Protein 7VFK (pdb70)

Foldseek 3Di:
DEEEEEDAAADLDGDLLRLLQLQVLVLCVVLVHHYAYEHEDDDLCRLVRCVVGDAQQRYDYLLCVLLVNRSPAADDWDQVVCCLCVVVVWDWDDDPPFCKTFTHDVPHTFWIWHAPDVVSRFTAKIFGADRVRDGAKMFGHRSSGAGAKIFGADDPRATAKMFGHHRVGHTAKIFGWDDDPRHTATQKMWGCPPNDIDIDGHSLQSLLVSVVVPDDQPYEYEARQQLRVLSNLVPHDLLHAYEYEDQFQQFPDPVCLQDGHGDNRCNSCLVPVVSYQEYEYAFPVSLVSVCVNSVVPHHYYHFHSHAEDQDPPQFAPELAEEEEEDALDVQQVCVLVLVLCLVCCVVPVSHAYEYAHYDDNVVVSVVSCVVSVNPVHYYDPYHDPDCLVVLRHHLEYETQGQADGADPPLLHSLSRLHAYEYEPHDDHCVRQDDDLQQYHYDHHPPSVVVSVRVVVCVVCVVSSNRNSVSSNVSSVCRHSVNSSVVVVVVSVVSSVVSD/DEEEEEAAAADLDGDPLRVLQLQVCVLCVVVPHHYAYEHEDDDLCRLVRCVVRHAQQRYYYLLCVLLVNGNPAADDDVVCCLCVVVNWDWDDDQQKTFTHPVPRTFKIWHADDVVRPFTAKIFGADPVRDGAKMFGARRSGAGAKIFGADDPRDTAKMFGHHRVRHTAKIFGADPHATQKMWGCPPNDIDIDGHSLCSLLVSVVVPDDQPYEYEARQQLRVLSNLVPHDLLHAYEYEDQFQQFPDVVCLQDGHGPNSCNSCLVPVVSHQEYEAAFPVSQVSVCVNSVCPHYYYHFHSDAADAADAAAAPADQAEEEEEDALDVQQVCVLVVVLCLVCCVVVVSHAYEYAHYDDCVVVNVVSCVVSVCPNHYYDPYHDPDCNVVLRHHLAYEGQGQEDGADPVLLHSLLRLHAYEYEPHDDHCVRQDDDLQQYHYDHHPPSVVVSVRVVVCVVPVVSSNRSSVSSNVSSVCRHSVNSSVSVVVVSVVSSVVSD

InterPro domains:
  IPR001296 Glycosyl transferase, family 1 [PF00534] (316-471)

CATH classification: 3.40.50.2000

Sequence (991 aa):
SMNYFVGNSLGVNLTGIEKAIINRLNLFKEMGRPAQCVFLSWNRYLYRNAQNYITSSDYINMYDFFQEATYLERNEPFDWLSYWTDECHYTLKHVENSHDFRIYDQERFLMYAHFQDPKYRILDYVNHFDSQRRKVKRDFYDVRGFLSCSRILVDKQQTLCEFFYNPEGDTKLEKYFSYKDGKPEVQKIIVYYANKQYFFNNETELGAFFIKQLYQHGDLFFSDRNVYTAPIFNLTPESIPVVAVLHSTHIKNIDALDSSPFKNVYKAMFENLSRYRAIIVSTEQQKLDVEKRINHTIPVVNIPVGYSETIDTPVQTLSVKLISVARYSPEKQLHQQIELIKRLVSYVPKIELHMYGFGSESKKLNELIQKYGLENHVYLRGFLSNLDQEYSDAYLSLITSNMEGFSLALLESLAHGVPVISYDIKYGPNELITSDFNGYLITKNDEDALFDKVKYVIDHPEVQQRLSKGSLAKAQQYSKASLIKQWDQFVRLILEHHHSMNYFVGNSLGVNLTGIEKAIINRLNLFKEMGRPAQCVFLSWNRYLYRNAQNYITSSDYINMYDFFQEATYLERNEDWLSYWTDECHYTLKHVSHDFRIYDQERFLMYAHFQDPKYRILDYVNHFDSQRRKVKRDFYDVRGFLSCSRILVDKQQTLCEFFYNPEGDTKLEKYFSYPEVQKIIVYYANKQYFFNNETELGAFFIKQLYQHGDLFFSDRNVYTAPIFNLTPESIPVVAVLHSTHIKNIDALDSSPFKNVYKAMFENLSRYRAIIVSTEQQKLDVEKRINHTIPVVNIPVGYSETIDTPVQTLDSVKLISVARYSPEKQLHQQIELIKRLVSYVPKIELHMYGFGSESKKLNELIQKYGLENHVYLRGFLSNLDQEYSDAYLSLITSNMEGFSLALLESLAHGVPVISYDIKYGPNELITSDFNGYLITKNDEDALFDKVKYVIDHPEVQQRLSKGSLAKAQQYSKASLIKQWDQFVRLILEHHH

Organism: Staphylococcus aureus (strain USA300) (NCBI:txid367830)

Structure (mmCIF, N/CA/C/O backbone):
data_7VFK
#
_entry.id   7VFK
#
_cell.length_a   42.968
_cell.length_b   206.342
_cell.length_c   66.329
_cell.angle_alpha   90.000
_cell.angle_beta   105.065
_cell.angle_gamma   90.000
#
_symmetry.space_group_name_H-M   'P 1 21 1'
#
loop_
_entity.id
_entity.type
_entity.pdbx_description
1 polymer 'Glycosyl transferase, group 1 family protein'
2 non-polymer GLYCEROL
3 non-polymer 'TRIETHYLENE GLYCOL'
4 water water
#
loop_
_atom_site.group_PDB
_atom_site.id
_atom_site.type_symbol
_atom_site.label_atom_id
_atom_site.label_alt_id
_atom_site.label_comp_id
_atom_site.label_asym_id
_atom_site.label_entity_id
_atom_site.label_seq_id
_atom_site.pdbx_PDB_ins_code
_atom_site.Cartn_x
_atom_site.Cartn_y
_atom_site.Cartn_z
_atom_site.occupancy
_atom_site.B_iso_or_equiv
_atom_site.auth_seq_id
_atom_site.auth_comp_id
_atom_site.auth_asym_id
_atom_site.auth_atom_id
_atom_site.pdbx_PDB_model_num
ATOM 1 N N . SER A 1 1 ? 31.79971 30.31704 26.51602 1.000 47.94370 0 SER A N 1
ATOM 2 C CA . SER A 1 1 ? 30.65935 30.99510 25.89970 1.000 38.24607 0 SER A CA 1
ATOM 3 C C . SER A 1 1 ? 30.34521 30.42864 24.51355 1.000 42.38597 0 SER A C 1
ATOM 4 O O . SER A 1 1 ? 31.21922 30.36458 23.63835 1.000 40.81060 0 SER A O 1
ATOM 7 N N . MET A 1 2 ? 29.08335 30.03012 24.32803 1.000 37.03796 1 MET A N 1
ATOM 8 C CA . MET A 1 2 ? 28.64024 29.28169 23.16048 1.000 32.44381 1 MET A CA 1
ATOM 9 C C . MET A 1 2 ? 27.46090 30.03407 22.55966 1.000 30.94344 1 MET A C 1
ATOM 10 O O . MET A 1 2 ? 26.68051 30.63290 23.30537 1.000 29.33574 1 MET A O 1
ATOM 15 N N . ASN A 1 3 ? 27.39707 30.08909 21.22598 1.000 28.78557 2 ASN A N 1
ATOM 16 C CA . ASN A 1 3 ? 26.23988 30.60839 20.49670 1.000 31.17146 2 ASN A CA 1
ATOM 17 C C . ASN A 1 3 ? 25.47673 29.43079 19.90535 1.000 26.37017 2 ASN A C 1
ATOM 18 O O . ASN A 1 3 ? 26.06340 28.58617 19.22411 1.000 30.55481 2 ASN A O 1
ATOM 23 N N . TYR A 1 4 ? 24.17391 29.37842 20.17046 1.000 28.39143 3 TYR A N 1
ATOM 24 C CA . TYR A 1 4 ? 23.31653 28.25393 19.80840 1.000 28.13255 3 TYR A CA 1
ATOM 25 C C . TYR A 1 4 ? 22.26138 28.74381 18.82740 1.000 24.99871 3 TYR A C 1
ATOM 26 O O . TYR A 1 4 ? 21.49725 29.64646 19.16768 1.000 23.40134 3 TYR A O 1
ATOM 35 N N . PHE A 1 5 ? 22.20076 28.12928 17.64960 1.000 24.71863 4 PHE A N 1
ATOM 36 C CA . PHE A 1 5 ? 21.21416 28.45233 16.61665 1.000 24.84323 4 PHE A CA 1
ATOM 37 C C . PHE A 1 5 ? 20.15051 27.36266 16.60224 1.000 25.86666 4 PHE A C 1
ATOM 38 O O . PHE A 1 5 ? 20.38655 26.25719 16.11691 1.000 25.94411 4 PHE A O 1
ATOM 46 N N . VAL A 1 6 ? 18.97682 27.67298 17.12133 1.000 19.52695 5 VAL A N 1
ATOM 47 C CA . VAL A 1 6 ? 17.99485 26.63395 17.43811 1.000 20.58537 5 VAL A CA 1
ATOM 48 C C . VAL A 1 6 ? 16.99625 26.56573 16.29293 1.000 24.69891 5 VAL A C 1
ATOM 49 O O . VAL A 1 6 ? 16.22898 27.51289 16.07218 1.000 23.24465 5 VAL A O 1
ATOM 53 N N . GLY A 1 7 ? 17.02050 25.44830 15.57218 1.000 21.52585 6 GLY A N 1
ATOM 54 C CA . GLY A 1 7 ? 16.03402 25.14798 14.55573 1.000 23.26995 6 GLY A CA 1
ATOM 55 C C . GLY A 1 7 ? 15.37683 23.84562 14.93926 1.000 27.18723 6 GLY A C 1
ATOM 56 O O . GLY A 1 7 ? 15.36960 23.48668 16.11482 1.000 36.01348 6 GLY A O 1
ATOM 57 N N . ASN A 1 8 ? 14.84768 23.10571 13.98564 1.000 22.44178 7 ASN A N 1
ATOM 58 C CA . ASN A 1 8 ? 14.11836 21.89523 14.32110 1.000 25.53502 7 ASN A CA 1
ATOM 59 C C . ASN A 1 8 ? 14.86327 20.62877 13.92723 1.000 25.93626 7 ASN A C 1
ATOM 60 O O . ASN A 1 8 ? 15.12751 19.77659 14.77785 1.000 24.58918 7 ASN A O 1
ATOM 65 N N . SER A 1 9 ? 15.25959 20.49712 12.66942 1.000 24.18280 8 SER A N 1
ATOM 66 C CA . SER A 1 9 ? 15.98980 19.32152 12.22386 1.000 22.48013 8 SER A CA 1
ATOM 67 C C . SER A 1 9 ? 16.75330 19.69674 10.97008 1.000 23.24302 8 SER A C 1
ATOM 68 O O . SER A 1 9 ? 16.93304 20.88312 10.66167 1.000 24.43281 8 SER A O 1
ATOM 71 N N . LEU A 1 10 ? 17.20933 18.67715 10.25401 1.000 24.30272 9 LEU A N 1
ATOM 72 C CA . LEU A 1 10 ? 17.76478 18.81845 8.91222 1.000 28.12376 9 LEU A CA 1
ATOM 73 C C . LEU A 1 10 ? 17.13899 17.74429 8.04586 1.000 30.22059 9 LEU A C 1
ATOM 74 O O . LEU A 1 10 ? 17.12911 16.56989 8.42854 1.000 32.42498 9 LEU A O 1
ATOM 79 N N . GLY A 1 11 ? 16.60950 18.13418 6.88467 1.000 27.42112 10 GLY A N 1
ATOM 80 C CA . GLY A 1 11 ? 16.02425 17.17021 5.98089 1.000 31.62664 10 GLY A CA 1
ATOM 81 C C . GLY A 1 11 ? 17.05027 16.63956 5.00384 1.000 36.45473 10 GLY A C 1
ATOM 82 O O . GLY A 1 11 ? 18.20687 17.04419 4.99532 1.000 33.21155 10 GLY A O 1
ATOM 83 N N . VAL A 1 12 ? 16.61249 15.70611 4.15634 1.000 39.12519 11 VAL A N 1
ATOM 84 C CA . VAL A 1 12 ? 17.47049 15.29543 3.04506 1.000 40.11939 11 VAL A CA 1
ATOM 85 C C . VAL A 1 12 ? 17.69672 16.46085 2.08835 1.000 37.45957 11 VAL A C 1
ATOM 86 O O . VAL A 1 12 ? 18.82665 16.71221 1.65519 1.000 36.91171 11 VAL A O 1
ATOM 90 N N . ASN A 1 13 ? 16.64894 17.21088 1.77039 1.000 37.96345 12 ASN A N 1
ATOM 91 C CA . ASN A 1 13 ? 16.80186 18.46402 1.03542 1.000 36.64703 12 ASN A CA 1
ATOM 92 C C . ASN A 1 13 ? 16.65941 19.61560 2.02903 1.000 36.93295 12 ASN A C 1
ATOM 93 O O . ASN A 1 13 ? 15.58383 19.81195 2.60372 1.000 33.86870 12 ASN A O 1
ATOM 98 N N . LEU A 1 14 ? 17.75169 20.35856 2.24464 1.000 32.82810 13 LEU A N 1
ATOM 99 C CA . LEU A 1 14 ? 17.76400 21.40264 3.26450 1.000 30.69681 13 LEU A CA 1
ATOM 100 C C . LEU A 1 14 ? 16.78215 22.51291 2.91948 1.000 35.39507 13 LEU A C 1
ATOM 101 O O . LEU A 1 14 ? 16.73145 22.98728 1.78542 1.000 32.29886 13 LEU A O 1
ATOM 106 N N . THR A 1 15 ? 16.03416 22.96352 3.91721 1.000 30.80535 14 THR A N 1
ATOM 107 C CA . THR A 1 15 ? 15.17658 24.12474 3.75772 1.000 27.76215 14 THR A CA 1
ATOM 108 C C . THR A 1 15 ? 15.98335 25.42268 3.83332 1.000 26.45082 14 THR A C 1
ATOM 109 O O . THR A 1 15 ? 17.18995 25.43618 4.14508 1.000 27.81528 14 THR A O 1
ATOM 113 N N . GLY A 1 16 ? 15.27878 26.54857 3.62781 1.000 28.29605 15 GLY A N 1
ATOM 114 C CA . GLY A 1 16 ? 15.92598 27.84609 3.74846 1.000 27.13111 15 GLY A CA 1
ATOM 115 C C . GLY A 1 16 ? 16.44987 28.12168 5.14457 1.000 25.37779 15 GLY A C 1
ATOM 116 O O . GLY A 1 16 ? 17.56321 28.62435 5.30753 1.000 25.67447 15 GLY A O 1
ATOM 117 N N . ILE A 1 17 ? 15.65167 27.80250 6.17737 1.000 24.32431 16 ILE A N 1
ATOM 118 C CA . ILE A 1 17 ? 16.09766 28.01732 7.55096 1.000 24.71933 16 ILE A CA 1
ATOM 119 C C . ILE A 1 17 ? 17.29993 27.13520 7.86093 1.000 23.76607 16 ILE A C 1
ATOM 120 O O . ILE A 1 17 ? 18.28914 27.59183 8.45689 1.000 23.99763 16 ILE A O 1
ATOM 125 N N . GLU A 1 18 ? 17.22033 25.85056 7.48021 1.000 22.04429 17 GLU A N 1
ATOM 126 C CA . GLU A 1 18 ? 18.31657 24.91295 7.73698 1.000 26.89221 17 GLU A CA 1
ATOM 127 C C . GLU A 1 18 ? 19.60812 25.39588 7.08965 1.000 27.26871 17 GLU A C 1
ATOM 128 O O . GLU A 1 18 ? 20.67309 25.40232 7.72307 1.000 25.84478 17 GLU A O 1
ATOM 134 N N . LYS A 1 19 ? 19.52032 25.84090 5.83574 1.000 27.65944 18 LYS A N 1
ATOM 135 C CA . LYS A 1 19 ? 20.66762 26.44044 5.16220 1.000 29.40500 18 LYS A CA 1
ATOM 136 C C . LYS A 1 19 ? 21.16701 27.67316 5.89734 1.000 28.51484 18 LYS A C 1
ATOM 137 O O . LYS A 1 19 ? 22.38444 27.89121 6.01477 1.000 28.09447 18 LYS A O 1
ATOM 143 N N . ALA A 1 20 ? 20.24444 28.50924 6.37772 1.000 27.40581 19 ALA A N 1
ATOM 144 C CA . ALA A 1 20 ? 20.64595 29.74210 7.04382 1.000 26.23947 19 ALA A CA 1
ATOM 145 C C . ALA A 1 20 ? 21.42759 29.44021 8.31213 1.000 26.86348 19 ALA A C 1
ATOM 146 O O . ALA A 1 20 ? 22.40300 30.12943 8.63226 1.000 24.38753 19 ALA A O 1
ATOM 148 N N . ILE A 1 21 ? 21.00483 28.40718 9.04275 1.000 23.09956 20 ILE A N 1
ATOM 149 C CA . ILE A 1 21 ? 21.64080 28.03387 10.30227 1.000 22.65953 20 ILE A CA 1
ATOM 150 C C . ILE A 1 21 ? 23.03863 27.47236 10.05006 1.000 27.58095 20 ILE A C 1
ATOM 151 O O . ILE A 1 21 ? 23.99609 27.81018 10.75865 1.000 23.22210 20 ILE A O 1
ATOM 156 N N . ILE A 1 22 ? 23.17014 26.62336 9.02424 1.000 26.31405 21 ILE A N 1
ATOM 157 C CA . ILE A 1 22 ? 24.46755 26.04931 8.66279 1.000 27.61133 21 ILE A CA 1
ATOM 158 C C . ILE A 1 22 ? 25.42006 27.14233 8.17305 1.000 28.26408 21 ILE A C 1
ATOM 159 O O . ILE A 1 22 ? 26.59989 27.18584 8.55389 1.000 32.67510 21 ILE A O 1
ATOM 164 N N . ASN A 1 23 ? 24.93467 28.01080 7.28061 1.000 28.83624 22 ASN A N 1
ATOM 165 C CA . ASN A 1 23 ? 25.72625 29.16616 6.84839 1.000 28.41035 22 ASN A CA 1
ATOM 166 C C . ASN A 1 23 ? 26.18234 30.00182 8.03528 1.000 31.64502 22 ASN A C 1
ATOM 167 O O . ASN A 1 23 ? 27.36270 30.36841 8.13876 1.000 31.51020 22 ASN A O 1
ATOM 172 N N . ARG A 1 24 ? 25.26483 30.31316 8.95484 1.000 25.72953 23 ARG A N 1
ATOM 173 C CA . ARG A 1 24 ? 25.67107 31.08251 10.12689 1.000 26.89113 23 ARG A CA 1
ATOM 174 C C . ARG A 1 24 ? 26.72031 30.33890 10.95718 1.000 27.60970 23 ARG A C 1
ATOM 175 O O . ARG A 1 24 ? 27.65815 30.96170 11.46870 1.000 26.42065 23 ARG A O 1
ATOM 183 N N . LEU A 1 25 ? 26.56303 29.01653 11.12527 1.000 26.75637 24 LEU A N 1
ATOM 184 C CA . LEU A 1 25 ? 27.57538 28.23589 11.83739 1.000 31.71952 24 LEU A CA 1
ATOM 185 C C . LEU A 1 25 ? 28.94853 28.37662 11.17590 1.000 29.95934 24 LEU A C 1
ATOM 186 O O . LEU A 1 25 ? 29.95172 28.61018 11.85787 1.000 33.76212 24 LEU A O 1
ATOM 191 N N . ASN A 1 26 ? 29.00666 28.24622 9.84709 1.000 27.88830 25 ASN A N 1
ATOM 192 C CA . ASN A 1 26 ? 30.28495 28.34931 9.14704 1.000 32.43007 25 ASN A CA 1
ATOM 193 C C . ASN A 1 26 ? 30.91817 29.72892 9.31968 1.000 34.60315 25 ASN A C 1
ATOM 194 O O . ASN A 1 26 ? 32.14441 29.84588 9.44091 1.000 32.23495 25 ASN A O 1
ATOM 199 N N . LEU A 1 27 ? 30.10699 30.78910 9.33681 1.000 29.88583 26 LEU A N 1
ATOM 200 C CA . LEU A 1 27 ? 30.66452 32.11752 9.58076 1.000 31.69314 26 LEU A CA 1
ATOM 201 C C . LEU A 1 27 ? 31.21472 32.24020 10.99934 1.000 33.12565 26 LEU A C 1
ATOM 202 O O . LEU A 1 27 ? 32.28862 32.82285 11.20693 1.000 31.99430 26 LEU A O 1
ATOM 207 N N . PHE A 1 28 ? 30.49594 31.71602 12.00103 1.000 29.32920 27 PHE A N 1
ATOM 208 C CA . PHE A 1 28 ? 31.00110 31.83599 13.36333 1.000 29.39445 27 PHE A CA 1
ATOM 209 C C . PHE A 1 28 ? 32.28767 31.03680 13.53512 1.000 32.58463 27 PHE A C 1
ATOM 210 O O . PHE A 1 28 ? 33.20515 31.48236 14.23462 1.000 32.72180 27 PHE A O 1
ATOM 218 N N . LYS A 1 29 ? 32.37494 29.87489 12.87884 1.000 32.04735 28 LYS A N 1
ATOM 219 C CA . LYS A 1 29 ? 33.59458 29.07057 12.91982 1.000 35.20117 28 LYS A CA 1
ATOM 220 C C . LYS A 1 29 ? 34.76656 29.82905 12.30755 1.000 36.87037 28 LYS A C 1
ATOM 221 O O . LYS A 1 29 ? 35.83074 29.92611 12.92629 1.000 35.14202 28 LYS A O 1
ATOM 227 N N . GLU A 1 30 ? 34.58396 30.38260 11.09507 1.000 35.10179 29 GLU A N 1
ATOM 228 C CA . GLU A 1 30 ? 35.63236 31.20403 10.48419 1.000 31.96287 29 GLU A CA 1
ATOM 229 C C . GLU A 1 30 ? 35.99260 32.38250 11.38074 1.000 36.98016 29 GLU A C 1
ATOM 230 O O . GLU A 1 30 ? 37.17159 32.72794 11.53806 1.000 31.96203 29 GLU A O 1
ATOM 236 N N . MET A 1 31 ? 34.98433 32.99499 11.99574 1.000 32.31980 30 MET A N 1
ATOM 237 C CA . MET A 1 31 ? 35.19228 34.13658 12.87082 1.000 33.84450 30 MET A CA 1
ATOM 238 C C . MET A 1 31 ? 35.91274 33.76148 14.15842 1.000 33.73775 30 MET A C 1
ATOM 239 O O . MET A 1 31 ? 36.62389 34.60144 14.73130 1.000 32.51833 30 MET A O 1
ATOM 244 N N . GLY A 1 32 ? 35.70571 32.54553 14.65541 1.000 35.49343 31 GLY A N 1
ATOM 245 C CA . GLY A 1 32 ? 36.27545 32.15337 15.92602 1.000 39.92336 31 GLY A CA 1
ATOM 246 C C . GLY A 1 32 ? 35.36825 32.34496 17.11604 1.000 38.36861 31 GLY A C 1
ATOM 247 O O . GLY A 1 32 ? 35.84959 32.32387 18.25560 1.000 33.06678 31 GLY A O 1
ATOM 248 N N . ARG A 1 33 ? 34.04631 32.54977 16.89086 1.000 32.95283 32 ARG A N 1
ATOM 249 C CA . ARG A 1 33 ? 33.17496 32.44233 18.05511 1.000 31.18261 32 ARG A CA 1
ATOM 250 C C . ARG A 1 33 ? 32.61023 31.03176 18.11723 1.000 31.17190 32 ARG A C 1
ATOM 251 O O . ARG A 1 33 ? 32.16435 30.51224 17.07925 1.000 30.96420 32 ARG A O 1
ATOM 259 N N . PRO A 1 34 ? 32.65008 30.35752 19.27039 1.000 26.95133 33 PRO A N 1
ATOM 260 C CA . PRO A 1 34 ? 32.04141 29.02345 19.34907 1.000 33.52520 33 PRO A CA 1
ATOM 261 C C . PRO A 1 34 ? 30.57655 29.12417 18.93788 1.000 30.07405 33 PRO A C 1
ATOM 262 O O . PRO A 1 34 ? 29.87459 30.06522 19.32678 1.000 31.42287 33 PRO A O 1
ATOM 266 N N . ALA A 1 35 ? 30.13870 28.18249 18.10006 1.000 29.06827 34 ALA A N 1
ATOM 267 C CA . ALA A 1 35 ? 28.74280 28.08092 17.68992 1.000 30.90711 34 ALA A CA 1
ATOM 268 C C . ALA A 1 35 ? 28.37418 26.61629 17.51890 1.000 35.33650 34 ALA A C 1
ATOM 269 O O . ALA A 1 35 ? 29.21228 25.79442 17.15003 1.000 29.86363 34 ALA A O 1
ATOM 271 N N . GLN A 1 36 ? 27.10668 26.30420 17.80436 1.000 24.50278 35 GLN A N 1
ATOM 272 C CA . GLN A 1 36 ? 26.51661 24.99676 17.59015 1.000 28.16285 35 GLN A CA 1
ATOM 273 C C . GLN A 1 36 ? 25.07426 25.16215 17.12050 1.000 29.53525 35 GLN A C 1
ATOM 274 O O . GLN A 1 36 ? 24.34285 26.00033 17.64907 1.000 26.91322 35 GLN A O 1
ATOM 280 N N . CYS A 1 37 ? 24.67254 24.34163 16.15431 1.000 26.57586 36 CYS A N 1
ATOM 281 C CA . CYS A 1 37 ? 23.27123 24.19717 15.78212 1.000 29.06713 36 CYS A CA 1
ATOM 282 C C . CYS A 1 37 ? 22.55024 23.38574 16.84670 1.000 28.34004 36 CYS A C 1
ATOM 283 O O . CYS A 1 37 ? 23.08245 22.38362 17.33832 1.000 28.94917 36 CYS A O 1
ATOM 286 N N . VAL A 1 38 ? 21.33213 23.79291 17.18304 1.000 25.72859 37 VAL A N 1
ATOM 287 C CA . VAL A 1 38 ? 20.53002 23.05688 18.15704 1.000 23.77629 37 VAL A CA 1
ATOM 288 C C . VAL A 1 38 ? 19.27191 22.57230 17.44784 1.000 27.50692 37 VAL A C 1
ATOM 289 O O . VAL A 1 38 ? 18.53691 23.37591 16.85697 1.000 22.76795 37 VAL A O 1
ATOM 293 N N . PHE A 1 39 ? 19.04227 21.25751 17.46768 1.000 27.44455 38 PHE A N 1
ATOM 294 C CA . PHE A 1 39 ? 17.87526 20.65608 16.83144 1.000 24.95538 38 PHE A CA 1
ATOM 295 C C . PHE A 1 39 ? 16.95945 20.04661 17.88220 1.000 25.44483 38 PHE A C 1
ATOM 296 O O . PHE A 1 39 ? 17.40700 19.65717 18.95736 1.000 28.30413 38 PHE A O 1
ATOM 304 N N . LEU A 1 40 ? 15.65640 20.02628 17.59065 1.000 26.36486 39 LEU A N 1
ATOM 305 C CA . LEU A 1 40 ? 14.67975 19.68377 18.61511 1.000 25.79834 39 LEU A CA 1
ATOM 306 C C . LEU A 1 40 ? 13.99458 18.34877 18.36961 1.000 24.76359 39 LEU A C 1
ATOM 307 O O . LEU A 1 40 ? 13.87394 17.54548 19.29617 1.000 30.64554 39 LEU A O 1
ATOM 312 N N . SER A 1 41 ? 13.53726 18.08849 17.14531 1.000 25.45271 40 SER A N 1
ATOM 313 C CA . SER A 1 41 ? 12.69696 16.92071 16.88125 1.000 25.48051 40 SER A CA 1
ATOM 314 C C . SER A 1 41 ? 13.49524 15.61815 16.93010 1.000 24.30959 40 SER A C 1
ATOM 315 O O . SER A 1 41 ? 14.68814 15.58226 16.62409 1.000 25.16878 40 SER A O 1
ATOM 318 N N . TRP A 1 42 ? 12.82324 14.54156 17.33934 1.000 24.80790 41 TRP A N 1
ATOM 319 C CA . TRP A 1 42 ? 13.40519 13.20702 17.22202 1.000 23.76251 41 TRP A CA 1
ATOM 320 C C . TRP A 1 42 ? 13.58572 12.86184 15.74381 1.000 27.10238 41 TRP A C 1
ATOM 321 O O . TRP A 1 42 ? 12.61550 12.85279 14.98121 1.000 23.91194 41 TRP A O 1
ATOM 332 N N . ASN A 1 43 ? 14.82870 12.61256 15.31727 1.000 21.99746 42 ASN A N 1
ATOM 333 C CA . ASN A 1 43 ? 15.04570 12.26943 13.91074 1.000 23.92162 42 ASN A CA 1
ATOM 334 C C . ASN A 1 43 ? 16.22765 11.31374 13.87880 1.000 26.22357 42 ASN A C 1
ATOM 335 O O . ASN A 1 43 ? 17.38310 11.74325 13.98273 1.000 25.68449 42 ASN A O 1
ATOM 340 N N . ARG A 1 44 ? 15.92705 10.02418 13.78783 1.000 24.34798 43 ARG A N 1
ATOM 341 C CA . ARG A 1 44 ? 16.96178 8.99571 13.81828 1.000 26.98223 43 ARG A CA 1
ATOM 342 C C . ARG A 1 44 ? 17.78347 8.92262 12.52513 1.000 26.15460 43 ARG A C 1
ATOM 343 O O . ARG A 1 44 ? 18.66398 8.06803 12.41649 1.000 27.06433 43 ARG A O 1
ATOM 351 N N . TYR A 1 45 ? 17.51280 9.78557 11.55254 1.000 28.14897 44 TYR A N 1
ATOM 352 C CA . TYR A 1 45 ? 18.33979 9.95344 10.35943 1.000 31.11954 44 TYR A CA 1
ATOM 353 C C . TYR A 1 45 ? 19.17888 11.21158 10.40727 1.000 31.04541 44 TYR A C 1
ATOM 354 O O . TYR A 1 45 ? 19.94749 11.46718 9.46541 1.000 30.10640 44 TYR A O 1
ATOM 363 N N . LEU A 1 46 ? 19.03261 12.00724 11.47197 1.000 26.28905 45 LEU A N 1
ATOM 364 C CA . LEU A 1 46 ? 19.64260 13.33573 11.51852 1.000 28.82835 45 LEU A CA 1
ATOM 365 C C . LEU A 1 46 ? 21.15476 13.27310 11.28450 1.000 30.61417 45 LEU A C 1
ATOM 366 O O . LEU A 1 46 ? 21.71854 14.13378 10.59483 1.000 28.41785 45 LEU A O 1
ATOM 371 N N . TYR A 1 47 ? 21.82827 12.25188 11.83608 1.000 30.46134 46 TYR A N 1
ATOM 372 C CA . TYR A 1 47 ? 23.27571 12.15246 11.64791 1.000 33.12516 46 TYR A CA 1
ATOM 373 C C . TYR A 1 47 ? 23.62107 11.94752 10.17805 1.000 33.05338 46 TYR A C 1
ATOM 374 O O . TYR A 1 47 ? 24.61963 12.48545 9.68273 1.000 32.52141 46 TYR A O 1
ATOM 383 N N . ARG A 1 48 ? 22.79408 11.18626 9.46272 1.000 32.59202 47 ARG A N 1
ATOM 384 C CA . ARG A 1 48 ? 22.99084 11.01543 8.02862 1.000 33.71666 47 ARG A CA 1
ATOM 385 C C . ARG A 1 48 ? 22.75394 12.32490 7.28064 1.000 36.05755 47 ARG A C 1
ATOM 386 O O . ARG A 1 48 ? 23.57155 12.73303 6.45002 1.000 32.65105 47 ARG A O 1
ATOM 394 N N . ASN A 1 49 ? 21.63393 12.99582 7.55444 1.000 33.77762 48 ASN A N 1
ATOM 395 C CA . ASN A 1 49 ? 21.35674 14.26845 6.88585 1.000 33.66268 48 ASN A CA 1
ATOM 396 C C . ASN A 1 49 ? 22.41332 15.34052 7.19120 1.000 30.42443 48 ASN A C 1
ATOM 397 O O . ASN A 1 49 ? 22.68947 16.19820 6.34099 1.000 34.84102 48 ASN A O 1
ATOM 402 N N . ALA A 1 50 ? 22.98800 15.34155 8.39575 1.000 30.21766 49 ALA A N 1
ATOM 403 C CA . ALA A 1 50 ? 23.95702 16.36936 8.79298 1.000 31.03114 49 ALA A CA 1
ATOM 404 C C . ALA A 1 50 ? 25.34326 16.15132 8.20534 1.000 39.28179 49 ALA A C 1
ATOM 405 O O . ALA A 1 50 ? 26.12043 17.11321 8.11090 1.000 34.21228 49 ALA A O 1
ATOM 407 N N . GLN A 1 51 ? 25.65434 14.91003 7.81783 1.000 38.79249 50 GLN A N 1
ATOM 408 C CA . GLN A 1 51 ? 27.03025 14.51527 7.53592 1.000 42.89443 50 GLN A CA 1
ATOM 409 C C . GLN A 1 51 ? 27.62430 15.31846 6.38535 1.000 42.31498 50 GLN A C 1
ATOM 410 O O . GLN A 1 51 ? 28.80903 15.67269 6.42069 1.000 45.37801 50 GLN A O 1
ATOM 416 N N . ASN A 1 52 ? 26.81428 15.64806 5.37614 1.000 43.29443 51 ASN A N 1
ATOM 417 C CA . ASN A 1 52 ? 27.28601 16.47174 4.26197 1.000 43.67061 51 ASN A CA 1
ATOM 418 C C . ASN A 1 52 ? 27.58102 17.93094 4.63032 1.000 43.36052 51 ASN A C 1
ATOM 419 O O . ASN A 1 52 ? 28.16575 18.63658 3.80083 1.000 47.26372 51 ASN A O 1
ATOM 424 N N . TYR A 1 53 ? 27.23561 18.40713 5.83261 1.000 35.49989 52 TYR A N 1
ATOM 425 C CA . TYR A 1 53 ? 27.28285 19.85083 6.05895 1.000 34.27935 52 TYR A CA 1
ATOM 426 C C . TYR A 1 53 ? 27.97292 20.30175 7.34439 1.000 37.20603 52 TYR A C 1
ATOM 427 O O . TYR A 1 53 ? 28.53681 21.39850 7.37106 1.000 39.53918 52 TYR A O 1
ATOM 436 N N . ILE A 1 54 ? 27.90128 19.51503 8.42670 1.000 32.14750 53 ILE A N 1
ATOM 437 C CA . ILE A 1 54 ? 28.45300 19.90304 9.72408 1.000 33.74546 53 ILE A CA 1
ATOM 438 C C . ILE A 1 54 ? 29.06422 18.67366 10.38685 1.000 33.63514 53 ILE A C 1
ATOM 439 O O . ILE A 1 54 ? 28.81250 17.53728 9.98541 1.000 38.27558 53 ILE A O 1
ATOM 444 N N . THR A 1 55 ? 29.90029 18.90288 11.38508 1.000 34.68768 54 THR A N 1
ATOM 445 C CA . THR A 1 55 ? 30.47284 17.76586 12.08898 1.000 36.83712 54 THR A CA 1
ATOM 446 C C . THR A 1 55 ? 29.62021 17.44210 13.30775 1.000 34.01657 54 THR A C 1
ATOM 447 O O . THR A 1 55 ? 28.85075 18.27789 13.80141 1.000 32.07906 54 THR A O 1
ATOM 451 N N . SER A 1 56 ? 29.83089 16.23803 13.84342 1.000 34.58051 55 SER A N 1
ATOM 452 C CA . SER A 1 56 ? 29.05130 15.78920 14.99323 1.000 35.19544 55 SER A CA 1
ATOM 453 C C . SER A 1 56 ? 29.17260 16.74757 16.17761 1.000 36.18003 55 SER A C 1
ATOM 454 O O . SER A 1 56 ? 28.20726 16.93247 16.93305 1.000 30.99890 55 SER A O 1
ATOM 457 N N . SER A 1 57 ? 30.34116 17.37113 16.36856 1.000 32.90562 56 SER A N 1
ATOM 458 C CA . SER A 1 57 ? 30.45930 18.28747 17.49472 1.000 36.35162 56 SER A CA 1
ATOM 459 C C . SER A 1 57 ? 29.88994 19.66873 17.18849 1.000 33.91045 56 SER A C 1
ATOM 460 O O . SER A 1 57 ? 29.85659 20.51778 18.09014 1.000 35.18441 56 SER A O 1
ATOM 463 N N . ASP A 1 58 ? 29.41996 19.89845 15.96014 1.000 33.55096 57 ASP A N 1
ATOM 464 C CA . ASP A 1 58 ? 28.78889 21.16097 15.57804 1.000 34.14121 57 ASP A CA 1
ATOM 465 C C . ASP A 1 58 ? 27.30844 21.25308 15.93798 1.000 33.75722 57 ASP A C 1
ATOM 466 O O . ASP A 1 58 ? 26.72473 22.32462 15.75252 1.000 31.73744 57 ASP A O 1
ATOM 471 N N . TYR A 1 59 ? 26.68141 20.18829 16.43572 1.000 29.76711 58 TYR A N 1
ATOM 472 C CA . TYR A 1 59 ? 25.25893 20.26921 16.75566 1.000 28.61202 58 TYR A CA 1
ATOM 473 C C . TYR A 1 59 ? 24.90277 19.45759 17.99770 1.000 30.09199 58 TYR A C 1
ATOM 474 O O . TYR A 1 59 ? 25.59136 18.50351 18.37404 1.000 28.42937 58 TYR A O 1
ATOM 483 N N . ILE A 1 60 ? 23.79857 19.85835 18.63315 1.000 27.68328 59 ILE A N 1
ATOM 484 C CA . ILE A 1 60 ? 23.21048 19.12721 19.74670 1.000 27.51320 59 ILE A CA 1
ATOM 485 C C . ILE A 1 60 ? 21.73053 18.92455 19.43723 1.000 31.90526 59 ILE A C 1
ATOM 486 O O . ILE A 1 60 ? 20.95173 19.89263 19.41103 1.000 29.67864 59 ILE A O 1
ATOM 491 N N . ASN A 1 61 ? 21.33095 17.67935 19.21243 1.000 27.77988 60 ASN A N 1
ATOM 492 C CA . ASN A 1 61 ? 19.91383 17.38666 19.05937 1.000 29.30822 60 ASN A CA 1
ATOM 493 C C . ASN A 1 61 ? 19.30528 17.02964 20.41639 1.000 26.71237 60 ASN A C 1
ATOM 494 O O . ASN A 1 61 ? 19.93740 16.35121 21.23566 1.000 25.61889 60 ASN A O 1
ATOM 499 N N . MET A 1 62 ? 18.08858 17.53184 20.66372 1.000 23.01762 61 MET A N 1
ATOM 500 C CA . MET A 1 62 ? 17.47086 17.40213 21.98417 1.000 25.46885 61 MET A CA 1
ATOM 501 C C . MET A 1 62 ? 17.35440 15.93888 22.39735 1.000 25.44824 61 MET A C 1
ATOM 502 O O . MET A 1 62 ? 17.72121 15.55863 23.52600 1.000 27.25600 61 MET A O 1
ATOM 507 N N . TYR A 1 63 ? 16.83280 15.10834 21.49995 1.000 23.38251 62 TYR A N 1
ATOM 508 C CA . TYR A 1 63 ? 16.63265 13.70742 21.83877 1.000 24.07265 62 TYR A CA 1
ATOM 509 C C . TYR A 1 63 ? 17.98056 13.00379 21.98111 1.000 23.59171 62 TYR A C 1
ATOM 510 O O . TYR A 1 63 ? 18.19529 12.27318 22.95047 1.000 25.70213 62 TYR A O 1
ATOM 519 N N . ASP A 1 64 ? 18.92147 13.25631 21.06169 1.000 24.75104 63 ASP A N 1
ATOM 520 C CA . ASP A 1 64 ? 20.29827 12.77022 21.26799 1.000 29.49089 63 ASP A CA 1
ATOM 521 C C . ASP A 1 64 ? 20.81360 13.10955 22.65833 1.000 29.06350 63 ASP A C 1
ATOM 522 O O . ASP A 1 64 ? 21.50833 12.30521 23.29216 1.000 27.74038 63 ASP A O 1
ATOM 527 N N . PHE A 1 65 ? 20.54488 14.33884 23.10515 1.000 27.05380 64 PHE A N 1
ATOM 528 C CA . PHE A 1 65 ? 21.04193 14.81718 24.38654 1.000 29.04111 64 PHE A CA 1
ATOM 529 C C . PHE A 1 65 ? 20.56709 13.93330 25.53481 1.000 30.15805 64 PHE A C 1
ATOM 530 O O . PHE A 1 65 ? 21.37441 13.48297 26.35624 1.000 28.23857 64 PHE A O 1
ATOM 538 N N . PHE A 1 66 ? 19.25345 13.71352 25.63883 1.000 27.95860 65 PHE A N 1
ATOM 539 C CA . PHE A 1 66 ? 18.72776 12.89838 26.72786 1.000 30.23482 65 PHE A CA 1
ATOM 540 C C . PHE A 1 66 ? 18.93748 11.41527 26.48535 1.000 28.54991 65 PHE A C 1
ATOM 541 O O . PHE A 1 66 ? 18.91035 10.63348 27.44320 1.000 29.38124 65 PHE A O 1
ATOM 549 N N . GLN A 1 67 ? 19.22178 11.02369 25.25274 1.000 25.93499 66 GLN A N 1
ATOM 550 C CA . GLN A 1 67 ? 19.58450 9.64630 24.94894 1.000 31.37905 66 GLN A CA 1
ATOM 551 C C . GLN A 1 67 ? 21.08498 9.39448 25.05651 1.000 31.82693 66 GLN A C 1
ATOM 552 O O . GLN A 1 67 ? 21.55143 8.32629 24.62666 1.000 29.22392 66 GLN A O 1
ATOM 558 N N . GLU A 1 68 ? 21.85353 10.36767 25.55789 1.000 25.77431 67 GLU A N 1
ATOM 559 C CA . GLU A 1 68 ? 23.30158 10.18662 25.73097 1.000 33.53502 67 GLU A CA 1
ATOM 560 C C . GLU A 1 68 ? 23.95286 9.74270 24.42092 1.000 30.77961 67 GLU A C 1
ATOM 561 O O . GLU A 1 68 ? 24.85324 8.90000 24.39013 1.000 33.40359 67 GLU A O 1
ATOM 567 N N . ALA A 1 69 ? 23.48663 10.33062 23.31516 1.000 29.87419 68 ALA A N 1
ATOM 568 C CA . ALA A 1 69 ? 24.01390 10.07563 21.97884 1.000 28.35261 68 ALA A CA 1
ATOM 569 C C . ALA A 1 69 ? 24.50118 11.35167 21.29232 1.000 28.68374 68 ALA A C 1
ATOM 570 O O . ALA A 1 69 ? 24.79305 11.33086 20.09558 1.000 25.84977 68 ALA A O 1
ATOM 572 N N . THR A 1 70 ? 24.59151 12.45621 22.01698 1.000 31.42838 69 THR A N 1
ATOM 573 C CA . THR A 1 70 ? 25.16878 13.67207 21.45499 1.000 35.59325 69 THR A CA 1
ATOM 574 C C . THR A 1 70 ? 26.64355 13.43891 21.13268 1.000 38.05265 69 THR A C 1
ATOM 575 O O . THR A 1 70 ? 27.37312 12.80804 21.90894 1.000 35.01177 69 THR A O 1
ATOM 579 N N . TYR A 1 71 ? 27.05092 13.86268 19.93582 1.000 33.49374 70 TYR A N 1
ATOM 580 C CA . TYR A 1 71 ? 28.40403 13.76393 19.39884 1.000 37.16873 70 TYR A CA 1
ATOM 581 C C . TYR A 1 71 ? 28.76783 12.33252 19.01456 1.000 40.89965 70 TYR A C 1
ATOM 582 O O . TYR A 1 71 ? 29.87962 12.10780 18.52539 1.000 40.91050 70 TYR A O 1
ATOM 591 N N . LEU A 1 72 ? 27.86186 11.36139 19.18322 1.000 36.65780 71 LEU A N 1
ATOM 592 C CA . LEU A 1 72 ? 28.13801 10.00091 18.73363 1.000 37.93779 71 LEU A CA 1
ATOM 593 C C . LEU A 1 72 ? 28.05615 9.91733 17.21512 1.000 39.46177 71 LEU A C 1
ATOM 594 O O . LEU A 1 72 ? 27.16878 10.51492 16.59123 1.000 38.46820 71 LEU A O 1
ATOM 599 N N . GLU A 1 73 ? 28.98925 9.16919 16.61703 1.000 38.89878 72 GLU A N 1
ATOM 600 C CA . GLU A 1 73 ? 29.00120 8.92321 15.17761 1.000 42.41886 72 GLU A CA 1
ATOM 601 C C . GLU A 1 73 ? 28.55627 7.48954 14.85546 1.000 43.95099 72 GLU A C 1
ATOM 602 O O . GLU A 1 73 ? 27.95966 6.79992 15.69375 1.000 41.48443 72 GLU A O 1
ATOM 608 N N . ARG A 1 74 ? 28.86930 7.04390 13.64461 1.000 45.06515 73 ARG A N 1
ATOM 609 C CA . ARG A 1 74 ? 28.34529 5.80010 13.09896 1.000 48.72751 73 ARG A CA 1
ATOM 610 C C . ARG A 1 74 ? 29.08577 4.61622 13.70815 1.000 51.97341 73 ARG A C 1
ATOM 611 O O . ARG A 1 74 ? 30.30612 4.65836 13.87985 1.000 51.45453 73 ARG A O 1
ATOM 619 N N . ASN A 1 75 ? 28.34445 3.56410 14.05087 1.000 47.88629 74 ASN A N 1
ATOM 620 C CA . ASN A 1 75 ? 28.95695 2.35115 14.57505 1.000 52.06040 74 ASN A CA 1
ATOM 621 C C . ASN A 1 75 ? 29.54818 1.50876 13.44503 1.000 51.25680 74 ASN A C 1
ATOM 622 O O . ASN A 1 75 ? 29.23954 1.69866 12.26545 1.000 47.48022 74 ASN A O 1
ATOM 627 N N . GLU A 1 76 ? 30.41136 0.55696 13.82561 1.000 57.36708 75 GLU A N 1
ATOM 628 C CA . GLU A 1 76 ? 30.92278 -0.43134 12.88038 1.000 57.18043 75 GLU A CA 1
ATOM 629 C C . GLU A 1 76 ? 29.73661 -1.14445 12.24586 1.000 54.66336 75 GLU A C 1
ATOM 630 O O . GLU A 1 76 ? 28.70417 -1.31570 12.90134 1.000 52.58856 75 GLU A O 1
ATOM 636 N N . PRO A 1 77 ? 29.84056 -1.59137 10.99832 1.000 57.46138 76 PRO A N 1
ATOM 637 C CA . PRO A 1 77 ? 28.69622 -2.25162 10.36596 1.000 56.65320 76 PRO A CA 1
ATOM 638 C C . PRO A 1 77 ? 28.34852 -3.55789 11.07051 1.000 61.15445 76 PRO A C 1
ATOM 639 O O . PRO A 1 77 ? 29.21899 -4.26692 11.57684 1.000 57.87725 76 PRO A O 1
ATOM 643 N N . PHE A 1 78 ? 27.05138 -3.86099 11.12334 1.000 59.75751 77 PHE A N 1
ATOM 644 C CA . PHE A 1 78 ? 26.55691 -5.08178 11.75685 1.000 60.95103 77 PHE A CA 1
ATOM 645 C C . PHE A 1 78 ? 25.66057 -5.83966 10.78709 1.000 57.24784 77 PHE A C 1
ATOM 646 O O . PHE A 1 78 ? 24.76387 -5.25468 10.16617 1.000 56.43553 77 PHE A O 1
ATOM 654 N N . ASP A 1 79 ? 25.92157 -7.14255 10.65501 1.000 59.97749 78 ASP A N 1
ATOM 655 C CA . ASP A 1 79 ? 25.17447 -8.02088 9.75644 1.000 55.11205 78 ASP A CA 1
ATOM 656 C C . ASP A 1 79 ? 24.10179 -8.70468 10.59940 1.000 52.85393 78 ASP A C 1
ATOM 657 O O . ASP A 1 79 ? 24.26833 -9.82349 11.08824 1.000 49.73452 78 ASP A O 1
ATOM 662 N N . TRP A 1 80 ? 22.98136 -7.99465 10.77571 1.000 52.04290 79 TRP A N 1
ATOM 663 C CA . TRP A 1 80 ? 21.85923 -8.54273 11.52819 1.000 44.83728 79 TRP A CA 1
ATOM 664 C C . TRP A 1 80 ? 21.46927 -9.91981 11.01359 1.000 45.54868 79 TRP A C 1
ATOM 665 O O . TRP A 1 80 ? 21.14532 -10.81304 11.80640 1.000 40.29817 79 TRP A O 1
ATOM 676 N N . LEU A 1 81 ? 21.53363 -10.11220 9.68928 1.000 46.87087 80 LEU A N 1
ATOM 677 C CA . LEU A 1 81 ? 21.12493 -11.37558 9.07155 1.000 46.93688 80 LEU A CA 1
ATOM 678 C C . LEU A 1 81 ? 21.89125 -12.56456 9.64998 1.000 46.63378 80 LEU A C 1
ATOM 679 O O . LEU A 1 81 ? 21.29596 -13.59557 9.98877 1.000 43.56883 80 LEU A O 1
ATOM 684 N N . SER A 1 82 ? 23.21708 -12.44566 9.77073 1.000 47.42022 81 SER A N 1
ATOM 685 C CA . SER A 1 82 ? 23.98414 -13.54714 10.34143 1.000 51.42182 81 SER A CA 1
ATOM 686 C C . SER A 1 82 ? 23.72286 -13.69555 11.83158 1.000 48.35517 81 SER A C 1
ATOM 687 O O . SER A 1 82 ? 23.74782 -14.81477 12.35211 1.000 46.82491 81 SER A O 1
ATOM 690 N N . TYR A 1 83 ? 23.46128 -12.59118 12.53384 1.000 47.61137 82 TYR A N 1
ATOM 691 C CA . TYR A 1 83 ? 23.03710 -12.70023 13.92365 1.000 46.30730 82 TYR A CA 1
ATOM 692 C C . TYR A 1 83 ? 21.73743 -13.49058 14.04034 1.000 42.86411 82 TYR A C 1
ATOM 693 O O . TYR A 1 83 ? 21.61599 -14.38618 14.88529 1.000 44.25585 82 TYR A O 1
ATOM 702 N N . TRP A 1 84 ? 20.74769 -13.16734 13.20908 1.000 39.15267 83 TRP A N 1
ATOM 703 C CA . TRP A 1 84 ? 19.45478 -13.82820 13.34651 1.000 40.05613 83 TRP A CA 1
ATOM 704 C C . TRP A 1 84 ? 19.52798 -15.30536 12.95739 1.000 42.25574 83 TRP A C 1
ATOM 705 O O . TRP A 1 84 ? 18.86935 -16.14628 13.58222 1.000 40.77755 83 TRP A O 1
ATOM 716 N N . THR A 1 85 ? 20.32440 -15.64785 11.93862 1.000 45.41353 84 THR A N 1
ATOM 717 C CA . THR A 1 85 ? 20.38489 -17.04565 11.50728 1.000 45.52689 84 THR A CA 1
ATOM 718 C C . THR A 1 85 ? 21.38974 -17.85114 12.32100 1.000 45.96622 84 THR A C 1
ATOM 719 O O . THR A 1 85 ? 21.06199 -18.92775 12.83542 1.000 48.53271 84 THR A O 1
ATOM 723 N N . ASP A 1 86 ? 22.62438 -17.36229 12.43515 1.000 47.34185 85 ASP A N 1
ATOM 724 C CA . ASP A 1 86 ? 23.66214 -18.17968 13.05185 1.000 47.59922 85 ASP A CA 1
ATOM 725 C C . ASP A 1 86 ? 23.54746 -18.19538 14.57167 1.000 50.68892 85 ASP A C 1
ATOM 726 O O . ASP A 1 86 ? 23.70235 -19.25611 15.18689 1.000 50.07074 85 ASP A O 1
ATOM 731 N N . GLU A 1 87 ? 23.25837 -17.04848 15.20110 1.000 45.45273 86 GLU A N 1
ATOM 732 C CA . GLU A 1 87 ? 23.23703 -17.00542 16.66163 1.000 46.94270 86 GLU A CA 1
ATOM 733 C C . GLU A 1 87 ? 21.85221 -17.29899 17.23024 1.000 47.76120 86 GLU A C 1
ATOM 734 O O . GLU A 1 87 ? 21.73382 -17.98545 18.25062 1.000 49.00805 86 GLU A O 1
ATOM 740 N N . CYS A 1 88 ? 20.79939 -16.79147 16.58444 1.000 47.52338 87 CYS A N 1
ATOM 741 C CA . CYS A 1 88 ? 19.44052 -16.93696 17.07892 1.000 43.85110 87 CYS A CA 1
ATOM 742 C C . CYS A 1 88 ? 18.70763 -18.13781 16.50504 1.000 44.34546 87 CYS A C 1
ATOM 743 O O . CYS A 1 88 ? 17.67956 -18.52419 17.06592 1.000 48.22088 87 CYS A O 1
ATOM 746 N N . HIS A 1 89 ? 19.17979 -18.69864 15.38560 1.000 42.90884 88 HIS A N 1
ATOM 747 C CA . HIS A 1 89 ? 18.57448 -19.86464 14.74042 1.000 41.38843 88 HIS A CA 1
ATOM 748 C C . HIS A 1 89 ? 17.18284 -19.56164 14.18385 1.000 42.87868 88 HIS A C 1
ATOM 749 O O . HIS A 1 89 ? 16.35674 -20.46374 14.03104 1.000 40.71300 88 HIS A O 1
ATOM 756 N N . TYR A 1 90 ? 16.92840 -18.29985 13.84800 1.000 38.33298 89 TYR A N 1
ATOM 757 C CA . TYR A 1 90 ? 15.69430 -17.88385 13.20217 1.000 40.33250 89 TYR A CA 1
ATOM 758 C C . TYR A 1 90 ? 15.71822 -18.22894 11.71468 1.000 40.70406 89 TYR A C 1
ATOM 759 O O . TYR A 1 90 ? 16.78175 -18.39683 11.11411 1.000 40.23392 89 TYR A O 1
ATOM 768 N N . THR A 1 91 ? 14.52082 -18.30890 11.11648 1.000 39.79837 90 THR A N 1
ATOM 769 C CA . THR A 1 91 ? 14.34620 -18.48606 9.67347 1.000 38.76212 90 THR A CA 1
ATOM 770 C C . THR A 1 91 ? 13.99719 -17.14544 9.02912 1.000 44.61562 90 THR A C 1
ATOM 771 O O . THR A 1 91 ? 13.00757 -16.50506 9.40780 1.000 40.10478 90 THR A O 1
ATOM 775 N N . LEU A 1 92 ? 14.78753 -16.73814 8.03813 1.000 44.91669 91 LEU A N 1
ATOM 776 C CA . LEU A 1 92 ? 14.63003 -15.45141 7.36888 1.000 44.90134 91 LEU A CA 1
ATOM 777 C C . LEU A 1 92 ? 14.01626 -15.67471 5.99210 1.000 48.86853 91 LEU A C 1
ATOM 778 O O . LEU A 1 92 ? 14.59440 -16.38961 5.16816 1.000 53.90300 91 LEU A O 1
ATOM 783 N N . LYS A 1 93 ? 12.84694 -15.07364 5.74468 1.000 48.16837 92 LYS A N 1
ATOM 784 C CA . LYS A 1 93 ? 12.18359 -15.12663 4.44178 1.000 48.18763 92 LYS A CA 1
ATOM 785 C C . LYS A 1 93 ? 12.16450 -13.72631 3.83941 1.000 49.68826 92 LYS A C 1
ATOM 786 O O . LYS A 1 93 ? 11.53556 -12.81527 4.38726 1.000 49.77826 92 LYS A O 1
ATOM 792 N N . HIS A 1 94 ? 12.84334 -13.57021 2.70308 1.000 51.39635 93 HIS A N 1
ATOM 793 C CA . HIS A 1 94 ? 12.88313 -12.29353 2.00068 1.000 52.39818 93 HIS A CA 1
ATOM 794 C C . HIS A 1 94 ? 11.51186 -11.93674 1.44362 1.000 56.02285 93 HIS A C 1
ATOM 795 O O . HIS A 1 94 ? 10.78461 -12.79383 0.93261 1.000 57.65827 93 HIS A O 1
ATOM 802 N N . VAL A 1 95 ? 11.15533 -10.66272 1.56338 1.000 56.40346 94 VAL A N 1
ATOM 803 C CA . VAL A 1 95 ? 9.99374 -10.10912 0.88223 1.000 57.43259 94 VAL A CA 1
ATOM 804 C C . VAL A 1 95 ? 10.48534 -9.53139 -0.44265 1.000 63.24968 94 VAL A C 1
ATOM 805 O O . VAL A 1 95 ? 11.40070 -8.69988 -0.46502 1.000 61.50234 94 VAL A O 1
ATOM 809 N N . GLU A 1 96 ? 9.91495 -10.00434 -1.55144 1.000 68.70749 95 GLU A N 1
ATOM 810 C CA . GLU A 1 96 ? 10.38841 -9.60217 -2.86964 1.000 69.20353 95 GLU A CA 1
ATOM 811 C C . GLU A 1 96 ? 9.93189 -8.17837 -3.18156 1.000 70.86280 95 GLU A C 1
ATOM 812 O O . GLU A 1 96 ? 8.85194 -7.74812 -2.75949 1.000 70.64618 95 GLU A O 1
ATOM 818 N N . ASN A 1 97 ? 10.78327 -7.44396 -3.90926 1.000 70.50812 96 ASN A N 1
ATOM 819 C CA . ASN A 1 97 ? 10.60113 -6.01426 -4.19032 1.000 71.00785 96 ASN A CA 1
ATOM 820 C C . ASN A 1 97 ? 10.68799 -5.19867 -2.89689 1.000 69.32559 96 ASN A C 1
ATOM 821 O O . ASN A 1 97 ? 9.82202 -4.37409 -2.59827 1.000 67.72725 96 ASN A O 1
ATOM 826 N N . SER A 1 98 ? 11.75393 -5.43901 -2.13216 1.000 68.62772 97 SER A N 1
ATOM 827 C CA . SER A 1 98 ? 11.98112 -4.78009 -0.85022 1.000 63.59551 97 SER A CA 1
ATOM 828 C C . SER A 1 98 ? 13.34775 -5.19425 -0.32082 1.000 61.14967 97 SER A C 1
ATOM 829 O O . SER A 1 98 ? 13.95718 -6.15125 -0.80872 1.000 59.20800 97 SER A O 1
ATOM 832 N N . HIS A 1 99 ? 13.82418 -4.45314 0.68116 1.000 58.09396 98 HIS A N 1
ATOM 833 C CA . HIS A 1 99 ? 14.96462 -4.86572 1.50061 1.000 59.18127 98 HIS A CA 1
ATOM 834 C C . HIS A 1 99 ? 14.50155 -5.39308 2.85426 1.000 56.92943 98 HIS A C 1
ATOM 835 O O . HIS A 1 99 ? 15.09243 -5.08168 3.89999 1.000 51.68987 98 HIS A O 1
ATOM 842 N N . ASP A 1 100 ? 13.43464 -6.19017 2.84709 1.000 54.32656 99 ASP A N 1
ATOM 843 C CA . ASP A 1 100 ? 12.74136 -6.62134 4.04919 1.000 47.57442 99 ASP A CA 1
ATOM 844 C C . ASP A 1 100 ? 12.85218 -8.13013 4.22889 1.000 50.87993 99 ASP A C 1
ATOM 845 O O . ASP A 1 100 ? 13.14597 -8.88077 3.29146 1.000 49.80392 99 ASP A O 1
ATOM 850 N N . PHE A 1 101 ? 12.62090 -8.56190 5.46681 1.000 45.53532 100 PHE A N 1
ATOM 851 C CA . PHE A 1 101 ? 12.64380 -9.96819 5.83133 1.000 43.12037 100 PHE A CA 1
ATOM 852 C C . PHE A 1 101 ? 11.52495 -10.23072 6.82457 1.000 45.28013 100 PHE A C 1
ATOM 853 O O . PHE A 1 101 ? 11.28453 -9.42241 7.72717 1.000 40.50365 100 PHE A O 1
ATOM 861 N N . ARG A 1 102 ? 10.84504 -11.35816 6.66211 1.000 42.37809 101 ARG A N 1
ATOM 862 C CA . ARG A 1 102 ? 10.02640 -11.89396 7.73444 1.000 43.38886 101 ARG A CA 1
ATOM 863 C C . ARG A 1 102 ? 10.86511 -12.89807 8.51550 1.000 42.04773 101 ARG A C 1
ATOM 864 O O . ARG A 1 102 ? 11.54243 -13.74438 7.92252 1.000 43.33737 101 ARG A O 1
ATOM 872 N N . ILE A 1 103 ? 10.83505 -12.78737 9.84126 1.000 38.24233 102 ILE A N 1
ATOM 873 C CA . ILE A 1 103 ? 11.69912 -13.55763 10.72924 1.000 34.45231 102 ILE A CA 1
ATOM 874 C C . ILE A 1 103 ? 10.83269 -14.52569 11.52168 1.000 37.01682 102 ILE A C 1
ATOM 875 O O . ILE A 1 103 ? 9.85424 -14.10770 12.15316 1.000 36.63685 102 ILE A O 1
ATOM 880 N N . TYR A 1 104 ? 11.19508 -15.81328 11.48408 1.000 35.87673 103 TYR A N 1
ATOM 881 C CA . TYR A 1 104 ? 10.43833 -16.89779 12.09974 1.000 36.60415 103 TYR A CA 1
ATOM 882 C C . TYR A 1 104 ? 11.31651 -17.67067 13.06562 1.000 31.22285 103 TYR A C 1
ATOM 883 O O . TYR A 1 104 ? 12.51282 -17.85039 12.83106 1.000 39.83917 103 TYR A O 1
ATOM 892 N N . ASP A 1 105 ? 10.70779 -18.15529 14.14249 1.000 35.42570 104 ASP A N 1
ATOM 893 C CA . ASP A 1 105 ? 11.28539 -19.23149 14.94430 1.000 36.25977 104 ASP A CA 1
ATOM 894 C C . ASP A 1 105 ? 10.47615 -20.47642 14.60519 1.000 38.09817 104 ASP A C 1
ATOM 895 O O . ASP A 1 105 ? 9.39179 -20.69004 15.15933 1.000 38.23271 104 ASP A O 1
ATOM 900 N N . GLN A 1 106 ? 10.99001 -21.27728 13.67086 1.000 36.91285 105 GLN A N 1
ATOM 901 C CA . GLN A 1 106 ? 10.27670 -22.46092 13.14401 1.000 35.74487 105 GLN A CA 1
ATOM 902 C C . GLN A 1 106 ? 9.00757 -21.94161 12.47410 1.000 36.06419 105 GLN A C 1
ATOM 903 O O . GLN A 1 106 ? 9.09490 -21.01707 11.65211 1.000 32.05239 105 GLN A O 1
ATOM 909 N N . GLU A 1 107 ? 7.82827 -22.47892 12.80013 1.000 35.37575 106 GLU A N 1
ATOM 910 C CA . GLU A 1 107 ? 6.57884 -22.06857 12.17384 1.000 36.04063 106 GLU A CA 1
ATOM 911 C C . GLU A 1 107 ? 6.00951 -20.77325 12.74094 1.000 32.37167 106 GLU A C 1
ATOM 912 O O . GLU A 1 107 ? 4.98997 -20.29501 12.23095 1.000 35.43477 106 GLU A O 1
ATOM 918 N N . ARG A 1 108 ? 6.60168 -20.22193 13.79725 1.000 32.03538 107 ARG A N 1
ATOM 919 C CA . ARG A 1 108 ? 6.05913 -19.04858 14.47306 1.000 35.31134 107 ARG A CA 1
ATOM 920 C C . ARG A 1 108 ? 6.63093 -17.76790 13.87758 1.000 34.58962 107 ARG A C 1
ATOM 921 O O . ARG A 1 108 ? 7.84254 -17.53989 13.93212 1.000 31.83590 107 ARG A O 1
ATOM 929 N N . PHE A 1 109 ? 5.74799 -16.92376 13.34526 1.000 31.85516 108 PHE A N 1
ATOM 930 C CA . PHE A 1 109 ? 6.14356 -15.62043 12.81614 1.000 33.61324 108 PHE A CA 1
ATOM 931 C C . PHE A 1 109 ? 6.43067 -14.65820 13.96504 1.000 31.37040 108 PHE A C 1
ATOM 932 O O . PHE A 1 109 ? 5.58267 -14.45190 14.82425 1.000 29.84849 108 PHE A O 1
ATOM 940 N N . LEU A 1 110 ? 7.61728 -14.06725 13.99230 1.000 29.99958 109 LEU A N 1
ATOM 941 C CA . LEU A 1 110 ? 7.99255 -13.21058 15.11088 1.000 30.07956 109 LEU A CA 1
ATOM 942 C C . LEU A 1 110 ? 8.13301 -11.74664 14.73153 1.000 29.08503 109 LEU A C 1
ATOM 943 O O . LEU A 1 110 ? 7.72554 -10.86995 15.49959 1.000 27.19899 109 LEU A O 1
ATOM 948 N N . MET A 1 111 ? 8.74222 -11.46383 13.58282 1.000 29.89990 110 MET A N 1
ATOM 949 C CA . MET A 1 111 ? 9.27876 -10.13767 13.34305 1.000 28.42327 110 MET A CA 1
ATOM 950 C C . MET A 1 111 ? 9.29510 -9.82280 11.85311 1.000 33.97573 110 MET A C 1
ATOM 951 O O . MET A 1 111 ? 9.50683 -10.70210 11.01731 1.000 33.69591 110 MET A O 1
ATOM 956 N N . TYR A 1 112 ? 9.10360 -8.54064 11.54194 1.000 33.19443 111 TYR A N 1
ATOM 957 C CA . TYR A 1 112 ? 9.24911 -7.99809 10.19420 1.000 37.83049 111 TYR A CA 1
ATOM 958 C C . TYR A 1 112 ? 10.34569 -6.93995 10.20640 1.000 34.37735 111 TYR A C 1
ATOM 959 O O . TYR A 1 112 ? 10.19138 -5.89311 10.83963 1.000 35.34489 111 TYR A O 1
ATOM 968 N N . ALA A 1 113 ? 11.42851 -7.19440 9.48663 1.000 33.12239 112 ALA A N 1
ATOM 969 C CA . ALA A 1 113 ? 12.58777 -6.31690 9.50849 1.000 33.45220 112 ALA A CA 1
ATOM 970 C C . ALA A 1 113 ? 12.67028 -5.52297 8.20601 1.000 37.17581 112 ALA A C 1
ATOM 971 O O . ALA A 1 113 ? 12.49569 -6.07618 7.11822 1.000 36.71291 112 ALA A O 1
ATOM 973 N N . HIS A 1 114 ? 12.91330 -4.22010 8.32345 1.000 35.07854 113 HIS A N 1
ATOM 974 C CA . HIS A 1 114 ? 13.11532 -3.34228 7.17643 1.000 37.79284 113 HIS A CA 1
ATOM 975 C C . HIS A 1 114 ? 14.53033 -2.78227 7.18544 1.000 37.88455 113 HIS A C 1
ATOM 976 O O . HIS A 1 114 ? 14.94895 -2.16738 8.16949 1.000 37.76309 113 HIS A O 1
ATOM 983 N N . PHE A 1 115 ? 15.25997 -2.97817 6.08943 1.000 42.11401 114 PHE A N 1
ATOM 984 C CA . PHE A 1 115 ? 16.60168 -2.42725 5.94643 1.000 40.01733 114 PHE A CA 1
ATOM 985 C C . PHE A 1 115 ? 16.56291 -1.22388 5.00791 1.000 44.84106 114 PHE A C 1
ATOM 986 O O . PHE A 1 115 ? 15.76557 -1.18166 4.07034 1.000 44.27384 114 PHE A O 1
ATOM 994 N N . GLN A 1 116 ? 17.40703 -0.22291 5.29567 1.000 47.30525 115 GLN A N 1
ATOM 995 C CA . GLN A 1 116 ? 17.46468 0.97767 4.45665 1.000 53.07473 115 GLN A CA 1
ATOM 996 C C . GLN A 1 116 ? 18.01193 0.66195 3.06913 1.000 54.03404 115 GLN A C 1
ATOM 997 O O . GLN A 1 116 ? 17.46476 1.12136 2.06143 1.000 59.04278 115 GLN A O 1
ATOM 1003 N N . ASP A 1 117 ? 19.07501 -0.13041 3.00170 1.000 58.65152 116 ASP A N 1
ATOM 1004 C CA . ASP A 1 117 ? 19.88102 -0.38374 1.81701 1.000 60.24036 116 ASP A CA 1
ATOM 1005 C C . ASP A 1 117 ? 19.67885 -1.80294 1.30474 1.000 63.62334 116 ASP A C 1
ATOM 1006 O O . ASP A 1 117 ? 19.35462 -2.70815 2.08049 1.000 62.53728 116 ASP A O 1
ATOM 1011 N N . PRO A 1 118 ? 19.89043 -2.04828 0.00444 1.000 67.08546 117 PRO A N 1
ATOM 1012 C CA . PRO A 1 118 ? 19.78016 -3.42371 -0.50387 1.000 65.45086 117 PRO A CA 1
ATOM 1013 C C . PRO A 1 118 ? 20.93290 -4.31594 -0.08095 1.000 61.53096 117 PRO A C 1
ATOM 1014 O O . PRO A 1 118 ? 20.82563 -5.53943 -0.23155 1.000 62.50961 117 PRO A O 1
ATOM 1018 N N . LYS A 1 119 ? 22.01724 -3.75123 0.45131 1.000 59.25838 118 LYS A N 1
ATOM 1019 C CA . LYS A 1 119 ? 23.09201 -4.51993 1.07173 1.000 61.49831 118 LYS A CA 1
ATOM 1020 C C . LYS A 1 119 ? 22.76481 -4.96925 2.50098 1.000 60.62485 118 LYS A C 1
ATOM 1021 O O . LYS A 1 119 ? 23.58977 -5.65275 3.12239 1.000 58.42417 118 LYS A O 1
ATOM 1027 N N . TYR A 1 120 ? 21.60257 -4.58321 3.04118 1.000 58.31538 119 TYR A N 1
ATOM 1028 C CA . TYR A 1 120 ? 21.15481 -5.00285 4.37750 1.000 54.99738 119 TYR A CA 1
ATOM 1029 C C . TYR A 1 120 ? 22.16744 -4.62276 5.45969 1.000 50.98514 119 TYR A C 1
ATOM 1030 O O . TYR A 1 120 ? 22.37724 -5.35245 6.43258 1.000 50.85583 119 TYR A O 1
ATOM 1039 N N . ARG A 1 121 ? 22.78556 -3.44918 5.30186 1.000 52.75475 120 ARG A N 1
ATOM 1040 C CA . ARG A 1 121 ? 23.75673 -2.94833 6.26775 1.000 51.63205 120 ARG A CA 1
ATOM 1041 C C . ARG A 1 121 ? 23.17211 -1.92060 7.23410 1.000 46.92334 120 ARG A C 1
ATOM 1042 O O . ARG A 1 121 ? 23.76599 -1.68257 8.29002 1.000 46.33066 120 ARG A O 1
ATOM 1050 N N . ILE A 1 122 ? 22.04065 -1.30465 6.90598 1.000 44.14718 121 ILE A N 1
ATOM 1051 C CA . ILE A 1 122 ? 21.44288 -0.25810 7.73812 1.000 42.37788 121 ILE A CA 1
ATOM 1052 C C . ILE A 1 122 ? 20.06069 -0.76267 8.13346 1.000 35.86074 121 ILE A C 1
ATOM 1053 O O . ILE A 1 122 ? 19.09932 -0.62730 7.36577 1.000 36.60004 121 ILE A O 1
ATOM 1058 N N . LEU A 1 123 ? 19.95434 -1.36663 9.31421 1.000 36.24744 122 LEU A N 1
ATOM 1059 C CA . LEU A 1 123 ? 18.64086 -1.73885 9.82518 1.000 34.46986 122 LEU A CA 1
ATOM 1060 C C . LEU A 1 123 ? 17.85803 -0.46705 10.12116 1.000 30.79150 122 LEU A C 1
ATOM 1061 O O . LEU A 1 123 ? 18.38539 0.47352 10.72544 1.000 30.15763 122 LEU A O 1
ATOM 1066 N N . ASP A 1 124 ? 16.59925 -0.43770 9.68365 1.000 28.59596 123 ASP A N 1
ATOM 1067 C CA . ASP A 1 124 ? 15.73891 0.71988 9.85299 1.000 33.59036 123 ASP A CA 1
ATOM 1068 C C . ASP A 1 124 ? 14.66918 0.49064 10.91369 1.000 31.74252 123 ASP A C 1
ATOM 1069 O O . ASP A 1 124 ? 14.57139 1.25740 11.88100 1.000 30.68967 123 ASP A O 1
ATOM 1074 N N . TYR A 1 125 ? 13.85691 -0.55428 10.76765 1.000 29.90697 124 TYR A N 1
ATOM 1075 C CA . TYR A 1 125 ? 12.92656 -0.89740 11.82896 1.000 29.00732 124 TYR A CA 1
ATOM 1076 C C . TYR A 1 125 ? 12.69925 -2.40191 11.87562 1.000 28.66919 124 TYR A C 1
ATOM 1077 O O . TYR A 1 125 ? 12.95513 -3.13199 10.91240 1.000 34.43710 124 TYR A O 1
ATOM 1086 N N . VAL A 1 126 ? 12.21198 -2.85315 13.02631 1.000 27.53681 125 VAL A N 1
ATOM 1087 C CA . VAL A 1 126 ? 11.79207 -4.23348 13.23304 1.000 26.43304 125 VAL A CA 1
ATOM 1088 C C . VAL A 1 126 ? 10.44269 -4.17963 13.95430 1.000 27.50558 125 VAL A C 1
ATOM 1089 O O . VAL A 1 126 ? 10.33606 -3.58344 15.03689 1.000 27.41973 125 VAL A O 1
ATOM 1093 N N . ASN A 1 127 ? 9.40065 -4.71535 13.31540 1.000 28.51140 126 ASN A N 1
ATOM 1094 C CA . ASN A 1 127 ? 8.07768 -4.86029 13.92768 1.000 28.60485 126 ASN A CA 1
ATOM 1095 C C . ASN A 1 127 ? 7.96000 -6.22477 14.60967 1.000 29.59624 126 ASN A C 1
ATOM 1096 O O . ASN A 1 127 ? 8.43496 -7.22686 14.07724 1.000 26.32641 126 ASN A O 1
ATOM 1101 N N . HIS A 1 128 ? 7.28764 -6.25691 15.76830 1.000 26.28817 127 HIS A N 1
ATOM 1102 C CA . HIS A 1 128 ? 7.07024 -7.46361 16.56887 1.000 25.81643 127 HIS A CA 1
ATOM 1103 C C . HIS A 1 128 ? 5.59704 -7.84747 16.56326 1.000 25.28685 127 HIS A C 1
ATOM 1104 O O . HIS A 1 128 ? 4.72915 -6.97742 16.69644 1.000 26.82142 1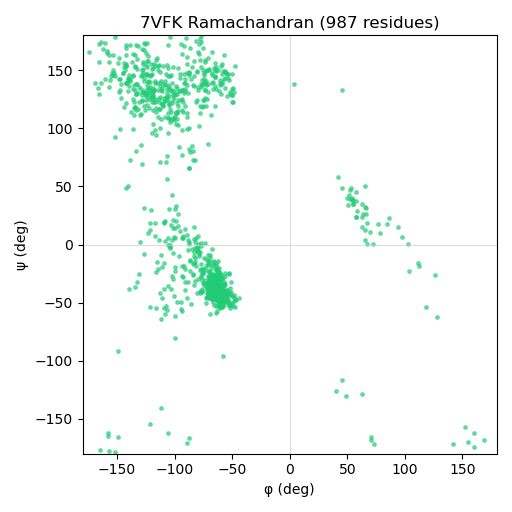27 HIS A O 1
ATOM 1111 N N . PHE A 1 129 ? 5.31178 -9.15572 16.48781 1.000 27.15659 128 PHE A N 1
ATOM 1112 C CA . PHE A 1 129 ? 3.93242 -9.63571 16.41245 1.000 26.79263 128 PHE A CA 1
ATOM 1113 C C . PHE A 1 129 ? 3.64688 -10.64110 17.51262 1.000 29.66745 128 PHE A C 1
ATOM 1114 O O . PHE A 1 129 ? 4.51217 -11.44058 17.87627 1.000 26.81831 128 PHE A O 1
ATOM 1122 N N . ASP A 1 130 ? 2.40278 -10.63448 18.00348 1.000 30.51793 129 ASP A N 1
ATOM 1123 C CA . ASP A 1 130 ? 2.01908 -11.56019 19.05646 1.000 30.04110 129 ASP A CA 1
ATOM 1124 C C . ASP A 1 130 ? 1.51472 -12.86130 18.43034 1.000 30.53081 129 ASP A C 1
ATOM 1125 O O . ASP A 1 130 ? 1.67952 -13.09926 17.22755 1.000 35.37008 129 ASP A O 1
ATOM 1130 N N . SER A 1 131 ? 0.95392 -13.74689 19.25416 1.000 30.23407 130 SER A N 1
ATOM 1131 C CA . SER A 1 131 ? 0.52114 -15.06704 18.77974 1.000 37.68586 130 SER A CA 1
ATOM 1132 C C . SER A 1 131 ? -0.68285 -15.00057 17.84619 1.000 39.68780 130 SER A C 1
ATOM 1133 O O . SER A 1 131 ? -1.01519 -16.00620 17.20987 1.000 38.22211 130 SER A O 1
ATOM 1136 N N . GLN A 1 132 ? -1.34251 -13.85121 17.75004 1.000 37.74713 131 GLN A N 1
ATOM 1137 C CA . GLN A 1 132 ? -2.45455 -13.65932 16.83043 1.000 41.62914 131 GLN A CA 1
ATOM 1138 C C . GLN A 1 132 ? -2.07660 -12.75894 15.66408 1.000 44.24242 131 GLN A C 1
ATOM 1139 O O . GLN A 1 132 ? -2.95927 -12.18794 15.01456 1.000 41.45348 131 GLN A O 1
ATOM 1145 N N . ARG A 1 133 ? -0.77439 -12.61898 15.40272 1.000 42.22798 132 ARG A N 1
ATOM 1146 C CA . ARG A 1 133 ? -0.21954 -11.75094 14.36632 1.000 45.63552 132 ARG A CA 1
ATOM 1147 C C . ARG A 1 133 ? -0.63325 -10.28895 14.54633 1.000 40.72199 132 ARG A C 1
ATOM 1148 O O . ARG A 1 133 ? -0.64373 -9.52127 13.58200 1.000 46.84540 132 ARG A O 1
ATOM 1156 N N . ARG A 1 134 ? -0.97566 -9.88900 15.76961 1.000 36.24225 133 ARG A N 1
ATOM 1157 C CA . ARG A 1 134 ? -1.13347 -8.47937 16.10426 1.000 37.31178 133 ARG A CA 1
ATOM 1158 C C . ARG A 1 134 ? 0.23368 -7.79331 16.14093 1.000 36.79080 133 ARG A C 1
ATOM 1159 O O . ARG A 1 134 ? 1.15447 -8.28618 16.79759 1.000 32.52668 133 ARG A O 1
ATOM 1167 N N . LYS A 1 135 ? 0.36248 -6.64154 15.47255 1.000 32.09955 134 LYS A N 1
ATOM 1168 C CA . LYS A 1 135 ? 1.58752 -5.82762 15.54285 1.000 34.80647 134 LYS A CA 1
ATOM 1169 C C . LYS A 1 135 ? 1.59810 -5.02701 16.84605 1.000 32.97619 134 LYS A C 1
ATOM 1170 O O . LYS A 1 135 ? 0.92748 -3.99905 16.95633 1.000 36.43933 134 LYS A O 1
ATOM 1176 N N . VAL A 1 136 ? 2.37523 -5.48091 17.84179 1.000 28.98368 135 VAL A N 1
ATOM 1177 C CA . VAL A 1 136 ? 2.34340 -4.88700 19.17887 1.000 31.66243 135 VAL A CA 1
ATOM 1178 C C . VAL A 1 136 ? 3.48416 -3.89773 19.45275 1.000 26.43794 135 VAL A C 1
ATOM 1179 O O . VAL A 1 136 ? 3.36344 -3.07528 20.37250 1.000 30.26370 135 VAL A O 1
ATOM 1183 N N . LYS A 1 137 ? 4.59698 -3.98549 18.73305 1.000 28.17159 136 LYS A N 1
ATOM 1184 C CA . LYS A 1 137 ? 5.71147 -3.08185 19.00847 1.000 29.13019 136 LYS A CA 1
ATOM 1185 C C . LYS A 1 137 ? 6.52367 -2.85697 17.74350 1.000 29.77263 136 LYS A C 1
ATOM 1186 O O . LYS A 1 137 ? 6.71332 -3.77672 16.94285 1.000 28.73960 136 LYS A O 1
ATOM 1192 N N . ARG A 1 138 ? 7.05026 -1.63474 17.59798 1.000 28.32505 137 ARG A N 1
ATOM 1193 C CA . ARG A 1 138 ? 7.94253 -1.29287 16.49972 1.000 26.14700 137 ARG A CA 1
ATOM 1194 C C . ARG A 1 138 ? 9.25087 -0.78596 17.09836 1.000 23.40589 137 ARG A C 1
ATOM 1195 O O . ARG A 1 138 ? 9.23991 0.12075 17.93805 1.000 25.31744 137 ARG A O 1
ATOM 1203 N N . ASP A 1 139 ? 10.35925 -1.39907 16.71365 1.000 23.57361 138 ASP A N 1
ATOM 1204 C CA . ASP A 1 139 ? 11.69719 -0.93306 17.08936 1.000 21.66425 138 ASP A CA 1
ATOM 1205 C C . ASP A 1 139 ? 12.29935 -0.07787 15.98075 1.000 24.95935 138 ASP A C 1
ATOM 1206 O O . ASP A 1 139 ? 12.55100 -0.59207 14.88961 1.000 25.51408 138 ASP A O 1
ATOM 1211 N N . PHE A 1 140 ? 12.60674 1.19222 16.28375 1.000 22.28680 139 PHE A N 1
ATOM 1212 C CA . PHE A 1 140 ? 13.15711 2.13688 15.31143 1.000 26.93981 139 PHE A CA 1
ATOM 1213 C C . PHE A 1 140 ? 14.65228 2.33034 15.56882 1.000 24.53777 139 PHE A C 1
ATOM 1214 O O . PHE A 1 140 ? 15.04667 2.75482 16.65808 1.000 24.99496 139 PHE A O 1
ATOM 1222 N N . TYR A 1 141 ? 15.47863 2.06094 14.55690 1.000 25.53822 140 TYR A N 1
ATOM 1223 C CA . TYR A 1 141 ? 16.93238 2.12524 14.69611 1.000 25.56472 140 TYR A CA 1
ATOM 1224 C C . TYR A 1 141 ? 17.50905 3.44904 14.18943 1.000 28.97382 140 TYR A C 1
ATOM 1225 O O . TYR A 1 141 ? 17.15989 3.91651 13.10368 1.000 27.59089 140 TYR A O 1
ATOM 1234 N N . ASP A 1 142 ? 18.41115 4.03749 14.97443 1.000 26.62371 141 ASP A N 1
ATOM 1235 C CA . ASP A 1 142 ? 19.16364 5.19635 14.49673 1.000 25.82776 141 ASP A CA 1
ATOM 1236 C C . ASP A 1 142 ? 20.09025 4.75020 13.37386 1.000 27.87560 141 ASP A C 1
ATOM 1237 O O . ASP A 1 142 ? 20.56618 3.61043 13.37263 1.000 23.35500 141 ASP A O 1
ATOM 1242 N N . VAL A 1 143 ? 20.33578 5.64790 12.40014 1.000 28.41960 142 VAL A N 1
ATOM 1243 C CA . VAL A 1 143 ? 21.26576 5.31481 11.30963 1.000 30.45697 142 VAL A CA 1
ATOM 1244 C C . VAL A 1 143 ? 22.65476 4.99057 11.84559 1.000 31.84406 142 VAL A C 1
ATOM 1245 O O . VAL A 1 143 ? 23.42662 4.27841 11.19317 1.000 27.57950 142 VAL A O 1
ATOM 1249 N N . ARG A 1 144 ? 23.00566 5.51071 13.02020 1.000 28.30152 143 ARG A N 1
ATOM 1250 C CA . ARG A 1 144 ? 24.29646 5.19849 13.61300 1.000 28.80795 143 ARG A CA 1
ATOM 1251 C C . ARG A 1 144 ? 24.37852 3.75883 14.12329 1.000 36.71316 143 ARG A C 1
ATOM 1252 O O . ARG A 1 144 ? 25.48549 3.28571 14.41056 1.000 34.74929 143 ARG A O 1
ATOM 1260 N N . GLY A 1 145 ? 23.24772 3.05415 14.24669 1.000 30.45239 144 GLY A N 1
ATOM 1261 C CA . GLY A 1 145 ? 23.23252 1.61926 14.50658 1.000 27.04866 144 GLY A CA 1
ATOM 1262 C C . GLY A 1 145 ? 22.41038 1.20203 15.71711 1.000 27.94171 144 GLY A C 1
ATOM 1263 O O . GLY A 1 145 ? 21.93697 0.05949 15.76789 1.000 34.86420 144 GLY A O 1
ATOM 1264 N N . PHE A 1 146 ? 22.24437 2.09223 16.70137 1.000 26.64067 145 PHE A N 1
ATOM 1265 C CA . PHE A 1 146 ? 21.62557 1.68223 17.95851 1.000 26.40544 145 PHE A CA 1
ATOM 1266 C C . PHE A 1 146 ? 20.09728 1.74017 17.86093 1.000 29.16645 145 PHE A C 1
ATOM 1267 O O . PHE A 1 146 ? 19.53414 2.46123 17.04348 1.000 26.08056 145 PHE A O 1
ATOM 1275 N N . LEU A 1 147 ? 19.43170 0.91188 18.66365 1.000 25.89591 146 LEU A N 1
ATOM 1276 C CA . LEU A 1 147 ? 17.97681 0.95511 18.79292 1.000 30.22437 146 LEU A CA 1
ATOM 1277 C C . LEU A 1 147 ? 17.54719 2.23923 19.49704 1.000 25.12306 146 LEU A C 1
ATOM 1278 O O . LEU A 1 147 ? 17.78853 2.40953 20.69265 1.000 27.32401 146 LEU A O 1
ATOM 1283 N N . SER A 1 148 ? 16.88338 3.13938 18.77093 1.000 23.94309 147 SER A N 1
ATOM 1284 C CA . SER A 1 148 ? 16.60563 4.47228 19.29149 1.000 22.85715 147 SER A CA 1
ATOM 1285 C C . SER A 1 148 ? 15.28842 4.53467 20.05790 1.000 20.52098 147 SER A C 1
ATOM 1286 O O . SER A 1 148 ? 15.22694 5.11771 21.14515 1.000 20.89691 147 SER A O 1
ATOM 1289 N N . CYS A 1 149 ? 14.23101 3.95774 19.50364 1.000 25.91837 148 CYS A N 1
ATOM 1290 C CA . CYS A 1 149 ? 12.90539 4.13869 20.07340 1.000 26.95271 148 CYS A CA 1
ATOM 1291 C C . CYS A 1 149 ? 12.07096 2.88769 19.84205 1.000 25.72869 148 CYS A C 1
ATOM 1292 O O . CYS A 1 149 ? 12.02383 2.36764 18.72194 1.000 25.88309 148 CYS A O 1
ATOM 1295 N N . SER A 1 150 ? 11.41934 2.39735 20.88923 1.000 22.50839 149 SER A N 1
ATOM 1296 C CA . SER A 1 150 ? 10.40644 1.36962 20.70119 1.000 24.80500 149 SER A CA 1
ATOM 1297 C C . SER A 1 150 ? 9.03518 2.00185 20.85560 1.000 23.03608 149 SER A C 1
ATOM 1298 O O . SER A 1 150 ? 8.78679 2.73329 21.81780 1.000 26.86388 149 SER A O 1
ATOM 1301 N N . ARG A 1 151 ? 8.13851 1.68377 19.92875 1.000 27.31285 150 ARG A N 1
ATOM 1302 C CA . ARG A 1 151 ? 6.81072 2.27615 19.90661 1.000 26.51156 150 ARG A CA 1
ATOM 1303 C C . ARG A 1 151 ? 5.79429 1.18367 20.20197 1.000 27.56501 150 ARG A C 1
ATOM 1304 O O . ARG A 1 151 ? 5.78222 0.15419 19.52151 1.000 29.54051 150 ARG A O 1
ATOM 1312 N N . ILE A 1 152 ? 4.98580 1.38440 21.24068 1.000 29.45823 151 ILE A N 1
ATOM 1313 C CA . ILE A 1 152 ? 3.95517 0.41518 21.62355 1.000 32.88328 151 ILE A CA 1
ATOM 1314 C C . ILE A 1 152 ? 2.65330 0.76523 20.92321 1.000 32.21588 151 ILE A C 1
ATOM 1315 O O . ILE A 1 152 ? 2.19958 1.91586 20.98068 1.000 31.26851 151 ILE A O 1
ATOM 1320 N N . LEU A 1 153 ? 2.03840 -0.22674 20.29577 1.000 29.57194 152 LEU A N 1
ATOM 1321 C CA . LEU A 1 153 ? 0.80961 -0.04363 19.53658 1.000 37.02121 152 LEU A CA 1
ATOM 1322 C C . LEU A 1 153 ? -0.39006 -0.61470 20.27361 1.000 39.06952 152 LEU A C 1
ATOM 1323 O O . LEU A 1 153 ? -0.26421 -1.51670 21.10989 1.000 36.04559 152 LEU A O 1
ATOM 1328 N N . VAL A 1 154 ? -1.55946 -0.04281 19.94977 1.000 38.76360 153 VAL A N 1
ATOM 1329 C CA . VAL A 1 154 ? -2.87245 -0.52533 20.37525 1.000 39.83030 153 VAL A CA 1
ATOM 1330 C C . VAL A 1 154 ? -3.77835 -0.57926 19.15321 1.000 44.04131 153 VAL A C 1
ATOM 1331 O O . VAL A 1 154 ? -3.44674 -0.05895 18.09066 1.000 43.90327 153 VAL A O 1
ATOM 1335 N N . ASP A 1 155 ? -4.95630 -1.18412 19.33967 1.000 50.94571 154 ASP A N 1
ATOM 1336 C CA . ASP A 1 155 ? -6.02930 -1.19945 18.34678 1.000 53.40623 154 ASP A CA 1
ATOM 1337 C C . ASP A 1 155 ? -5.49747 -1.38322 16.93181 1.000 55.90222 154 ASP A C 1
ATOM 1338 O O . ASP A 1 155 ? -4.72538 -2.31497 16.68219 1.000 56.58737 154 ASP A O 1
ATOM 1343 N N . LYS A 1 156 ? -5.86543 -0.48370 16.01437 1.000 55.23885 155 LYS A N 1
ATOM 1344 C CA . LYS A 1 156 ? -5.41565 -0.56374 14.61917 1.000 55.19497 155 LYS A CA 1
ATOM 1345 C C . LYS A 1 156 ? -4.07532 0.16106 14.43289 1.000 52.10810 155 LYS A C 1
ATOM 1346 O O . LYS A 1 156 ? -3.96177 1.18421 13.74514 1.000 54.79857 155 LYS A O 1
ATOM 1352 N N . GLN A 1 157 ? -3.04382 -0.39987 15.06764 1.000 50.70526 156 GLN A N 1
ATOM 1353 C CA . GLN A 1 157 ? -1.68553 0.13296 14.98323 1.000 47.02584 156 GLN A CA 1
ATOM 1354 C C . GLN A 1 157 ? -1.63795 1.62112 15.30043 1.000 41.25469 156 GLN A C 1
ATOM 1355 O O . GLN A 1 157 ? -0.95647 2.40318 14.62852 1.000 40.38466 156 GLN A O 1
ATOM 1361 N N . GLN A 1 158 ? -2.37351 2.01358 16.32995 1.000 39.27681 157 GLN A N 1
ATOM 1362 C CA . GLN A 1 158 ? -2.33062 3.37926 16.81401 1.000 37.68350 157 GLN A CA 1
ATOM 1363 C C . GLN A 1 158 ? -1.20374 3.47905 17.83377 1.000 38.40122 157 GLN A C 1
ATOM 1364 O O . GLN A 1 158 ? -0.91131 2.51471 18.54185 1.000 34.32132 157 GLN A O 1
ATOM 1370 N N . THR A 1 159 ? -0.55043 4.63392 17.87855 1.000 37.50537 158 THR A N 1
ATOM 1371 C CA . THR A 1 159 ? 0.56082 4.85150 18.79945 1.000 34.19019 158 THR A CA 1
ATOM 1372 C C . THR A 1 159 ? 0.04224 5.12392 20.20585 1.000 35.00490 158 THR A C 1
ATOM 1373 O O . THR A 1 159 ? -0.65216 6.11868 20.43396 1.000 31.60964 158 THR A O 1
ATOM 1377 N N . LEU A 1 160 ? 0.40981 4.26381 21.15676 1.000 31.26366 159 LEU A N 1
ATOM 1378 C CA . LEU A 1 160 ? 0.05891 4.48521 22.55832 1.000 28.49694 159 LEU A CA 1
ATOM 1379 C C . LEU A 1 160 ? 1.20481 5.11634 23.34934 1.000 28.86274 159 LEU A C 1
ATOM 1380 O O . LEU A 1 160 ? 1.01791 6.09875 24.07357 1.000 31.34103 159 LEU A O 1
ATOM 1385 N N . CYS A 1 161 ? 2.40587 4.56704 23.24875 1.000 31.08139 160 CYS A N 1
ATOM 1386 C CA . CYS A 1 161 ? 3.48573 5.15911 24.01433 1.000 26.75573 160 CYS A CA 1
ATOM 1387 C C . CYS A 1 161 ? 4.80276 4.79926 23.35798 1.000 28.83262 160 CYS A C 1
ATOM 1388 O O . CYS A 1 161 ? 4.86892 3.89436 22.52490 1.000 28.65165 160 CYS A O 1
ATOM 1391 N N . GLU A 1 162 ? 5.84896 5.54345 23.71891 1.000 25.63777 161 GLU A N 1
ATOM 1392 C CA . GLU A 1 162 ? 7.15551 5.35801 23.08692 1.000 29.19953 161 GLU A CA 1
ATOM 1393 C C . GLU A 1 162 ? 8.24783 5.44238 24.14218 1.000 25.50080 161 GLU A C 1
ATOM 1394 O O . GLU A 1 162 ? 8.16655 6.26586 25.05144 1.000 26.92058 161 GLU A O 1
ATOM 1400 N N . PHE A 1 163 ? 9.26141 4.58402 24.01819 1.000 24.02367 162 PHE A N 1
ATOM 1401 C CA . PHE A 1 163 ? 10.40305 4.54667 24.92897 1.000 24.87613 162 PHE A CA 1
ATOM 1402 C C . PHE A 1 163 ? 11.67564 4.82507 24.13085 1.000 25.59086 162 PHE A C 1
ATOM 1403 O O . PHE A 1 163 ? 11.88196 4.23786 23.06955 1.000 25.20808 162 PHE A O 1
ATOM 1411 N N . PHE A 1 164 ? 12.50803 5.72872 24.61996 1.000 25.01707 163 PHE A N 1
ATOM 1412 C CA . PHE A 1 164 ? 13.69868 6.16188 23.89852 1.000 25.35394 163 PHE A CA 1
ATOM 1413 C C . PHE A 1 164 ? 14.91643 5.70907 24.68862 1.000 23.29752 163 PHE A C 1
ATOM 1414 O O . PHE A 1 164 ? 14.96114 5.90441 25.90130 1.000 26.98928 163 PHE A O 1
ATOM 1422 N N . TYR A 1 165 ? 15.88889 5.11216 24.01247 1.000 25.23982 164 TYR A N 1
ATOM 1423 C CA . TYR A 1 165 ? 17.00114 4.43910 24.67892 1.000 25.83736 164 TYR A CA 1
ATOM 1424 C C . TYR A 1 165 ? 18.32690 5.13920 24.41474 1.000 25.12925 164 TYR A C 1
ATOM 1425 O O . TYR A 1 165 ? 18.50575 5.77595 23.37769 1.000 25.02754 164 TYR A O 1
ATOM 1434 N N . ASN A 1 166 ? 19.28452 4.99928 25.34245 1.000 25.84152 165 ASN A N 1
ATOM 1435 C CA . ASN A 1 166 ? 20.65198 5.34066 24.99907 1.000 25.30175 165 ASN A CA 1
ATOM 1436 C C . ASN A 1 166 ? 21.24657 4.19181 24.18976 1.000 31.34893 165 ASN A C 1
ATOM 1437 O O . ASN A 1 166 ? 20.59359 3.15689 23.98561 1.000 28.58610 165 ASN A O 1
ATOM 1442 N N . PRO A 1 167 ? 22.45460 4.36522 23.63744 1.000 32.51746 166 PRO A N 1
ATOM 1443 C CA . PRO A 1 167 ? 23.01387 3.30520 22.77769 1.000 31.21507 166 PRO A CA 1
ATOM 1444 C C . PRO A 1 167 ? 23.23425 1.98104 23.48420 1.000 32.25048 166 PRO A C 1
ATOM 1445 O O . PRO A 1 167 ? 23.28155 0.93929 22.81594 1.000 33.70046 166 PRO A O 1
ATOM 1449 N N . GLU A 1 168 ? 23.32072 1.97348 24.80467 1.000 34.96319 167 GLU A N 1
ATOM 1450 C CA . GLU A 1 168 ? 23.47740 0.72816 25.54008 1.000 37.05507 167 GLU A CA 1
ATOM 1451 C C . GLU A 1 168 ? 22.14891 0.08375 25.89214 1.000 33.19706 167 GLU A C 1
ATOM 1452 O O . GLU A 1 168 ? 22.14353 -1.02541 26.42945 1.000 34.89630 167 GLU A O 1
ATOM 1458 N N . GLY A 1 169 ? 21.01555 0.72820 25.59624 1.000 29.37426 168 GLY A N 1
ATOM 1459 C CA . GLY A 1 169 ? 19.73006 0.10306 25.82756 1.000 27.99002 168 GLY A CA 1
ATOM 1460 C C . GLY A 1 169 ? 18.96088 0.57296 27.04834 1.000 27.43129 168 GLY A C 1
ATOM 1461 O O . GLY A 1 169 ? 17.85755 0.06097 27.28940 1.000 32.73010 168 GLY A O 1
ATOM 1462 N N . ASP A 1 170 ? 19.48577 1.52072 27.82222 1.000 27.39334 169 ASP A N 1
ATOM 1463 C CA . ASP A 1 170 ? 18.76315 2.02669 28.98872 1.000 28.95439 169 ASP A CA 1
ATOM 1464 C C . ASP A 1 170 ? 17.66262 2.97556 28.53805 1.000 29.06184 169 ASP A C 1
ATOM 1465 O O . ASP A 1 170 ? 17.87098 3.78771 27.63557 1.000 29.08754 169 ASP A O 1
ATOM 1470 N N . THR A 1 171 ? 16.51181 2.91130 29.19550 1.000 27.35430 170 THR A N 1
ATOM 1471 C CA . THR A 1 171 ? 15.43923 3.84071 28.84799 1.000 28.03497 170 THR A CA 1
ATOM 1472 C C . THR A 1 171 ? 15.75082 5.24617 29.36512 1.000 28.42629 170 THR A C 1
ATOM 1473 O O . THR A 1 171 ? 16.00767 5.44542 30.55680 1.000 30.33416 170 THR A O 1
ATOM 1477 N N . LYS A 1 172 ? 15.72161 6.24127 28.46925 1.000 23.92888 171 LYS A N 1
ATOM 1478 C CA . LYS A 1 172 ? 15.96282 7.61423 28.89469 1.000 23.70234 171 LYS A CA 1
ATOM 1479 C C . LYS A 1 172 ? 14.76931 8.53641 28.73959 1.000 23.29202 171 LYS A C 1
ATOM 1480 O O . LYS A 1 172 ? 14.73860 9.58224 29.40443 1.000 28.23576 171 LYS A O 1
ATOM 1486 N N . LEU A 1 173 ? 13.80124 8.20966 27.88691 1.000 25.41730 172 LEU A N 1
ATOM 1487 C CA . LEU A 1 173 ? 12.58259 9.01784 27.84138 1.000 22.47589 172 LEU A CA 1
ATOM 1488 C C . LEU A 1 173 ? 11.39149 8.11904 27.57780 1.000 22.78125 172 LEU A C 1
ATOM 1489 O O . LEU A 1 173 ? 11.51057 7.06512 26.95179 1.000 26.62030 172 LEU A O 1
ATOM 1494 N N . GLU A 1 174 ? 10.23418 8.56148 28.04070 1.000 27.36677 173 GLU A N 1
ATOM 1495 C CA . GLU A 1 174 ? 8.97473 7.88498 27.79071 1.000 21.07826 173 GLU A CA 1
ATOM 1496 C C . GLU A 1 174 ? 7.97803 8.92959 27.34099 1.000 21.54127 173 GLU A C 1
ATOM 1497 O O . GLU A 1 174 ? 7.89082 9.98512 27.95399 1.000 23.81107 173 GLU A O 1
ATOM 1503 N N . LYS A 1 175 ? 7.16750 8.60029 26.33488 1.000 27.84530 174 LYS A N 1
ATOM 1504 C CA . LYS A 1 175 ? 6.13151 9.50649 25.86297 1.000 27.14713 174 LYS A CA 1
ATOM 1505 C C . LYS A 1 175 ? 4.82459 8.73372 25.77832 1.000 26.74037 174 LYS A C 1
ATOM 1506 O O . LYS A 1 175 ? 4.79507 7.59610 25.30923 1.000 26.42006 174 LYS A O 1
ATOM 1512 N N . TYR A 1 176 ? 3.75162 9.34739 26.25778 1.000 29.02469 175 TYR A N 1
ATOM 1513 C CA . TYR A 1 176 ? 2.42124 8.75596 26.21809 1.000 27.82360 175 TYR A CA 1
ATOM 1514 C C . TYR A 1 176 ? 1.53192 9.63748 25.35162 1.000 27.77689 175 TYR A C 1
ATOM 1515 O O . TYR A 1 176 ? 1.64673 10.86924 25.38786 1.000 28.40120 175 TYR A O 1
ATOM 1524 N N . PHE A 1 177 ? 0.69262 8.99447 24.53335 1.000 30.61388 176 PHE A N 1
ATOM 1525 C CA . PHE A 1 177 ? -0.12285 9.64456 23.51888 1.000 32.49323 176 PHE A CA 1
ATOM 1526 C C . PHE A 1 177 ? -1.60981 9.33670 23.68934 1.000 34.06858 176 PHE A C 1
ATOM 1527 O O . PHE A 1 177 ? -2.00330 8.23908 24.10636 1.000 31.90887 176 PHE A O 1
ATOM 1535 N N . SER A 1 178 ? -2.43445 10.32208 23.34397 1.000 35.92744 177 SER A N 1
ATOM 1536 C CA . SER A 1 178 ? -3.86060 10.13024 23.11648 1.000 37.74222 177 SER A CA 1
ATOM 1537 C C . SER A 1 178 ? -4.18237 10.70718 21.74779 1.000 37.56796 177 SER A C 1
ATOM 1538 O O . SER A 1 178 ? -3.49832 11.61963 21.27522 1.000 39.80353 177 SER A O 1
ATOM 1541 N N . TYR A 1 179 ? -5.19839 10.16194 21.08721 1.000 37.79766 178 TYR A N 1
ATOM 1542 C CA . TYR A 1 179 ? -5.47050 10.62458 19.74063 1.000 35.61318 178 TYR A CA 1
ATOM 1543 C C . TYR A 1 179 ? -6.39381 11.83737 19.72156 1.000 42.10860 178 TYR A C 1
ATOM 1544 O O . TYR A 1 179 ? -7.26592 12.00709 20.58163 1.000 38.25251 178 TYR A O 1
ATOM 1553 N N . LYS A 1 180 ? -6.17235 12.68679 18.72072 1.000 37.77229 179 LYS A N 1
ATOM 1554 C CA . LYS A 1 180 ? -6.97760 13.88019 18.46664 1.000 40.10960 179 LYS A CA 1
ATOM 1555 C C . LYS A 1 180 ? -7.01150 14.09121 16.96667 1.000 37.48616 179 LYS A C 1
ATOM 1556 O O . LYS A 1 180 ? -5.95417 14.13927 16.33102 1.000 34.60092 179 LYS A O 1
ATOM 1562 N N . ASP A 1 181 ? -8.22136 14.20575 16.39918 1.000 44.01640 180 ASP A N 1
ATOM 1563 C CA . ASP A 1 181 ? -8.38613 14.39555 14.95410 1.000 36.96977 180 ASP A CA 1
ATOM 1564 C C . ASP A 1 181 ? -7.66856 13.29806 14.17168 1.000 39.84478 180 ASP A C 1
ATOM 1565 O O . ASP A 1 181 ? -7.12256 13.52806 13.08716 1.000 37.30527 180 ASP A O 1
ATOM 1570 N N . GLY A 1 182 ? -7.67117 12.08809 14.73889 1.000 36.81904 181 GLY A N 1
ATOM 1571 C CA . GLY A 1 182 ? -7.08810 10.93026 14.09937 1.000 39.35307 181 GLY A CA 1
ATOM 1572 C C . GLY A 1 182 ? -5.57877 10.83349 14.17541 1.000 40.53151 181 GLY A C 1
ATOM 1573 O O . GLY A 1 182 ? -5.00806 9.96260 13.51604 1.000 42.38630 181 GLY A O 1
ATOM 1574 N N . LYS A 1 183 ? -4.91622 11.67332 14.96896 1.000 36.82467 182 LYS A N 1
ATOM 1575 C CA . LYS A 1 183 ? -3.46105 11.65980 15.07259 1.000 38.60727 182 LYS A CA 1
ATOM 1576 C C . LYS A 1 183 ? -3.01923 11.55199 16.52791 1.000 37.78107 182 LYS A C 1
ATOM 1577 O O . LYS A 1 183 ? -3.70112 12.04410 17.43247 1.000 35.19072 182 LYS A O 1
ATOM 1583 N N . PRO A 1 184 ? -1.88268 10.89776 16.78748 1.000 37.28949 183 PRO A N 1
ATOM 1584 C CA . PRO A 1 184 ? -1.38612 10.81337 18.17045 1.000 34.17052 183 PRO A CA 1
ATOM 1585 C C . PRO A 1 184 ? -0.86838 12.15808 18.65452 1.000 33.07134 183 PRO A C 1
ATOM 1586 O O . PRO A 1 184 ? -0.18855 12.88694 17.92847 1.000 32.45156 183 PRO A O 1
ATOM 1590 N N . GLU A 1 185 ? -1.18469 12.49091 19.89582 1.000 31.97223 184 GLU A N 1
ATOM 1591 C CA . GLU A 1 185 ? -0.76696 13.76375 20.46467 1.000 34.29875 184 GLU A CA 1
ATOM 1592 C C . GLU A 1 185 ? -0.16328 13.49792 21.83481 1.000 34.58807 184 GLU A C 1
ATOM 1593 O O . GLU A 1 185 ? -0.76751 12.78357 22.64534 1.000 31.40359 184 GLU A O 1
ATOM 1599 N N . VAL A 1 186 ? 1.03053 14.06012 22.08886 1.000 29.22692 185 VAL A N 1
ATOM 1600 C CA . VAL A 1 186 ? 1.70983 13.84627 23.37167 1.000 31.16044 185 VAL A CA 1
ATOM 1601 C C . VAL A 1 186 ? 0.85942 14.33455 24.53646 1.000 32.16416 185 VAL A C 1
ATOM 1602 O O . VAL A 1 186 ? 0.40878 15.48708 24.56235 1.000 34.20019 185 VAL A O 1
ATOM 1606 N N . GLN A 1 187 ? 0.68426 13.47477 25.54242 1.000 30.03522 186 GLN A N 1
ATOM 1607 C CA . GLN A 1 187 ? 0.01776 13.86350 26.77969 1.000 29.47465 186 GLN A CA 1
ATOM 1608 C C . GLN A 1 187 ? 0.93589 13.80609 27.99436 1.000 31.15888 186 GLN A C 1
ATOM 1609 O O . GLN A 1 187 ? 0.58286 14.33826 29.05150 1.000 29.33305 186 GLN A O 1
ATOM 1615 N N . LYS A 1 188 ? 2.08819 13.15320 27.88990 1.000 29.91900 187 LYS A N 1
ATOM 1616 C CA . LYS A 1 188 ? 2.98448 13.03628 29.02936 1.000 27.42992 187 LYS A CA 1
ATOM 1617 C C . LYS A 1 188 ? 4.36869 12.69073 28.51501 1.000 21.51925 187 LYS A C 1
ATOM 1618 O O . LYS A 1 188 ? 4.49822 11.90783 27.57440 1.000 26.89649 187 LYS A O 1
ATOM 1624 N N . ILE A 1 189 ? 5.38700 13.25585 29.14719 1.000 25.91070 188 ILE A N 1
ATOM 1625 C CA . ILE A 1 189 ? 6.77071 12.90115 28.85392 1.000 27.59428 188 ILE A CA 1
ATOM 1626 C C . ILE A 1 189 ? 7.48437 12.68474 30.17938 1.000 24.41994 188 ILE A C 1
ATOM 1627 O O . ILE A 1 189 ? 7.39534 13.53014 31.07751 1.000 28.35471 188 ILE A O 1
ATOM 1632 N N . ILE A 1 190 ? 8.17364 11.54868 30.30854 1.000 26.54492 189 ILE A N 1
ATOM 1633 C CA . ILE A 1 190 ? 9.05373 11.27210 31.44758 1.000 24.28107 189 ILE A CA 1
ATOM 1634 C C . ILE A 1 190 ? 10.48377 11.22770 30.94239 1.000 25.08908 189 ILE A C 1
ATOM 1635 O O . ILE A 1 190 ? 10.76008 10.58843 29.91661 1.000 27.56908 189 ILE A O 1
ATOM 1640 N N . VAL A 1 191 ? 11.40949 11.85698 31.67665 1.000 23.52823 190 VAL A N 1
ATOM 1641 C CA . VAL A 1 191 ? 12.80850 11.89289 31.26814 1.000 27.40405 190 VAL A CA 1
ATOM 1642 C C . VAL A 1 191 ? 13.68191 11.41904 32.42358 1.000 24.80371 190 VAL A C 1
ATOM 1643 O O . VAL A 1 191 ? 13.52836 11.89725 33.55507 1.000 26.77457 190 VAL A O 1
ATOM 1647 N N . TYR A 1 192 ? 14.59887 10.49452 32.13702 1.000 28.80394 191 TYR A N 1
ATOM 1648 C CA . TYR A 1 192 ? 15.59468 10.05105 33.11156 1.000 28.62320 191 TYR A CA 1
ATOM 1649 C C . TYR A 1 192 ? 16.89780 10.80054 32.85897 1.000 29.71565 191 TYR A C 1
ATOM 1650 O O . TYR A 1 192 ? 17.60838 10.53710 31.88101 1.000 28.67264 191 TYR A O 1
ATOM 1659 N N . TYR A 1 193 ? 17.20401 11.72085 33.76879 1.000 33.28283 192 TYR A N 1
ATOM 1660 C CA . TYR A 1 193 ? 18.30913 12.65624 33.64272 1.000 30.99185 192 TYR A CA 1
ATOM 1661 C C . TYR A 1 193 ? 18.85493 12.97783 35.02648 1.000 33.75027 192 TYR A C 1
ATOM 1662 O O . TYR A 1 193 ? 18.08046 13.11385 35.98040 1.000 38.14493 192 TYR A O 1
ATOM 1671 N N . ALA A 1 194 ? 20.18012 13.12607 35.11524 1.000 36.32686 193 ALA A N 1
ATOM 1672 C CA . ALA A 1 194 ? 20.86610 13.53384 36.35370 1.000 34.87989 193 ALA A CA 1
ATOM 1673 C C . ALA A 1 194 ? 20.46748 12.64584 37.53366 1.000 40.92600 193 ALA A C 1
ATOM 1674 O O . ALA A 1 194 ? 20.27570 13.12068 38.65982 1.000 41.93368 193 ALA A O 1
ATOM 1676 N N . ASN A 1 195 ? 20.33181 11.34227 37.25273 1.000 40.63169 194 ASN A N 1
ATOM 1677 C CA . ASN A 1 195 ? 19.90052 10.31307 38.21207 1.000 47.75220 194 ASN A CA 1
ATOM 1678 C C . ASN A 1 195 ? 18.54102 10.61878 38.82020 1.000 45.76094 194 ASN A C 1
ATOM 1679 O O . ASN A 1 195 ? 18.22108 10.13454 39.90928 1.000 44.75535 194 ASN A O 1
ATOM 1684 N N . LYS A 1 196 ? 17.72780 11.40737 38.12176 1.000 41.32831 195 LYS A N 1
ATOM 1685 C CA . LYS A 1 196 ? 16.39577 11.75418 38.58614 1.000 41.84867 195 LYS A CA 1
ATOM 1686 C C . LYS A 1 196 ? 15.37121 11.43456 37.50008 1.000 36.17000 195 LYS A C 1
ATOM 1687 O O . LYS A 1 196 ? 15.71450 11.05817 36.37440 1.000 36.92415 195 LYS A O 1
ATOM 1693 N N . GLN A 1 197 ? 14.09766 11.57481 37.85345 1.000 37.75960 196 GLN A N 1
ATOM 1694 C CA . GLN A 1 197 ? 12.99912 11.54212 36.89530 1.000 39.49299 196 GLN A CA 1
ATOM 1695 C C . GLN A 1 197 ? 12.39439 12.94060 36.79137 1.000 37.71320 196 GLN A C 1
ATOM 1696 O O . GLN A 1 197 ? 12.15814 13.58793 37.81498 1.000 36.20281 196 GLN A O 1
ATOM 1702 N N . TYR A 1 198 ? 12.13988 13.40113 35.56423 1.000 31.80662 197 TYR A N 1
ATOM 1703 C CA . TYR A 1 198 ? 11.49471 14.68557 35.30706 1.000 29.46333 197 TYR A CA 1
ATOM 1704 C C . TYR A 1 198 ? 10.21687 14.46858 34.50449 1.000 30.84115 197 TYR A C 1
ATOM 1705 O O . TYR A 1 198 ? 10.16511 13.57970 33.65538 1.000 28.88671 197 TYR A O 1
ATOM 1714 N N . PHE A 1 199 ? 9.18259 15.27195 34.76594 1.000 28.44016 198 PHE A N 1
ATOM 1715 C CA . PHE A 1 199 ? 7.87771 15.07485 34.13742 1.000 33.48582 198 PHE A CA 1
ATOM 1716 C C . PHE A 1 199 ? 7.42885 16.33017 33.38589 1.000 30.59626 198 PHE A C 1
ATOM 1717 O O . PHE A 1 199 ? 7.60680 17.44379 33.88185 1.000 32.72167 198 PHE A O 1
ATOM 1725 N N . PHE A 1 200 ? 6.82741 16.13513 32.20070 1.000 29.18173 199 PHE A N 1
ATOM 1726 C CA . PHE A 1 200 ? 6.37458 17.20247 31.30936 1.000 29.64094 199 PHE A CA 1
ATOM 1727 C C . PHE A 1 200 ? 5.05564 16.80628 30.64467 1.000 29.76741 199 PHE A C 1
ATOM 1728 O O . PHE A 1 200 ? 4.75723 15.62236 30.46953 1.000 29.83574 199 PHE A O 1
ATOM 1736 N N . ASN A 1 201 ? 4.25812 17.80949 30.26924 1.000 28.31948 200 ASN A N 1
ATOM 1737 C CA . ASN A 1 201 ? 3.00989 17.55794 29.55081 1.000 27.52443 200 ASN A CA 1
ATOM 1738 C C . ASN A 1 201 ? 3.16026 17.56971 28.03913 1.000 29.16252 200 ASN A C 1
ATOM 1739 O O . ASN A 1 201 ? 2.29764 17.02078 27.33263 1.000 30.87393 200 ASN A O 1
ATOM 1744 N N . ASN A 1 202 ? 4.20637 18.19435 27.51264 1.000 30.26380 201 ASN A N 1
ATOM 1745 C CA . ASN A 1 202 ? 4.30025 18.32575 26.06768 1.000 32.03720 201 ASN A CA 1
ATOM 1746 C C . ASN A 1 202 ? 5.74029 18.60973 25.69378 1.000 26.63215 201 ASN A C 1
ATOM 1747 O O . ASN A 1 202 ? 6.60034 18.79994 26.55001 1.000 28.39907 201 ASN A O 1
ATOM 1752 N N . GLU A 1 203 ? 5.97739 18.62226 24.38291 1.000 29.00056 202 GLU A N 1
ATOM 1753 C CA . GLU A 1 203 ? 7.29996 18.81971 23.80679 1.000 30.64230 202 GLU A CA 1
ATOM 1754 C C . GLU A 1 203 ? 7.83410 20.23414 24.01667 1.000 30.04416 202 GLU A C 1
ATOM 1755 O O . GLU A 1 203 ? 9.05330 20.42655 24.05179 1.000 26.94018 202 GLU A O 1
ATOM 1761 N N . THR A 1 204 ? 6.95635 21.22644 24.17300 1.000 26.09667 203 THR A N 1
ATOM 1762 C CA . THR A 1 204 ? 7.43478 22.57988 24.46284 1.000 26.64136 203 THR A CA 1
ATOM 1763 C C . THR A 1 204 ? 8.10383 22.63254 25.83150 1.000 27.00045 203 THR A C 1
ATOM 1764 O O . THR A 1 204 ? 9.19209 23.20578 25.97837 1.000 25.66076 203 THR A O 1
ATOM 1768 N N . GLU A 1 205 ? 7.48232 22.01487 26.84483 1.000 26.50905 204 GLU A N 1
ATOM 1769 C CA . GLU A 1 205 ? 8.07724 22.01787 28.17628 1.000 26.58843 204 GLU A CA 1
ATOM 1770 C C . GLU A 1 205 ? 9.38735 21.23640 28.19385 1.000 26.63236 204 GLU A C 1
ATOM 1771 O O . GLU A 1 205 ? 10.33356 21.61910 28.88761 1.000 25.60629 204 GLU A O 1
ATOM 1777 N N . LEU A 1 206 ? 9.45307 20.12907 27.44975 1.000 27.29142 205 LEU A N 1
ATOM 1778 C CA . LEU A 1 206 ? 10.69404 19.36548 27.37777 1.000 24.93562 205 LEU A CA 1
ATOM 1779 C C . LEU A 1 206 ? 11.76749 20.21646 26.72871 1.000 25.47855 205 LEU A C 1
ATOM 1780 O O . LEU A 1 206 ? 12.89827 20.30107 27.21412 1.000 27.87528 205 LEU A O 1
ATOM 1785 N N . GLY A 1 207 ? 11.40736 20.87868 25.62418 1.000 27.51985 206 GLY A N 1
ATOM 1786 C CA . GLY A 1 207 ? 12.32535 21.81259 24.99974 1.000 24.41267 206 GLY A CA 1
ATOM 1787 C C . GLY A 1 207 ? 12.80734 22.87175 25.96452 1.000 25.93094 206 GLY A C 1
ATOM 1788 O O . GLY A 1 207 ? 13.98432 23.22435 25.97426 1.000 23.73212 206 GLY A O 1
ATOM 1789 N N . ALA A 1 208 ? 11.90792 23.38574 26.80837 1.000 21.87105 207 ALA A N 1
ATOM 1790 C CA . ALA A 1 208 ? 12.32550 24.44234 27.71431 1.000 23.35190 207 ALA A CA 1
ATOM 1791 C C . ALA A 1 208 ? 13.29397 23.89466 28.74856 1.000 30.61547 207 ALA A C 1
ATOM 1792 O O . ALA A 1 208 ? 14.28491 24.55272 29.07656 1.000 28.01030 207 ALA A O 1
ATOM 1794 N N . PHE A 1 209 ? 13.03970 22.67068 29.23792 1.000 30.00203 208 PHE A N 1
ATOM 1795 C CA . PHE A 1 209 ? 13.97821 22.03139 30.15025 1.000 32.31269 208 PHE A CA 1
ATOM 1796 C C . PHE A 1 209 ? 15.33311 21.87221 29.47957 1.000 28.87799 208 PHE A C 1
ATOM 1797 O O . PHE A 1 209 ? 16.37289 22.16711 30.07733 1.000 32.41178 208 PHE A O 1
ATOM 1805 N N . PHE A 1 210 ? 15.32733 21.46296 28.20486 1.000 29.13837 209 PHE A N 1
ATOM 1806 C CA . PHE A 1 210 ? 16.56401 21.24951 27.45327 1.000 29.17031 209 PHE A CA 1
ATOM 1807 C C . PHE A 1 210 ? 17.37858 22.54064 27.30870 1.000 32.25836 209 PHE A C 1
ATOM 1808 O O . PHE A 1 210 ? 18.60457 22.53865 27.51437 1.000 29.91344 209 PHE A O 1
ATOM 1816 N N . ILE A 1 211 ? 16.72449 23.65608 26.94739 1.000 28.80919 210 ILE A N 1
ATOM 1817 C CA . ILE A 1 211 ? 17.43349 24.94354 26.87204 1.000 27.96060 210 ILE A CA 1
ATOM 1818 C C . ILE A 1 211 ? 18.09531 25.26878 28.20658 1.000 33.04210 210 ILE A C 1
ATOM 1819 O O . ILE A 1 211 ? 19.27431 25.65007 28.26080 1.000 31.68617 210 ILE A O 1
ATOM 1824 N N . LYS A 1 212 ? 17.35212 25.10845 29.30793 1.000 30.52722 211 LYS A N 1
ATOM 1825 C CA . LYS A 1 212 ? 17.92908 25.43344 30.61162 1.000 34.88816 211 LYS A CA 1
ATOM 1826 C C . LYS A 1 212 ? 19.16183 24.56826 30.91216 1.000 34.23437 211 LYS A C 1
ATOM 1827 O O . LYS A 1 212 ? 20.13006 25.06156 31.49676 1.000 34.53886 211 LYS A O 1
ATOM 1833 N N . GLN A 1 213 ? 19.17376 23.29361 30.47842 1.000 31.39611 212 GLN A N 1
ATOM 1834 C CA . GLN A 1 213 ? 20.35782 22.46657 30.72815 1.000 37.30721 212 GLN A CA 1
ATOM 1835 C C . GLN A 1 213 ? 21.56031 22.92657 29.90822 1.000 35.49840 212 GLN A C 1
ATOM 1836 O O . GLN A 1 213 ? 22.69849 22.74576 30.33520 1.000 36.09580 212 GLN A O 1
ATOM 1842 N N . LEU A 1 214 ? 21.33748 23.49224 28.71957 1.000 33.07307 213 LEU A N 1
ATOM 1843 C CA . LEU A 1 214 ? 22.45303 23.93713 27.88226 1.000 36.22223 213 LEU A CA 1
ATOM 1844 C C . LEU A 1 214 ? 23.10398 25.21658 28.40194 1.000 38.89380 213 LEU A C 1
ATOM 1845 O O . LEU A 1 214 ? 24.32126 25.40234 28.26043 1.000 40.02408 213 LEU A O 1
ATOM 1850 N N . TYR A 1 215 ? 22.31421 26.11448 28.98319 1.000 34.95997 214 TYR A N 1
ATOM 1851 C CA . TYR A 1 215 ? 22.76253 27.48194 29.18773 1.000 37.45747 214 TYR A CA 1
ATOM 1852 C C . TYR A 1 215 ? 23.80801 27.60118 30.29462 1.000 41.51757 214 TYR A C 1
ATOM 1853 O O . TYR A 1 215 ? 23.66100 27.03332 31.38367 1.000 38.77139 214 TYR A O 1
ATOM 1862 N N . GLN A 1 216 ? 24.83529 28.40439 30.02452 1.000 39.62443 215 GLN A N 1
ATOM 1863 C CA . GLN A 1 216 ? 25.71449 28.93688 31.05727 1.000 41.89363 215 GLN A CA 1
ATOM 1864 C C . GLN A 1 216 ? 25.88353 30.42588 30.80029 1.000 40.94209 215 GLN A C 1
ATOM 1865 O O . GLN A 1 216 ? 25.76914 30.87676 29.65734 1.000 35.39407 215 GLN A O 1
ATOM 1871 N N . HIS A 1 217 ? 26.11107 31.18993 31.87388 1.000 39.28911 216 HIS A N 1
ATOM 1872 C CA . HIS A 1 217 ? 26.30729 32.63210 31.75025 1.000 42.44017 216 HIS A CA 1
ATOM 1873 C C . HIS A 1 217 ? 27.32032 32.92157 30.64899 1.000 42.15576 216 HIS A C 1
ATOM 1874 O O . HIS A 1 217 ? 28.37732 32.28379 30.57492 1.000 43.24393 216 HIS A O 1
ATOM 1881 N N . GLY A 1 218 ? 26.96237 33.84123 29.75429 1.000 39.09120 217 GLY A N 1
ATOM 1882 C CA . GLY A 1 218 ? 27.76385 34.15205 28.59594 1.000 34.23353 217 GLY A CA 1
ATOM 1883 C C . GLY A 1 218 ? 27.25547 33.56968 27.28819 1.000 35.72645 217 GLY A C 1
ATOM 1884 O O . GLY A 1 218 ? 27.61033 34.08489 26.22630 1.000 34.46710 217 GLY A O 1
ATOM 1885 N N . ASP A 1 219 ? 26.45495 32.50437 27.34027 1.000 33.84243 218 ASP A N 1
ATOM 1886 C CA . ASP A 1 219 ? 25.90782 31.88621 26.13718 1.000 36.21766 218 ASP A CA 1
ATOM 1887 C C . ASP A 1 219 ? 24.83724 32.79114 25.51158 1.000 28.11456 218 ASP A C 1
ATOM 1888 O O . ASP A 1 219 ? 24.27796 33.68233 26.16605 1.000 26.61707 218 ASP A O 1
ATOM 1893 N N . LEU A 1 220 ? 24.55136 32.55397 24.22622 1.000 31.37059 219 LEU A N 1
ATOM 1894 C CA . LEU A 1 220 ? 23.53690 33.33706 23.50935 1.000 24.87130 219 LEU A CA 1
ATOM 1895 C C . LEU A 1 220 ? 22.74060 32.41814 22.59428 1.000 22.68371 219 LEU A C 1
ATOM 1896 O O . LEU A 1 220 ? 23.32880 31.61129 21.87491 1.000 25.57881 219 LEU A O 1
ATOM 1901 N N . PHE A 1 221 ? 21.40375 32.51975 22.63763 1.000 26.62239 220 PHE A N 1
ATOM 1902 C CA . PHE A 1 221 ? 20.53241 31.68241 21.82248 1.000 23.07785 220 PHE A CA 1
ATOM 1903 C C . PHE A 1 221 ? 19.93283 32.49435 20.67094 1.000 25.56759 220 PHE A C 1
ATOM 1904 O O . PHE A 1 221 ? 19.68350 33.69381 20.81126 1.000 24.04584 220 PHE A O 1
ATOM 1912 N N . PHE A 1 222 ? 19.75358 31.83513 19.52955 1.000 21.51324 221 PHE A N 1
ATOM 1913 C CA . PHE A 1 222 ? 19.03603 32.36374 18.36912 1.000 22.13793 221 PHE A CA 1
ATOM 1914 C C . PHE A 1 222 ? 17.84560 31.46874 18.10149 1.000 21.20462 221 PHE A C 1
ATOM 1915 O O . PHE A 1 222 ? 18.00329 30.25038 17.96699 1.000 23.04786 221 PHE A O 1
ATOM 1923 N N . SER A 1 223 ? 16.65745 32.07821 18.05882 1.000 21.48484 222 SER A N 1
ATOM 1924 C CA . SER A 1 223 ? 15.37739 31.38874 17.83355 1.000 19.22659 222 SER A CA 1
ATOM 1925 C C . SER A 1 223 ? 15.07173 31.42495 16.34167 1.000 19.30409 222 SER A C 1
ATOM 1926 O O . SER A 1 223 ? 14.63029 32.45015 15.82416 1.000 21.10712 222 SER A O 1
ATOM 1929 N N . ASP A 1 224 ? 15.36562 30.33457 15.63759 1.000 19.04218 223 ASP A N 1
ATOM 1930 C CA . ASP A 1 224 ? 15.28995 30.35655 14.17576 1.000 20.68102 223 ASP A CA 1
ATOM 1931 C C . ASP A 1 224 ? 14.05254 29.69308 13.59016 1.000 23.70141 223 ASP A C 1
ATOM 1932 O O . ASP A 1 224 ? 13.69519 30.02344 12.45386 1.000 19.84973 223 ASP A O 1
ATOM 1937 N N . ARG A 1 225 ? 13.45896 28.72624 14.28665 1.000 18.86111 224 ARG A N 1
ATOM 1938 C CA . ARG A 1 225 ? 12.20518 28.06872 13.87925 1.000 22.81391 224 ARG A CA 1
ATOM 1939 C C . ARG A 1 225 ? 11.12219 28.44267 14.88671 1.000 22.23636 224 ARG A C 1
ATOM 1940 O O . ARG A 1 225 ? 10.71036 27.64240 15.72658 1.000 23.60132 224 ARG A O 1
ATOM 1948 N N . ASN A 1 226 ? 10.71504 29.71074 14.81860 1.000 21.40279 225 ASN A N 1
ATOM 1949 C CA . ASN A 1 226 ? 9.95532 30.35861 15.88628 1.000 21.67519 225 ASN A CA 1
ATOM 1950 C C . ASN A 1 226 ? 8.60119 29.70739 16.15614 1.000 21.10746 225 ASN A C 1
ATOM 1951 O O . ASN A 1 226 ? 8.07251 29.86185 17.26665 1.000 22.80161 225 ASN A O 1
ATOM 1956 N N . VAL A 1 227 ? 8.02408 29.00038 15.17784 1.000 21.90679 226 VAL A N 1
ATOM 1957 C CA . VAL A 1 227 ? 6.75414 28.31477 15.43006 1.000 25.57915 226 VAL A CA 1
ATOM 1958 C C . VAL A 1 227 ? 6.91574 27.30561 16.57256 1.000 26.91321 226 VAL A C 1
ATOM 1959 O O . VAL A 1 227 ? 5.98434 27.09825 17.36934 1.000 23.61230 226 VAL A O 1
ATOM 1963 N N . TYR A 1 228 ? 8.10751 26.69928 16.70204 1.000 23.09357 227 TYR A N 1
ATOM 1964 C CA . TYR A 1 228 ? 8.46333 25.78426 17.78517 1.000 25.05485 227 TYR A CA 1
ATOM 1965 C C . TYR A 1 228 ? 9.35180 26.44687 18.82721 1.000 25.36985 227 TYR A C 1
ATOM 1966 O O . TYR A 1 228 ? 9.18545 26.22022 20.02892 1.000 23.75982 227 TYR A O 1
ATOM 1975 N N . THR A 1 229 ? 10.28868 27.29236 18.39807 1.000 21.61600 228 THR A N 1
ATOM 1976 C CA . THR A 1 229 ? 11.28676 27.73818 19.36150 1.000 22.30593 228 THR A CA 1
ATOM 1977 C C . THR A 1 229 ? 10.78637 28.90997 20.17847 1.000 23.97936 228 THR A C 1
ATOM 1978 O O . THR A 1 229 ? 11.20997 29.09074 21.32159 1.000 25.15655 228 THR A O 1
ATOM 1982 N N . ALA A 1 230 ? 9.85886 29.69829 19.65073 1.000 25.03253 229 ALA A N 1
ATOM 1983 C CA . ALA A 1 230 ? 9.42588 30.80278 20.49834 1.000 24.39576 229 ALA A CA 1
ATOM 1984 C C . ALA A 1 230 ? 8.60470 30.27629 21.67041 1.000 27.02297 229 ALA A C 1
ATOM 1985 O O . ALA A 1 230 ? 8.81743 30.73295 22.79162 1.000 25.22099 229 ALA A O 1
ATOM 1987 N N . PRO A 1 231 ? 7.66146 29.34862 21.46792 1.000 23.73141 230 PRO A N 1
ATOM 1988 C CA . PRO A 1 231 ? 6.96145 28.77906 22.63180 1.000 27.33626 230 PRO A CA 1
ATOM 1989 C C . PRO A 1 231 ? 7.92528 28.16462 23.63942 1.000 25.95185 230 PRO A C 1
ATOM 1990 O O . PRO A 1 231 ? 7.68943 28.26806 24.85172 1.000 23.06244 230 PRO A O 1
ATOM 1994 N N . ILE A 1 232 ? 9.03045 27.57622 23.16942 1.000 23.01963 231 ILE A N 1
ATOM 1995 C CA . ILE A 1 232 ? 10.03846 27.04711 24.09516 1.000 25.63161 231 ILE A CA 1
ATOM 1996 C C . ILE A 1 232 ? 10.66839 28.16873 24.90387 1.000 22.31514 231 ILE A C 1
ATOM 1997 O O . ILE A 1 232 ? 10.64249 28.14093 26.14049 1.000 26.53419 231 ILE A O 1
ATOM 2002 N N . PHE A 1 233 ? 11.28877 29.14985 24.22883 1.000 24.42548 232 PHE A N 1
ATOM 2003 C CA . PHE A 1 233 ? 11.96147 30.22502 24.95703 1.000 23.21583 232 PHE A CA 1
ATOM 2004 C C . PHE A 1 233 ? 11.01406 30.98596 25.87584 1.000 28.25898 232 PHE A C 1
ATOM 2005 O O . PHE A 1 233 ? 11.45150 31.51113 26.90310 1.000 24.34729 232 PHE A O 1
ATOM 2013 N N . ASN A 1 234 ? 9.71895 31.04796 25.52899 1.000 24.76994 233 ASN A N 1
ATOM 2014 C CA . ASN A 1 234 ? 8.75053 31.71628 26.39037 1.000 29.19187 233 ASN A CA 1
ATOM 2015 C C . ASN A 1 234 ? 8.56651 30.98626 27.71475 1.000 27.25158 233 ASN A C 1
ATOM 2016 O O . ASN A 1 234 ? 8.07260 31.58630 28.67389 1.000 32.53851 233 ASN A O 1
ATOM 2021 N N . LEU A 1 235 ? 8.98029 29.72364 27.80743 1.000 28.07132 234 LEU A N 1
ATOM 2022 C CA . LEU A 1 235 ? 8.94862 28.97488 29.06051 1.000 31.54747 234 LEU A CA 1
ATOM 2023 C C . LEU A 1 235 ? 10.32256 28.93006 29.74998 1.000 33.59178 234 LEU A C 1
ATOM 2024 O O . LEU A 1 235 ? 10.53577 28.10954 30.64890 1.000 34.26859 234 LEU A O 1
ATOM 2029 N N . THR A 1 236 ? 11.25893 29.77467 29.33538 1.000 31.93164 235 THR A N 1
ATOM 2030 C CA . THR A 1 236 ? 12.58690 29.83779 29.93705 1.000 27.91307 235 THR A CA 1
ATOM 2031 C C . THR A 1 236 ? 12.78229 31.20875 30.57257 1.000 32.96399 235 THR A C 1
ATOM 2032 O O . THR A 1 236 ? 12.08036 32.16999 30.22697 1.000 33.08318 235 THR A O 1
ATOM 2036 N N . PRO A 1 237 ? 13.71352 31.33857 31.51835 1.000 32.10264 236 PRO A N 1
ATOM 2037 C CA . PRO A 1 237 ? 13.84697 32.61288 32.23216 1.000 37.56885 236 PRO A CA 1
ATOM 2038 C C . PRO A 1 237 ? 14.51479 33.68683 31.37709 1.000 35.02800 236 PRO A C 1
ATOM 2039 O O . PRO A 1 237 ? 15.37966 33.40381 30.54388 1.000 32.76836 236 PRO A O 1
ATOM 2043 N N . GLU A 1 238 ? 14.09482 34.94072 31.60433 1.000 37.64520 237 GLU A N 1
ATOM 2044 C CA . GLU A 1 238 ? 14.63560 36.09552 30.88335 1.000 37.83350 237 GLU A CA 1
ATOM 2045 C C . GLU A 1 238 ? 16.12352 36.30646 31.13465 1.000 36.98736 237 GLU A C 1
ATOM 2046 O O . GLU A 1 238 ? 16.76278 37.05483 30.38683 1.000 35.48553 237 GLU A O 1
ATOM 2052 N N . SER A 1 239 ? 16.68878 35.65748 32.15556 1.000 34.94730 238 SER A N 1
ATOM 2053 C CA . SER A 1 239 ? 18.13242 35.61864 32.33051 1.000 35.84586 238 SER A CA 1
ATOM 2054 C C . SER A 1 239 ? 18.84991 34.89929 31.19005 1.000 35.45181 238 SER A C 1
ATOM 2055 O O . SER A 1 239 ? 20.05619 35.10712 31.01595 1.000 36.11343 238 SER A O 1
ATOM 2058 N N . ILE A 1 240 ? 18.16021 34.03867 30.44206 1.000 30.23397 239 ILE A N 1
ATOM 2059 C CA . ILE A 1 240 ? 18.73551 33.39055 29.26199 1.000 32.77514 239 ILE A CA 1
ATOM 2060 C C . ILE A 1 240 ? 18.47171 34.27622 28.04318 1.000 31.42808 239 ILE A C 1
ATOM 2061 O O . ILE A 1 240 ? 17.30056 34.42101 27.62733 1.000 32.29248 239 ILE A O 1
ATOM 2066 N N . PRO A 1 241 ? 19.50928 34.85656 27.42153 1.000 30.84291 240 PRO A N 1
ATOM 2067 C CA . PRO A 1 241 ? 19.29171 35.79166 26.29475 1.000 30.55043 240 PRO A CA 1
ATOM 2068 C C . PRO A 1 241 ? 19.02888 35.03638 25.00113 1.000 27.09484 240 PRO A C 1
ATOM 2069 O O . PRO A 1 241 ? 19.72837 34.07533 24.67157 1.000 26.90756 240 PRO A O 1
ATOM 2073 N N . VAL A 1 242 ? 18.02839 35.48601 24.25831 1.000 28.17857 241 VAL A N 1
ATOM 2074 C CA . VAL A 1 242 ? 17.67441 34.84221 22.99638 1.000 25.49018 241 VAL A CA 1
ATOM 2075 C C . VAL A 1 242 ? 17.34063 35.94011 21.99657 1.000 23.56976 241 VAL A C 1
ATOM 2076 O O . VAL A 1 242 ? 16.73034 36.95467 22.35243 1.000 23.46028 241 VAL A O 1
ATOM 2080 N N . VAL A 1 243 ? 17.75773 35.73854 20.74934 1.000 21.50381 242 VAL A N 1
ATOM 2081 C CA . VAL A 1 243 ? 17.44920 36.64099 19.63963 1.000 23.78228 242 VAL A CA 1
ATOM 2082 C C . VAL A 1 243 ? 16.49424 35.91953 18.69170 1.000 23.81925 242 VAL A C 1
ATOM 2083 O O . VAL A 1 243 ? 16.72775 34.76038 18.33337 1.000 22.32781 242 VAL A O 1
ATOM 2087 N N . ALA A 1 244 ? 15.41767 36.58468 18.28872 1.000 20.52773 243 ALA A N 1
ATOM 2088 C CA . ALA A 1 244 ? 14.48088 35.97445 17.35039 1.000 21.46359 243 ALA A CA 1
ATOM 2089 C C . ALA A 1 244 ? 14.92984 36.27759 15.92380 1.000 20.96034 243 ALA A C 1
ATOM 2090 O O . ALA A 1 244 ? 15.22683 37.42272 15.59766 1.000 20.33373 243 ALA A O 1
ATOM 2092 N N . VAL A 1 245 ? 15.00439 35.25595 15.08751 1.000 19.53618 244 VAL A N 1
ATOM 2093 C CA . VAL A 1 245 ? 15.40847 35.43665 13.69644 1.000 19.92483 244 VAL A CA 1
ATOM 2094 C C . VAL A 1 245 ? 14.19451 35.18086 12.82245 1.000 19.58880 244 VAL A C 1
ATOM 2095 O O . VAL A 1 245 ? 13.63958 34.07318 12.81142 1.000 21.33708 244 VAL A O 1
ATOM 2099 N N . LEU A 1 246 ? 13.82219 36.18518 12.04884 1.000 21.19143 245 LEU A N 1
ATOM 2100 C CA . LEU A 1 246 ? 12.74462 36.04902 11.07964 1.000 21.57509 245 LEU A CA 1
ATOM 2101 C C . LEU A 1 246 ? 13.31891 35.67291 9.71254 1.000 22.97367 245 LEU A C 1
ATOM 2102 O O . LEU A 1 246 ? 14.27796 36.28805 9.24590 1.000 23.25197 245 LEU A O 1
ATOM 2107 N N . HIS A 1 247 ? 12.72454 34.67677 9.06966 1.000 19.43981 246 HIS A N 1
ATOM 2108 C CA . HIS A 1 247 ? 13.20206 34.24015 7.76116 1.000 24.27552 246 HIS A CA 1
ATOM 2109 C C . HIS A 1 247 ? 12.20137 34.51991 6.65049 1.000 27.00164 246 HIS A C 1
ATOM 2110 O O . HIS A 1 247 ? 12.43076 34.09922 5.50663 1.000 28.38578 246 HIS A O 1
ATOM 2117 N N . SER A 1 248 ? 11.08021 35.17626 6.95957 1.000 24.04634 247 SER A N 1
ATOM 2118 C CA . SER A 1 248 ? 10.07559 35.49374 5.94833 1.000 23.24625 247 SER A CA 1
ATOM 2119 C C . SER A 1 248 ? 9.32918 36.76236 6.35249 1.000 22.44362 247 SER A C 1
ATOM 2120 O O . SER A 1 248 ? 9.57518 37.35375 7.40627 1.000 19.78678 247 SER A O 1
ATOM 2123 N N . THR A 1 249 ? 8.39599 37.18954 5.51162 1.000 23.09161 248 THR A N 1
ATOM 2124 C CA . THR A 1 249 ? 7.62086 38.36944 5.87190 1.000 23.42668 248 THR A CA 1
ATOM 2125 C C . THR A 1 249 ? 6.95013 38.11679 7.20885 1.000 19.39308 248 THR A C 1
ATOM 2126 O O . THR A 1 249 ? 6.54977 36.99300 7.49915 1.000 21.79348 248 THR A O 1
ATOM 2130 N N . HIS A 1 250 ? 6.87101 39.15645 8.03945 1.000 19.15710 249 HIS A N 1
ATOM 2131 C CA . HIS A 1 250 ? 6.38290 38.99331 9.40645 1.000 21.09522 249 HIS A CA 1
ATOM 2132 C C . HIS A 1 250 ? 4.85109 39.02370 9.54627 1.000 23.98808 249 HIS A C 1
ATOM 2133 O O . HIS A 1 250 ? 4.33760 38.57474 10.58309 1.000 22.93739 249 HIS A O 1
ATOM 2140 N N . ILE A 1 251 ? 4.11422 39.51356 8.54222 1.000 21.98528 250 ILE A N 1
ATOM 2141 C CA . ILE A 1 251 ? 2.66277 39.68933 8.63686 1.000 26.09482 250 ILE A CA 1
ATOM 2142 C C . ILE A 1 251 ? 1.96766 38.96415 7.48616 1.000 26.97423 250 ILE A C 1
ATOM 2143 O O . ILE A 1 251 ? 2.53443 38.73733 6.40971 1.000 24.53436 250 ILE A O 1
ATOM 2148 N N . LYS A 1 252 ? 0.70381 38.60155 7.72418 1.000 25.63976 251 LYS A N 1
ATOM 2149 C CA . LYS A 1 252 ? -0.06829 37.89308 6.70146 1.000 25.98036 251 LYS A CA 1
ATOM 2150 C C . LYS A 1 252 ? -0.28132 38.75950 5.46667 1.000 25.15445 251 LYS A C 1
ATOM 2151 O O . LYS A 1 252 ? -0.17558 38.28075 4.32955 1.000 28.92159 251 LYS A O 1
ATOM 2157 N N . ASN A 1 253 ? -0.60155 40.02723 5.67769 1.000 27.75977 252 ASN A N 1
ATOM 2158 C CA . ASN A 1 253 ? -0.97647 40.98465 4.63312 1.000 27.84875 252 ASN A CA 1
ATOM 2159 C C . ASN A 1 253 ? 0.03733 42.12551 4.55836 1.000 25.58987 252 ASN A C 1
ATOM 2160 O O . ASN A 1 253 ? -0.06077 43.09934 5.31097 1.000 25.21971 252 ASN A O 1
ATOM 2165 N N . ILE A 1 254 ? 0.97136 42.02166 3.60726 1.000 23.61293 253 ILE A N 1
ATOM 2166 C CA . ILE A 1 254 ? 2.07809 42.98036 3.50715 1.000 24.39266 253 ILE A CA 1
ATOM 2167 C C . ILE A 1 254 ? 1.58161 44.38933 3.19782 1.000 30.67971 253 ILE A C 1
ATOM 2168 O O . ILE A 1 254 ? 2.27520 45.37739 3.47981 1.000 27.96552 253 ILE A O 1
ATOM 2173 N N . ASP A 1 255 ? 0.37847 44.51053 2.64130 1.000 32.18506 254 ASP A N 1
ATOM 2174 C CA . ASP A 1 255 ? -0.17010 45.80472 2.26916 1.000 30.16697 254 ASP A CA 1
ATOM 2175 C C . ASP A 1 255 ? -0.93366 46.47118 3.40080 1.000 33.42865 254 ASP A C 1
ATOM 2176 O O . ASP A 1 255 ? -1.54404 47.51874 3.17551 1.000 35.56039 254 ASP A O 1
ATOM 2181 N N . ALA A 1 256 ? -0.95000 45.87244 4.59780 1.000 26.76400 255 ALA A N 1
ATOM 2182 C CA . ALA A 1 256 ? -1.55698 46.47167 5.78507 1.000 29.76750 255 ALA A CA 1
ATOM 2183 C C . ALA A 1 256 ? -0.51066 46.42715 6.90029 1.000 27.95281 255 ALA A C 1
ATOM 2184 O O . ALA A 1 256 ? -0.64232 45.68452 7.87443 1.000 28.17513 255 ALA A O 1
ATOM 2186 N N . LEU A 1 257 ? 0.54566 47.23415 6.73100 1.000 27.73044 256 LEU A N 1
ATOM 2187 C CA . LEU A 1 257 ? 1.70963 47.15870 7.61487 1.000 27.61806 256 LEU A CA 1
ATOM 2188 C C . LEU A 1 257 ? 1.33103 47.32770 9.06885 1.000 30.09583 256 LEU A C 1
ATOM 2189 O O . LEU A 1 257 ? 1.86173 46.62765 9.94160 1.000 27.07413 256 LEU A O 1
ATOM 2194 N N . ASP A 1 258 ? 0.43650 48.27791 9.35033 1.000 28.66133 257 ASP A N 1
ATOM 2195 C CA . ASP A 1 258 ? 0.12482 48.66955 10.72077 1.000 31.10123 257 ASP A CA 1
ATOM 2196 C C . ASP A 1 258 ? -0.84240 47.70463 11.39890 1.000 30.84925 257 ASP A C 1
ATOM 2197 O O . ASP A 1 258 ? -0.81823 47.56645 12.62887 1.000 34.71287 257 ASP A O 1
ATOM 2202 N N . SER A 1 259 ? -1.71330 47.06944 10.63171 1.000 32.06376 258 SER A N 1
ATOM 2203 C CA . SER A 1 259 ? -2.83816 46.35263 11.20826 1.000 34.68165 258 SER A CA 1
ATOM 2204 C C . SER A 1 259 ? -2.96596 44.89959 10.77133 1.000 32.65986 258 SER A C 1
ATOM 2205 O O . SER A 1 259 ? -3.80681 44.19039 11.32729 1.000 31.35887 258 SER A O 1
ATOM 2208 N N . SER A 1 260 ? -2.19139 44.43281 9.80805 1.000 31.49861 259 SER A N 1
ATOM 2209 C CA . SER A 1 260 ? -2.24394 43.01862 9.48712 1.000 30.28214 259 SER A CA 1
ATOM 2210 C C . SER A 1 260 ? -1.84961 42.19347 10.70868 1.000 33.13093 259 SER A C 1
ATOM 2211 O O . SER A 1 260 ? -0.90477 42.55000 11.42687 1.000 28.40745 259 SER A O 1
ATOM 2214 N N . PRO A 1 261 ? -2.55934 41.11032 10.99361 1.000 32.09697 260 PRO A N 1
ATOM 2215 C CA . PRO A 1 261 ? -2.04898 40.16044 11.98027 1.000 28.20518 260 PRO A CA 1
ATOM 2216 C C . PRO A 1 261 ? -0.67189 39.64519 11.56901 1.000 29.22108 260 PRO A C 1
ATOM 2217 O O . PRO A 1 261 ? -0.32525 39.57670 10.37524 1.000 24.53238 260 PRO A O 1
ATOM 2221 N N . PHE A 1 262 ? 0.13252 39.32675 12.58459 1.000 24.99723 261 PHE A N 1
ATOM 2222 C CA . PHE A 1 262 ? 1.38822 38.62731 12.33919 1.000 26.31914 261 PHE A CA 1
ATOM 2223 C C . PHE A 1 262 ? 1.13492 37.23579 11.77006 1.000 25.23757 261 PHE A C 1
ATOM 2224 O O . PHE A 1 262 ? 0.09084 36.61653 12.01074 1.000 29.60941 261 PHE A O 1
ATOM 2232 N N . LYS A 1 263 ? 2.10668 36.73081 11.00134 1.000 27.73654 262 LYS A N 1
ATOM 2233 C CA . LYS A 1 263 ? 2.02423 35.35422 10.52334 1.000 26.98678 262 LYS A CA 1
ATOM 2234 C C . LYS A 1 263 ? 1.88531 34.41466 11.71594 1.000 28.43256 262 LYS A C 1
ATOM 2235 O O . LYS A 1 263 ? 2.50215 34.63732 12.76617 1.000 25.71164 262 LYS A O 1
ATOM 2241 N N . ASN A 1 264 ? 1.08729 33.34470 11.54572 1.000 26.55749 263 ASN A N 1
ATOM 2242 C CA . ASN A 1 264 ? 0.90224 32.36572 12.63388 1.000 29.16387 263 ASN A CA 1
ATOM 2243 C C . ASN A 1 264 ? 2.22375 31.82670 13.17962 1.000 27.28408 263 ASN A C 1
ATOM 2244 O O . ASN A 1 264 ? 2.37671 31.66455 14.39969 1.000 28.88368 263 ASN A O 1
ATOM 2249 N N . VAL A 1 265 ? 3.19083 31.54596 12.30640 1.000 25.94700 264 VAL A N 1
ATOM 2250 C CA . VAL A 1 265 ? 4.47223 31.02736 12.79035 1.000 29.35899 264 VAL A CA 1
ATOM 2251 C C . VAL A 1 265 ? 5.23922 31.99839 13.69741 1.000 27.70596 264 VAL A C 1
ATOM 2252 O O . VAL A 1 265 ? 6.11002 31.55138 14.45358 1.000 28.48024 264 VAL A O 1
ATOM 2256 N N . TYR A 1 266 ? 4.98035 33.31092 13.63420 1.000 24.77792 265 TYR A N 1
ATOM 2257 C CA . TYR A 1 266 ? 5.71359 34.27625 14.45815 1.000 25.52757 265 TYR A CA 1
ATOM 2258 C C . TYR A 1 266 ? 4.89236 34.76591 15.63557 1.000 27.75734 265 TYR A C 1
ATOM 2259 O O . TYR A 1 266 ? 5.37457 35.57769 16.42337 1.000 24.37614 265 TYR A O 1
ATOM 2268 N N . LYS A 1 267 ? 3.65921 34.29048 15.75584 1.000 26.85791 266 LYS A N 1
ATOM 2269 C CA . LYS A 1 267 ? 2.69428 34.90905 16.65529 1.000 30.53653 266 LYS A CA 1
ATOM 2270 C C . LYS A 1 267 ? 3.15993 34.81111 18.09802 1.000 25.10684 266 LYS A C 1
ATOM 2271 O O . LYS A 1 267 ? 3.07264 35.78617 18.85246 1.000 25.42090 266 LYS A O 1
ATOM 2277 N N . ALA A 1 268 ? 3.70416 33.65064 18.48781 1.000 25.56981 267 ALA A N 1
ATOM 2278 C CA . ALA A 1 268 ? 4.12032 33.46168 19.87240 1.000 26.04038 267 ALA A CA 1
ATOM 2279 C C . ALA A 1 268 ? 5.31410 34.34130 20.20910 1.000 25.74728 267 ALA A C 1
ATOM 2280 O O . ALA A 1 268 ? 5.43603 34.80094 21.34524 1.000 22.10506 267 ALA A O 1
ATOM 2282 N N . MET A 1 269 ? 6.17198 34.62655 19.22760 1.000 24.00974 268 MET A N 1
ATOM 2283 C CA . MET A 1 269 ? 7.29644 35.52435 19.47495 1.000 22.92751 268 MET A CA 1
ATOM 2284 C C . MET A 1 269 ? 6.80481 36.96626 19.61322 1.000 24.13888 268 MET A C 1
ATOM 2285 O O . MET A 1 269 ? 7.10650 37.64827 20.59889 1.000 23.16659 268 MET A O 1
ATOM 2290 N N . PHE A 1 270 ? 5.98798 37.43174 18.65971 1.000 22.13806 269 PHE A N 1
ATOM 2291 C CA . PHE A 1 270 ? 5.56760 38.83141 18.70282 1.000 26.31664 269 PHE A CA 1
ATOM 2292 C C . PHE A 1 270 ? 4.67020 39.11036 19.90290 1.000 25.75976 269 PHE A C 1
ATOM 2293 O O . PHE A 1 270 ? 4.62687 40.24989 20.38354 1.000 27.24249 269 PHE A O 1
ATOM 2301 N N . GLU A 1 271 ? 3.95310 38.09472 20.39826 1.000 24.66322 270 GLU A N 1
ATOM 2302 C CA . GLU A 1 271 ? 3.11054 38.30236 21.57766 1.000 27.17158 270 GLU A CA 1
ATOM 2303 C C . GLU A 1 271 ? 3.91404 38.26524 22.87029 1.000 30.18019 270 GLU A C 1
ATOM 2304 O O . GLU A 1 271 ? 3.35246 38.48796 23.94891 1.000 29.05703 270 GLU A O 1
ATOM 2310 N N . ASN A 1 272 ? 5.23038 38.07033 22.79230 1.000 25.30632 271 ASN A N 1
ATOM 2311 C CA . ASN A 1 272 ? 6.07078 38.08529 23.98631 1.000 26.08510 271 ASN A CA 1
ATOM 2312 C C . ASN A 1 272 ? 7.40227 38.75627 23.65777 1.000 26.36653 271 ASN A C 1
ATOM 2313 O O . ASN A 1 272 ? 8.47635 38.26473 24.00668 1.000 27.45024 271 ASN A O 1
ATOM 2318 N N . LEU A 1 273 ? 7.33606 39.92786 23.00983 1.000 28.35246 272 LEU A N 1
ATOM 2319 C CA . LEU A 1 273 ? 8.54226 40.56675 22.49063 1.000 29.52961 272 LEU A CA 1
ATOM 2320 C C . LEU A 1 273 ? 9.56564 40.87048 23.57873 1.000 29.33565 272 LEU A C 1
ATOM 2321 O O . LEU A 1 273 ? 10.77372 40.81220 23.31494 1.000 28.72379 272 LEU A O 1
ATOM 2326 N N . SER A 1 274 ? 9.11339 41.22010 24.79457 1.000 30.19420 273 SER A N 1
ATOM 2327 C CA . SER A 1 274 ? 10.06688 41.57266 25.83946 1.000 32.19831 273 SER A CA 1
ATOM 2328 C C . SER A 1 274 ? 10.96355 40.39359 26.23135 1.000 30.53840 273 SER A C 1
ATOM 2329 O O . SER A 1 274 ? 11.99405 40.60179 26.87078 1.000 33.22884 273 SER A O 1
ATOM 2332 N N . ARG A 1 275 ? 10.60072 39.16322 25.86051 1.000 29.31871 274 ARG A N 1
ATOM 2333 C CA . ARG A 1 275 ? 11.47141 38.01007 26.09607 1.000 28.65591 274 ARG A CA 1
ATOM 2334 C C . ARG A 1 275 ? 12.76779 38.07278 25.28249 1.000 28.05620 274 ARG A C 1
ATOM 2335 O O . ARG A 1 275 ? 13.77502 37.48226 25.67659 1.000 27.01584 274 ARG A O 1
ATOM 2343 N N . TYR A 1 276 ? 12.75903 38.75395 24.14357 1.000 28.97214 275 TYR A N 1
ATOM 2344 C CA . TYR A 1 276 ? 13.80427 38.64815 23.12882 1.000 26.60585 275 TYR A CA 1
ATOM 2345 C C . TYR A 1 276 ? 14.67867 39.89606 23.16820 1.000 26.66896 275 TYR A C 1
ATOM 2346 O O . TYR A 1 276 ? 14.16612 41.01313 23.33073 1.000 24.16760 275 TYR A O 1
ATOM 2355 N N . ARG A 1 277 ? 16.00928 39.69215 23.07427 1.000 25.66420 276 ARG A N 1
ATOM 2356 C CA . ARG A 1 277 ? 16.96696 40.79847 23.08736 1.000 25.93162 276 ARG A CA 1
ATOM 2357 C C . ARG A 1 277 ? 16.90674 41.63339 21.81849 1.000 25.68392 276 ARG A C 1
ATOM 2358 O O . ARG A 1 277 ? 17.17429 42.83758 21.86295 1.000 26.90509 276 ARG A O 1
ATOM 2366 N N . ALA A 1 278 ? 16.63182 41.00120 20.68028 1.000 24.88193 277 ALA A N 1
ATOM 2367 C CA . ALA A 1 278 ? 16.58206 41.67060 19.38618 1.000 22.86591 277 ALA A CA 1
ATOM 2368 C C . ALA A 1 278 ? 15.82825 40.77013 18.42430 1.000 23.92470 277 ALA A C 1
ATOM 2369 O O . ALA A 1 278 ? 15.59246 39.58422 18.69793 1.000 19.94255 277 ALA A O 1
ATOM 2371 N N . ILE A 1 279 ? 15.47945 41.34392 17.26792 1.000 21.52076 278 ILE A N 1
ATOM 2372 C CA . ILE A 1 279 ? 15.01729 40.59004 16.11208 1.000 23.24946 278 ILE A CA 1
ATOM 2373 C C . ILE A 1 279 ? 16.01962 40.83695 14.99305 1.000 17.22217 278 ILE A C 1
ATOM 2374 O O . ILE A 1 279 ? 16.37271 41.99244 14.72659 1.000 23.27033 278 ILE A O 1
ATOM 2379 N N . ILE A 1 280 ? 16.44230 39.76060 14.32211 1.000 21.40753 279 ILE A N 1
ATOM 2380 C CA . ILE A 1 280 ? 17.22963 39.82482 13.08894 1.000 18.22011 279 ILE A CA 1
ATOM 2381 C C . ILE A 1 280 ? 16.33654 39.54159 11.88096 1.000 21.68275 279 ILE A C 1
ATOM 2382 O O . ILE A 1 280 ? 15.57682 38.56826 11.87435 1.000 22.26940 279 ILE A O 1
ATOM 2387 N N . VAL A 1 281 ? 16.44594 40.38358 10.84871 1.000 21.78824 280 VAL A N 1
ATOM 2388 C CA . VAL A 1 281 ? 15.79323 40.15832 9.56396 1.000 23.25339 280 VAL A CA 1
ATOM 2389 C C . VAL A 1 281 ? 16.85526 40.25195 8.48461 1.000 23.32662 280 VAL A C 1
ATOM 2390 O O . VAL A 1 281 ? 17.96549 40.73181 8.72007 1.000 22.25415 280 VAL A O 1
ATOM 2394 N N . SER A 1 282 ? 16.49104 39.81840 7.27435 1.000 23.86466 281 SER A N 1
ATOM 2395 C CA . SER A 1 282 ? 17.47056 39.69186 6.20256 1.000 23.79144 281 SER A CA 1
ATOM 2396 C C . SER A 1 282 ? 17.71870 41.00045 5.44572 1.000 28.61835 281 SER A C 1
ATOM 2397 O O . SER A 1 282 ? 18.78282 41.14568 4.83910 1.000 31.09644 281 SER A O 1
ATOM 2400 N N . THR A 1 283 ? 16.76200 41.93873 5.41691 1.000 21.33744 282 THR A N 1
ATOM 2401 C CA . THR A 1 283 ? 16.84210 43.13140 4.56025 1.000 22.50805 282 THR A CA 1
ATOM 2402 C C . THR A 1 283 ? 16.61833 44.41080 5.35363 1.000 23.52768 282 THR A C 1
ATOM 2403 O O . THR A 1 283 ? 15.91141 44.42141 6.35237 1.000 21.45872 282 THR A O 1
ATOM 2407 N N . GLU A 1 284 ? 17.23985 45.49988 4.89601 1.000 23.58412 283 GLU A N 1
ATOM 2408 C CA . GLU A 1 284 ? 17.02851 46.78747 5.55599 1.000 23.48606 283 GLU A CA 1
ATOM 2409 C C . GLU A 1 284 ? 15.55936 47.18220 5.48862 1.000 23.20492 283 GLU A C 1
ATOM 2410 O O . GLU A 1 284 ? 15.00029 47.72896 6.44677 1.000 20.84896 283 GLU A O 1
ATOM 2416 N N . GLN A 1 285 ? 14.92095 46.89381 4.36190 1.000 25.06548 284 GLN A N 1
ATOM 2417 C CA . GLN A 1 285 ? 13.52443 47.24810 4.17464 1.000 23.23578 284 GLN A CA 1
ATOM 2418 C C . GLN A 1 285 ? 12.63389 46.58685 5.22729 1.000 21.33491 284 GLN A C 1
ATOM 2419 O O . GLN A 1 285 ? 11.77751 47.24169 5.82908 1.000 23.14001 284 GLN A O 1
ATOM 2425 N N . GLN A 1 286 ? 12.81862 45.27881 5.46743 1.000 19.47238 285 GLN A N 1
ATOM 2426 C CA . GLN A 1 286 ? 12.00169 44.62059 6.47587 1.000 19.89717 285 GLN A CA 1
ATOM 2427 C C . GLN A 1 286 ? 12.32631 45.14470 7.86208 1.000 22.33582 285 GLN A C 1
ATOM 2428 O O . GLN A 1 286 ? 11.43447 45.23118 8.71084 1.000 23.47701 285 GLN A O 1
ATOM 2434 N N . LYS A 1 287 ? 13.60667 45.44437 8.12178 1.000 22.34115 286 LYS A N 1
ATOM 2435 C CA . LYS A 1 287 ? 13.98128 46.01131 9.40953 1.000 22.61123 286 LYS A CA 1
ATOM 2436 C C . LYS A 1 287 ? 13.17565 47.27181 9.70031 1.000 23.62609 286 LYS A C 1
ATOM 2437 O O . LYS A 1 287 ? 12.63120 47.43330 10.79556 1.000 23.40208 286 LYS A O 1
ATOM 2443 N N . LEU A 1 288 ? 13.09648 48.17720 8.72295 1.000 23.24179 287 LEU A N 1
ATOM 2444 C CA . LEU A 1 288 ? 12.35858 49.42602 8.91916 1.000 26.72512 287 LEU A CA 1
ATOM 2445 C C . LEU A 1 288 ? 10.88132 49.14927 9.19085 1.000 21.99947 287 LEU A C 1
ATOM 2446 O O . LEU A 1 288 ? 10.27450 49.76761 10.07398 1.000 25.27810 287 LEU A O 1
ATOM 2451 N N . ASP A 1 289 ? 10.29864 48.17641 8.48953 1.000 22.39236 288 ASP A N 1
ATOM 2452 C CA . ASP A 1 289 ? 8.88791 47.85863 8.71276 1.000 22.28296 288 ASP A CA 1
ATOM 2453 C C . ASP A 1 289 ? 8.67214 47.25386 10.09858 1.000 23.65654 288 ASP A C 1
ATOM 2454 O O . ASP A 1 289 ? 7.74933 47.64228 10.83124 1.000 23.45780 288 ASP A O 1
ATOM 2459 N N . VAL A 1 290 ? 9.50725 46.28813 10.48177 1.000 21.02520 289 VAL A N 1
ATOM 2460 C CA . VAL A 1 290 ? 9.27894 45.61840 11.75834 1.000 22.53944 289 VAL A CA 1
ATOM 2461 C C . VAL A 1 290 ? 9.50941 46.59324 12.91482 1.000 24.63840 289 VAL A C 1
ATOM 2462 O O . VAL A 1 290 ? 8.70364 46.65670 13.86055 1.000 23.97880 289 VAL A O 1
ATOM 2466 N N . GLU A 1 291 ? 10.58976 47.38782 12.84445 1.000 22.88462 290 GLU A N 1
ATOM 2467 C CA . GLU A 1 291 ? 10.85416 48.40091 13.87899 1.000 27.64567 290 GLU A CA 1
ATOM 2468 C C . GLU A 1 291 ? 9.63412 49.27863 14.10715 1.000 23.72494 290 GLU A C 1
ATOM 2469 O O . GLU A 1 291 ? 9.22957 49.53369 15.24854 1.000 24.82706 290 GLU A O 1
ATOM 2475 N N . LYS A 1 292 ? 9.10326 49.82798 13.01882 1.000 24.09172 291 LYS A N 1
ATOM 2476 C CA . LYS A 1 292 ? 7.90516 50.66759 13.11181 1.000 28.95224 291 LYS A CA 1
ATOM 2477 C C . LYS A 1 292 ? 6.74871 49.91760 13.76060 1.000 27.59230 291 LYS A C 1
ATOM 2478 O O . LYS A 1 292 ? 6.08444 50.43348 14.67673 1.000 27.79295 291 LYS A O 1
ATOM 2484 N N . ARG A 1 293 ? 6.50695 48.68788 13.30753 1.000 25.71669 292 ARG A N 1
ATOM 2485 C CA . ARG A 1 293 ? 5.34949 47.91816 13.76644 1.000 27.32693 292 ARG A CA 1
ATOM 2486 C C . ARG A 1 293 ? 5.39281 47.64578 15.26924 1.000 29.90703 292 ARG A C 1
ATOM 2487 O O . ARG A 1 293 ? 4.35192 47.71722 15.93959 1.000 25.23210 292 ARG A O 1
ATOM 2495 N N . ILE A 1 294 ? 6.58110 47.33558 15.82266 1.000 22.78696 293 ILE A N 1
ATOM 2496 C CA . ILE A 1 294 ? 6.67697 46.97292 17.23155 1.000 24.16655 293 ILE A CA 1
ATOM 2497 C C . ILE A 1 294 ? 7.04774 48.19926 18.05034 1.000 26.87477 293 ILE A C 1
ATOM 2498 O O . ILE A 1 294 ? 7.35890 48.09008 19.23994 1.000 22.97192 293 ILE A O 1
ATOM 2503 N N . ASN A 1 295 ? 6.96955 49.37670 17.42292 1.000 27.88409 294 ASN A N 1
ATOM 2504 C CA . ASN A 1 295 ? 7.21342 50.65395 18.08723 1.000 30.45977 294 ASN A CA 1
ATOM 2505 C C . ASN A 1 295 ? 8.57976 50.64893 18.77688 1.000 32.55448 294 ASN A C 1
ATOM 2506 O O . ASN A 1 295 ? 8.75219 51.15586 19.88871 1.000 29.11571 294 ASN A O 1
ATOM 2511 N N . HIS A 1 296 ? 9.55519 50.02720 18.11678 1.000 27.43122 295 HIS A N 1
ATOM 2512 C CA . HIS A 1 296 ? 10.94775 50.03191 18.56150 1.000 27.90237 295 HIS A CA 1
ATOM 2513 C C . HIS A 1 296 ? 11.10522 49.45905 19.94808 1.000 30.19052 295 HIS A C 1
ATOM 2514 O O . HIS A 1 296 ? 12.02729 49.83822 20.67088 1.000 34.28012 295 HIS A O 1
ATOM 2521 N N . THR A 1 297 ? 10.22239 48.53921 20.34411 1.000 26.64860 296 THR A N 1
ATOM 2522 C CA . THR A 1 297 ? 10.30184 48.09993 21.72901 1.000 29.07847 296 THR A CA 1
ATOM 2523 C C . THR A 1 297 ? 11.54947 47.26185 22.00386 1.000 30.72091 296 THR A C 1
ATOM 2524 O O . THR A 1 297 ? 12.06350 47.28831 23.12993 1.000 28.58174 296 THR A O 1
ATOM 2528 N N . ILE A 1 298 ? 12.05188 46.53281 21.00621 1.000 31.57815 297 ILE A N 1
ATOM 2529 C CA . ILE A 1 298 ? 13.36697 45.89125 21.07206 1.000 24.92648 297 ILE A CA 1
ATOM 2530 C C . ILE A 1 298 ? 14.10901 46.18724 19.77356 1.000 23.84741 297 ILE A C 1
ATOM 2531 O O . ILE A 1 298 ? 13.49618 46.55825 18.76191 1.000 26.61758 297 ILE A O 1
ATOM 2536 N N . PRO A 1 299 ? 15.44519 46.05683 19.77637 1.000 25.40623 298 PRO A N 1
ATOM 2537 C CA . PRO A 1 299 ? 16.22602 46.35627 18.56700 1.000 22.54562 298 PRO A CA 1
ATOM 2538 C C . PRO A 1 299 ? 15.90614 45.39276 17.44317 1.000 26.09131 298 PRO A C 1
ATOM 2539 O O . PRO A 1 299 ? 15.61211 44.21175 17.66698 1.000 26.21932 298 PRO A O 1
ATOM 2543 N N . VAL A 1 300 ? 15.91340 45.92839 16.22516 1.000 25.66368 299 VAL A N 1
ATOM 2544 C CA . VAL A 1 300 ? 15.75675 45.13812 15.01575 1.000 24.22479 299 VAL A CA 1
ATOM 2545 C C . VAL A 1 300 ? 16.98469 45.40450 14.16528 1.000 24.54974 299 VAL A C 1
ATOM 2546 O O . VAL A 1 300 ? 17.36933 46.56840 13.97083 1.000 25.58406 299 VAL A O 1
ATOM 2550 N N . VAL A 1 301 ? 17.58309 44.34343 13.62952 1.000 23.66635 300 VAL A N 1
ATOM 2551 C CA . VAL A 1 301 ? 18.83742 44.46711 12.89473 1.000 21.47244 300 VAL A CA 1
ATOM 2552 C C . VAL A 1 301 ? 18.73563 43.64313 11.63023 1.000 25.87239 300 VAL A C 1
ATOM 2553 O O . VAL A 1 301 ? 18.24519 42.50726 11.66454 1.000 20.82251 300 VAL A O 1
ATOM 2557 N N . ASN A 1 302 ? 19.21664 44.19122 10.51478 1.000 23.48559 301 ASN A N 1
ATOM 2558 C CA . ASN A 1 302 ? 19.27163 43.40128 9.29179 1.000 24.53573 301 ASN A CA 1
ATOM 2559 C C . ASN A 1 302 ? 20.66616 42.81657 9.11561 1.000 23.83893 301 ASN A C 1
ATOM 2560 O O . ASN A 1 302 ? 21.65999 43.54869 9.11742 1.000 23.99565 301 ASN A O 1
ATOM 2565 N N . ILE A 1 303 ? 20.72606 41.49412 8.97309 1.000 21.64912 302 ILE A N 1
ATOM 2566 C CA . ILE A 1 303 ? 21.95057 40.77943 8.62641 1.000 26.43218 302 ILE A CA 1
ATOM 2567 C C . ILE A 1 303 ? 21.57792 39.79098 7.54363 1.000 26.30039 302 ILE A C 1
ATOM 2568 O O . ILE A 1 303 ? 20.74069 38.90310 7.77984 1.000 25.00826 302 ILE A O 1
ATOM 2573 N N . PRO A 1 304 ? 22.16109 39.90257 6.35547 1.000 25.66063 303 PRO A N 1
ATOM 2574 C CA . PRO A 1 304 ? 21.78275 38.99414 5.27616 1.000 28.86067 303 PRO A CA 1
ATOM 2575 C C . PRO A 1 304 ? 21.95982 37.54537 5.69400 1.000 31.64067 303 PRO A C 1
ATOM 2576 O O . PRO A 1 304 ? 22.81981 37.19559 6.50864 1.000 23.98063 303 PRO A O 1
ATOM 2580 N N . VAL A 1 305 ? 21.11085 36.69949 5.11975 1.000 26.47156 304 VAL A N 1
ATOM 2581 C CA . VAL A 1 305 ? 21.08923 35.28085 5.44245 1.000 27.57173 304 VAL A CA 1
ATOM 2582 C C . VAL A 1 305 ? 22.19908 34.49534 4.74990 1.000 31.23817 304 VAL A C 1
ATOM 2583 O O . VAL A 1 305 ? 22.42080 33.32055 5.07779 1.000 31.31542 304 VAL A O 1
ATOM 2587 N N . GLY A 1 306 ? 22.91427 35.11078 3.80686 1.000 33.22119 305 GLY A N 1
ATOM 2588 C CA . GLY A 1 306 ? 24.07649 34.48177 3.20802 1.000 37.08616 305 GLY A CA 1
ATOM 2589 C C . GLY A 1 306 ? 25.03132 35.50418 2.62662 1.000 33.76804 305 GLY A C 1
ATOM 2590 O O . GLY A 1 306 ? 24.80758 36.71381 2.70643 1.000 29.79386 305 GLY A O 1
ATOM 2591 N N . TYR A 1 307 ? 26.09995 34.99314 2.01332 1.000 35.93042 306 TYR A N 1
ATOM 2592 C CA . TYR A 1 307 ? 27.18599 35.81026 1.48857 1.000 35.02489 306 TYR A CA 1
ATOM 2593 C C . TYR A 1 307 ? 27.56927 35.35725 0.08181 1.000 30.09527 306 TYR A C 1
ATOM 2594 O O . TYR A 1 307 ? 27.22614 34.25928 -0.35491 1.000 33.64725 306 TYR A O 1
ATOM 2603 N N . SER A 1 308 ? 28.28237 36.22277 -0.63201 1.000 32.53718 307 SER A N 1
ATOM 2604 C CA . SER A 1 308 ? 28.70789 35.97144 -2.00223 1.000 34.02873 307 SER A CA 1
ATOM 2605 C C . SER A 1 308 ? 30.19620 35.63382 -2.06077 1.000 44.54138 307 SER A C 1
ATOM 2606 O O . SER A 1 308 ? 31.01688 36.30813 -1.42788 1.000 38.53427 307 SER A O 1
ATOM 2609 N N . GLU A 1 309 ? 30.54011 34.60894 -2.84665 1.000 54.22343 308 GLU A N 1
ATOM 2610 C CA . GLU A 1 309 ? 31.92939 34.29734 -3.19032 1.000 59.97169 308 GLU A CA 1
ATOM 2611 C C . GLU A 1 309 ? 32.29571 35.01868 -4.48172 1.000 60.57741 308 GLU A C 1
ATOM 2612 O O . GLU A 1 309 ? 31.52622 34.98145 -5.44599 1.000 58.44194 308 GLU A O 1
ATOM 2618 N N . THR A 1 310 ? 33.46483 35.66849 -4.50728 1.000 65.72646 309 THR A N 1
ATOM 2619 C CA . THR A 1 310 ? 33.94494 36.25849 -5.75566 1.000 69.71452 309 THR A CA 1
ATOM 2620 C C . THR A 1 310 ? 34.21211 35.14436 -6.76412 1.000 71.20102 309 THR A C 1
ATOM 2621 O O . THR A 1 310 ? 34.62533 34.03941 -6.39863 1.000 71.44292 309 THR A O 1
ATOM 2625 N N . ILE A 1 311 ? 33.93593 35.42027 -8.03592 1.000 70.73553 310 ILE A N 1
ATOM 2626 C CA . ILE A 1 311 ? 33.91088 34.39228 -9.07021 1.000 70.88530 310 ILE A CA 1
ATOM 2627 C C . ILE A 1 311 ? 35.21005 34.43050 -9.86089 1.000 73.03085 310 ILE A C 1
ATOM 2628 O O . ILE A 1 311 ? 35.63941 35.49882 -10.31674 1.000 74.68986 310 ILE A O 1
ATOM 2633 N N . ASP A 1 312 ? 35.84068 33.25903 -10.00601 1.000 76.06213 311 ASP A N 1
ATOM 2634 C CA . ASP A 1 312 ? 36.97064 33.05949 -10.90963 1.000 79.99078 311 ASP A CA 1
ATOM 2635 C C . ASP A 1 312 ? 36.53942 32.55669 -12.28768 1.000 77.91419 311 ASP A C 1
ATOM 2636 O O . ASP A 1 312 ? 37.23436 32.81732 -13.27800 1.000 80.87798 311 ASP A O 1
ATOM 2641 N N . THR A 1 313 ? 35.40459 31.84182 -12.36933 1.000 73.86310 312 THR A N 1
ATOM 2642 C CA . THR A 1 313 ? 34.79430 31.31744 -13.59373 1.000 72.77580 312 THR A CA 1
ATOM 2643 C C . THR A 1 313 ? 34.72049 32.39410 -14.67418 1.000 72.15860 312 THR A C 1
ATOM 2644 O O . THR A 1 313 ? 34.70631 33.59271 -14.35710 1.000 68.96473 312 THR A O 1
ATOM 2648 N N . PRO A 1 314 ? 34.71678 32.01484 -15.95163 1.000 73.80735 313 PRO A N 1
ATOM 2649 C CA . PRO A 1 314 ? 34.33264 32.96397 -17.00244 1.000 66.18186 313 PRO A CA 1
ATOM 2650 C C . PRO A 1 314 ? 33.01228 33.64095 -16.67311 1.000 59.90589 313 PRO A C 1
ATOM 2651 O O . PRO A 1 314 ? 32.04614 32.99126 -16.26940 1.000 60.28075 313 PRO A O 1
ATOM 2655 N N . VAL A 1 315 ? 32.98280 34.96169 -16.85013 1.000 53.51861 314 VAL A N 1
ATOM 2656 C CA . VAL A 1 315 ? 31.82698 35.79843 -16.55139 1.000 48.97430 314 VAL A CA 1
ATOM 2657 C C . VAL A 1 315 ? 31.44150 36.57110 -17.80766 1.000 44.09321 314 VAL A C 1
ATOM 2658 O O . VAL A 1 315 ? 32.31267 37.06699 -18.53213 1.000 40.67754 314 VAL A O 1
ATOM 2662 N N . GLN A 1 316 ? 30.13291 36.65254 -18.07514 1.000 40.83206 315 GLN A N 1
ATOM 2663 C CA . GLN A 1 316 ? 29.57986 37.48585 -19.14846 1.000 40.49696 315 GLN A CA 1
ATOM 2664 C C . GLN A 1 316 ? 30.23154 37.21971 -20.50490 1.000 40.19780 315 GLN A C 1
ATOM 2665 O O . GLN A 1 316 ? 30.61641 38.13428 -21.23510 1.000 40.43280 315 GLN A O 1
ATOM 2671 N N . THR A 1 317 ? 30.32629 35.94475 -20.85673 1.000 44.76425 316 THR A N 1
ATOM 2672 C CA . THR A 1 317 ? 30.72801 35.55673 -22.20770 1.000 45.03103 316 THR A CA 1
ATOM 2673 C C . THR A 1 317 ? 29.47710 35.51109 -23.09053 1.000 41.77159 316 THR A C 1
ATOM 2674 O O . THR A 1 317 ? 28.88366 34.46365 -23.34100 1.000 44.19762 316 THR A O 1
ATOM 2678 N N . LEU A 1 318 ? 29.07365 36.68096 -23.56950 1.000 44.20072 317 LEU A N 1
ATOM 2679 C CA . LEU A 1 318 ? 27.78383 36.81404 -24.25071 1.000 48.04364 317 LEU A CA 1
ATOM 2680 C C . LEU A 1 318 ? 27.81638 36.33303 -25.70924 1.000 52.36619 317 LEU A C 1
ATOM 2681 O O . LEU A 1 318 ? 28.67359 36.74577 -26.48577 1.000 55.46731 317 LEU A O 1
ATOM 2686 N N . SER A 1 322 ? 22.56638 35.07697 -29.67490 1.000 50.30433 321 SER A N 1
ATOM 2687 C CA . SER A 1 322 ? 21.49272 34.72520 -28.74548 1.000 50.60962 321 SER A CA 1
ATOM 2688 C C . SER A 1 322 ? 21.44848 35.70973 -27.55952 1.000 48.97807 321 SER A C 1
ATOM 2689 O O . SER A 1 322 ? 22.48938 36.01916 -26.98034 1.000 45.80249 321 SER A O 1
ATOM 2692 N N . VAL A 1 323 ? 20.25353 36.20486 -27.22132 1.000 48.67871 322 VAL A N 1
ATOM 2693 C CA . VAL A 1 323 ? 20.03255 37.05375 -26.04670 1.000 43.65835 322 VAL A CA 1
ATOM 2694 C C . VAL A 1 323 ? 19.33532 36.18968 -25.00081 1.000 35.83029 322 VAL A C 1
ATOM 2695 O O . VAL A 1 323 ? 18.15938 35.84024 -25.15225 1.000 41.76624 322 VAL A O 1
ATOM 2699 N N . LYS A 1 324 ? 20.05421 35.84211 -23.93719 1.000 39.19808 323 LYS A N 1
ATOM 2700 C CA . LYS A 1 324 ? 19.58753 34.87304 -22.94502 1.000 32.74377 323 LYS A CA 1
ATOM 2701 C C . LYS A 1 324 ? 19.05791 35.60610 -21.71354 1.000 33.30344 323 LYS A C 1
ATOM 2702 O O . LYS A 1 324 ? 19.84364 36.16729 -20.94245 1.000 33.76589 323 LYS A O 1
ATOM 2708 N N . LEU A 1 325 ? 17.72715 35.61696 -21.54640 1.000 30.14034 324 LEU A N 1
ATOM 2709 C CA . LEU A 1 325 ? 17.08615 36.03749 -20.30238 1.000 32.03656 324 LEU A CA 1
ATOM 2710 C C . LEU A 1 325 ? 16.93081 34.82749 -19.39478 1.000 30.57976 324 LEU A C 1
ATOM 2711 O O . LEU A 1 325 ? 16.74931 33.70323 -19.86593 1.000 31.51309 324 LEU A O 1
ATOM 2716 N N . ILE A 1 326 ? 17.01386 35.05410 -18.08011 1.000 30.98144 325 ILE A N 1
ATOM 2717 C CA . ILE A 1 326 ? 16.89515 33.96128 -17.12541 1.000 28.28681 325 ILE A CA 1
ATOM 2718 C C . ILE A 1 326 ? 15.96420 34.36717 -15.99742 1.000 28.22614 325 ILE A C 1
ATOM 2719 O O . ILE A 1 326 ? 15.79915 35.55342 -15.69366 1.000 24.66993 325 ILE A O 1
ATOM 2724 N N . SER A 1 327 ? 15.34379 33.35096 -15.40411 1.000 25.08869 326 SER A N 1
ATOM 2725 C CA . SER A 1 327 ? 14.55192 33.42932 -14.18701 1.000 28.30227 326 SER A CA 1
ATOM 2726 C C . SER A 1 327 ? 14.94555 32.24007 -13.32741 1.000 32.41851 326 SER A C 1
ATOM 2727 O O . SER A 1 327 ? 14.89345 31.10044 -13.79422 1.000 34.00684 326 SER A O 1
ATOM 2730 N N . VAL A 1 328 ? 15.35389 32.49714 -12.08876 1.000 32.59007 327 VAL A N 1
ATOM 2731 C CA . VAL A 1 328 ? 15.66420 31.44000 -11.13890 1.000 29.12374 327 VAL A CA 1
ATOM 2732 C C . VAL A 1 328 ? 14.59623 31.53954 -10.05665 1.000 32.21710 327 VAL A C 1
ATOM 2733 O O . VAL A 1 328 ? 14.65618 32.40575 -9.17586 1.000 33.73594 327 VAL A O 1
ATOM 2737 N N . ALA A 1 329 ? 13.59078 30.67474 -10.13836 1.000 34.42778 328 ALA A N 1
ATOM 2738 C CA . ALA A 1 329 ? 12.36064 30.87744 -9.38359 1.000 36.42606 328 ALA A CA 1
ATOM 2739 C C . ALA A 1 329 ? 11.51772 29.60794 -9.34928 1.000 38.98556 328 ALA A C 1
ATOM 2740 O O . ALA A 1 329 ? 11.29371 28.99746 -10.39671 1.000 38.09808 328 ALA A O 1
ATOM 2742 N N . ARG A 1 330 ? 11.07126 29.18712 -8.15952 1.000 38.34986 329 ARG A N 1
ATOM 2743 C CA . ARG A 1 330 ? 10.13284 28.07314 -8.06558 1.000 43.56133 329 ARG A CA 1
ATOM 2744 C C . ARG A 1 330 ? 8.92357 28.34665 -8.95758 1.000 41.64906 329 ARG A C 1
ATOM 2745 O O . ARG A 1 330 ? 8.54204 29.50292 -9.18263 1.000 37.72023 329 ARG A O 1
ATOM 2753 N N . TYR A 1 331 ? 8.35610 27.27776 -9.52776 1.000 39.93086 330 TYR A N 1
ATOM 2754 C CA . TYR A 1 331 ? 7.19556 27.41370 -10.41272 1.000 41.44770 330 TYR A CA 1
ATOM 2755 C C . TYR A 1 331 ? 5.92020 27.47909 -9.56716 1.000 44.20573 330 TYR A C 1
ATOM 2756 O O . TYR A 1 331 ? 5.11030 26.55146 -9.51766 1.000 48.13510 330 TYR A O 1
ATOM 2765 N N . SER A 1 332 ? 5.74137 28.61066 -8.90137 1.000 40.73809 331 SER A N 1
ATOM 2766 C CA . SER A 1 332 ? 4.63857 28.80955 -7.97594 1.000 43.11621 331 SER A CA 1
ATOM 2767 C C . SER A 1 332 ? 3.90253 30.08200 -8.35230 1.000 43.86261 331 SER A C 1
ATOM 2768 O O . SER A 1 332 ? 4.47539 30.96223 -8.99972 1.000 40.05222 331 SER A O 1
ATOM 2771 N N . PRO A 1 333 ? 2.62668 30.21422 -7.96599 1.000 39.89307 332 PRO A N 1
ATOM 2772 C CA . PRO A 1 333 ? 1.83967 31.34777 -8.47878 1.000 41.08119 332 PRO A CA 1
ATOM 2773 C C . PRO A 1 333 ? 2.41931 32.70070 -8.10385 1.000 40.23287 332 PRO A C 1
ATOM 2774 O O . PRO A 1 333 ? 2.46838 33.60150 -8.94848 1.000 38.40586 332 PRO A O 1
ATOM 2778 N N . GLU A 1 334 ? 2.88918 32.85001 -6.86024 1.000 39.14875 333 GLU A N 1
ATOM 2779 C CA . GLU A 1 334 ? 3.47131 34.10014 -6.38428 1.000 40.02277 333 GLU A CA 1
ATOM 2780 C C . GLU A 1 334 ? 4.58023 34.62480 -7.29175 1.000 38.15691 333 GLU A C 1
ATOM 2781 O O . GLU A 1 334 ? 4.82883 35.83614 -7.30874 1.000 34.91834 333 GLU A O 1
ATOM 2787 N N . LYS A 1 335 ? 5.24467 33.75663 -8.05565 1.000 36.49647 334 LYS A N 1
ATOM 2788 C CA . LYS A 1 335 ? 6.31783 34.24576 -8.91081 1.000 34.78185 334 LYS A CA 1
ATOM 2789 C C . LYS A 1 335 ? 5.79715 34.80854 -10.22991 1.000 34.24875 334 LYS A C 1
ATOM 2790 O O . LYS A 1 335 ? 6.54165 35.51325 -10.92195 1.000 31.56888 334 LYS A O 1
ATOM 2796 N N . GLN A 1 336 ? 4.54499 34.51078 -10.58112 1.000 32.62537 335 GLN A N 1
ATOM 2797 C CA . GLN A 1 336 ? 3.90002 35.05933 -11.77632 1.000 33.73743 335 GLN A CA 1
ATOM 2798 C C . GLN A 1 336 ? 4.75213 34.85122 -13.02905 1.000 36.13150 335 GLN A C 1
ATOM 2799 O O . GLN A 1 336 ? 4.95770 35.76308 -13.84125 1.000 33.96692 335 GLN A O 1
ATOM 2805 N N . LEU A 1 337 ? 5.24837 33.62491 -13.19261 1.000 35.51449 336 LEU A N 1
ATOM 2806 C CA . LEU A 1 337 ? 6.15991 33.37157 -14.30317 1.000 31.86575 336 LEU A CA 1
ATOM 2807 C C . LEU A 1 337 ? 5.45248 33.46258 -15.65410 1.000 37.69964 336 LEU A C 1
ATOM 2808 O O . LEU A 1 337 ? 6.11905 33.68986 -16.67116 1.000 33.33338 336 LEU A O 1
ATOM 2813 N N . HIS A 1 338 ? 4.11698 33.32453 -15.67388 1.000 34.42369 337 HIS A N 1
ATOM 2814 C CA . HIS A 1 338 ? 3.35420 33.49548 -16.90878 1.000 36.34572 337 HIS A CA 1
ATOM 2815 C C . HIS A 1 338 ? 3.58892 34.86796 -17.52817 1.000 35.19850 337 HIS A C 1
ATOM 2816 O O . HIS A 1 338 ? 3.60571 35.00602 -18.76171 1.000 34.56593 337 HIS A O 1
ATOM 2823 N N . GLN A 1 339 ? 3.81596 35.88344 -16.69575 1.000 32.43828 338 GLN A N 1
ATOM 2824 C CA . GLN A 1 339 ? 4.10388 37.21835 -17.20719 1.000 33.90198 338 GLN A CA 1
ATOM 2825 C C . GLN A 1 339 ? 5.39906 37.24644 -18.01020 1.000 35.20540 338 GLN A C 1
ATOM 2826 O O . GLN A 1 339 ? 5.54251 38.05553 -18.94376 1.000 30.03920 338 GLN A O 1
ATOM 2832 N N . GLN A 1 340 ? 6.37063 36.40804 -17.63696 1.000 34.22811 339 GLN A N 1
ATOM 2833 C CA . GLN A 1 340 ? 7.62402 36.39875 -18.37699 1.000 32.36336 339 GLN A CA 1
ATOM 2834 C C . GLN A 1 340 ? 7.42356 35.77506 -19.75155 1.000 34.59791 339 GLN A C 1
ATOM 2835 O O . GLN A 1 340 ? 8.06615 36.19847 -20.72442 1.000 32.79016 339 GLN A O 1
ATOM 2841 N N . ILE A 1 341 ? 6.51955 34.79335 -19.84113 1.000 34.49261 340 ILE A N 1
ATOM 2842 C CA . ILE A 1 341 ? 6.11587 34.23556 -21.13213 1.000 39.62965 340 ILE A CA 1
ATOM 2843 C C . ILE A 1 341 ? 5.53468 35.34045 -22.00429 1.000 38.80842 340 ILE A C 1
ATOM 2844 O O . ILE A 1 341 ? 5.83204 35.45025 -23.20201 1.000 36.70331 340 ILE A O 1
ATOM 2849 N N . GLU A 1 342 ? 4.65767 36.15442 -21.40528 1.000 39.28307 341 GLU A N 1
ATOM 2850 C CA . GLU A 1 342 ? 3.97784 37.21867 -22.13662 1.000 39.44457 341 GLU A CA 1
ATOM 2851 C C . GLU A 1 342 ? 4.97968 38.25453 -22.62804 1.000 39.21619 341 GLU A C 1
ATOM 2852 O O . GLU A 1 342 ? 4.82227 38.81582 -23.72553 1.000 38.38047 341 GLU A O 1
ATOM 2858 N N . LEU A 1 343 ? 6.02538 38.50420 -21.83147 1.000 36.78633 342 LEU A N 1
ATOM 2859 C CA . LEU A 1 343 ? 7.08261 39.42854 -22.23493 1.000 35.35727 342 LEU A CA 1
ATOM 2860 C C . LEU A 1 343 ? 7.83157 38.91181 -23.45906 1.000 35.03691 342 LEU A C 1
ATOM 2861 O O . LEU A 1 343 ? 8.10830 39.67584 -24.39782 1.000 39.29201 342 LEU A O 1
ATOM 2866 N N . ILE A 1 344 ? 8.20063 37.62242 -23.44883 1.000 30.61074 343 ILE A N 1
ATOM 2867 C CA . ILE A 1 344 ? 8.89605 37.02508 -24.58976 1.000 32.77993 343 ILE A CA 1
ATOM 2868 C C . ILE A 1 344 ? 7.98854 37.01945 -25.81798 1.000 37.53377 343 ILE A C 1
ATOM 2869 O O . ILE A 1 344 ? 8.42726 37.33180 -26.93515 1.000 37.77079 343 ILE A O 1
ATOM 2874 N N . LYS A 1 345 ? 6.71348 36.66211 -25.62773 1.000 36.25066 344 LYS A N 1
ATOM 2875 C CA . LYS A 1 345 ? 5.73171 36.75781 -26.70869 1.000 36.49685 344 LYS A CA 1
ATOM 2876 C C . LYS A 1 345 ? 5.80491 38.12125 -27.41040 1.000 41.80595 344 LYS A C 1
ATOM 2877 O O . LYS A 1 345 ? 5.87808 38.19829 -28.64521 1.000 41.92117 344 LYS A O 1
ATOM 2883 N N . ARG A 1 346 ? 5.84971 39.20819 -26.63060 1.000 42.08748 345 ARG A N 1
ATOM 2884 C CA . ARG A 1 346 ? 5.96150 40.54534 -27.20593 1.000 43.65514 345 ARG A CA 1
ATOM 2885 C C . ARG A 1 346 ? 7.34323 40.79544 -27.79643 1.000 45.21195 345 ARG A C 1
ATOM 2886 O O . ARG A 1 346 ? 7.45982 41.35433 -28.89109 1.000 47.82350 345 ARG A O 1
ATOM 2894 N N . LEU A 1 347 ? 8.40265 40.38254 -27.08908 1.000 40.96991 346 LEU A N 1
ATOM 2895 C CA . LEU A 1 347 ? 9.76655 40.76910 -27.44625 1.000 42.99167 346 LEU A CA 1
ATOM 2896 C C . LEU A 1 347 ? 10.27120 40.09127 -28.71999 1.000 43.59427 346 LEU A C 1
ATOM 2897 O O . LEU A 1 347 ? 11.05330 40.69309 -29.47142 1.000 44.99311 346 LEU A O 1
ATOM 2902 N N . VAL A 1 348 ? 9.85578 38.84517 -28.97112 1.000 42.95312 347 VAL A N 1
ATOM 2903 C CA . VAL A 1 348 ? 10.49508 38.04477 -30.01340 1.000 44.96538 347 VAL A CA 1
ATOM 2904 C C . VAL A 1 348 ? 10.33899 38.70496 -31.37585 1.000 46.95480 347 VAL A C 1
ATOM 2905 O O . VAL A 1 348 ? 11.21572 38.57462 -32.24064 1.000 46.11080 347 VAL A O 1
ATOM 2909 N N . SER A 1 349 ? 9.25066 39.45758 -31.57443 1.000 47.49673 348 SER A N 1
ATOM 2910 C CA . SER A 1 349 ? 9.09046 40.23364 -32.79997 1.000 49.02912 348 SER A CA 1
ATOM 2911 C C . SER A 1 349 ? 10.28974 41.14546 -33.03313 1.000 51.66518 348 SER A C 1
ATOM 2912 O O . SER A 1 349 ? 10.79593 41.24522 -34.15593 1.000 51.88161 348 SER A O 1
ATOM 2915 N N . TYR A 1 350 ? 10.78816 41.78172 -31.97448 1.000 47.38873 349 TYR A N 1
ATOM 2916 C CA . TYR A 1 350 ? 11.84207 42.78006 -32.11545 1.000 48.43963 349 TYR A CA 1
ATOM 2917 C C . TYR A 1 350 ? 13.25148 42.19357 -32.07503 1.000 46.83861 349 TYR A C 1
ATOM 2918 O O . TYR A 1 350 ? 14.14961 42.74924 -32.71484 1.000 47.95378 349 TYR A O 1
ATOM 2927 N N . VAL A 1 351 ? 13.49327 41.11601 -31.33175 1.000 45.55399 350 VAL A N 1
ATOM 2928 C CA . VAL A 1 351 ? 14.65435 40.28102 -31.64830 1.000 54.88387 350 VAL A CA 1
ATOM 2929 C C . VAL A 1 351 ? 14.25312 38.81696 -31.53595 1.000 54.29691 350 VAL A C 1
ATOM 2930 O O . VAL A 1 351 ? 13.94471 38.33293 -30.43488 1.000 49.49941 350 VAL A O 1
ATOM 2934 N N . PRO A 1 352 ? 14.25126 38.07909 -32.64893 1.000 56.79337 351 PRO A N 1
ATOM 2935 C CA . PRO A 1 352 ? 13.87339 36.66385 -32.61485 1.000 54.06581 351 PRO A CA 1
ATOM 2936 C C . PRO A 1 352 ? 14.98068 35.73868 -32.14421 1.000 50.96623 351 PRO A C 1
ATOM 2937 O O . PRO A 1 352 ? 14.74936 34.52975 -32.05024 1.000 54.42493 351 PRO A O 1
ATOM 2941 N N . LYS A 1 353 ? 16.17061 36.25710 -31.84741 1.000 51.63913 352 LYS A N 1
ATOM 2942 C CA . LYS A 1 353 ? 17.21771 35.43679 -31.24755 1.000 54.18863 352 LYS A CA 1
ATOM 2943 C C . LYS A 1 353 ? 17.07729 35.31807 -29.72797 1.000 52.61420 352 LYS A C 1
ATOM 2944 O O . LYS A 1 353 ? 17.95241 34.72508 -29.08476 1.000 50.29523 352 LYS A O 1
ATOM 2950 N N . ILE A 1 354 ? 16.00279 35.86581 -29.14674 1.000 46.80544 353 ILE A N 1
ATOM 2951 C CA . ILE A 1 354 ? 15.85660 35.87645 -27.69053 1.000 41.64169 353 ILE A CA 1
ATOM 2952 C C . ILE A 1 354 ? 15.55835 34.47033 -27.17303 1.000 39.13559 353 ILE A C 1
ATOM 2953 O O . ILE A 1 354 ? 14.99223 33.61951 -27.87465 1.000 42.67895 353 ILE A O 1
ATOM 2958 N N . GLU A 1 355 ? 15.99086 34.20962 -25.94095 1.000 38.49031 354 GLU A N 1
ATOM 2959 C CA . GLU A 1 355 ? 15.69213 32.97917 -25.22502 1.000 36.81924 354 GLU A CA 1
ATOM 2960 C C . GLU A 1 355 ? 15.38795 33.33747 -23.77653 1.000 35.39835 354 GLU A C 1
ATOM 2961 O O . GLU A 1 355 ? 16.01832 34.24180 -23.22260 1.000 34.88016 354 GLU A O 1
ATOM 2967 N N . LEU A 1 356 ? 14.42462 32.64170 -23.17432 1.000 32.72060 355 LEU A N 1
ATOM 2968 C CA . LEU A 1 356 ? 14.15586 32.73852 -21.73510 1.000 29.37735 355 LEU A CA 1
ATOM 2969 C C . LEU A 1 356 ? 14.24987 31.34300 -21.13117 1.000 32.38844 355 LEU A C 1
ATOM 2970 O O . LEU A 1 356 ? 13.51251 30.43868 -21.54129 1.000 34.21835 355 LEU A O 1
ATOM 2975 N N . HIS A 1 357 ? 15.16417 31.16976 -20.17422 1.000 29.53037 356 HIS A N 1
ATOM 2976 C CA . HIS A 1 357 ? 15.35982 29.91938 -19.44908 1.000 30.61710 356 HIS A CA 1
ATOM 2977 C C . HIS A 1 357 ? 14.87434 30.11059 -18.02565 1.000 33.00008 356 HIS A C 1
ATOM 2978 O O . HIS A 1 357 ? 15.35590 31.01179 -17.32543 1.000 31.44673 356 HIS A O 1
ATOM 2985 N N . MET A 1 358 ? 13.97275 29.23619 -17.58644 1.000 29.22170 357 MET A N 1
ATOM 2986 C CA . MET A 1 358 ? 13.32630 29.34047 -16.28195 1.000 31.76946 357 MET A CA 1
ATOM 2987 C C . MET A 1 358 ? 13.76515 28.15000 -15.44246 1.000 33.31903 357 MET A C 1
ATOM 2988 O O . MET A 1 358 ? 13.36697 27.01355 -15.71762 1.000 28.89822 357 MET A O 1
ATOM 2993 N N . TYR A 1 359 ? 14.58230 28.42053 -14.42054 1.000 33.35886 358 TYR A N 1
ATOM 2994 C CA . TYR A 1 359 ? 15.14589 27.39608 -13.54860 1.000 36.39519 358 TYR A CA 1
ATOM 2995 C C . TYR A 1 359 ? 14.31534 27.30038 -12.27627 1.000 34.80011 358 TYR A C 1
ATOM 2996 O O . TYR A 1 359 ? 14.18102 28.28512 -11.54375 1.000 32.75659 358 TYR A O 1
ATOM 3005 N N . GLY A 1 360 ? 13.77517 26.11978 -12.01162 1.000 44.32804 359 GLY A N 1
ATOM 3006 C CA . GLY A 1 360 ? 12.95721 25.89709 -10.83738 1.000 43.91247 359 GLY A CA 1
ATOM 3007 C C . GLY A 1 360 ? 12.00150 24.74259 -11.08836 1.000 46.87137 359 GLY A C 1
ATOM 3008 O O . GLY A 1 360 ? 12.11089 24.03042 -12.08458 1.000 47.26169 359 GLY A O 1
ATOM 3009 N N . PHE A 1 361 ? 11.05948 24.57985 -10.16037 1.000 44.28658 360 PHE A N 1
ATOM 3010 C CA . PHE A 1 361 ? 10.06701 23.51721 -10.26013 1.000 46.96691 360 PHE A CA 1
ATOM 3011 C C . PHE A 1 361 ? 8.84861 23.90131 -9.43176 1.000 46.38791 360 PHE A C 1
ATOM 3012 O O . PHE A 1 361 ? 8.93847 24.71356 -8.50534 1.000 48.07833 360 PHE A O 1
ATOM 3020 N N . GLY A 1 362 ? 7.70895 23.31515 -9.77726 1.000 46.36478 361 GLY A N 1
ATOM 3021 C CA . GLY A 1 362 ? 6.51958 23.47190 -8.96396 1.000 47.39646 361 GLY A CA 1
ATOM 3022 C C . GLY A 1 362 ? 5.24871 23.16362 -9.73795 1.000 48.49035 361 GLY A C 1
ATOM 3023 O O . GLY A 1 362 ? 5.28281 22.73665 -10.89135 1.000 47.57804 361 GLY A O 1
ATOM 3024 N N . SER A 1 363 ? 4.12033 23.41250 -9.06088 1.000 47.29360 362 SER A N 1
ATOM 3025 C CA . SER A 1 363 ? 2.80634 23.05920 -9.59525 1.000 55.19119 362 SER A CA 1
ATOM 3026 C C . SER A 1 363 ? 2.50333 23.75195 -10.91956 1.000 55.70746 362 SER A C 1
ATOM 3027 O O . SER A 1 363 ? 1.74253 23.21902 -11.73797 1.000 54.80338 362 SER A O 1
ATOM 3030 N N . GLU A 1 364 ? 3.06557 24.93790 -11.14787 1.000 53.47604 363 GLU A N 1
ATOM 3031 C CA . GLU A 1 364 ? 2.65475 25.74615 -12.29028 1.000 52.75230 363 GLU A CA 1
ATOM 3032 C C . GLU A 1 364 ? 3.23591 25.26055 -13.61368 1.000 49.96386 363 GLU A C 1
ATOM 3033 O O . GLU A 1 364 ? 2.96472 25.87889 -14.64852 1.000 50.89365 363 GLU A O 1
ATOM 3039 N N . SER A 1 365 ? 4.00914 24.16937 -13.61081 1.000 53.29360 364 SER A N 1
ATOM 3040 C CA . SER A 1 365 ? 4.75710 23.78095 -14.80503 1.000 52.94564 364 SER A CA 1
ATOM 3041 C C . SER A 1 365 ? 3.83348 23.41818 -15.96256 1.000 48.89303 364 SER A C 1
ATOM 3042 O O . SER A 1 365 ? 4.10897 23.77419 -17.11712 1.000 50.24532 364 SER A O 1
ATOM 3045 N N . LYS A 1 366 ? 2.73633 22.70780 -15.68289 1.000 52.68205 365 LYS A N 1
ATOM 3046 C CA . LYS A 1 366 ? 1.80748 22.35387 -16.75416 1.000 52.13571 365 LYS A CA 1
ATOM 3047 C C . LYS A 1 366 ? 1.28870 23.60381 -17.44929 1.000 49.90174 365 LYS A C 1
ATOM 3048 O O . LYS A 1 366 ? 1.40105 23.73871 -18.67254 1.000 53.80180 365 LYS A O 1
ATOM 3054 N N . LYS A 1 367 ? 0.76830 24.55300 -16.66689 1.000 52.40703 366 LYS A N 1
ATOM 3055 C CA . LYS A 1 367 ? 0.16791 25.75950 -17.22542 1.000 51.81138 366 LYS A CA 1
ATOM 3056 C C . LYS A 1 367 ? 1.18592 26.54867 -18.03802 1.000 51.71779 366 LYS A C 1
ATOM 3057 O O . LYS A 1 367 ? 0.85368 27.09925 -19.09582 1.000 46.37396 366 LYS A O 1
ATOM 3063 N N . LEU A 1 368 ? 2.44243 26.58124 -17.58130 1.000 48.61708 367 LEU A N 1
ATOM 3064 C CA . LEU A 1 368 ? 3.47049 27.32291 -18.30927 1.000 47.52908 367 LEU A CA 1
ATOM 3065 C C . LEU A 1 368 ? 3.81667 26.63992 -19.63284 1.000 46.50121 367 LEU A C 1
ATOM 3066 O O . LEU A 1 368 ? 4.01067 27.31820 -20.65227 1.000 48.46515 367 LEU A O 1
ATOM 3071 N N . ASN A 1 369 ? 3.87839 25.29892 -19.63949 1.000 46.01185 368 ASN A N 1
ATOM 3072 C CA . ASN A 1 369 ? 4.06792 24.55351 -20.88502 1.000 50.73156 368 ASN A CA 1
ATOM 3073 C C . ASN A 1 369 ? 2.95757 24.83964 -21.88427 1.000 48.72025 368 ASN A C 1
ATOM 3074 O O . ASN A 1 369 ? 3.22243 24.98911 -23.08135 1.000 47.79518 368 ASN A O 1
ATOM 3079 N N . GLU A 1 370 ? 1.70742 24.89370 -21.41248 1.000 50.44733 369 GLU A N 1
ATOM 3080 C CA . GLU A 1 370 ? 0.58522 25.22157 -22.28575 1.000 50.97976 369 GLU A CA 1
ATOM 3081 C C . GLU A 1 370 ? 0.79524 26.57750 -22.94396 1.000 49.54619 369 GLU A C 1
ATOM 3082 O O . GLU A 1 370 ? 0.64479 26.72430 -24.16320 1.000 47.41630 369 GLU A O 1
ATOM 3088 N N . LEU A 1 371 ? 1.15089 27.58424 -22.14191 1.000 46.84082 370 LEU A N 1
ATOM 3089 C CA . LEU A 1 371 ? 1.34138 28.92680 -22.67532 1.000 49.01655 370 LEU A CA 1
ATOM 3090 C C . LEU A 1 371 ? 2.46073 28.95496 -23.70577 1.000 48.94377 370 LEU A C 1
ATOM 3091 O O . LEU A 1 371 ? 2.33530 29.62104 -24.73967 1.000 45.72012 370 LEU A O 1
ATOM 3096 N N . ILE A 1 372 ? 3.56345 28.23920 -23.44376 1.000 48.50186 371 ILE A N 1
ATOM 3097 C CA . ILE A 1 372 ? 4.68029 28.23244 -24.38799 1.000 50.81545 371 ILE A CA 1
ATOM 3098 C C . ILE A 1 372 ? 4.22410 27.67468 -25.73169 1.000 50.60905 371 ILE A C 1
ATOM 3099 O O . ILE A 1 372 ? 4.49091 28.25445 -26.79743 1.000 45.67961 371 ILE A O 1
ATOM 3104 N N . GLN A 1 373 ? 3.51419 26.54151 -25.68800 1.000 54.47770 372 GLN A N 1
ATOM 3105 C CA . GLN A 1 373 ? 2.95541 25.92994 -26.89239 1.000 55.08392 372 GLN A CA 1
ATOM 3106 C C . GLN A 1 373 ? 1.93761 26.85201 -27.55788 1.000 51.00778 372 GLN A C 1
ATOM 3107 O O . GLN A 1 373 ? 1.98728 27.07480 -28.77502 1.000 49.36960 372 GLN A O 1
ATOM 3113 N N . LYS A 1 374 ? 1.01910 27.40975 -26.75877 1.000 51.76429 373 LYS A N 1
ATOM 3114 C CA . LYS A 1 374 ? 0.03800 28.38107 -27.24008 1.000 47.78566 373 LYS A CA 1
ATOM 3115 C C . LYS A 1 374 ? 0.68995 29.48406 -28.06558 1.000 47.34248 373 LYS A C 1
ATOM 3116 O O . LYS A 1 374 ? 0.22572 29.82122 -29.15971 1.000 45.95937 373 LYS A O 1
ATOM 3122 N N . TYR A 1 375 ? 1.75987 30.07486 -27.54710 1.000 43.56232 374 TYR A N 1
ATOM 3123 C CA . TYR A 1 375 ? 2.36609 31.22830 -28.19703 1.000 42.11348 374 TYR A CA 1
ATOM 3124 C C . TYR A 1 375 ? 3.40108 30.84248 -29.24768 1.000 42.72459 374 TYR A C 1
ATOM 3125 O O . TYR A 1 375 ? 4.00285 31.73284 -29.86357 1.000 41.44505 374 TYR A O 1
ATOM 3134 N N . GLY A 1 376 ? 3.60320 29.54900 -29.48149 1.000 39.94574 375 GLY A N 1
ATOM 3135 C CA . GLY A 1 376 ? 4.61397 29.10875 -30.42265 1.000 41.39089 375 GLY A CA 1
ATOM 3136 C C . GLY A 1 376 ? 6.03734 29.40592 -29.99560 1.000 42.74576 375 GLY A C 1
ATOM 3137 O O . GLY A 1 376 ? 6.89562 29.62282 -30.85465 1.000 37.83685 375 GLY A O 1
ATOM 3138 N N . LEU A 1 377 ? 6.31533 29.40148 -28.68932 1.000 43.40410 376 LEU A N 1
ATOM 3139 C CA . LEU A 1 377 ? 7.57401 29.89203 -28.14107 1.000 40.11804 376 LEU A CA 1
ATOM 3140 C C . LEU A 1 377 ? 8.52736 28.76262 -27.77879 1.000 44.02166 376 LEU A C 1
ATOM 3141 O O . LEU A 1 377 ? 9.44417 28.96522 -26.96667 1.000 39.80375 376 LEU A O 1
ATOM 3146 N N . GLU A 1 378 ? 8.33222 27.57807 -28.37064 1.000 45.25763 377 GLU A N 1
ATOM 3147 C CA . GLU A 1 378 ? 9.03617 26.38479 -27.91152 1.000 43.08351 377 GLU A CA 1
ATOM 3148 C C . GLU A 1 378 ? 10.53536 26.48770 -28.14493 1.000 45.01643 377 GLU A C 1
ATOM 3149 O O . GLU A 1 378 ? 11.31164 25.83770 -27.44033 1.000 47.67675 377 GLU A O 1
ATOM 3155 N N . ASN A 1 379 ? 10.96193 27.27724 -29.12820 1.000 45.49338 378 ASN A N 1
ATOM 3156 C CA . ASN A 1 379 ? 12.37989 27.49319 -29.38691 1.000 45.20636 378 ASN A CA 1
ATOM 3157 C C . ASN A 1 379 ? 12.87501 28.79991 -28.77855 1.000 44.42616 378 ASN A C 1
ATOM 3158 O O . ASN A 1 379 ? 13.91390 29.32156 -29.19861 1.000 44.96259 378 ASN A O 1
ATOM 3163 N N . HIS A 1 380 ? 12.14643 29.33586 -27.80382 1.000 42.36706 379 HIS A N 1
ATOM 3164 C CA . HIS A 1 380 ? 12.45161 30.60842 -27.15349 1.000 40.35426 379 HIS A CA 1
ATOM 3165 C C . HIS A 1 380 ? 12.34500 30.53903 -25.63992 1.000 44.85677 379 HIS A C 1
ATOM 3166 O O . HIS A 1 380 ? 13.11350 31.21444 -24.95323 1.000 44.40650 379 HIS A O 1
ATOM 3173 N N . VAL A 1 381 ? 11.39077 29.77750 -25.10775 1.000 39.48687 380 VAL A N 1
ATOM 3174 C CA . VAL A 1 381 ? 11.16066 29.67829 -23.66906 1.000 39.58449 380 VAL A CA 1
ATOM 3175 C C . VAL A 1 381 ? 11.34884 28.23477 -23.23107 1.000 39.79318 380 VAL A C 1
ATOM 3176 O O . VAL A 1 381 ? 10.69980 27.32992 -23.77019 1.000 37.89796 380 VAL A O 1
ATOM 3180 N N . TYR A 1 382 ? 12.18650 28.03133 -22.21693 1.000 34.37890 381 TYR A N 1
ATOM 3181 C CA . TYR A 1 382 ? 12.53913 26.70431 -21.72959 1.000 34.86645 381 TYR A CA 1
ATOM 3182 C C . TYR A 1 382 ? 12.25037 26.58726 -20.23788 1.000 36.58048 381 TYR A C 1
ATOM 3183 O O . TYR A 1 382 ? 12.71829 27.41398 -19.44801 1.000 32.75457 381 TYR A O 1
ATOM 3192 N N . LEU A 1 383 ? 11.51173 25.55003 -19.84204 1.000 32.07401 382 LEU A N 1
ATOM 3193 C CA . LEU A 1 383 ? 11.38462 25.21470 -18.41914 1.000 32.05545 382 LEU A CA 1
ATOM 3194 C C . LEU A 1 383 ? 12.52416 24.26434 -18.08031 1.000 39.45738 382 LEU A C 1
ATOM 3195 O O . LEU A 1 383 ? 12.46248 23.06802 -18.36239 1.000 41.37985 382 LEU A O 1
ATOM 3200 N N . ARG A 1 384 ? 13.58010 24.80489 -17.48881 1.000 35.34665 383 ARG A N 1
ATOM 3201 C CA . ARG A 1 384 ? 14.81338 24.05002 -17.29874 1.000 42.23899 383 ARG A CA 1
ATOM 3202 C C . ARG A 1 384 ? 14.77066 23.10080 -16.09871 1.000 44.05417 383 ARG A C 1
ATOM 3203 O O . ARG A 1 384 ? 15.71566 22.33082 -15.90944 1.000 45.38799 383 ARG A O 1
ATOM 3211 N N . GLY A 1 385 ? 13.69634 23.10434 -15.30871 1.000 43.12704 384 GLY A N 1
ATOM 3212 C CA . GLY A 1 385 ? 13.62645 22.24878 -14.13673 1.000 51.03219 384 GLY A CA 1
ATOM 3213 C C . GLY A 1 385 ? 14.58365 22.71476 -13.04840 1.000 54.62371 384 GLY A C 1
ATOM 3214 O O . GLY A 1 385 ? 15.15209 23.81067 -13.09971 1.000 48.07973 384 GLY A O 1
ATOM 3215 N N . PHE A 1 386 ? 14.76123 21.86076 -12.04148 1.000 56.72976 385 PHE A N 1
ATOM 3216 C CA . PHE A 1 386 ? 15.70644 22.20019 -10.98514 1.000 62.94141 385 PHE A CA 1
ATOM 3217 C C . PHE A 1 386 ? 17.12777 21.90574 -11.42883 1.000 63.22575 385 PHE A C 1
ATOM 3218 O O . PHE A 1 386 ? 17.41426 20.83447 -11.97273 1.000 63.32532 385 PHE A O 1
ATOM 3226 N N . LEU A 1 387 ? 18.01179 22.87121 -11.19698 1.000 63.29154 386 LEU A N 1
ATOM 3227 C CA . LEU A 1 387 ? 19.44644 22.69422 -11.36180 1.000 67.13378 386 LEU A CA 1
ATOM 3228 C C . LEU A 1 387 ? 20.11805 23.10338 -10.05824 1.000 71.34146 386 LEU A C 1
ATOM 3229 O O . LEU A 1 387 ? 19.96818 24.24545 -9.61122 1.000 71.39035 386 LEU A O 1
ATOM 3234 N N . SER A 1 388 ? 20.82785 22.16061 -9.43373 1.000 75.06853 387 SER A N 1
ATOM 3235 C CA . SER A 1 388 ? 21.48972 22.44663 -8.16375 1.000 78.28267 387 SER A CA 1
ATOM 3236 C C . SER A 1 388 ? 22.66274 23.39814 -8.36581 1.000 75.82296 387 SER A C 1
ATOM 3237 O O . SER A 1 388 ? 22.82832 24.36871 -7.61606 1.000 77.36257 387 SER A O 1
ATOM 3240 N N . ASN A 1 389 ? 23.49007 23.13016 -9.37189 1.000 72.03265 388 ASN A N 1
ATOM 3241 C CA . ASN A 1 389 ? 24.55342 24.03478 -9.78529 1.000 71.91468 388 ASN A CA 1
ATOM 3242 C C . ASN A 1 389 ? 24.07071 24.84557 -10.97946 1.000 66.61894 388 ASN A C 1
ATOM 3243 O O . ASN A 1 389 ? 23.56333 24.27934 -11.95296 1.000 69.24606 388 ASN A O 1
ATOM 3248 N N . LEU A 1 390 ? 24.21917 26.16876 -10.89417 1.000 64.36678 389 LEU A N 1
ATOM 3249 C CA . LEU A 1 390 ? 23.79945 27.08096 -11.95087 1.000 56.15725 389 LEU A CA 1
ATOM 3250 C C . LEU A 1 390 ? 24.96910 27.83984 -12.55832 1.000 56.43119 389 LEU A C 1
ATOM 3251 O O . LEU A 1 390 ? 24.75112 28.73075 -13.38511 1.000 52.32647 389 LEU A O 1
ATOM 3256 N N . ASP A 1 391 ? 26.20431 27.49801 -12.18586 1.000 61.75218 390 ASP A N 1
ATOM 3257 C CA . ASP A 1 391 ? 27.33426 28.38471 -12.45202 1.000 59.42552 390 ASP A CA 1
ATOM 3258 C C . ASP A 1 391 ? 27.63084 28.49589 -13.94377 1.000 56.10273 390 ASP A C 1
ATOM 3259 O O . ASP A 1 391 ? 27.95259 29.58500 -14.43672 1.000 56.09035 390 ASP A O 1
ATOM 3264 N N . GLN A 1 392 ? 27.52272 27.38907 -14.68081 1.000 54.32176 391 GLN A N 1
ATOM 3265 C CA . GLN A 1 392 ? 27.70359 27.45256 -16.12833 1.000 55.30383 391 GLN A CA 1
ATOM 3266 C C . GLN A 1 392 ? 26.56029 28.19588 -16.80408 1.000 51.49381 391 GLN A C 1
ATOM 3267 O O . GLN A 1 392 ? 26.75022 28.80218 -17.86510 1.000 50.03146 391 GLN A O 1
ATOM 3273 N N . GLU A 1 393 ? 25.36839 28.15229 -16.21226 1.000 46.60887 392 GLU A N 1
ATOM 3274 C CA . GLU A 1 393 ? 24.21864 28.79079 -16.83190 1.000 47.35148 392 GLU A CA 1
ATOM 3275 C C . GLU A 1 393 ? 24.33150 30.31179 -16.77705 1.000 42.90965 392 GLU A C 1
ATOM 3276 O O . GLU A 1 393 ? 23.80818 30.99549 -17.66202 1.000 42.78536 392 GLU A O 1
ATOM 3282 N N . TYR A 1 394 ? 25.05280 30.84775 -15.78810 1.000 40.78174 393 TYR A N 1
ATOM 3283 C CA . TYR A 1 394 ? 25.14995 32.29443 -15.60265 1.000 40.27824 393 TYR A CA 1
ATOM 3284 C C . TYR A 1 394 ? 26.10066 32.96579 -16.58746 1.000 40.34092 393 TYR A C 1
ATOM 3285 O O . TYR A 1 394 ? 26.00364 34.17868 -16.79192 1.000 39.22050 393 TYR A O 1
ATOM 3294 N N . SER A 1 395 ? 27.02958 32.21573 -17.18832 1.000 40.34711 394 SER A N 1
ATOM 3295 C CA . SER A 1 395 ? 28.12635 32.85193 -17.90918 1.000 41.78407 394 SER A CA 1
ATOM 3296 C C . SER A 1 395 ? 27.65039 33.57626 -19.15555 1.000 37.10318 394 SER A C 1
ATOM 3297 O O . SER A 1 395 ? 28.21772 34.60973 -19.51234 1.000 42.48054 394 SER A O 1
ATOM 3300 N N . ASP A 1 396 ? 26.61347 33.07899 -19.82876 1.000 40.36755 395 ASP A N 1
ATOM 3301 C CA . ASP A 1 396 ? 26.11289 33.75542 -21.02289 1.000 40.12615 395 ASP A CA 1
ATOM 3302 C C . ASP A 1 396 ? 24.75368 34.41955 -20.79453 1.000 39.64631 395 ASP A C 1
ATOM 3303 O O . ASP A 1 396 ? 24.03063 34.70828 -21.75613 1.000 35.95943 395 ASP A O 1
ATOM 3308 N N . ALA A 1 397 ? 24.38838 34.66534 -19.53967 1.000 37.74753 396 ALA A N 1
ATOM 3309 C CA . ALA A 1 397 ? 23.10146 35.27179 -19.22161 1.000 34.35996 396 ALA A CA 1
ATOM 3310 C C . ALA A 1 397 ? 23.15116 36.79259 -19.40743 1.000 33.91147 396 ALA A C 1
ATOM 3311 O O . ALA A 1 397 ? 23.99305 37.47145 -18.81011 1.000 31.05554 396 ALA A O 1
ATOM 3313 N N . TYR A 1 398 ? 22.23702 37.33044 -20.22726 1.000 29.20575 397 TYR A N 1
ATOM 3314 C CA . TYR A 1 398 ? 22.17664 38.77624 -20.45656 1.000 30.51468 397 TYR A CA 1
ATOM 3315 C C . TYR A 1 398 ? 21.54850 39.50638 -19.27091 1.000 32.14091 397 TYR A C 1
ATOM 3316 O O . TYR A 1 398 ? 21.98320 40.61042 -18.91065 1.000 28.39542 397 TYR A O 1
ATOM 3325 N N . LEU A 1 399 ? 20.52233 38.91163 -18.66287 1.000 31.73372 398 LEU A N 1
ATOM 3326 C CA . LEU A 1 399 ? 19.64635 39.64322 -17.75378 1.000 31.81050 398 LEU A CA 1
ATOM 3327 C C . LEU A 1 399 ? 18.74707 38.65171 -17.02048 1.000 31.84448 398 LEU A C 1
ATOM 3328 O O . LEU A 1 399 ? 18.28316 37.68626 -17.62788 1.000 28.55974 398 LEU A O 1
ATOM 3333 N N . SER A 1 400 ? 18.53718 38.87717 -15.71340 1.000 26.82865 399 SER A N 1
ATOM 3334 C CA . SER A 1 400 ? 17.60060 38.11612 -14.89269 1.000 28.70958 399 SER A CA 1
ATOM 3335 C C . SER A 1 400 ? 16.28059 38.86637 -14.79974 1.000 25.45127 399 SER A C 1
ATOM 3336 O O . SER A 1 400 ? 16.26164 40.10270 -14.85039 1.000 24.31542 399 SER A O 1
ATOM 3339 N N . LEU A 1 401 ? 15.18564 38.11033 -14.62276 1.000 25.76580 400 LEU A N 1
ATOM 3340 C CA . LEU A 1 401 ? 13.84228 38.67225 -14.46865 1.000 28.42185 400 LEU A CA 1
ATOM 3341 C C . LEU A 1 401 ? 13.19902 38.26141 -13.14040 1.000 27.10912 400 LEU A C 1
ATOM 3342 O O . LEU A 1 401 ? 13.30380 37.11052 -12.70312 1.000 28.37988 400 LEU A O 1
ATOM 3347 N N . ILE A 1 402 ? 12.50937 39.20616 -12.51038 1.000 26.13366 401 ILE A N 1
ATOM 3348 C CA . ILE A 1 402 ? 11.65116 38.91207 -11.37069 1.000 26.48136 401 ILE A CA 1
ATOM 3349 C C . ILE A 1 402 ? 10.30857 39.60446 -11.55161 1.000 27.83287 401 ILE A C 1
ATOM 3350 O O . ILE A 1 402 ? 10.23795 40.83926 -11.52462 1.000 27.60127 401 ILE A O 1
ATOM 3355 N N . THR A 1 403 ? 9.24891 38.80553 -11.68141 1.000 28.65365 402 THR A N 1
ATOM 3356 C CA . THR A 1 403 ? 7.88265 39.27838 -11.88085 1.000 24.63811 402 THR A CA 1
ATOM 3357 C C . THR A 1 403 ? 6.98834 38.87632 -10.70985 1.000 28.52026 402 THR A C 1
ATOM 3358 O O . THR A 1 403 ? 5.75229 38.90958 -10.80967 1.000 31.70855 402 THR A O 1
ATOM 3362 N N . SER A 1 404 ? 7.59644 38.53120 -9.57525 1.000 30.19146 403 SER A N 1
ATOM 3363 C CA . SER A 1 404 ? 6.85265 38.06579 -8.41040 1.000 31.29632 403 SER A CA 1
ATOM 3364 C C . SER A 1 404 ? 5.94805 39.15561 -7.84253 1.000 32.25109 403 SER A C 1
ATOM 3365 O O . SER A 1 404 ? 6.19038 40.35507 -8.00514 1.000 31.84000 403 SER A O 1
ATOM 3368 N N . ASN A 1 405 ? 4.90216 38.72616 -7.13323 1.000 27.39749 404 ASN A N 1
ATOM 3369 C CA . ASN A 1 405 ? 4.12443 39.68504 -6.34656 1.000 35.15082 404 ASN A CA 1
ATOM 3370 C C . ASN A 1 405 ? 4.53078 39.74914 -4.87155 1.000 32.56680 404 ASN A C 1
ATOM 3371 O O . ASN A 1 405 ? 4.04909 40.63879 -4.15600 1.000 34.19489 404 ASN A O 1
ATOM 3376 N N . MET A 1 406 ? 5.37364 38.82486 -4.40179 1.000 33.07231 405 MET A N 1
ATOM 3377 C CA . MET A 1 406 ? 6.00186 38.88786 -3.08488 1.000 31.55934 405 MET A CA 1
ATOM 3378 C C . MET A 1 406 ? 7.31954 38.12089 -3.13819 1.000 30.29424 405 MET A C 1
ATOM 3379 O O . MET A 1 406 ? 7.45790 37.16583 -3.90444 1.000 30.11866 405 MET A O 1
ATOM 3384 N N . GLU A 1 407 ? 8.29134 38.54364 -2.32695 1.000 29.23689 406 GLU A N 1
ATOM 3385 C CA . GLU A 1 407 ? 9.62048 37.93887 -2.36609 1.000 27.17054 406 GLU A CA 1
ATOM 3386 C C . GLU A 1 407 ? 10.20288 37.82448 -0.96263 1.000 28.96222 406 GLU A C 1
ATOM 3387 O O . GLU A 1 407 ? 9.65812 38.35669 0.00930 1.000 26.41772 406 GLU A O 1
ATOM 3393 N N . GLY A 1 408 ? 11.34582 37.12166 -0.87443 1.000 26.76186 407 GLY A N 1
ATOM 3394 C CA . GLY A 1 408 ? 12.23402 37.22531 0.26540 1.000 28.53495 407 GLY A CA 1
ATOM 3395 C C . GLY A 1 408 ? 13.66906 37.38883 -0.21989 1.000 27.83604 407 GLY A C 1
ATOM 3396 O O . GLY A 1 408 ? 13.95038 37.27289 -1.41089 1.000 26.89288 407 GLY A O 1
ATOM 3397 N N . PHE A 1 409 ? 14.57384 37.66550 0.71381 1.000 30.17087 408 PHE A N 1
ATOM 3398 C CA . PHE A 1 409 ? 15.97954 37.78308 0.34304 1.000 26.35834 408 PHE A CA 1
ATOM 3399 C C . PHE A 1 409 ? 16.41164 36.54289 -0.43424 1.000 27.09428 408 PHE A C 1
ATOM 3400 O O . PHE A 1 409 ? 16.18842 35.41286 0.00168 1.000 27.12557 408 PHE A O 1
ATOM 3408 N N . SER A 1 410 ? 17.03194 36.75099 -1.58343 1.000 24.65341 409 SER A N 1
ATOM 3409 C CA . SER A 1 410 ? 17.31105 35.66179 -2.51550 1.000 26.31119 409 SER A CA 1
ATOM 3410 C C . SER A 1 410 ? 18.81718 35.39710 -2.60893 1.000 26.90650 409 SER A C 1
ATOM 3411 O O . SER A 1 410 ? 19.56698 36.18718 -3.19085 1.000 24.80153 409 SER A O 1
ATOM 3414 N N . LEU A 1 411 ? 19.25564 34.27096 -2.04222 1.000 28.86403 410 LEU A N 1
ATOM 3415 C CA . LEU A 1 411 ? 20.63983 33.84487 -2.23858 1.000 28.86568 410 LEU A CA 1
ATOM 3416 C C . LEU A 1 411 ? 20.89176 33.52797 -3.70441 1.000 26.35662 410 LEU A C 1
ATOM 3417 O O . LEU A 1 411 ? 22.00579 33.71575 -4.20838 1.000 26.64671 410 LEU A O 1
ATOM 3422 N N . ALA A 1 412 ? 19.85700 33.06637 -4.40329 1.000 25.04648 411 ALA A N 1
ATOM 3423 C CA . ALA A 1 412 ? 19.97183 32.81070 -5.83280 1.000 28.54171 411 ALA A CA 1
ATOM 3424 C C . ALA A 1 412 ? 20.28169 34.08896 -6.59355 1.000 26.85570 411 ALA A C 1
ATOM 3425 O O . ALA A 1 412 ? 21.18005 34.12051 -7.44444 1.000 31.81982 411 ALA A O 1
ATOM 3427 N N . LEU A 1 413 ? 19.55221 35.16052 -6.29816 1.000 24.49803 412 LEU A N 1
ATOM 3428 C CA . LEU A 1 413 ? 19.84941 36.43896 -6.94227 1.000 28.35825 412 LEU A CA 1
ATOM 3429 C C . LEU A 1 413 ? 21.23363 36.94858 -6.55575 1.000 26.17542 412 LEU A C 1
ATOM 3430 O O . LEU A 1 413 ? 21.98088 37.43977 -7.40654 1.000 27.24393 412 LEU A O 1
ATOM 3435 N N . LEU A 1 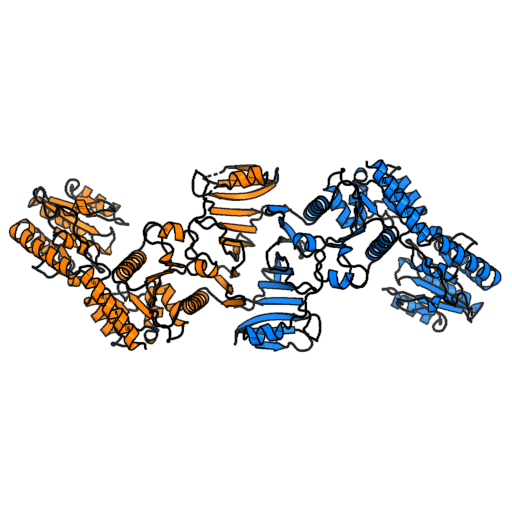414 ? 21.60610 36.83070 -5.28433 1.000 29.07952 413 LEU A N 1
ATOM 3436 C CA . LEU A 1 414 ? 22.96568 37.19778 -4.89205 1.000 26.27021 413 LEU A CA 1
ATOM 3437 C C . LEU A 1 414 ? 24.01238 36.45418 -5.73180 1.000 28.51542 413 LEU A C 1
ATOM 3438 O O . LEU A 1 414 ? 24.94297 37.06798 -6.26740 1.000 29.22894 413 LEU A O 1
ATOM 3443 N N . GLU A 1 415 ? 23.86557 35.13317 -5.87769 1.000 27.61827 414 GLU A N 1
ATOM 3444 C CA . GLU A 1 415 ? 24.80866 34.37429 -6.70060 1.000 30.67760 414 GLU A CA 1
ATOM 3445 C C . GLU A 1 415 ? 24.82920 34.85369 -8.15838 1.000 32.14461 414 GLU A C 1
ATOM 3446 O O . GLU A 1 415 ? 25.90108 34.97470 -8.76644 1.000 28.15797 414 GLU A O 1
ATOM 3452 N N . SER A 1 416 ? 23.67152 35.12616 -8.75739 1.000 28.10901 415 SER A N 1
ATOM 3453 C CA . SER A 1 416 ? 23.73029 35.55120 -10.15408 1.000 27.54460 415 SER A CA 1
ATOM 3454 C C . SER A 1 416 ? 24.34174 36.94201 -10.29078 1.000 26.98768 415 SER A C 1
ATOM 3455 O O . SER A 1 416 ? 24.96323 37.23540 -11.31485 1.000 25.90792 415 SER A O 1
ATOM 3458 N N . LEU A 1 417 ? 24.18545 37.80939 -9.27989 1.000 26.29905 416 LEU A N 1
ATOM 3459 C CA . LEU A 1 417 ? 24.87659 39.09701 -9.31690 1.000 29.04884 416 LEU A CA 1
ATOM 3460 C C . LEU A 1 417 ? 26.39387 38.91989 -9.20011 1.000 27.74338 416 LEU A C 1
ATOM 3461 O O . LEU A 1 417 ? 27.15190 39.64076 -9.85505 1.000 28.31448 416 LEU A O 1
ATOM 3466 N N . ALA A 1 418 ? 26.84888 37.97178 -8.37705 1.000 28.87873 417 ALA A N 1
ATOM 3467 C CA . ALA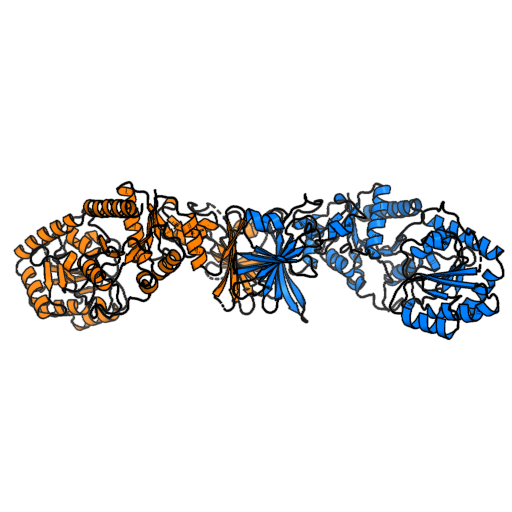 A 1 418 ? 28.28343 37.65963 -8.29819 1.000 33.45769 417 ALA A CA 1
ATOM 3468 C C . ALA A 1 418 ? 28.82485 37.17271 -9.63804 1.000 34.08711 417 ALA A C 1
ATOM 3469 O O . ALA A 1 418 ? 30.02464 37.30258 -9.91030 1.000 32.58284 417 ALA A O 1
ATOM 3471 N N . HIS A 1 419 ? 27.95906 36.64931 -10.49414 1.000 32.62446 418 HIS A N 1
ATOM 3472 C CA . HIS A 1 419 ? 28.37897 36.21878 -11.81248 1.000 33.77023 418 HIS A CA 1
ATOM 3473 C C . HIS A 1 419 ? 28.18975 37.32068 -12.83252 1.000 33.36137 418 HIS A C 1
ATOM 3474 O O . HIS A 1 419 ? 28.39781 37.09118 -14.02509 1.000 32.95207 418 HIS A O 1
ATOM 3481 N N . GLY A 1 420 ? 27.80309 38.51468 -12.38222 1.000 30.36736 419 GLY A N 1
ATOM 3482 C CA . GLY A 1 420 ? 27.73984 39.66466 -13.24906 1.000 28.37549 419 GLY A CA 1
ATOM 3483 C C . GLY A 1 420 ? 26.47078 39.80773 -14.05135 1.000 31.69701 419 GLY A C 1
ATOM 3484 O O . GLY A 1 420 ? 26.46493 40.56219 -15.02781 1.000 30.70759 419 GLY A O 1
ATOM 3485 N N . VAL A 1 421 ? 25.39698 39.12161 -13.66983 1.000 29.08661 420 VAL A N 1
ATOM 3486 C CA . VAL A 1 421 ? 24.13632 39.15760 -14.40872 1.000 28.55345 420 VAL A CA 1
ATOM 3487 C C . VAL A 1 421 ? 23.25676 40.24770 -13.79503 1.000 27.43804 420 VAL A C 1
ATOM 3488 O O . VAL A 1 421 ? 22.85948 40.11359 -12.62075 1.000 26.22002 420 VAL A O 1
ATOM 3492 N N . PRO A 1 422 ? 22.92171 41.31048 -14.53180 1.000 24.26303 421 PRO A N 1
ATOM 3493 C CA . PRO A 1 422 ? 22.05265 42.36858 -14.00206 1.000 26.47527 421 PRO A CA 1
ATOM 3494 C C . PRO A 1 422 ? 20.60260 41.87464 -14.02113 1.000 25.52839 421 PRO A C 1
ATOM 3495 O O . PRO A 1 422 ? 20.30342 40.79448 -14.54659 1.000 25.94246 421 PRO A O 1
ATOM 3499 N N . VAL A 1 423 ? 19.68752 42.67115 -13.45988 1.000 25.26650 422 VAL A N 1
ATOM 3500 C CA . VAL A 1 423 ? 18.35725 42.14345 -13.16239 1.000 25.63289 422 VAL A CA 1
ATOM 3501 C C . VAL A 1 423 ? 17.29505 43.24049 -13.30143 1.000 22.76832 422 VAL A C 1
ATOM 3502 O O . VAL A 1 423 ? 17.50964 44.39170 -12.91740 1.000 24.61332 422 VAL A O 1
ATOM 3506 N N . ILE A 1 424 ? 16.13145 42.87543 -13.80976 1.000 27.18199 423 ILE A N 1
ATOM 3507 C CA . ILE A 1 424 ? 14.97265 43.76123 -13.79032 1.000 25.62881 423 ILE A CA 1
ATOM 3508 C C . ILE A 1 424 ? 13.89286 43.06902 -12.97645 1.000 24.78308 423 ILE A C 1
ATOM 3509 O O . ILE A 1 424 ? 13.58703 41.89841 -13.21463 1.000 25.05238 423 ILE A O 1
ATOM 3514 N N . SER A 1 425 ? 13.33845 43.78048 -11.99363 1.000 26.72986 424 SER A N 1
ATOM 3515 C CA . SER A 1 425 ? 12.45445 43.19042 -10.99669 1.000 25.54930 424 SER A CA 1
ATOM 3516 C C . SER A 1 425 ? 11.29436 44.12014 -10.67426 1.000 24.30559 424 SER A C 1
ATOM 3517 O O . SER A 1 425 ? 11.48992 45.33395 -10.56546 1.000 26.61410 424 SER A O 1
ATOM 3520 N N . TYR A 1 426 ? 10.10417 43.55178 -10.47547 1.000 24.80028 425 TYR A N 1
ATOM 3521 C CA . TYR A 1 426 ? 9.08749 44.31208 -9.75836 1.000 23.87239 425 TYR A CA 1
ATOM 3522 C C . TYR A 1 426 ? 9.61597 44.77202 -8.40519 1.000 30.31992 425 TYR A C 1
ATOM 3523 O O . TYR A 1 426 ? 10.43198 44.10293 -7.74595 1.000 25.15967 425 TYR A O 1
ATOM 3532 N N . ASP A 1 427 ? 9.13131 45.94403 -8.00447 1.000 26.72048 426 ASP A N 1
ATOM 3533 C CA . ASP A 1 427 ? 9.44006 46.55924 -6.71932 1.000 25.50501 426 ASP A CA 1
ATOM 3534 C C . ASP A 1 427 ? 8.46296 46.04187 -5.66677 1.000 26.42036 426 ASP A C 1
ATOM 3535 O O . ASP A 1 427 ? 7.47407 46.68633 -5.33009 1.000 36.01798 426 ASP A O 1
ATOM 3540 N N . ILE A 1 428 ? 8.73047 44.82980 -5.16989 1.000 27.72856 427 ILE A N 1
ATOM 3541 C CA . ILE A 1 428 ? 7.91564 44.17371 -4.14971 1.000 23.79430 427 ILE A CA 1
ATOM 3542 C C . ILE A 1 428 ? 8.78509 43.80431 -2.95030 1.000 30.05059 427 ILE A C 1
ATOM 3543 O O . ILE A 1 428 ? 10.00027 43.61508 -3.06747 1.000 23.34627 427 ILE A O 1
ATOM 3548 N N . LYS A 1 429 ? 8.16521 43.73808 -1.77790 1.000 26.75939 428 LYS A N 1
ATOM 3549 C CA . LYS A 1 429 ? 8.89405 43.35238 -0.57132 1.000 25.51149 428 LYS A CA 1
ATOM 3550 C C . LYS A 1 429 ? 8.96560 41.82971 -0.49694 1.000 25.07005 428 LYS A C 1
ATOM 3551 O O . LYS A 1 429 ? 8.03898 41.15217 -0.94422 1.000 28.63701 428 LYS A O 1
ATOM 3557 N N . TYR A 1 430 ? 10.07519 41.26225 0.01585 1.000 25.12116 429 TYR A N 1
ATOM 3558 C CA . TYR A 1 430 ? 11.33984 41.88115 0.41775 1.000 23.34941 429 TYR A CA 1
ATOM 3559 C C . TYR A 1 430 ? 12.47968 41.21763 -0.35116 1.000 21.74080 429 TYR A C 1
ATOM 3560 O O . TYR A 1 430 ? 12.35207 40.04950 -0.76332 1.000 23.26309 429 TYR A O 1
ATOM 3569 N N . GLY A 1 431 ? 13.61896 41.90014 -0.47840 1.000 25.21124 430 GLY A N 1
ATOM 3570 C CA . GLY A 1 431 ? 14.74098 41.32048 -1.19367 1.000 24.32161 430 GLY A CA 1
ATOM 3571 C C . GLY A 1 431 ? 15.17199 42.09491 -2.42725 1.000 26.53741 430 GLY A C 1
ATOM 3572 O O . GLY A 1 431 ? 16.34454 42.45999 -2.56672 1.000 25.08286 430 GLY A O 1
ATOM 3573 N N . PRO A 1 432 ? 14.23852 42.37761 -3.34400 1.000 23.43151 431 PRO A N 1
ATOM 3574 C CA . PRO A 1 432 ? 14.63599 43.11834 -4.55412 1.000 25.79743 431 PRO A CA 1
ATOM 3575 C C . PRO A 1 432 ? 15.22931 44.47755 -4.26523 1.000 22.79978 431 PRO A C 1
ATOM 3576 O O . PRO A 1 432 ? 16.24054 44.85406 -4.86988 1.000 28.85646 431 PRO A O 1
ATOM 3580 N N . ASN A 1 433 ? 14.62931 45.25198 -3.37233 1.000 22.62414 432 ASN A N 1
ATOM 3581 C CA . ASN A 1 433 ? 15.25138 46.53563 -3.04765 1.000 23.10009 432 ASN A CA 1
ATOM 3582 C C . ASN A 1 433 ? 16.58904 46.36184 -2.34583 1.000 26.35568 432 ASN A C 1
ATOM 3583 O O . ASN A 1 433 ? 17.46566 47.21344 -2.47390 1.000 25.28802 432 ASN A O 1
ATOM 3588 N N . GLU A 1 434 ? 16.75522 45.28000 -1.59880 1.000 25.98972 433 GLU A N 1
ATOM 3589 C CA . GLU A 1 434 ? 18.03292 45.03536 -0.93985 1.000 27.66744 433 GLU A CA 1
ATOM 3590 C C . GLU A 1 434 ? 19.14757 44.82003 -1.96475 1.000 25.52773 433 GLU A C 1
ATOM 3591 O O . GLU A 1 434 ? 20.26246 45.33359 -1.80525 1.000 30.82401 433 GLU A O 1
ATOM 3597 N N . LEU A 1 435 ? 18.86295 44.07334 -3.02711 1.000 24.02905 434 LEU A N 1
ATOM 3598 C CA . LEU A 1 435 ? 19.90569 43.60333 -3.93211 1.000 24.75146 434 LEU A CA 1
ATOM 3599 C C . LEU A 1 435 ? 19.95241 44.37086 -5.25441 1.000 26.39113 434 LEU A C 1
ATOM 3600 O O . LEU A 1 435 ? 20.80346 44.06400 -6.08762 1.000 24.99657 434 LEU A O 1
ATOM 3605 N N . ILE A 1 436 ? 19.03955 45.32357 -5.48633 1.000 23.14435 435 ILE A N 1
ATOM 3606 C CA . ILE A 1 436 ? 18.93590 46.04497 -6.76208 1.000 21.57406 435 ILE A CA 1
ATOM 3607 C C . ILE A 1 436 ? 18.93926 47.53104 -6.47422 1.000 25.76754 435 ILE A C 1
ATOM 3608 O O . ILE A 1 436 ? 18.12506 48.01758 -5.68888 1.000 27.57073 435 ILE A O 1
ATOM 3613 N N . THR A 1 437 ? 19.87469 48.24255 -7.07749 1.000 30.57548 436 THR A N 1
ATOM 3614 C CA . THR A 1 437 ? 19.90413 49.69757 -7.05236 1.000 29.87097 436 THR A CA 1
ATOM 3615 C C . THR A 1 437 ? 19.59342 50.18447 -8.44650 1.000 27.74395 436 THR A C 1
ATOM 3616 O O . THR A 1 437 ? 20.29588 49.82046 -9.39086 1.000 25.29976 436 THR A O 1
ATOM 3620 N N . SER A 1 438 ? 18.52804 50.97446 -8.57471 1.000 29.23279 437 SER A N 1
ATOM 3621 C CA . SER A 1 438 ? 18.08105 51.42398 -9.88189 1.000 28.70507 437 SER A CA 1
ATOM 3622 C C . SER A 1 438 ? 19.23176 52.02539 -10.68946 1.000 30.52881 437 SER A C 1
ATOM 3623 O O . SER A 1 438 ? 19.96158 52.89443 -10.20698 1.000 29.71612 437 SER A O 1
ATOM 3626 N N . ASP A 1 439 ? 19.39124 51.54318 -11.92228 1.000 29.39189 438 ASP A N 1
ATOM 3627 C CA . ASP A 1 439 ? 20.35911 52.03210 -12.90479 1.000 32.78747 438 ASP A CA 1
ATOM 3628 C C . ASP A 1 439 ? 21.80792 51.78740 -12.47291 1.000 29.88726 438 ASP A C 1
ATOM 3629 O O . ASP A 1 439 ? 22.73319 52.34341 -13.07517 1.000 30.45295 438 ASP A O 1
ATOM 3634 N N . PHE A 1 440 ? 22.03303 50.97066 -11.43825 1.000 29.71430 439 PHE A N 1
ATOM 3635 C CA . PHE A 1 440 ? 23.37148 50.58500 -11.00182 1.000 27.49540 439 PHE A CA 1
ATOM 3636 C C . PHE A 1 440 ? 23.64578 49.12686 -11.35301 1.000 31.22004 439 PHE A C 1
ATOM 3637 O O . PHE A 1 440 ? 24.55268 48.84833 -12.14343 1.000 30.45484 439 PHE A O 1
ATOM 3645 N N . ASN A 1 441 ? 22.83782 48.18784 -10.84361 1.000 25.59056 440 ASN A N 1
ATOM 3646 C CA . ASN A 1 441 ? 22.91235 46.79278 -11.26562 1.000 26.38970 440 ASN A CA 1
ATOM 3647 C C . ASN A 1 441 ? 21.59700 46.27175 -11.84092 1.000 23.48582 440 ASN A C 1
ATOM 3648 O O . ASN A 1 441 ? 21.44987 45.05934 -12.01449 1.000 28.81689 440 ASN A O 1
ATOM 3653 N N . GLY A 1 442 ? 20.64039 47.14167 -12.13990 1.000 25.10116 441 GLY A N 1
ATOM 3654 C CA . GLY A 1 442 ? 19.38341 46.69355 -12.71598 1.000 27.03480 441 GLY A CA 1
ATOM 3655 C C . GLY A 1 442 ? 18.31099 47.74451 -12.50342 1.000 27.21123 441 GLY A C 1
ATOM 3656 O O . GLY A 1 442 ? 18.62046 48.89279 -12.21564 1.000 30.26336 441 GLY A O 1
ATOM 3657 N N . TYR A 1 443 ? 17.04488 47.32927 -12.64708 1.000 29.83424 442 TYR A N 1
ATOM 3658 C CA . TYR A 1 443 ? 15.93258 48.26961 -12.49189 1.000 28.28786 442 TYR A CA 1
ATOM 3659 C C . TYR A 1 443 ? 14.79810 47.68444 -11.65956 1.000 29.12598 442 TYR A C 1
ATOM 3660 O O . TYR A 1 443 ? 14.49768 46.49536 -11.74642 1.000 27.38627 442 TYR A O 1
ATOM 3669 N N . LEU A 1 444 ? 14.13652 48.54220 -10.87737 1.000 29.21681 443 LEU A N 1
ATOM 3670 C CA . LEU A 1 444 ? 12.92358 48.15802 -10.16565 1.000 29.85833 443 LEU A CA 1
ATOM 3671 C C . LEU A 1 444 ? 11.70252 48.72739 -10.88945 1.000 28.71580 443 LEU A C 1
ATOM 3672 O O . LEU A 1 444 ? 11.66197 49.91742 -11.22639 1.000 33.89727 443 LEU A O 1
ATOM 3677 N N . ILE A 1 445 ? 10.70170 47.88134 -11.10323 1.000 28.71695 444 ILE A N 1
ATOM 3678 C CA . ILE A 1 445 ? 9.52697 48.22094 -11.90217 1.000 34.25866 444 ILE A CA 1
ATOM 3679 C C . ILE A 1 445 ? 8.30496 48.21515 -10.99130 1.000 29.94060 444 ILE A C 1
ATOM 3680 O O . ILE A 1 445 ? 8.16792 47.33059 -10.13998 1.000 27.82322 444 ILE A O 1
ATOM 3685 N N . THR A 1 446 ? 7.40932 49.18670 -11.17553 1.000 36.53279 445 THR A N 1
ATOM 3686 C CA . THR A 1 446 ? 6.15569 49.16754 -10.42812 1.000 30.44372 445 THR A CA 1
ATOM 3687 C C . THR A 1 446 ? 5.51188 47.79569 -10.52332 1.000 30.61140 445 THR A C 1
ATOM 3688 O O . THR A 1 446 ? 5.49917 47.17012 -11.58733 1.000 31.21673 445 THR A O 1
ATOM 3692 N N . LYS A 1 447 ? 5.05003 47.29984 -9.37757 1.000 28.41618 446 LYS A N 1
ATOM 3693 C CA . LYS A 1 447 ? 4.49121 45.95687 -9.30236 1.000 29.31870 446 LYS A CA 1
ATOM 3694 C C . LYS A 1 447 ? 3.37421 45.77012 -10.32341 1.000 37.23170 446 LYS A C 1
ATOM 3695 O O . LYS A 1 447 ? 2.44335 46.58040 -10.38780 1.000 34.09266 446 LYS A O 1
ATOM 3701 N N . ASN A 1 448 ? 3.48861 44.70223 -11.12456 1.000 34.21346 447 ASN A N 1
ATOM 3702 C CA . ASN A 1 448 ? 2.52436 44.25845 -12.13117 1.000 39.09173 447 ASN A CA 1
ATOM 3703 C C . ASN A 1 448 ? 2.42338 45.17999 -13.34649 1.000 36.89649 447 ASN A C 1
ATOM 3704 O O . ASN A 1 448 ? 1.51658 45.00058 -14.16955 1.000 45.42175 447 ASN A O 1
ATOM 3709 N N . ASP A 1 449 ? 3.34050 46.14443 -13.50247 1.000 41.42189 448 ASP A N 1
ATOM 3710 C CA . ASP A 1 449 ? 3.39051 47.00100 -14.69547 1.000 39.32365 448 ASP A CA 1
ATOM 3711 C C . ASP A 1 449 ? 4.17444 46.29255 -15.80515 1.000 33.53141 448 ASP A C 1
ATOM 3712 O O . ASP A 1 449 ? 5.34064 46.58189 -16.08357 1.000 37.11892 448 ASP A O 1
ATOM 3717 N N . GLU A 1 450 ? 3.47408 45.38315 -16.48604 1.000 38.41856 449 GLU A N 1
ATOM 3718 C CA . GLU A 1 450 ? 4.05769 44.59627 -17.57368 1.000 40.04903 449 GLU A CA 1
ATOM 3719 C C . GLU A 1 450 ? 4.51215 45.46532 -18.73903 1.000 37.75705 449 GLU A C 1
ATOM 3720 O O . GLU A 1 450 ? 5.46390 45.11030 -19.44857 1.000 36.65632 449 GLU A O 1
ATOM 3726 N N . ASP A 1 451 ? 3.85368 46.60665 -18.96056 1.000 43.71632 450 ASP A N 1
ATOM 3727 C CA . ASP A 1 451 ? 4.27009 47.47752 -20.05602 1.000 39.18629 450 ASP A CA 1
ATOM 3728 C C . ASP A 1 451 ? 5.59056 48.16217 -19.71821 1.000 37.79689 450 ASP A C 1
ATOM 3729 O O . ASP A 1 451 ? 6.51314 48.20647 -20.54028 1.000 35.50149 450 ASP A O 1
ATOM 3734 N N . ALA A 1 452 ? 5.71182 48.68081 -18.49298 1.000 39.03740 451 ALA A N 1
ATOM 3735 C CA . ALA A 1 452 ? 6.99879 49.20889 -18.04789 1.000 39.20007 451 ALA A CA 1
ATOM 3736 C C . ALA A 1 452 ? 8.05713 48.11462 -18.01609 1.000 34.41962 451 ALA A C 1
ATOM 3737 O O . ALA A 1 452 ? 9.23582 48.36995 -18.30595 1.000 35.19401 451 ALA A O 1
ATOM 3739 N N . LEU A 1 453 ? 7.65694 46.88822 -17.65501 1.000 36.84231 452 LEU A N 1
ATOM 3740 C CA . LEU A 1 453 ? 8.59030 45.76467 -17.68207 1.000 34.29877 452 LEU A CA 1
ATOM 3741 C C . LEU A 1 453 ? 9.12416 45.54166 -19.09367 1.000 37.56203 452 LEU A C 1
ATOM 3742 O O . LEU A 1 453 ? 10.33952 45.45077 -19.30637 1.000 30.06412 452 LEU A O 1
ATOM 3747 N N . PHE A 1 454 ? 8.21875 45.44289 -20.06769 1.000 32.92663 453 PHE A N 1
ATOM 3748 C CA . PHE A 1 454 ? 8.61618 45.35663 -21.47522 1.000 38.22754 453 PHE A CA 1
ATOM 3749 C C . PHE A 1 454 ? 9.58973 46.46843 -21.86586 1.000 34.07296 453 PHE A C 1
ATOM 3750 O O . PHE A 1 454 ? 10.65201 46.20100 -22.45511 1.000 38.07773 453 PHE A O 1
ATOM 3758 N N . ASP A 1 455 ? 9.23145 47.72911 -21.55779 1.000 35.52133 454 ASP A N 1
ATOM 3759 C CA . ASP A 1 455 ? 10.02283 48.87435 -22.00719 1.000 35.29120 454 ASP A CA 1
ATOM 3760 C C . ASP A 1 455 ? 11.44180 48.82358 -21.44931 1.000 37.06830 454 ASP A C 1
ATOM 3761 O O . ASP A 1 455 ? 12.41658 49.10841 -22.16512 1.000 36.22681 454 ASP A O 1
ATOM 3766 N N . LYS A 1 456 ? 11.57387 48.47433 -20.16571 1.000 31.71520 455 LYS A N 1
ATOM 3767 C CA . LYS A 1 456 ? 12.89007 48.46746 -19.53804 1.000 39.03482 455 LYS A CA 1
ATOM 3768 C C . LYS A 1 456 ? 13.73667 47.31296 -20.05914 1.000 31.64295 455 LYS A C 1
ATOM 3769 O O . LYS A 1 456 ? 14.95018 47.46071 -20.24785 1.000 32.74206 455 LYS A O 1
ATOM 3775 N N . VAL A 1 457 ? 13.11872 46.15063 -20.26778 1.000 35.14000 456 VAL A N 1
ATOM 3776 C CA . VAL A 1 457 ? 13.86438 45.00161 -20.76269 1.000 33.01339 456 VAL A CA 1
ATOM 3777 C C . VAL A 1 457 ? 14.34790 45.28503 -22.17695 1.000 39.48628 456 VAL A C 1
ATOM 3778 O O . VAL A 1 457 ? 15.55092 45.20104 -22.47313 1.000 31.68508 456 VAL A O 1
ATOM 3782 N N . LYS A 1 458 ? 13.41986 45.70084 -23.04914 1.000 33.63672 457 LYS A N 1
ATOM 3783 C CA . LYS A 1 458 ? 13.79375 46.16752 -24.38867 1.000 35.97649 457 LYS A CA 1
ATOM 3784 C C . LYS A 1 458 ? 14.90112 47.21447 -24.34438 1.000 38.88346 457 LYS A C 1
ATOM 3785 O O . LYS A 1 458 ? 15.84021 47.15704 -25.14370 1.000 39.74957 457 LYS A O 1
ATOM 3791 N N . TYR A 1 459 ? 14.81361 48.18563 -23.42814 1.000 37.76740 458 TYR A N 1
ATOM 3792 C CA . TYR A 1 459 ? 15.85412 49.20910 -23.37114 1.000 35.09813 458 TYR A CA 1
ATOM 3793 C C . TYR A 1 459 ? 17.23161 48.57628 -23.16205 1.000 39.90527 458 TYR A C 1
ATOM 3794 O O . TYR A 1 459 ? 18.18338 48.89168 -23.88283 1.000 39.16336 458 TYR A O 1
ATOM 3803 N N . VAL A 1 460 ? 17.34788 47.64590 -22.20490 1.000 38.16001 459 VAL A N 1
ATOM 3804 C CA . VAL A 1 460 ? 18.64299 47.01830 -21.94212 1.000 37.23540 459 VAL A CA 1
ATOM 3805 C C . VAL A 1 460 ? 19.07580 46.14109 -23.11255 1.000 39.96439 459 VAL A C 1
ATOM 3806 O O . VAL A 1 460 ? 20.27045 46.05204 -23.41775 1.000 38.45058 459 VAL A O 1
ATOM 3810 N N . ILE A 1 461 ? 18.13025 45.46520 -23.77603 1.000 35.18433 460 ILE A N 1
ATOM 3811 C CA . ILE A 1 461 ? 18.51265 44.64906 -24.92845 1.000 38.39635 460 ILE A CA 1
ATOM 3812 C C . ILE A 1 461 ? 19.04996 45.53932 -26.04543 1.000 42.50947 460 ILE A C 1
ATOM 3813 O O . ILE A 1 461 ? 20.02030 45.18527 -26.73240 1.000 39.38862 460 ILE A O 1
ATOM 3818 N N . ASP A 1 462 ? 18.45651 46.72791 -26.20581 1.000 41.31730 461 ASP A N 1
ATOM 3819 C CA . ASP A 1 462 ? 18.81937 47.67941 -27.24891 1.000 42.29405 461 ASP A CA 1
ATOM 3820 C C . ASP A 1 462 ? 20.09191 48.45497 -26.94141 1.000 45.58184 461 ASP A C 1
ATOM 3821 O O . ASP A 1 462 ? 20.56311 49.19471 -27.81045 1.000 45.78346 461 ASP A O 1
ATOM 3826 N N . HIS A 1 463 ? 20.66607 48.31865 -25.74798 1.000 43.37987 462 HIS A N 1
ATOM 3827 C CA . HIS A 1 463 ? 21.79534 49.15421 -25.33321 1.000 43.89553 462 HIS A CA 1
ATOM 3828 C C . HIS A 1 463 ? 22.81772 48.30915 -24.59405 1.000 44.77263 462 HIS A C 1
ATOM 3829 O O . HIS A 1 463 ? 22.98280 48.42854 -23.37160 1.000 43.67185 462 HIS A O 1
ATOM 3836 N N . PRO A 1 464 ? 23.55210 47.45892 -25.32147 1.000 43.13067 463 PRO A N 1
ATOM 3837 C CA . PRO A 1 464 ? 24.48993 46.52821 -24.66266 1.000 43.43182 463 PRO A CA 1
ATOM 3838 C C . PRO A 1 464 ? 25.52156 47.21114 -23.77458 1.000 44.17450 463 PRO A C 1
ATOM 3839 O O . PRO A 1 464 ? 26.03405 46.57911 -22.84020 1.000 42.74664 463 PRO A O 1
ATOM 3843 N N . GLU A 1 465 ? 25.83058 48.48284 -24.03104 1.000 42.01343 464 GLU A N 1
ATOM 3844 C CA . GLU A 1 465 ? 26.72606 49.23548 -23.15846 1.000 45.02180 464 GLU A CA 1
ATOM 3845 C C . GLU A 1 465 ? 26.07764 49.51842 -21.80786 1.000 42.75849 464 GLU A C 1
ATOM 3846 O O . GLU A 1 465 ? 26.78542 49.65486 -20.80344 1.000 39.98435 464 GLU A O 1
ATOM 3852 N N . VAL A 1 466 ? 24.74579 49.64468 -21.77331 1.000 37.39613 465 VAL A N 1
ATOM 3853 C CA . VAL A 1 466 ? 24.03663 49.79617 -20.50287 1.000 42.19291 465 VAL A CA 1
ATOM 3854 C C . VAL A 1 466 ? 24.04455 48.47253 -19.74932 1.000 35.70935 465 VAL A C 1
ATOM 3855 O O . VAL A 1 466 ? 24.32202 48.42831 -18.54563 1.000 34.24138 465 VAL A O 1
ATOM 3859 N N . GLN A 1 467 ? 23.76114 47.37789 -20.46713 1.000 34.16801 466 GLN A N 1
ATOM 3860 C CA . GLN A 1 467 ? 23.91173 46.02974 -19.92775 1.000 37.50751 466 GLN A CA 1
ATOM 3861 C C . GLN A 1 467 ? 25.29732 45.83647 -19.32992 1.000 37.03572 466 GLN A C 1
ATOM 3862 O O . GLN A 1 467 ? 25.42980 45.29028 -18.22957 1.000 36.29836 466 GLN A O 1
ATOM 3868 N N . GLN A 1 468 ? 26.34422 46.30265 -20.02495 1.000 35.18026 467 GLN A N 1
ATOM 3869 C CA . GLN A 1 468 ? 27.70484 46.13855 -19.50579 1.000 37.15186 467 GLN A CA 1
ATOM 3870 C C . GLN A 1 468 ? 27.90719 46.92502 -18.21615 1.000 34.56856 467 GLN A C 1
ATOM 3871 O O . GLN A 1 468 ? 28.50954 46.42520 -17.25960 1.000 35.86601 467 GLN A O 1
ATOM 3877 N N . ARG A 1 469 ? 27.42003 48.16766 -18.19170 1.000 33.92029 468 ARG A N 1
ATOM 3878 C CA . ARG A 1 469 ? 27.46270 49.00213 -16.99519 1.000 38.50612 468 ARG A CA 1
ATOM 3879 C C . ARG A 1 469 ? 26.70301 48.34822 -15.83456 1.000 36.08752 468 ARG A C 1
ATOM 3880 O O . ARG A 1 469 ? 27.20518 48.25808 -14.70584 1.000 32.55000 468 ARG A O 1
ATOM 3888 N N . LEU A 1 470 ? 25.49382 47.86948 -16.10015 1.000 28.20430 469 LEU A N 1
ATOM 3889 C CA . LEU A 1 470 ? 24.72258 47.18991 -15.06450 1.000 32.66258 469 LEU A CA 1
ATOM 3890 C C . LEU A 1 470 ? 25.38460 45.89495 -14.61133 1.000 30.45235 469 LEU A C 1
ATOM 3891 O O . LEU A 1 470 ? 25.23168 45.48501 -13.45346 1.000 28.57359 469 LEU A O 1
ATOM 3896 N N . SER A 1 471 ? 26.06697 45.20074 -15.52690 1.000 28.31291 470 SER A N 1
ATOM 3897 C CA . SER A 1 471 ? 26.77494 43.97945 -15.15583 1.000 29.29123 470 SER A CA 1
ATOM 3898 C C . SER A 1 471 ? 27.89985 44.28914 -14.18529 1.000 31.01965 470 SER A C 1
ATOM 3899 O O . SER A 1 471 ? 28.10785 43.56049 -13.21078 1.000 30.95369 470 SER A O 1
ATOM 3902 N N . LYS A 1 472 ? 28.63703 45.37627 -14.43692 1.000 32.63701 471 LYS A N 1
ATOM 3903 C CA . LYS A 1 472 ? 29.70874 45.78155 -13.53034 1.000 29.68190 471 LYS A CA 1
ATOM 3904 C C . LYS A 1 472 ? 29.14559 46.19521 -12.18277 1.000 27.68319 471 LYS A C 1
ATOM 3905 O O . LYS A 1 472 ? 29.76117 45.94397 -11.13883 1.000 30.41811 471 LYS A O 1
ATOM 3911 N N . GLY A 1 473 ? 27.97378 46.85089 -12.19190 1.000 30.89495 472 GLY A N 1
ATOM 3912 C CA . GLY A 1 473 ? 27.30446 47.14770 -10.93622 1.000 28.02361 472 GLY A CA 1
ATOM 3913 C C . GLY A 1 473 ? 26.90052 45.89471 -10.18671 1.000 25.26836 472 GLY A C 1
ATOM 3914 O O . GLY A 1 473 ? 26.89472 45.88158 -8.95393 1.000 26.65802 472 GLY A O 1
ATOM 3915 N N . SER A 1 474 ? 26.58700 44.81832 -10.91644 1.000 27.98664 473 SER A N 1
ATOM 3916 C CA . SER A 1 474 ? 26.17063 43.57474 -10.27241 1.000 26.50899 473 SER A CA 1
ATOM 3917 C C . SER A 1 474 ? 27.32964 42.94264 -9.51318 1.000 30.43736 473 SER A C 1
ATOM 3918 O O . SER A 1 474 ? 27.18581 42.53164 -8.35165 1.000 28.43564 473 SER A O 1
ATOM 3921 N N . LEU A 1 475 ? 28.49883 42.87914 -10.15474 1.000 28.71983 474 LEU A N 1
ATOM 3922 C CA . LEU A 1 475 ? 29.71945 42.46587 -9.46822 1.000 31.76719 474 LEU A CA 1
ATOM 3923 C C . LEU A 1 475 ? 29.94100 43.29259 -8.21284 1.000 27.99092 474 LEU A C 1
ATOM 3924 O O . LEU A 1 475 ? 30.18983 42.74937 -7.13278 1.000 33.20737 474 LEU A O 1
ATOM 3929 N N . ALA A 1 476 ? 29.84499 44.62012 -8.34393 1.000 30.58431 475 ALA A N 1
ATOM 3930 C CA . ALA A 1 476 ? 30.13953 45.51155 -7.23008 1.000 30.22184 475 ALA A CA 1
ATOM 3931 C C . ALA A 1 476 ? 29.10464 45.35538 -6.12413 1.000 31.52972 475 ALA A C 1
ATOM 3932 O O . ALA A 1 476 ? 29.45369 45.36062 -4.94169 1.000 30.21262 475 ALA A O 1
ATOM 3934 N N . LYS A 1 477 ? 27.83212 45.20075 -6.50370 1.000 28.70161 476 LYS A N 1
ATOM 3935 C CA . LYS A 1 477 ? 26.75704 44.96546 -5.54107 1.000 28.12560 476 LYS A CA 1
ATOM 3936 C C . LYS A 1 477 ? 26.98084 43.66824 -4.76231 1.000 27.49908 476 LYS A C 1
ATOM 3937 O O . LYS A 1 477 ? 26.88551 43.64307 -3.52841 1.000 24.64921 476 LYS A O 1
ATOM 3943 N N . ALA A 1 478 ? 27.26298 42.57129 -5.47566 1.000 28.36051 477 ALA A N 1
ATOM 3944 C CA . ALA A 1 478 ? 27.52090 41.29394 -4.81729 1.000 28.80239 477 ALA A CA 1
ATOM 3945 C C . ALA A 1 478 ? 28.67770 41.40842 -3.82469 1.000 32.34465 477 ALA A C 1
ATOM 3946 O O . ALA A 1 478 ? 28.60442 40.88343 -2.70871 1.000 32.00018 477 ALA A O 1
ATOM 3948 N N . GLN A 1 479 ? 29.72906 42.14403 -4.18635 1.000 31.96400 478 GLN A N 1
ATOM 3949 C CA . GLN A 1 479 ? 30.89300 42.23472 -3.30167 1.000 32.53122 478 GLN A CA 1
ATOM 3950 C C . GLN A 1 479 ? 30.59523 42.94875 -1.98356 1.000 36.55434 478 GLN A C 1
ATOM 3951 O O . GLN A 1 479 ? 31.38115 42.82610 -1.03342 1.000 34.86796 478 GLN A O 1
ATOM 3957 N N . GLN A 1 480 ? 29.46600 43.65952 -1.87479 1.000 32.01841 479 GLN A N 1
ATOM 3958 C CA . GLN A 1 480 ? 29.09623 44.20583 -0.57579 1.000 30.44557 479 GLN A CA 1
ATOM 3959 C C . GLN A 1 480 ? 28.65429 43.12530 0.39959 1.000 31.25524 479 GLN A C 1
ATOM 3960 O O . GLN A 1 480 ? 28.56895 43.39484 1.60761 1.000 29.34949 479 GLN A O 1
ATOM 3966 N N . TYR A 1 481 ? 28.31205 41.93612 -0.10388 1.000 27.23305 480 TYR A N 1
ATOM 3967 C CA . TYR A 1 481 ? 27.81795 40.82609 0.70568 1.000 27.72425 480 TYR A CA 1
ATOM 3968 C C . TYR A 1 481 ? 28.87820 39.75388 0.90214 1.000 30.21554 480 TYR A C 1
ATOM 3969 O O . TYR A 1 481 ? 28.54705 38.58342 1.08793 1.000 31.94864 480 TYR A O 1
ATOM 3978 N N . SER A 1 482 ? 30.14795 40.16131 0.91415 1.000 29.44919 481 SER A N 1
ATOM 3979 C CA . SER A 1 482 ? 31.27007 39.24259 1.08784 1.000 34.16852 481 SER A CA 1
ATOM 3980 C C . SER A 1 482 ? 31.19564 38.48513 2.41354 1.000 31.81675 481 SER A C 1
ATOM 3981 O O . SER A 1 482 ? 30.61806 38.95642 3.40464 1.000 30.65596 481 SER A O 1
ATOM 3984 N N . LYS A 1 483 ? 31.80881 37.29480 2.42098 1.000 29.24919 482 LYS A N 1
ATOM 3985 C CA . LYS A 1 483 ? 32.04218 36.57179 3.67135 1.000 33.56728 482 LYS A CA 1
ATOM 3986 C C . LYS A 1 483 ? 32.56828 37.50018 4.76763 1.000 30.45503 482 LYS A C 1
ATOM 3987 O O . LYS A 1 483 ? 32.07194 37.49404 5.90423 1.000 28.84713 482 LYS A O 1
ATOM 3993 N N . ALA A 1 484 ? 33.55228 38.34459 4.43328 1.000 27.48960 483 ALA A N 1
ATOM 3994 C CA . ALA A 1 484 ? 34.15058 39.18202 5.46988 1.000 27.18522 483 ALA A CA 1
ATOM 3995 C C . ALA A 1 484 ? 33.18982 40.25200 5.97282 1.000 28.57313 483 ALA A C 1
ATOM 3996 O O . ALA A 1 484 ? 33.21057 40.57301 7.16645 1.000 29.48304 483 ALA A O 1
ATOM 3998 N N . SER A 1 485 ? 32.33381 40.81377 5.10359 1.000 29.54814 484 SER A N 1
ATOM 3999 C CA . SER A 1 485 ? 31.38952 41.79989 5.62741 1.000 30.65213 484 SER A CA 1
ATOM 4000 C C . SER A 1 485 ? 30.39211 41.13431 6.56859 1.000 24.59506 484 SER A C 1
ATOM 4001 O O . SER A 1 485 ? 30.05174 41.70298 7.61112 1.000 26.38165 484 SER A O 1
ATOM 4004 N N . LEU A 1 486 ? 29.92031 39.92650 6.21217 1.000 27.27835 485 LEU A N 1
ATOM 4005 C CA . LEU A 1 486 ? 28.94479 39.22606 7.04509 1.000 27.21732 485 LEU A CA 1
ATOM 4006 C C . LEU A 1 486 ? 29.54677 38.88562 8.40003 1.000 25.82034 485 LEU A C 1
ATOM 4007 O O . LEU A 1 486 ? 28.90651 39.05108 9.44575 1.000 23.08191 485 LEU A O 1
ATOM 4012 N N . ILE A 1 487 ? 30.78836 38.39864 8.40016 1.000 30.26619 486 ILE A N 1
ATOM 4013 C CA . ILE A 1 487 ? 31.45188 38.09608 9.66278 1.000 22.18947 486 ILE A CA 1
ATOM 4014 C C . ILE A 1 487 ? 31.49753 39.32419 10.54728 1.000 23.63922 486 ILE A C 1
ATOM 4015 O O . ILE A 1 487 ? 31.12621 39.27085 11.73062 1.000 27.05516 486 ILE A O 1
ATOM 4020 N N . LYS A 1 488 ? 31.92048 40.46567 9.97685 1.000 26.55755 487 LYS A N 1
ATOM 4021 C CA . LYS A 1 488 ? 31.99774 41.69828 10.74741 1.000 26.63428 487 LYS A CA 1
ATOM 4022 C C . LYS A 1 488 ? 30.64070 42.08604 11.32203 1.000 27.55466 487 LYS A C 1
ATOM 4023 O O . LYS A 1 488 ? 30.54430 42.45074 12.49668 1.000 28.78092 487 LYS A O 1
ATOM 4029 N N . GLN A 1 489 ? 29.57253 41.97667 10.51781 1.000 25.38045 488 GLN A N 1
ATOM 4030 C CA . GLN A 1 489 ? 28.21994 42.23365 11.02994 1.000 27.74948 488 GLN A CA 1
ATOM 4031 C C . GLN A 1 489 ? 27.85915 41.30567 12.19004 1.000 25.08335 488 GLN A C 1
ATOM 4032 O O . GLN A 1 489 ? 27.40479 41.76805 13.24631 1.000 28.28904 488 GLN A O 1
ATOM 4038 N N . TRP A 1 490 ? 28.04499 39.98891 12.00945 1.000 22.51765 489 TRP A N 1
ATOM 4039 C CA . TRP A 1 490 ? 27.74607 39.04810 13.08495 1.000 26.62345 489 TRP A CA 1
ATOM 4040 C C . TRP A 1 490 ? 28.58592 39.31283 14.32860 1.000 26.23056 489 TRP A C 1
ATOM 4041 O O . TRP A 1 490 ? 28.06152 39.27044 15.45239 1.000 27.18950 489 TRP A O 1
ATOM 4052 N N . ASP A 1 491 ? 29.89511 39.55959 14.15853 1.000 30.35642 490 ASP A N 1
ATOM 4053 C CA . ASP A 1 491 ? 30.76656 39.77727 15.32284 1.000 29.09688 490 ASP A CA 1
ATOM 4054 C C . ASP A 1 491 ? 30.29553 40.97760 16.12985 1.000 31.64737 490 ASP A C 1
ATOM 4055 O O . ASP A 1 491 ? 30.10578 40.89241 17.35582 1.000 34.75531 490 ASP A O 1
ATOM 4060 N N . GLN A 1 492 ? 30.08220 42.10377 15.44388 1.000 28.30236 491 GLN A N 1
ATOM 4061 C CA . GLN A 1 492 ? 29.59861 43.31381 16.10498 1.000 36.55930 491 GLN A CA 1
ATOM 4062 C C . GLN A 1 492 ? 28.25250 43.09076 16.78818 1.000 32.34081 491 GLN A C 1
ATOM 4063 O O . GLN A 1 492 ? 28.02804 43.57450 17.90979 1.000 33.14731 491 GLN A O 1
ATOM 4069 N N . PHE A 1 493 ? 27.33833 42.35443 16.14109 1.000 26.67207 492 PHE A N 1
ATOM 4070 C CA . PHE A 1 493 ? 26.02216 42.14941 16.74937 1.000 28.65638 492 PHE A CA 1
ATOM 4071 C C . PHE A 1 493 ? 26.13279 41.35758 18.05974 1.000 26.37437 492 PHE A C 1
ATOM 4072 O O . PHE A 1 493 ? 25.60190 41.76676 19.10364 1.000 27.69461 492 PHE A O 1
ATOM 4080 N N . VAL A 1 494 ? 26.78605 40.19526 18.01099 1.000 29.19779 493 VAL A N 1
ATOM 4081 C CA . VAL A 1 494 ? 26.91916 39.35497 19.20609 1.000 27.86785 493 VAL A CA 1
ATOM 4082 C C . VAL A 1 494 ? 27.60979 40.12443 20.34021 1.000 29.48674 493 VAL A C 1
ATOM 4083 O O . VAL A 1 494 ? 27.15337 40.10501 21.49362 1.000 28.93152 493 VAL A O 1
ATOM 4087 N N . ARG A 1 495 ? 28.69288 40.84922 20.01911 1.000 31.73149 494 ARG A N 1
ATOM 4088 C CA . ARG A 1 495 ? 29.37136 41.70066 21.00742 1.000 35.77946 494 ARG A CA 1
ATOM 4089 C C . ARG A 1 495 ? 28.39717 42.64023 21.70746 1.000 37.79433 494 ARG A C 1
ATOM 4090 O O . ARG A 1 495 ? 28.32106 42.67111 22.94095 1.000 37.72530 494 ARG A O 1
ATOM 4098 N N . LEU A 1 496 ? 27.64325 43.41995 20.92131 1.000 33.29947 495 LEU A N 1
ATOM 4099 C CA . LEU A 1 496 ? 26.75175 44.43002 21.48211 1.000 37.42830 495 LEU A CA 1
ATOM 4100 C C . LEU A 1 496 ? 25.60527 43.79730 22.26259 1.000 37.71788 495 LEU A C 1
ATOM 4101 O O . LEU A 1 496 ? 25.21690 44.30680 23.32175 1.000 36.81552 495 LEU A O 1
ATOM 4106 N N . ILE A 1 497 ? 25.04890 42.68911 21.76185 1.000 34.44335 496 ILE A N 1
ATOM 4107 C CA . ILE A 1 497 ? 23.94039 42.04018 22.46667 1.000 34.67509 496 ILE A CA 1
ATOM 4108 C C . ILE A 1 497 ? 24.38039 41.56534 23.84918 1.000 39.04813 496 ILE A C 1
ATOM 4109 O O . ILE A 1 497 ? 23.66503 41.74814 24.84324 1.000 39.37286 496 ILE A O 1
ATOM 4114 N N . LEU A 1 498 ? 25.55457 40.93516 23.93093 1.000 37.43532 497 LEU A N 1
ATOM 4115 C CA . LEU A 1 498 ? 26.00629 40.40676 25.21334 1.000 43.01987 497 LEU A CA 1
ATOM 4116 C C . LEU A 1 498 ? 26.32036 41.53130 26.18642 1.000 44.57400 497 LEU A C 1
ATOM 4117 O O . LEU A 1 498 ? 26.01320 41.43203 27.38131 1.000 49.73328 497 LEU A O 1
ATOM 4122 N N . GLU A 1 499 ? 26.91047 42.61801 25.69084 1.000 44.52337 498 GLU A N 1
ATOM 4123 C CA . GLU A 1 499 ? 27.22308 43.75185 26.55531 1.000 44.61696 498 GLU A CA 1
ATOM 4124 C C . GLU A 1 499 ? 25.96258 44.33582 27.18644 1.000 50.19815 498 GLU A C 1
ATOM 4125 O O . GLU A 1 499 ? 25.91466 44.57358 28.39971 1.000 51.21421 498 GLU A O 1
ATOM 4131 N N . HIS A 1 500 ? 24.92279 44.56699 26.37740 1.000 45.96487 499 HIS A N 1
ATOM 4132 C CA . HIS A 1 500 ? 23.66820 45.07966 26.92171 1.000 48.58129 499 HIS A CA 1
ATOM 4133 C C . HIS A 1 500 ? 23.04816 44.09610 27.90856 1.000 50.20828 499 HIS A C 1
ATOM 4134 O O . HIS A 1 500 ? 22.60232 44.49333 28.99213 1.000 57.15595 499 HIS A O 1
ATOM 4141 N N . HIS A 1 501 ? 23.02359 42.80354 27.56138 1.000 49.24031 500 HIS A N 1
ATOM 4142 C CA . HIS A 1 501 ? 22.39331 41.82110 28.44000 1.000 50.06564 500 HIS A CA 1
ATOM 4143 C C . HIS A 1 501 ? 23.09105 41.76073 29.79226 1.000 54.63482 500 HIS A C 1
ATOM 4144 O O . HIS A 1 501 ? 22.43733 41.52823 30.81639 1.000 51.89885 500 HIS A O 1
ATOM 4151 N N . HIS A 1 502 ? 24.40396 41.98991 29.81505 1.000 53.44773 501 HIS A N 1
ATOM 4152 C CA . HIS A 1 502 ? 25.20148 41.87279 31.03096 1.000 59.02912 501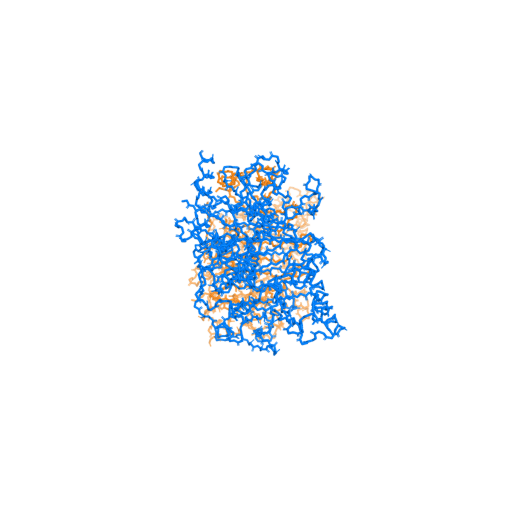 HIS A CA 1
ATOM 4153 C C . HIS A 1 502 ? 25.67026 43.25063 31.54289 1.000 60.01255 501 HIS A C 1
ATOM 4154 O O . HIS A 1 502 ? 25.02032 44.28887 31.33159 1.000 54.53040 501 HIS A O 1
ATOM 4161 N N . SER B 1 1 ? 24.10175 -32.46373 42.56984 1.000 46.44443 0 SER B N 1
ATOM 4162 C CA . SER B 1 1 ? 22.77875 -32.72260 42.00551 1.000 49.23048 0 SER B CA 1
ATOM 4163 C C . SER B 1 1 ? 21.65759 -32.19762 42.89972 1.000 46.82602 0 SER B C 1
ATOM 4164 O O . SER B 1 1 ? 21.64124 -32.44513 44.10809 1.000 51.04948 0 SER B O 1
ATOM 4167 N N . MET B 1 2 ? 20.70938 -31.49487 42.29061 1.000 37.61273 1 MET B N 1
ATOM 4168 C CA . MET B 1 2 ? 19.67765 -30.76305 43.00856 1.000 40.90882 1 MET B CA 1
ATOM 4169 C C . MET B 1 2 ? 18.32755 -31.46151 42.86662 1.000 38.83886 1 MET B C 1
ATOM 4170 O O . MET B 1 2 ? 18.01344 -32.04054 41.82065 1.000 38.04773 1 MET B O 1
ATOM 4175 N N . ASN B 1 3 ? 17.51491 -31.36778 43.91435 1.000 37.39396 2 ASN B N 1
ATOM 4176 C CA . ASN B 1 3 ? 16.12695 -31.81486 43.90020 1.000 37.73862 2 ASN B CA 1
ATOM 4177 C C . ASN B 1 3 ? 15.20666 -30.60584 43.95070 1.000 35.42654 2 ASN B C 1
ATOM 4178 O O . ASN B 1 3 ? 15.23993 -29.83819 44.91815 1.000 38.09493 2 ASN B O 1
ATOM 4183 N N . TYR B 1 4 ? 14.37047 -30.45149 42.92877 1.000 30.60514 3 TYR B N 1
ATOM 4184 C CA . TYR B 1 4 ? 13.52590 -29.26695 42.79494 1.000 35.52750 3 TYR B CA 1
ATOM 4185 C C . TYR B 1 4 ? 12.06017 -29.62216 43.04827 1.000 35.72148 3 TYR B C 1
ATOM 4186 O O . TYR B 1 4 ? 11.48426 -30.45816 42.33329 1.000 33.07703 3 TYR B O 1
ATOM 4195 N N . PHE B 1 5 ? 11.44515 -28.92901 44.01743 1.000 33.64315 4 PHE B N 1
ATOM 4196 C CA . PHE B 1 5 ? 10.03258 -29.08546 44.36894 1.000 29.73549 4 PHE B CA 1
ATOM 4197 C C . PHE B 1 5 ? 9.20821 -27.92351 43.80297 1.000 30.61394 4 PHE B C 1
ATOM 4198 O O . PHE B 1 5 ? 9.24433 -26.79782 44.32908 1.000 32.53277 4 PHE B O 1
ATOM 4206 N N . VAL B 1 6 ? 8.41706 -28.20406 42.76554 1.000 30.19977 5 VAL B N 1
ATOM 4207 C CA . VAL B 1 6 ? 7.80833 -27.15269 41.95457 1.000 28.00853 5 VAL B CA 1
ATOM 4208 C C . VAL B 1 6 ? 6.35062 -26.97523 42.36260 1.000 30.85548 5 VAL B C 1
ATOM 4209 O O . VAL B 1 6 ? 5.49274 -27.83297 42.09291 1.000 26.54034 5 VAL B O 1
ATOM 4213 N N . GLY B 1 7 ? 6.06908 -25.85264 43.01651 1.000 29.66924 6 GLY B N 1
ATOM 4214 C CA . GLY B 1 7 ? 4.69828 -25.46687 43.30168 1.000 32.11248 6 GLY B CA 1
ATOM 4215 C C . GLY B 1 7 ? 4.32899 -24.24154 42.48760 1.000 34.86765 6 GLY B C 1
ATOM 4216 O O . GLY B 1 7 ? 4.73100 -24.13511 41.32126 1.000 35.13730 6 GLY B O 1
ATOM 4217 N N . ASN B 1 8 ? 3.58732 -23.29951 43.07739 1.000 34.22622 7 ASN B N 1
ATOM 4218 C CA . ASN B 1 8 ? 3.28313 -22.03566 42.40674 1.000 35.47018 7 ASN B CA 1
ATOM 4219 C C . ASN B 1 8 ? 3.76842 -20.82273 43.18534 1.000 36.70884 7 ASN B C 1
ATOM 4220 O O . ASN B 1 8 ? 4.49808 -20.00410 42.62216 1.000 36.10189 7 ASN B O 1
ATOM 4225 N N . SER B 1 9 ? 3.39648 -20.67231 44.45518 1.000 32.63536 8 SER B N 1
ATOM 4226 C CA . SER B 1 9 ? 3.87094 -19.52847 45.22691 1.000 35.01774 8 SER B CA 1
ATOM 4227 C C . SER B 1 9 ? 3.78420 -19.85404 46.71485 1.000 36.43747 8 SER B C 1
ATOM 4228 O O . SER B 1 9 ? 3.69133 -21.02532 47.10109 1.000 39.11307 8 SER B O 1
ATOM 4231 N N . LEU B 1 10 ? 3.82739 -18.81406 47.54172 1.000 38.37473 9 LEU B N 1
ATOM 4232 C CA . LEU B 1 10 ? 3.57732 -18.91179 48.97694 1.000 41.22679 9 LEU B CA 1
ATOM 4233 C C . LEU B 1 10 ? 2.57603 -17.83097 49.33785 1.000 48.69667 9 LEU B C 1
ATOM 4234 O O . LEU B 1 10 ? 2.81806 -16.64934 49.06522 1.000 42.49173 9 LEU B O 1
ATOM 4239 N N . GLY B 1 11 ? 1.43930 -18.23091 49.91254 1.000 54.96680 10 GLY B N 1
ATOM 4240 C CA . GLY B 1 11 ? 0.45083 -17.27170 50.35629 1.000 54.63767 10 GLY B CA 1
ATOM 4241 C C . GLY B 1 11 ? 0.84367 -16.59461 51.66271 1.000 54.09107 10 GLY B C 1
ATOM 4242 O O . GLY B 1 11 ? 1.90064 -16.84696 52.24839 1.000 53.64897 10 GLY B O 1
ATOM 4243 N N . VAL B 1 12 ? -0.02906 -15.68448 52.10411 1.000 53.35088 11 VAL B N 1
ATOM 4244 C CA . VAL B 1 12 ? 0.05465 -15.18642 53.47586 1.000 59.46873 11 VAL B CA 1
ATOM 4245 C C . VAL B 1 12 ? -0.09407 -16.34591 54.44709 1.000 55.49160 11 VAL B C 1
ATOM 4246 O O . VAL B 1 12 ? 0.75452 -16.56885 55.32051 1.000 51.43956 11 VAL B O 1
ATOM 4250 N N . ASN B 1 13 ? -1.17171 -17.11125 54.28319 1.000 54.02015 12 ASN B N 1
ATOM 4251 C CA . ASN B 1 13 ? -1.43789 -18.32690 55.03986 1.000 54.49010 12 ASN B CA 1
ATOM 4252 C C . ASN B 1 13 ? -1.06213 -19.51237 54.15859 1.000 53.68616 12 ASN B C 1
ATOM 4253 O O . ASN B 1 13 ? -1.74475 -19.79324 53.16913 1.000 55.20350 12 ASN B O 1
ATOM 4258 N N . LEU B 1 14 ? 0.02975 -20.19326 54.51297 1.000 52.62134 13 LEU B N 1
ATOM 4259 C CA . LEU B 1 14 ? 0.49296 -21.35243 53.75869 1.000 50.37348 13 LEU B CA 1
ATOM 4260 C C . LEU B 1 14 ? -0.62292 -22.36706 53.57562 1.000 53.02446 13 LEU B C 1
ATOM 4261 O O . LEU B 1 14 ? -1.42276 -22.60025 54.48384 1.000 55.98762 13 LEU B O 1
ATOM 4266 N N . THR B 1 15 ? -0.66298 -22.97896 52.39613 1.000 49.05771 14 THR B N 1
ATOM 4267 C CA . THR B 1 15 ? -1.60346 -24.05056 52.11172 1.000 46.98233 14 THR B CA 1
ATOM 4268 C C . THR B 1 15 ? -0.94802 -25.40342 52.37113 1.000 41.32965 14 THR B C 1
ATOM 4269 O O . THR B 1 15 ? 0.26127 -25.50848 52.61005 1.000 40.70393 14 THR B O 1
ATOM 4273 N N . GLY B 1 16 ? -1.76399 -26.45418 52.28644 1.000 45.79095 15 GLY B N 1
ATOM 4274 C CA . GLY B 1 16 ? -1.24818 -27.80025 52.48437 1.000 47.28031 15 GLY B CA 1
ATOM 4275 C C . GLY B 1 16 ? -0.08370 -28.13118 51.57124 1.000 43.48919 15 GLY B C 1
ATOM 4276 O O . GLY B 1 16 ? 0.93513 -28.67167 52.01244 1.000 42.75885 15 GLY B O 1
ATOM 4277 N N . ILE B 1 17 ? -0.21321 -27.80520 50.28059 1.000 43.90536 16 ILE B N 1
ATOM 4278 C CA . ILE B 1 17 ? 0.86661 -28.10883 49.34566 1.000 39.75096 16 ILE B CA 1
ATOM 4279 C C . ILE B 1 17 ? 2.11076 -27.31689 49.70729 1.000 36.35949 16 ILE B C 1
ATOM 4280 O O . ILE B 1 17 ? 3.22611 -27.85042 49.71074 1.000 41.47268 16 ILE B O 1
ATOM 4285 N N . GLU B 1 18 ? 1.93702 -26.05036 50.06434 1.000 38.45176 17 GLU B N 1
ATOM 4286 C CA . GLU B 1 18 ? 3.08565 -25.21202 50.39075 1.000 42.27724 17 GLU B CA 1
ATOM 4287 C C . GLU B 1 18 ? 3.82178 -25.71609 51.63459 1.000 42.84820 17 GLU B C 1
ATOM 4288 O O . GLU B 1 18 ? 5.06042 -25.75324 51.65903 1.000 41.95094 17 GLU B O 1
ATOM 4294 N N . LYS B 1 19 ? 3.08628 -26.13500 52.67338 1.000 44.43675 18 LYS B N 1
ATOM 4295 C CA . LYS B 1 19 ? 3.75478 -26.70766 53.84292 1.000 42.13306 18 LYS B CA 1
ATOM 4296 C C . LYS B 1 19 ? 4.47582 -28.00421 53.48463 1.000 40.27121 18 LYS B C 1
ATOM 4297 O O . LYS B 1 19 ? 5.63041 -28.21749 53.88177 1.000 41.77761 18 LYS B O 1
ATOM 4303 N N . ALA B 1 20 ? 3.81879 -28.86356 52.69706 1.000 41.68949 19 ALA B N 1
ATOM 4304 C CA . ALA B 1 20 ? 4.39787 -30.14767 52.32967 1.000 41.69295 19 ALA B CA 1
ATOM 4305 C C . ALA B 1 20 ? 5.72895 -29.95824 51.62584 1.000 36.30638 19 ALA B C 1
ATOM 4306 O O . ALA B 1 20 ? 6.66564 -30.74202 51.81927 1.000 40.93429 19 ALA B O 1
ATOM 4308 N N . ILE B 1 21 ? 5.82772 -28.89824 50.82040 1.000 43.09253 20 ILE B N 1
ATOM 4309 C CA . ILE B 1 21 ? 6.99866 -28.66429 49.98944 1.000 39.49534 20 ILE B CA 1
ATOM 4310 C C . ILE B 1 21 ? 8.17106 -28.21439 50.85915 1.000 40.43600 20 ILE B C 1
ATOM 4311 O O . ILE B 1 21 ? 9.29070 -28.73170 50.74901 1.000 35.24252 20 ILE B O 1
ATOM 4316 N N . ILE B 1 22 ? 7.90869 -27.27457 51.77085 1.000 41.21235 21 ILE B N 1
ATOM 4317 C CA . ILE B 1 22 ? 8.92396 -26.77088 52.69798 1.000 42.55291 21 ILE B CA 1
ATOM 4318 C C . ILE B 1 22 ? 9.39519 -27.87439 53.65024 1.000 39.69767 21 ILE B C 1
ATOM 4319 O O . ILE B 1 22 ? 10.60100 -28.00577 53.93713 1.000 39.76203 21 ILE B O 1
ATOM 4324 N N . ASN B 1 23 ? 8.44547 -28.65010 54.18655 1.000 41.67127 22 ASN B N 1
ATOM 4325 C CA . ASN B 1 23 ? 8.77527 -29.82049 54.99863 1.000 36.45850 22 ASN B CA 1
ATOM 4326 C C . ASN B 1 23 ? 9.68648 -30.77380 54.24185 1.000 41.54985 22 ASN B C 1
ATOM 4327 O O . ASN B 1 23 ? 10.69463 -31.24026 54.78038 1.000 45.28591 22 ASN B O 1
ATOM 4332 N N . ARG B 1 24 ? 9.34279 -31.08115 52.98687 1.000 34.88629 23 ARG B N 1
ATOM 4333 C CA . ARG B 1 24 ? 10.14996 -32.03120 52.23514 1.000 41.26094 23 ARG B CA 1
ATOM 4334 C C . ARG B 1 24 ? 11.54399 -31.46121 51.97218 1.000 40.44319 23 ARG B C 1
ATOM 4335 O O . ARG B 1 24 ? 12.51733 -32.21661 51.90369 1.000 42.90937 23 ARG B O 1
ATOM 4343 N N . LEU B 1 25 ? 11.64571 -30.13162 51.84048 1.000 41.27692 24 LEU B N 1
ATOM 4344 C CA . LEU B 1 25 ? 12.93103 -29.44868 51.68039 1.000 45.10446 24 LEU B CA 1
ATOM 4345 C C . LEU B 1 25 ? 13.82533 -29.63205 52.90649 1.000 43.74316 24 LEU B C 1
ATOM 4346 O O . LEU B 1 25 ? 14.96596 -30.09792 52.79942 1.000 42.91891 24 LEU B O 1
ATOM 4351 N N . ASN B 1 26 ? 13.32321 -29.23626 54.08125 1.000 42.24484 25 ASN B N 1
ATOM 4352 C CA . ASN B 1 26 ? 14.00419 -29.48461 55.35373 1.000 47.38149 25 ASN B CA 1
ATOM 4353 C C . ASN B 1 26 ? 14.51215 -30.92258 55.49331 1.000 51.43058 25 ASN B C 1
ATOM 4354 O O . ASN B 1 26 ? 15.67359 -31.15050 55.86060 1.000 52.53285 25 ASN B O 1
ATOM 4359 N N . LEU B 1 27 ? 13.65764 -31.90549 55.19065 1.000 43.04891 26 LEU B N 1
ATOM 4360 C CA . LEU B 1 27 ? 14.07621 -33.30702 55.24740 1.000 48.77087 26 LEU B CA 1
ATOM 4361 C C . LEU B 1 27 ? 15.29459 -33.56823 54.36596 1.000 45.37241 26 LEU B C 1
ATOM 4362 O O . LEU B 1 27 ? 16.21728 -34.28927 54.76178 1.000 47.64681 26 LEU B O 1
ATOM 4367 N N . PHE B 1 28 ? 15.29604 -33.00985 53.15038 1.000 44.79588 27 PHE B N 1
ATOM 4368 C CA . PHE B 1 28 ? 16.38000 -33.27903 52.20951 1.000 43.09167 27 PHE B CA 1
ATOM 4369 C C . PHE B 1 28 ? 17.69208 -32.65579 52.67694 1.000 49.21437 27 PHE B C 1
ATOM 4370 O O . PHE B 1 28 ? 18.75599 -33.26882 52.53731 1.000 45.10020 27 PHE B O 1
ATOM 4378 N N . LYS B 1 29 ? 17.63766 -31.43337 53.21984 1.000 52.90602 28 LYS B N 1
ATOM 4379 C CA . LYS B 1 29 ? 18.83248 -30.81285 53.78897 1.000 56.29661 28 LYS B CA 1
ATOM 4380 C C . LYS B 1 29 ? 19.39193 -31.67113 54.91605 1.000 56.30816 28 LYS B C 1
ATOM 4381 O O . LYS B 1 29 ? 20.59975 -31.94185 54.97590 1.000 58.09585 28 LYS B O 1
ATOM 4387 N N . GLU B 1 30 ? 18.50615 -32.12694 55.80714 1.000 54.19791 29 GLU B N 1
ATOM 4388 C CA . GLU B 1 30 ? 18.91849 -32.90701 56.96601 1.000 49.26713 29 GLU B CA 1
ATOM 4389 C C . GLU B 1 30 ? 19.69199 -34.15435 56.56627 1.000 52.66347 29 GLU B C 1
ATOM 4390 O O . GLU B 1 30 ? 20.68793 -34.50622 57.21141 1.000 55.30035 29 GLU B O 1
ATOM 4396 N N . MET B 1 31 ? 19.24099 -34.85080 55.52332 1.000 53.99211 30 MET B N 1
ATOM 4397 C CA . MET B 1 31 ? 19.90382 -36.07525 55.08930 1.000 55.06417 30 MET B CA 1
ATOM 4398 C C . MET B 1 31 ? 21.07555 -35.81303 54.15321 1.000 52.22107 30 MET B C 1
ATOM 4399 O O . MET B 1 31 ? 21.75547 -36.76707 53.76912 1.000 48.40598 30 MET B O 1
ATOM 4404 N N . GLY B 1 32 ? 21.31770 -34.55821 53.77066 1.000 56.51280 31 GLY B N 1
ATOM 4405 C CA . GLY B 1 32 ? 22.46645 -34.22960 52.94728 1.000 56.83500 31 GLY B CA 1
ATOM 4406 C C . GLY B 1 32 ? 22.26398 -34.35742 51.45409 1.000 55.61325 31 GLY B C 1
ATOM 4407 O O . GLY B 1 32 ? 23.24472 -34.53268 50.72484 1.000 58.28345 31 GLY B O 1
ATOM 4408 N N . ARG B 1 33 ? 20.99801 -34.29632 50.96747 1.000 54.77435 32 ARG B N 1
ATOM 4409 C CA . ARG B 1 33 ? 20.67744 -34.13734 49.55034 1.000 51.77339 32 ARG B CA 1
ATOM 4410 C C . ARG B 1 33 ? 20.30275 -32.68442 49.29871 1.000 45.08813 32 ARG B C 1
ATOM 4411 O O . ARG B 1 33 ? 19.48644 -32.13027 50.04579 1.000 46.82570 32 ARG B O 1
ATOM 4419 N N . PRO B 1 34 ? 20.89633 -32.00531 48.32131 1.000 47.30884 33 PRO B N 1
ATOM 4420 C CA . PRO B 1 34 ? 20.51186 -30.61016 48.07278 1.000 41.87706 33 PRO B CA 1
ATOM 4421 C C . PRO B 1 34 ? 19.08050 -30.54757 47.55694 1.000 43.95024 33 PRO B C 1
ATOM 4422 O O . PRO B 1 34 ? 18.65766 -31.38216 46.74960 1.000 46.46810 33 PRO B O 1
ATOM 4426 N N . ALA B 1 35 ? 18.33207 -29.55313 48.03327 1.000 43.08081 34 ALA B N 1
ATOM 4427 C CA . ALA B 1 35 ? 16.93913 -29.38474 47.64473 1.000 40.95867 34 ALA B CA 1
ATOM 4428 C C . ALA B 1 35 ? 16.59613 -27.90340 47.55630 1.000 40.28063 34 ALA B C 1
ATOM 4429 O O . ALA B 1 35 ? 17.11658 -27.08767 48.31615 1.000 41.82745 34 ALA B O 1
ATOM 4431 N N . GLN B 1 36 ? 15.68794 -27.56443 46.64261 1.000 37.44980 35 GLN B N 1
ATOM 4432 C CA . GLN B 1 36 ? 15.21212 -26.19214 46.50915 1.000 35.90050 35 GLN B CA 1
ATOM 4433 C C . GLN B 1 36 ? 13.75148 -26.21769 46.08253 1.000 35.75224 35 GLN B C 1
ATOM 4434 O O . GLN B 1 36 ? 13.35933 -27.05150 45.26632 1.000 33.70689 35 GLN B O 1
ATOM 4440 N N . CYS B 1 37 ? 12.94970 -25.34267 46.68006 1.000 27.38826 36 CYS B N 1
ATOM 4441 C CA . CYS B 1 37 ? 11.59413 -25.10267 46.21155 1.000 35.64387 36 CYS B CA 1
ATOM 4442 C C . CYS B 1 37 ? 11.64737 -24.28361 44.93135 1.000 33.71244 36 CYS B C 1
ATOM 4443 O O . CYS B 1 37 ? 12.46669 -23.37003 44.80905 1.000 32.09338 36 CYS B O 1
ATOM 4446 N N . VAL B 1 38 ? 10.75057 -24.57767 43.99698 1.000 31.03655 37 VAL B N 1
ATOM 4447 C CA . VAL B 1 38 ? 10.65477 -23.82419 42.74837 1.000 30.55523 37 VAL B CA 1
ATOM 4448 C C . VAL B 1 38 ? 9.27805 -23.19373 42.67603 1.000 30.72796 37 VAL B C 1
ATOM 4449 O O . VAL B 1 38 ? 8.26519 -23.89648 42.77947 1.000 30.45914 37 VAL B O 1
ATOM 4453 N N . PHE B 1 39 ? 9.23284 -21.87501 42.46198 1.000 29.25812 38 PHE B N 1
ATOM 4454 C CA . PHE B 1 39 ? 7.96750 -21.16141 42.37535 1.000 29.46981 38 PHE B CA 1
ATOM 4455 C C . PHE B 1 39 ? 7.78855 -20.51702 40.99879 1.000 33.30052 38 PHE B C 1
ATOM 4456 O O . PHE B 1 39 ? 8.76297 -20.23732 40.29316 1.000 31.45778 38 PHE B O 1
ATOM 4464 N N . LEU B 1 40 ? 6.52623 -20.29738 40.61990 1.000 30.97936 39 LEU B N 1
ATOM 4465 C CA . LEU B 1 40 ? 6.19777 -19.92761 39.24821 1.000 34.32479 39 LEU B CA 1
ATOM 4466 C C . LEU B 1 40 ? 5.58820 -18.53975 39.11636 1.000 31.29661 39 LEU B C 1
ATOM 4467 O O . LEU B 1 40 ? 6.06793 -17.72394 38.31638 1.000 34.61005 39 LEU B O 1
ATOM 4472 N N . SER B 1 41 ? 4.51752 -18.25241 39.84594 1.000 33.83303 40 SER B N 1
ATOM 4473 C CA . SER B 1 41 ? 3.80453 -17.00144 39.64241 1.000 35.37222 40 SER B CA 1
ATOM 4474 C C . SER B 1 41 ? 4.67180 -15.80844 40.00952 1.000 31.50742 40 SER B C 1
ATOM 4475 O O . SER B 1 41 ? 5.57151 -15.89546 40.85904 1.000 29.76344 40 SER B O 1
ATOM 4478 N N . TRP B 1 42 ? 4.41614 -14.68916 39.32495 1.000 29.54456 41 TRP B N 1
ATOM 4479 C CA . TRP B 1 42 ? 4.98205 -13.42039 39.76367 1.000 32.01849 41 TRP B CA 1
ATOM 4480 C C . TRP B 1 42 ? 4.26765 -12.99459 41.03086 1.000 30.70068 41 TRP B C 1
ATOM 4481 O O . TRP B 1 42 ? 3.02714 -12.90372 41.06484 1.000 32.69744 41 TRP B O 1
ATOM 4492 N N . ASN B 1 43 ? 5.05863 -12.75442 42.06247 1.000 33.49914 42 ASN B N 1
ATOM 4493 C CA . ASN B 1 43 ? 4.58270 -12.46528 43.41341 1.000 37.39879 42 ASN B CA 1
ATOM 4494 C C . ASN B 1 43 ? 5.66352 -11.59809 44.05681 1.000 38.14907 42 ASN B C 1
ATOM 4495 O O . ASN B 1 43 ? 6.64045 -12.11020 44.60834 1.000 34.30577 42 ASN B O 1
ATOM 4500 N N . ARG B 1 44 ? 5.49414 -10.27822 43.94134 1.000 36.60232 43 ARG B N 1
ATOM 4501 C CA . ARG B 1 44 ? 6.45292 -9.34468 44.51492 1.000 38.65981 43 ARG B CA 1
ATOM 4502 C C . ARG B 1 44 ? 6.45080 -9.36293 46.03640 1.000 41.11965 43 ARG B C 1
ATOM 4503 O O . ARG B 1 44 ? 7.28592 -8.69604 46.64771 1.000 44.03027 43 ARG B O 1
ATOM 4511 N N . TYR B 1 45 ? 5.55632 -10.12537 46.65368 1.000 41.13739 44 TYR B N 1
ATOM 4512 C CA . TYR B 1 45 ? 5.53646 -10.32476 48.09641 1.000 42.29069 44 TYR B CA 1
ATOM 4513 C C . TYR B 1 45 ? 6.17706 -11.64462 48.51924 1.000 46.54018 44 TYR B C 1
ATOM 4514 O O . TYR B 1 45 ? 6.12420 -11.98490 49.70500 1.000 42.05197 44 TYR B O 1
ATOM 4523 N N . LEU B 1 46 ? 6.76668 -12.40025 47.57523 1.000 41.01448 45 LEU B N 1
ATOM 4524 C CA . LEU B 1 46 ? 7.15143 -13.78382 47.85867 1.000 43.80805 45 LEU B CA 1
ATOM 4525 C C . LEU B 1 46 ? 8.22475 -13.83655 48.93717 1.000 42.36179 45 LEU B C 1
ATOM 4526 O O . LEU B 1 46 ? 8.20437 -14.71660 49.80817 1.000 41.69289 45 LEU B O 1
ATOM 4531 N N . TYR B 1 47 ? 9.17629 -12.90314 48.89247 1.000 45.08742 46 TYR B N 1
ATOM 4532 C CA . TYR B 1 47 ? 10.22456 -12.87024 49.90449 1.000 45.69492 46 TYR B CA 1
ATOM 4533 C C . TYR B 1 47 ? 9.64058 -12.64533 51.29381 1.000 50.70262 46 TYR B C 1
ATOM 4534 O O . TYR B 1 47 ? 10.13938 -13.20135 52.28007 1.000 54.99304 46 TYR B O 1
ATOM 4543 N N . ARG B 1 48 ? 8.58011 -11.84264 51.38640 1.000 49.92402 47 ARG B N 1
ATOM 4544 C CA . ARG B 1 48 ? 7.90180 -11.62765 52.66242 1.000 52.16808 47 ARG B CA 1
ATOM 4545 C C . ARG B 1 48 ? 7.23819 -12.91522 53.16224 1.000 49.40979 47 ARG B C 1
ATOM 4546 O O . ARG B 1 48 ? 7.31970 -13.23769 54.35120 1.000 48.05045 47 ARG B O 1
ATOM 4554 N N . ASN B 1 49 ? 6.61466 -13.68875 52.27415 1.000 43.78128 48 ASN B N 1
ATOM 4555 C CA . ASN B 1 49 ? 5.95988 -14.91459 52.72789 1.000 46.01234 48 ASN B CA 1
ATOM 4556 C C . ASN B 1 49 ? 6.95744 -16.03318 53.02232 1.000 47.09003 48 ASN B C 1
ATOM 4557 O O . ASN B 1 49 ? 6.71689 -16.84470 53.92000 1.000 51.69989 48 ASN B O 1
ATOM 4562 N N . ALA B 1 50 ? 8.09410 -16.06683 52.32654 1.000 47.84225 49 ALA B N 1
ATOM 4563 C CA . ALA B 1 50 ? 9.09569 -17.09818 52.58311 1.000 50.02062 49 ALA B CA 1
ATOM 4564 C C . ALA B 1 50 ? 9.79159 -16.90270 53.92682 1.000 49.37246 49 ALA B C 1
ATOM 4565 O O . ALA B 1 50 ? 10.29877 -17.87779 54.50728 1.000 44.41361 49 ALA B O 1
ATOM 4567 N N . GLN B 1 51 ? 9.79735 -15.65922 54.42936 1.000 49.54655 50 GLN B N 1
ATOM 4568 C CA . GLN B 1 51 ? 10.67117 -15.24025 55.52725 1.000 56.45355 50 GLN B CA 1
ATOM 4569 C C . GLN B 1 51 ? 10.65533 -16.21720 56.69931 1.000 51.66185 50 GLN B C 1
ATOM 4570 O O . GLN B 1 51 ? 11.70874 -16.67737 57.15406 1.000 54.35224 50 GLN B O 1
ATOM 4576 N N . ASN B 1 52 ? 9.47297 -16.52862 57.21512 1.000 47.49254 51 ASN B N 1
ATOM 4577 C CA . ASN B 1 52 ? 9.36394 -17.29946 58.44652 1.000 51.85677 51 ASN B CA 1
ATOM 4578 C C . ASN B 1 52 ? 9.47659 -18.79711 58.24039 1.000 53.52131 51 ASN B C 1
ATOM 4579 O O . ASN B 1 52 ? 9.13954 -19.54488 59.15924 1.000 47.99208 51 ASN B O 1
ATOM 4584 N N . TYR B 1 53 ? 9.95643 -19.26453 57.09060 1.000 48.29689 52 TYR B N 1
ATOM 4585 C CA . TYR B 1 53 ? 9.82955 -20.67680 56.76347 1.000 47.13799 52 TYR B CA 1
ATOM 4586 C C . TYR B 1 53 ? 11.07974 -21.22743 56.10412 1.000 49.26613 52 TYR B C 1
ATOM 4587 O O . TYR B 1 53 ? 11.48892 -22.36565 56.34926 1.000 48.67359 52 TYR B O 1
ATOM 4596 N N . ILE B 1 54 ? 11.68830 -20.40856 55.25690 1.000 50.81409 53 ILE B N 1
ATOM 4597 C CA . ILE B 1 54 ? 12.67531 -20.87108 54.29699 1.000 49.34136 53 ILE B CA 1
ATOM 4598 C C . ILE B 1 54 ? 13.57693 -19.68867 53.97494 1.000 47.87122 53 ILE B C 1
ATOM 4599 O O . ILE B 1 54 ? 13.14862 -18.53819 54.05626 1.000 49.16929 53 ILE B O 1
ATOM 4604 N N . THR B 1 55 ? 14.85186 -19.96632 53.68977 1.000 44.62458 54 THR B N 1
ATOM 4605 C CA . THR B 1 55 ? 15.78502 -18.90685 53.33177 1.000 48.52830 54 THR B CA 1
ATOM 4606 C C . THR B 1 55 ? 15.76466 -18.67356 51.81900 1.000 46.31069 54 THR B C 1
ATOM 4607 O O . THR B 1 55 ? 15.32571 -19.52318 51.03756 1.000 45.65493 54 THR B O 1
ATOM 4611 N N . SER B 1 56 ? 16.26779 -17.50291 51.41246 1.000 48.51741 55 SER B N 1
ATOM 4612 C CA . SER B 1 56 ? 16.22642 -17.13001 50.00154 1.000 48.59468 55 SER B CA 1
ATOM 4613 C C . SER B 1 56 ? 17.06590 -18.07021 49.15008 1.000 47.92995 55 SER B C 1
ATOM 4614 O O . SER B 1 56 ? 16.76351 -18.26526 47.96512 1.000 45.10945 55 SER B O 1
ATOM 4617 N N . SER B 1 57 ? 18.10432 -18.67303 49.73536 1.000 47.53182 56 SER B N 1
ATOM 4618 C CA . SER B 1 57 ? 18.94164 -19.63111 49.02637 1.000 47.70578 56 SER B CA 1
ATOM 4619 C C . SER B 1 57 ? 18.28079 -20.99912 48.88936 1.000 46.45510 56 SER B C 1
ATOM 4620 O O . SER B 1 57 ? 18.86932 -21.89373 48.27069 1.000 46.25777 56 SER B O 1
ATOM 4623 N N . ASP B 1 58 ? 17.07449 -21.17097 49.42957 1.000 41.17549 57 ASP B N 1
ATOM 4624 C CA . ASP B 1 58 ? 16.34331 -22.43509 49.37467 1.000 45.68411 57 ASP B CA 1
ATOM 4625 C C . ASP B 1 58 ? 15.22998 -22.44371 48.32904 1.000 44.24581 57 ASP B C 1
ATOM 4626 O O . ASP B 1 58 ? 14.46036 -23.41289 48.26653 1.000 36.70873 57 ASP B O 1
ATOM 4631 N N . TYR B 1 59 ? 15.08664 -21.38344 47.53660 1.000 42.72224 58 TYR B N 1
ATOM 4632 C CA . TYR B 1 59 ? 14.01417 -21.36561 46.55709 1.000 36.90075 58 TYR B CA 1
ATOM 4633 C C . TYR B 1 59 ? 14.44634 -20.55087 45.34412 1.000 42.13946 58 TYR B C 1
ATOM 4634 O O . TYR B 1 59 ? 15.33479 -19.69243 45.42552 1.000 37.95930 58 TYR B O 1
ATOM 4643 N N . ILE B 1 60 ? 13.80653 -20.85784 44.21088 1.000 35.11302 59 ILE B N 1
ATOM 4644 C CA . ILE B 1 60 ? 13.95305 -20.12012 42.96231 1.000 30.38181 59 ILE B CA 1
ATOM 4645 C C . ILE B 1 60 ? 12.55875 -19.83115 42.42453 1.000 31.13398 59 ILE B C 1
ATOM 4646 O O . ILE B 1 60 ? 11.80804 -20.75980 42.11164 1.000 29.09401 59 ILE B O 1
ATOM 4651 N N . ASN B 1 61 ? 12.20243 -18.55439 42.33718 1.000 29.31174 60 ASN B N 1
ATOM 4652 C CA . ASN B 1 61 ? 10.96658 -18.15894 41.68120 1.000 28.81739 60 ASN B CA 1
ATOM 4653 C C . ASN B 1 61 ? 11.28745 -17.79746 40.23531 1.000 29.28514 60 ASN B C 1
ATOM 4654 O O . ASN B 1 61 ? 12.36006 -17.25424 39.94761 1.000 28.23514 60 ASN B O 1
ATOM 4659 N N . MET B 1 62 ? 10.36434 -18.13564 39.32883 1.000 23.87063 61 MET B N 1
ATOM 4660 C CA . MET B 1 62 ? 10.63542 -17.98913 37.89525 1.000 28.63956 61 MET B CA 1
ATOM 4661 C C . MET B 1 62 ? 10.86996 -16.52035 37.51446 1.000 31.59948 61 MET B C 1
ATOM 4662 O O . MET B 1 62 ? 11.85723 -16.19097 36.84141 1.000 31.12422 61 MET B O 1
ATOM 4667 N N . TYR B 1 63 ? 10.01197 -15.61338 37.98570 1.000 32.46063 62 TYR B N 1
ATOM 4668 C CA . TYR B 1 63 ? 10.22400 -14.19884 37.68320 1.000 25.60859 62 TYR B CA 1
ATOM 4669 C C . TYR B 1 63 ? 11.50522 -13.67718 38.32728 1.000 32.81709 62 TYR B C 1
ATOM 4670 O O . TYR B 1 63 ? 12.30085 -13.01269 37.66402 1.000 28.65286 62 TYR B O 1
ATOM 4679 N N . ASP B 1 64 ? 11.74921 -14.00144 39.60666 1.000 28.10104 63 ASP B N 1
ATOM 4680 C CA . ASP B 1 64 ? 13.04230 -13.69826 40.22674 1.000 31.99117 63 ASP B CA 1
ATOM 4681 C C . ASP B 1 64 ? 14.19495 -14.13670 39.34468 1.000 31.50421 63 ASP B C 1
ATOM 4682 O O . ASP B 1 64 ? 15.16719 -13.40089 39.14554 1.000 34.34630 63 ASP B O 1
ATOM 4687 N N . PHE B 1 65 ? 14.09704 -15.35061 38.80880 1.000 30.21234 64 PHE B N 1
ATOM 4688 C CA . PHE B 1 65 ? 15.18522 -15.91454 38.03811 1.000 29.88843 64 PHE B CA 1
ATOM 4689 C C . PHE B 1 65 ? 15.52573 -15.02704 36.84250 1.000 31.87669 64 PHE B C 1
ATOM 4690 O O . PHE B 1 65 ? 16.68013 -14.61653 36.66110 1.000 29.93985 64 PHE B O 1
ATOM 4698 N N . PHE B 1 66 ? 14.53059 -14.68999 36.03651 1.000 30.22058 65 PHE B N 1
ATOM 4699 C CA . PHE B 1 66 ? 14.80739 -13.86144 34.86728 1.000 29.06804 65 PHE B CA 1
ATOM 4700 C C . PHE B 1 66 ? 15.02621 -12.40105 35.22707 1.000 31.35682 65 PHE B C 1
ATOM 4701 O O . PHE B 1 66 ? 15.71511 -11.69646 34.48446 1.000 30.47689 65 PHE B O 1
ATOM 4709 N N . GLN B 1 67 ? 14.48655 -11.94546 36.35994 1.000 28.88785 66 GLN B N 1
ATOM 4710 C CA . GLN B 1 67 ? 14.76161 -10.60956 36.88895 1.000 32.13912 66 GLN B CA 1
ATOM 4711 C C . GLN B 1 67 ? 16.07693 -10.54385 37.66493 1.000 31.86172 66 GLN B C 1
ATOM 4712 O O . GLN B 1 67 ? 16.38750 -9.48912 38.23540 1.000 31.69996 66 GLN B O 1
ATOM 4718 N N . GLU B 1 68 ? 16.86302 -11.62442 37.68896 1.000 33.67582 67 GLU B N 1
ATOM 4719 C CA . GLU B 1 68 ? 18.17183 -11.60933 38.36046 1.000 33.49447 67 GLU B CA 1
ATOM 4720 C C . GLU B 1 68 ? 18.02935 -11.16921 39.81183 1.000 35.87867 67 GLU B C 1
ATOM 4721 O O . GLU B 1 68 ? 18.84870 -10.41912 40.34267 1.000 41.55745 67 GLU B O 1
ATOM 4727 N N . ALA B 1 69 ? 16.95227 -11.61488 40.44917 1.000 36.70672 68 ALA B N 1
ATOM 4728 C CA . ALA B 1 69 ? 16.69358 -11.30663 41.84879 1.000 38.55859 68 ALA B CA 1
ATOM 4729 C C . ALA B 1 69 ? 16.45724 -12.57512 42.66367 1.000 41.58338 68 ALA B C 1
ATOM 4730 O O . ALA B 1 69 ? 15.65311 -12.56258 43.60701 1.000 37.11841 68 ALA B O 1
ATOM 4732 N N . THR B 1 70 ? 17.09722 -13.68710 42.28576 1.000 40.29358 69 THR B N 1
ATOM 4733 C CA . THR B 1 70 ? 17.07341 -14.87709 43.13320 1.000 43.47884 69 THR B CA 1
ATOM 4734 C C . THR B 1 70 ? 18.20537 -14.79176 44.13434 1.000 46.76775 69 THR B C 1
ATOM 4735 O O . THR B 1 70 ? 19.26831 -14.22810 43.85198 1.000 45.41999 69 THR B O 1
ATOM 4739 N N . TYR B 1 71 ? 17.96894 -15.37212 45.30704 1.000 46.34342 70 TYR B N 1
ATOM 4740 C CA . TYR B 1 71 ? 18.91172 -15.37285 46.41211 1.000 52.42714 70 TYR B CA 1
ATOM 4741 C C . TYR B 1 71 ? 19.14545 -13.96150 46.93650 1.000 58.41099 70 TYR B C 1
ATOM 4742 O O . TYR B 1 71 ? 19.99277 -13.76197 47.81601 1.000 60.87367 70 TYR B O 1
ATOM 4751 N N . LEU B 1 72 ? 18.42941 -12.97123 46.40464 1.000 57.32886 71 LEU B N 1
ATOM 4752 C CA . LEU B 1 72 ? 18.54780 -11.58818 46.84476 1.000 62.45234 71 LEU B CA 1
ATOM 4753 C C . LEU B 1 72 ? 17.66510 -11.35082 48.06145 1.000 63.70166 71 LEU B C 1
ATOM 4754 O O . LEU B 1 72 ? 16.51476 -11.80167 48.10474 1.000 59.31282 71 LEU B O 1
ATOM 4759 N N . GLU B 1 73 ? 18.20644 -10.62651 49.03983 1.000 69.89006 72 GLU B N 1
ATOM 4760 C CA . GLU B 1 73 ? 17.52506 -10.29956 50.28622 1.000 72.16946 72 GLU B CA 1
ATOM 4761 C C . GLU B 1 73 ? 17.05174 -8.84229 50.25358 1.000 69.85035 72 GLU B C 1
ATOM 4762 O O . GLU B 1 73 ? 17.26530 -8.11921 49.27660 1.000 73.89035 72 GLU B O 1
ATOM 4768 N N . ARG B 1 74 ? 16.38756 -8.42066 51.33337 1.000 65.84349 73 ARG B N 1
ATOM 4769 C CA . ARG B 1 74 ? 15.82618 -7.07339 51.41830 1.000 64.17474 73 ARG B CA 1
ATOM 4770 C C . ARG B 1 74 ? 16.90792 -6.00155 51.30021 1.000 65.04555 73 ARG B C 1
ATOM 4771 O O . ARG B 1 74 ? 18.01124 -6.14951 51.83268 1.000 67.72724 73 ARG B O 1
ATOM 4779 N N . ASN B 1 75 ? 16.58080 -4.91215 50.60073 1.000 65.20954 74 ASN B N 1
ATOM 4780 C CA . ASN B 1 75 ? 17.41249 -3.71144 50.60924 1.000 66.25035 74 ASN B CA 1
ATOM 4781 C C . ASN B 1 75 ? 17.26196 -2.97149 51.94100 1.000 64.08785 74 ASN B C 1
ATOM 4782 O O . ASN B 1 75 ? 16.25820 -3.11710 52.64533 1.000 59.13743 74 ASN B O 1
ATOM 4787 N N . GLU B 1 76 ? 18.26776 -2.15895 52.28248 1.000 65.27719 75 GLU B N 1
ATOM 4788 C CA . GLU B 1 76 ? 18.19069 -1.33982 53.50701 1.000 66.82000 75 GLU B CA 1
ATOM 4789 C C . GLU B 1 76 ? 16.97516 -0.42325 53.49664 1.000 63.38752 75 GLU B C 1
ATOM 4790 O O . GLU B 1 76 ? 17.09671 0.75563 53.17488 1.000 62.10928 75 GLU B O 1
ATOM 4796 N N . ASP B 1 79 ? 14.71608 5.99982 52.08004 1.000 61.85313 78 ASP B N 1
ATOM 4797 C CA . ASP B 1 79 ? 13.63498 6.90448 52.45570 1.000 65.30929 78 ASP B CA 1
ATOM 4798 C C . ASP B 1 79 ? 13.06371 7.55772 51.20462 1.000 65.96036 78 ASP B C 1
ATOM 4799 O O . ASP B 1 79 ? 13.72918 8.37787 50.56625 1.000 64.25623 78 ASP B O 1
ATOM 4804 N N . TRP B 1 80 ? 11.82469 7.19228 50.86013 1.000 64.95568 79 TRP B N 1
ATOM 4805 C CA . TRP B 1 80 ? 11.18414 7.75464 49.67456 1.000 65.17925 79 TRP B CA 1
ATOM 4806 C C . TRP B 1 80 ? 10.70744 9.18161 49.92075 1.000 65.65964 79 TRP B C 1
ATOM 4807 O O . TRP B 1 80 ? 10.85015 10.04502 49.04636 1.000 64.73046 79 TRP B O 1
ATOM 4818 N N . LEU B 1 81 ? 10.15740 9.44922 51.10883 1.000 63.84538 80 LEU B N 1
ATOM 4819 C CA . LEU B 1 81 ? 9.61615 10.77363 51.39911 1.000 65.88227 80 LEU B CA 1
ATOM 4820 C C . LEU B 1 81 ? 10.70416 11.83946 51.43181 1.000 65.23825 80 LEU B C 1
ATOM 4821 O O . LEU B 1 81 ? 10.47044 12.96898 50.98743 1.000 63.04027 80 LEU B O 1
ATOM 4826 N N . SER B 1 82 ? 11.89784 11.50114 51.93069 1.000 63.57070 81 SER B N 1
ATOM 4827 C CA . SER B 1 82 ? 13.03288 12.41344 51.85582 1.000 62.55669 81 SER B CA 1
ATOM 4828 C C . SER B 1 82 ? 13.60089 12.53246 50.44550 1.000 66.03786 81 SER B C 1
ATOM 4829 O O . SER B 1 82 ? 14.28275 13.52122 50.14639 1.000 64.29833 81 SER B O 1
ATOM 4832 N N . TYR B 1 83 ? 13.35256 11.54594 49.57823 1.000 61.05944 82 TYR B N 1
ATOM 4833 C CA . TYR B 1 83 ? 13.72763 11.68572 48.17755 1.000 61.49787 82 TYR B CA 1
ATOM 4834 C C . TYR B 1 83 ? 12.75810 12.59951 47.44506 1.000 59.51010 82 TYR B C 1
ATOM 4835 O O . TYR B 1 83 ? 13.17952 13.43291 46.63513 1.000 61.86124 82 TYR B O 1
ATOM 4844 N N . TRP B 1 84 ? 11.45985 12.46715 47.73400 1.000 58.95186 83 TRP B N 1
ATOM 4845 C CA . TRP B 1 84 ? 10.44964 13.18358 46.96803 1.000 56.75531 83 TRP B CA 1
ATOM 4846 C C . TRP B 1 84 ? 10.37904 14.65568 47.37262 1.000 60.31296 83 TRP B C 1
ATOM 4847 O O . TRP B 1 84 ? 10.02773 15.49977 46.54074 1.000 57.63750 83 TRP B O 1
ATOM 4858 N N . THR B 1 85 ? 10.72632 14.98740 48.62482 1.000 59.86234 84 THR B N 1
ATOM 4859 C CA . THR B 1 85 ? 10.75667 16.37604 49.09000 1.000 58.09075 84 THR B CA 1
ATOM 4860 C C . THR B 1 85 ? 12.13659 17.01807 48.97333 1.000 60.26011 84 THR B C 1
ATOM 4861 O O . THR B 1 85 ? 12.27538 18.07733 48.36023 1.000 63.55230 84 THR B O 1
ATOM 4865 N N . ASP B 1 86 ? 13.16125 16.41034 49.57287 1.000 59.32068 85 ASP B N 1
ATOM 4866 C CA . ASP B 1 86 ? 14.45557 17.07793 49.65707 1.000 59.82973 85 ASP B CA 1
ATOM 4867 C C . ASP B 1 86 ? 15.22069 17.00069 48.34558 1.000 65.87212 85 ASP B C 1
ATOM 4868 O O . ASP B 1 86 ? 15.87606 17.97255 47.95187 1.000 69.88160 85 ASP B O 1
ATOM 4873 N N . GLU B 1 87 ? 15.16606 15.85425 47.66374 1.000 64.86227 86 GLU B N 1
ATOM 4874 C CA . GLU B 1 87 ? 15.90667 15.69108 46.41997 1.000 64.50941 86 GLU B CA 1
ATOM 4875 C C . GLU B 1 87 ? 15.08482 16.08197 45.19808 1.000 61.15337 86 GLU B C 1
ATOM 4876 O O . GLU B 1 87 ? 15.64776 16.58699 44.22040 1.000 61.73908 86 GLU B O 1
ATOM 4882 N N . CYS B 1 88 ? 13.76383 15.87891 45.23595 1.000 57.89488 87 CYS B N 1
ATOM 4883 C CA . CYS B 1 88 ? 12.91475 16.11233 44.07570 1.000 59.37297 87 CYS B CA 1
ATOM 4884 C C . CYS B 1 88 ? 11.99629 17.31481 44.18823 1.000 56.16612 87 CYS B C 1
ATOM 4885 O O . CYS B 1 88 ? 11.44731 17.73602 43.16574 1.000 46.25448 87 CYS B O 1
ATOM 4888 N N . HIS B 1 89 ? 11.79309 17.85350 45.39245 1.000 60.34646 88 HIS B N 1
ATOM 4889 C CA . HIS B 1 89 ? 11.02721 19.08231 45.60647 1.000 57.75260 88 HIS B CA 1
ATOM 4890 C C . HIS B 1 89 ? 9.55431 18.91245 45.23041 1.000 55.31615 88 HIS B C 1
ATOM 4891 O O . HIS B 1 89 ? 8.91325 19.85532 44.77154 1.000 52.42663 88 HIS B O 1
ATOM 4898 N N . TYR B 1 90 ? 9.00504 17.71493 45.41261 1.000 54.62357 89 TYR B N 1
ATOM 4899 C CA . TYR B 1 90 ? 7.58439 17.47475 45.20778 1.000 50.71642 89 TYR B CA 1
ATOM 4900 C C . TYR B 1 90 ? 6.80993 17.80051 46.47842 1.000 54.38239 89 TYR B C 1
ATOM 4901 O O . TYR B 1 90 ? 7.38095 17.97089 47.55889 1.000 53.59631 89 TYR B O 1
ATOM 4910 N N . THR B 1 91 ? 5.48459 17.84283 46.34350 1.000 53.34452 90 THR B N 1
ATOM 4911 C CA . THR B 1 91 ? 4.57804 18.09329 47.45623 1.000 57.77873 90 THR B CA 1
ATOM 4912 C C . THR B 1 91 ? 3.61859 16.91470 47.60008 1.000 60.00390 90 THR B C 1
ATOM 4913 O O . THR B 1 91 ? 3.08074 16.41501 46.60462 1.000 56.62830 90 THR B O 1
ATOM 4917 N N . LEU B 1 92 ? 3.40903 16.47082 48.84142 1.000 61.36043 91 LEU B N 1
ATOM 4918 C CA . LEU B 1 92 ? 2.69968 15.22963 49.14262 1.000 61.67834 91 LEU B CA 1
ATOM 4919 C C . LEU B 1 92 ? 1.48066 15.53740 49.99643 1.000 62.31574 91 LEU B C 1
ATOM 4920 O O . LEU B 1 92 ? 1.60137 16.16777 51.05127 1.000 66.55850 91 LEU B O 1
ATOM 4925 N N . LYS B 1 93 ? 0.31469 15.08588 49.54809 1.000 63.63935 92 LYS B N 1
ATOM 4926 C CA . LYS B 1 93 ? -0.94082 15.32135 50.25606 1.000 68.70101 92 LYS B CA 1
ATOM 4927 C C . LYS B 1 93 ? -1.49796 13.94653 50.63466 1.000 73.06759 92 LYS B C 1
ATOM 4928 O O . LYS B 1 93 ? -2.00830 13.21487 49.77866 1.000 68.92268 92 LYS B O 1
ATOM 4934 N N . HIS B 1 94 ? -1.35579 13.58465 51.91885 1.000 74.70194 93 HIS B 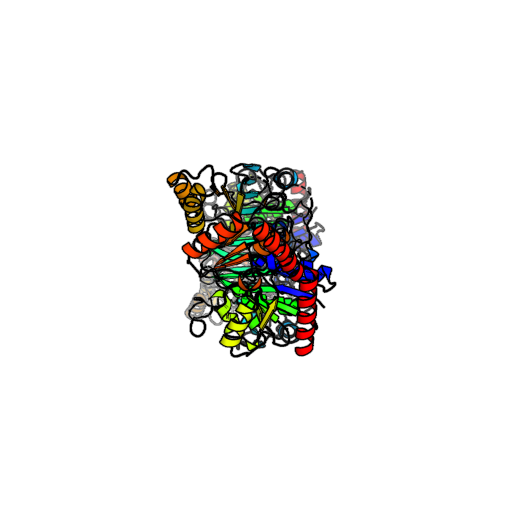N 1
ATOM 4935 C CA . HIS B 1 94 ? -1.77448 12.28149 52.43210 1.000 76.51265 93 HIS B CA 1
ATOM 4936 C C . HIS B 1 94 ? -3.26322 12.06872 52.18447 1.000 78.32155 93 HIS B C 1
ATOM 4937 O O . HIS B 1 94 ? -4.01133 13.04045 52.03638 1.000 78.91754 93 HIS B O 1
ATOM 4944 N N . VAL B 1 95 ? -3.70324 10.81459 52.11227 1.000 77.79267 94 VAL B N 1
ATOM 4945 C CA . VAL B 1 95 ? -5.09359 10.52570 51.76285 1.000 80.46856 94 VAL B CA 1
ATOM 4946 C C . VAL B 1 95 ? -5.94323 10.22241 53.00095 1.000 81.00598 94 VAL B C 1
ATOM 4947 O O . VAL B 1 95 ? -5.69905 9.25622 53.72419 1.000 81.25215 94 VAL B O 1
ATOM 4951 N N . SER B 1 98 ? -5.67477 6.12481 54.70510 1.000 67.37081 97 SER B N 1
ATOM 4952 C CA . SER B 1 98 ? -4.79598 5.08252 54.17255 1.000 69.46496 97 SER B CA 1
ATOM 4953 C C . SER B 1 98 ? -3.32482 5.34484 54.51563 1.000 68.30842 97 SER B C 1
ATOM 4954 O O . SER B 1 98 ? -3.00727 6.22506 55.31523 1.000 67.58148 97 SER B O 1
ATOM 4957 N N . HIS B 1 99 ? -2.43378 4.54857 53.91968 1.000 68.31900 98 HIS B N 1
ATOM 4958 C CA . HIS B 1 99 ? -1.00289 4.83630 53.92415 1.000 70.00981 98 HIS B CA 1
ATOM 4959 C C . HIS B 1 99 ? -0.59929 5.31336 52.53039 1.000 69.09610 98 HIS B C 1
ATOM 4960 O O . HIS B 1 99 ? 0.28459 4.72910 51.89143 1.000 62.57209 98 HIS B O 1
ATOM 4967 N N . ASP B 1 100 ? -1.25732 6.36400 52.04557 1.000 70.30220 99 ASP B N 1
ATOM 4968 C CA . ASP B 1 100 ? -1.16525 6.79104 50.65487 1.000 68.83933 99 ASP B CA 1
ATOM 4969 C C . ASP B 1 100 ? -0.75599 8.26143 50.56725 1.000 71.74028 99 ASP B C 1
ATOM 4970 O O . ASP B 1 100 ? -0.67859 8.98092 51.56949 1.000 73.20557 99 ASP B O 1
ATOM 4975 N N . PHE B 1 101 ? -0.49256 8.69674 49.33666 1.000 67.42771 100 PHE B N 1
ATOM 4976 C CA . PHE B 1 101 ? 0.01999 10.02756 49.04664 1.000 65.18715 100 PHE B CA 1
ATOM 4977 C C . PHE B 1 101 ? -0.40063 10.44505 47.64586 1.000 64.45262 100 PHE B C 1
ATOM 4978 O O . PHE B 1 101 ? -0.47972 9.61817 46.73074 1.000 54.87888 100 PHE B O 1
ATOM 4986 N N . ARG B 1 102 ? -0.65692 11.73320 47.48364 1.000 60.38503 101 ARG B N 1
ATOM 4987 C CA . ARG B 1 102 ? -0.69151 12.35227 46.17063 1.000 57.98304 101 ARG B CA 1
ATOM 4988 C C . ARG B 1 102 ? 0.56885 13.19128 46.03055 1.000 56.99987 101 ARG B C 1
ATOM 4989 O O . ARG B 1 102 ? 0.85914 14.02858 46.89319 1.000 56.10560 101 ARG B O 1
ATOM 4997 N N . ILE B 1 103 ? 1.33065 12.93852 44.96795 1.000 51.14050 102 ILE B N 1
ATOM 4998 C CA . ILE B 1 103 ? 2.59147 13.62460 44.72199 1.000 48.01147 102 ILE B CA 1
ATOM 4999 C C . ILE B 1 103 ? 2.35488 14.68183 43.65717 1.000 48.24802 102 ILE B C 1
ATOM 5000 O O . ILE B 1 103 ? 1.88363 14.37913 42.55134 1.000 40.08546 102 ILE B O 1
ATOM 5005 N N . TYR B 1 104 ? 2.65130 15.92548 44.01563 1.000 44.68544 103 TYR B N 1
ATOM 5006 C CA . TYR B 1 104 ? 2.46007 17.07754 43.15892 1.000 45.42069 103 TYR B CA 1
ATOM 5007 C C . TYR B 1 104 ? 3.81738 17.69705 42.89261 1.000 40.10387 103 TYR B C 1
ATOM 5008 O O . TYR B 1 104 ? 4.67639 17.73872 43.78256 1.000 46.54192 103 TYR B O 1
ATOM 5017 N N . ASP B 1 105 ? 4.01827 18.13998 41.65994 1.000 40.40620 104 ASP B N 1
ATOM 5018 C CA . ASP B 1 105 ? 5.11639 19.03995 41.33181 1.000 43.53414 104 ASP B CA 1
ATOM 5019 C C . ASP B 1 105 ? 4.49245 20.42723 41.35470 1.000 45.12960 104 ASP B C 1
ATOM 5020 O O . ASP B 1 105 ? 3.80473 20.82355 40.40435 1.000 41.61719 104 ASP B O 1
ATOM 5025 N N . GLN B 1 106 ? 4.74453 21.16691 42.43837 1.000 49.18438 105 GLN B N 1
ATOM 5026 C CA . GLN B 1 106 ? 4.03032 22.41108 42.71901 1.000 46.48212 105 GLN B CA 1
ATOM 5027 C C . GLN B 1 106 ? 2.53900 22.19260 42.47912 1.000 43.70197 105 GLN B C 1
ATOM 5028 O O . GLN B 1 106 ? 1.93728 21.33976 43.13641 1.000 43.43838 105 GLN B O 1
ATOM 5034 N N . GLU B 1 107 ? 1.93063 22.88362 41.52386 1.000 41.45855 106 GLU B N 1
ATOM 5035 C CA . GLU B 1 107 ? 0.48976 22.68901 41.36649 1.000 43.67869 106 GLU B CA 1
ATOM 5036 C C . GLU B 1 107 ? 0.11091 21.42648 40.57948 1.000 44.11267 106 GLU B C 1
ATOM 5037 O O . GLU B 1 107 ? -1.08654 21.11988 40.48394 1.000 42.04111 106 GLU B O 1
ATOM 5043 N N . ARG B 1 108 ? 1.07174 20.68673 40.01159 1.000 39.12876 107 ARG B N 1
ATOM 5044 C CA . ARG B 1 108 ? 0.77668 19.63040 39.04407 1.000 39.43965 107 ARG B CA 1
ATOM 5045 C C . ARG B 1 108 ? 0.68271 18.27094 39.71879 1.000 35.62186 107 ARG B C 1
ATOM 5046 O O . ARG B 1 108 ? 1.63094 17.83633 40.37419 1.000 39.98379 107 ARG B O 1
ATOM 5054 N N . PHE B 1 109 ? -0.44786 17.60230 39.52445 1.000 34.98885 108 PHE B N 1
ATOM 5055 C CA . PHE B 1 109 ? -0.65962 16.24936 40.02933 1.000 41.98688 108 PHE B CA 1
ATOM 5056 C C . PHE B 1 109 ? 0.09517 15.25447 39.15631 1.000 39.53321 108 PHE B C 1
ATOM 5057 O O . PHE B 1 109 ? -0.19584 15.12745 37.96212 1.000 35.23670 108 PHE B O 1
ATOM 5065 N N . LEU B 1 110 ? 1.03870 14.53337 39.75507 1.000 39.10170 109 LEU B N 1
ATOM 5066 C CA . LEU B 1 110 ? 1.89310 13.59471 39.03601 1.000 35.15102 109 LEU B CA 1
ATOM 5067 C C . LEU B 1 110 ? 1.55356 12.13600 39.31966 1.000 40.93173 109 LEU B C 1
ATOM 5068 O O . LEU B 1 110 ? 1.30461 11.35955 38.38415 1.000 35.18859 109 LEU B O 1
ATOM 5073 N N . MET B 1 111 ? 1.50261 11.75224 40.60335 1.000 37.75995 110 MET B N 1
ATOM 5074 C CA . MET B 1 111 ? 1.54823 10.35592 41.00953 1.000 38.69755 110 MET B CA 1
ATOM 5075 C C . MET B 1 111 ? 0.62573 10.11366 42.20028 1.000 44.82110 110 MET B C 1
ATOM 5076 O O . MET B 1 111 ? 0.35659 11.02170 42.99520 1.000 43.06008 110 MET B O 1
ATOM 5081 N N . TYR B 1 112 ? 0.15914 8.86586 42.31890 1.000 43.44406 111 TYR B N 1
ATOM 5082 C CA . TYR B 1 112 ? -0.53452 8.35234 43.50167 1.000 46.10000 111 TYR B CA 1
ATOM 5083 C C . TYR B 1 112 ? 0.31540 7.24118 44.09445 1.000 48.09886 111 TYR B C 1
ATOM 5084 O O . TYR B 1 112 ? 0.53282 6.22083 43.43722 1.000 46.25783 111 TYR B O 1
ATOM 5093 N N . ALA B 1 113 ? 0.78656 7.42722 45.32860 1.000 50.06132 112 ALA B N 1
ATOM 5094 C CA . ALA B 1 113 ? 1.66078 6.45742 45.97805 1.000 52.31519 112 ALA B CA 1
ATOM 5095 C C . ALA B 1 113 ? 0.90895 5.68196 47.05844 1.000 60.42488 112 ALA B C 1
ATOM 5096 O O . ALA B 1 113 ? -0.05418 6.17857 47.65257 1.000 58.57016 112 ALA B O 1
ATOM 5098 N N . HIS B 1 114 ? 1.36026 4.44884 47.30032 1.000 58.08773 113 HIS B N 1
ATOM 5099 C CA . HIS B 1 114 ? 0.72588 3.54955 48.26014 1.000 60.15633 113 HIS B CA 1
ATOM 5100 C C . HIS B 1 114 ? 1.83757 2.78386 48.96266 1.000 62.59505 113 HIS B C 1
ATOM 5101 O O . HIS B 1 114 ? 2.65310 2.12928 48.30538 1.000 58.27009 113 HIS B O 1
ATOM 5108 N N . PHE B 1 115 ? 1.90007 2.90122 50.28450 1.000 63.95546 114 PHE B N 1
ATOM 5109 C CA . PHE B 1 115 ? 2.85787 2.16052 51.09153 1.000 65.32602 114 PHE B CA 1
ATOM 5110 C C . PHE B 1 115 ? 2.16167 1.02916 51.83537 1.000 68.37856 114 PHE B C 1
ATOM 5111 O O . PHE B 1 115 ? 0.93358 0.92647 51.86240 1.000 66.25508 114 PHE B O 1
ATOM 5119 N N . GLN B 1 116 ? 2.97469 0.18801 52.47335 1.000 71.09569 115 GLN B N 1
ATOM 5120 C CA . GLN B 1 116 ? 2.46286 -0.82749 53.38923 1.000 73.92394 115 GLN B CA 1
ATOM 5121 C C . GLN B 1 116 ? 2.46457 -0.32143 54.83323 1.000 70.23756 115 GLN B C 1
ATOM 5122 O O . GLN B 1 116 ? 1.41720 -0.27456 55.48563 1.000 71.70581 115 GLN B O 1
ATOM 5128 N N . ASP B 1 117 ? 3.62091 0.08929 55.32797 1.000 69.14482 116 ASP B N 1
ATOM 5129 C CA . ASP B 1 117 ? 3.78643 0.36931 56.74579 1.000 67.88473 116 ASP B CA 1
ATOM 5130 C C . ASP B 1 117 ? 3.44064 1.81665 57.06875 1.000 69.42354 116 ASP B C 1
ATOM 5131 O O . ASP B 1 117 ? 3.50051 2.69340 56.19994 1.000 69.32541 116 ASP B O 1
ATOM 5136 N N . PRO B 1 118 ? 3.06425 2.10169 58.32198 1.000 69.48094 117 PRO B N 1
ATOM 5137 C CA . PRO B 1 118 ? 2.93325 3.50033 58.75415 1.000 69.25638 117 PRO B CA 1
ATOM 5138 C C . PRO B 1 118 ? 4.26685 4.18330 58.97781 1.000 68.55097 117 PRO B C 1
ATOM 5139 O O . PRO B 1 118 ? 4.29286 5.40700 59.17027 1.000 68.58413 117 PRO B O 1
ATOM 5143 N N . LYS B 1 119 ? 5.36515 3.42626 58.99203 1.000 68.12633 118 LYS B N 1
ATOM 5144 C CA . LYS B 1 119 ? 6.70352 3.99810 58.93493 1.000 71.69721 118 LYS B CA 1
ATOM 5145 C C . LYS B 1 119 ? 7.08590 4.39490 57.51250 1.000 71.63755 118 LYS B C 1
ATOM 5146 O O . LYS B 1 119 ? 8.11630 5.05294 57.32336 1.000 68.45477 118 LYS B O 1
ATOM 5152 N N . TYR B 1 120 ? 6.25768 4.02157 56.53190 1.000 69.54578 119 TYR B N 1
ATOM 5153 C CA . TYR B 1 120 ? 6.44432 4.33151 55.11103 1.000 69.52915 119 TYR B CA 1
ATOM 5154 C C . TYR B 1 120 ? 7.88326 4.07013 54.67343 1.000 70.98515 119 TYR B C 1
ATOM 5155 O O . TYR B 1 120 ? 8.53560 4.90183 54.03738 1.000 73.22296 119 TYR B O 1
ATOM 5164 N N . ARG B 1 121 ? 8.38097 2.88466 55.03650 1.000 71.58245 120 ARG B N 1
ATOM 5165 C CA . ARG B 1 121 ? 9.69983 2.41537 54.62729 1.000 71.97682 120 ARG B CA 1
ATOM 5166 C C . ARG B 1 121 ? 9.62030 1.28616 53.60535 1.000 69.60770 120 ARG B C 1
ATOM 5167 O O . ARG B 1 121 ? 10.66272 0.74072 53.21908 1.000 67.72762 120 ARG B O 1
ATOM 5175 N N . ILE B 1 122 ? 8.40969 0.92022 53.16825 1.000 63.32534 121 ILE B N 1
ATOM 5176 C CA . ILE B 1 122 ? 8.17896 -0.15719 52.21033 1.000 63.95395 121 ILE B CA 1
ATOM 5177 C C . ILE B 1 122 ? 7.15145 0.30799 51.18348 1.000 61.68268 121 ILE B C 1
ATOM 5178 O O . ILE B 1 122 ? 5.93953 0.27608 51.43830 1.000 59.72256 121 ILE B O 1
ATOM 5183 N N . LEU B 1 123 ? 7.62240 0.73646 50.01433 1.000 58.21420 122 LEU B N 1
ATOM 5184 C CA . LEU B 1 123 ? 6.72347 1.18844 48.95534 1.000 57.61039 122 LEU B CA 1
ATOM 5185 C C . LEU B 1 123 ? 6.04778 0.00302 48.25846 1.000 49.11787 122 LEU B C 1
ATOM 5186 O O . LEU B 1 123 ? 6.67846 -1.02452 47.98772 1.000 45.75652 122 LEU B O 1
ATOM 5191 N N . ASP B 1 124 ? 4.74693 0.14544 47.99816 1.000 48.99488 123 ASP B N 1
ATOM 5192 C CA . ASP B 1 124 ? 3.94918 -0.88226 47.33637 1.000 50.14148 123 ASP B CA 1
ATOM 5193 C C . ASP B 1 124 ? 3.76161 -0.57475 45.85551 1.000 50.23299 123 ASP B C 1
ATOM 5194 O O . ASP B 1 124 ? 4.19494 -1.36014 45.00334 1.000 41.49399 123 ASP B O 1
ATOM 5199 N N . TYR B 1 125 ? 3.12197 0.55572 45.53435 1.000 48.29355 124 TYR B N 1
ATOM 5200 C CA . TYR B 1 125 ? 2.86810 0.91954 44.14548 1.000 43.80906 124 TYR B CA 1
ATOM 5201 C C . TYR B 1 125 ? 2.75774 2.43295 43.99794 1.000 48.35859 124 TYR B C 1
ATOM 5202 O O . TYR B 1 125 ? 2.56262 3.16920 44.97196 1.000 46.54675 124 TYR B O 1
ATOM 5211 N N . VAL B 1 126 ? 2.87976 2.88107 42.74165 1.000 43.47181 125 VAL B N 1
ATOM 5212 C CA . VAL B 1 126 ? 2.79039 4.28853 42.35234 1.000 41.66039 125 VAL B CA 1
ATOM 5213 C C . VAL B 1 126 ? 2.10248 4.40174 40.99781 1.000 39.68346 125 VAL B C 1
ATOM 5214 O O . VAL B 1 126 ? 2.60840 3.87971 39.99491 1.000 42.58268 125 VAL B O 1
ATOM 5218 N N . ASN B 1 127 ? 0.95097 5.07424 40.94443 1.000 38.35197 126 ASN B N 1
ATOM 5219 C CA . ASN B 1 127 ? 0.25162 5.30034 39.68658 1.000 38.52624 126 ASN B CA 1
ATOM 5220 C C . ASN B 1 127 ? 0.67980 6.63553 39.07414 1.000 41.28891 126 ASN B C 1
ATOM 5221 O O . ASN B 1 127 ? 0.81950 7.63715 39.77969 1.000 36.15054 126 ASN B O 1
ATOM 5226 N N . HIS B 1 128 ? 0.85899 6.64198 37.75090 1.000 44.35063 127 HIS B N 1
ATOM 5227 C CA . HIS B 1 128 ? 1.29372 7.80962 36.99406 1.000 35.29480 127 HIS B CA 1
ATOM 5228 C C . HIS B 1 128 ? 0.14812 8.36281 36.16282 1.000 37.83736 127 HIS B C 1
ATOM 5229 O O . HIS B 1 128 ? -0.61037 7.60458 35.54754 1.000 34.30954 127 HIS B O 1
ATOM 5236 N N . PHE B 1 129 ? 0.06520 9.69416 36.08944 1.000 32.87435 128 PHE B N 1
ATOM 5237 C CA . PHE B 1 129 ? -1.05575 10.34431 35.42943 1.000 34.93650 128 PHE B CA 1
ATOM 5238 C C . PHE B 1 129 ? -0.55831 11.32614 34.37599 1.000 34.51383 128 PHE B C 1
ATOM 5239 O O . PHE B 1 129 ? 0.46557 11.98226 34.56511 1.000 33.28150 128 PHE B O 1
ATOM 5247 N N . ASP B 1 130 ? -1.28041 11.40475 33.26305 1.000 34.08038 129 ASP B N 1
ATOM 5248 C CA . ASP B 1 130 ? -0.90978 12.30383 32.18157 1.000 35.90866 129 ASP B CA 1
ATOM 5249 C C . ASP B 1 130 ? -1.53919 13.68024 32.42280 1.000 39.77945 129 ASP B C 1
ATOM 5250 O O . ASP B 1 130 ? -2.02180 13.97913 33.52122 1.000 40.70105 129 ASP B O 1
ATOM 5255 N N . SER B 1 131 ? -1.52520 14.54227 31.39755 1.000 35.49426 130 SER B N 1
ATOM 5256 C CA . SER B 1 131 ? -1.96881 15.92630 31.57002 1.000 41.75984 130 SER B CA 1
ATOM 5257 C C . SER B 1 131 ? -3.48118 16.03959 31.66246 1.000 47.94578 130 SER B C 1
ATOM 5258 O O . SER B 1 131 ? -3.98807 17.03719 32.18478 1.000 49.09534 130 SER B O 1
ATOM 5261 N N . GLN B 1 132 ? -4.20443 15.04140 31.16226 1.000 46.15643 131 GLN B N 1
ATOM 5262 C CA . GLN B 1 132 ? -5.65033 14.95642 31.28457 1.000 46.66432 131 GLN B CA 1
ATOM 5263 C C . GLN B 1 132 ? -6.08028 14.06725 32.44257 1.000 46.79758 131 GLN B C 1
ATOM 5264 O O . GLN B 1 132 ? -7.23699 13.64547 32.48472 1.000 45.56764 131 GLN B O 1
ATOM 5270 N N . ARG B 1 133 ? -5.16541 13.75621 33.36356 1.000 39.92212 132 ARG B N 1
ATOM 5271 C CA . ARG B 1 133 ? -5.41644 12.89409 34.51505 1.000 47.61558 132 ARG B CA 1
ATOM 5272 C C . ARG B 1 133 ? -5.68419 11.43201 34.13403 1.000 45.16929 132 ARG B C 1
ATOM 5273 O O . ARG B 1 133 ? -6.22384 10.66800 34.94211 1.000 42.55615 132 ARG B O 1
ATOM 5281 N N . ARG B 1 134 ? -5.30826 11.00379 32.93106 1.000 41.80210 133 ARG B N 1
ATOM 5282 C CA . ARG B 1 134 ? -5.41388 9.59051 32.57589 1.000 43.23065 133 ARG B CA 1
ATOM 5283 C C . ARG B 1 134 ? -4.32748 8.78566 33.28550 1.000 41.67091 133 ARG B C 1
ATOM 5284 O O . ARG B 1 134 ? -3.16337 9.19232 33.31797 1.000 36.33391 133 ARG B O 1
ATOM 5292 N N . LYS B 1 135 ? -4.70862 7.65421 33.88918 1.000 39.33833 134 LYS B N 1
ATOM 5293 C CA . LYS B 1 135 ? -3.73146 6.76950 34.52342 1.000 41.97855 134 LYS B CA 1
ATOM 5294 C C . LYS B 1 135 ? -3.03660 5.96473 33.42473 1.000 40.62863 134 LYS B C 1
ATOM 5295 O O . LYS B 1 135 ? -3.67634 5.14678 32.75152 1.000 42.66131 134 LYS B O 1
ATOM 5301 N N . VAL B 1 136 ? -1.73568 6.21800 33.22291 1.000 38.86642 135 VAL B N 1
ATOM 5302 C CA . VAL B 1 136 ? -0.99523 5.70817 32.06347 1.000 35.71009 135 VAL B CA 1
ATOM 5303 C C . VAL B 1 136 ? -0.13495 4.50096 32.42573 1.000 31.10301 135 VAL B C 1
ATOM 5304 O O . VAL B 1 136 ? 0.14519 3.65269 31.56723 1.000 34.08562 135 VAL B O 1
ATOM 5308 N N . LYS B 1 137 ? 0.31942 4.44089 33.67719 1.000 32.04661 136 LYS B N 1
ATOM 5309 C CA . LYS B 1 137 ? 1.33640 3.49206 34.10726 1.000 36.37399 136 LYS B CA 1
ATOM 5310 C C . LYS B 1 137 ? 1.20992 3.25296 35.60562 1.000 41.35813 136 LYS B C 1
ATOM 5311 O O . LYS B 1 137 ? 0.95601 4.19644 36.36079 1.000 42.21856 136 LYS B O 1
ATOM 5317 N N . ARG B 1 138 ? 1.41519 2.00217 36.03332 1.000 38.30408 137 ARG B N 1
ATOM 5318 C CA . ARG B 1 138 ? 1.50590 1.65859 37.45042 1.000 35.64973 137 ARG B CA 1
ATOM 5319 C C . ARG B 1 138 ? 2.84534 0.97717 37.72036 1.000 38.98129 137 ARG B C 1
ATOM 5320 O O . ARG B 1 138 ? 3.23664 0.06057 36.98869 1.000 38.26482 137 ARG B O 1
ATOM 5328 N N . ASP B 1 139 ? 3.56155 1.43750 38.74825 1.000 31.26658 138 ASP B N 1
ATOM 5329 C CA . ASP B 1 139 ? 4.86314 0.88398 39.12488 1.000 32.67858 138 ASP B CA 1
ATOM 5330 C C . ASP B 1 139 ? 4.71330 0.00620 40.36199 1.000 39.74679 138 ASP B C 1
ATOM 5331 O O . ASP B 1 139 ? 4.38683 0.51117 41.44052 1.000 33.74034 138 ASP B O 1
ATOM 5336 N N . PHE B 1 140 ? 4.98993 -1.28896 40.22628 1.000 36.02909 139 PHE B N 1
ATOM 5337 C CA . PHE B 1 140 ? 4.81197 -2.23291 41.33515 1.000 38.28057 139 PHE B CA 1
ATOM 5338 C C . PHE B 1 140 ? 6.15687 -2.61843 41.94015 1.000 38.08802 139 PHE B C 1
ATOM 5339 O O . PHE B 1 140 ? 7.01696 -3.19062 41.25892 1.000 36.86691 139 PHE B O 1
ATOM 5347 N N . TYR B 1 141 ? 6.31408 -2.35183 43.23314 1.000 35.78304 140 TYR B N 1
ATOM 5348 C CA . TYR B 1 141 ? 7.58120 -2.55897 43.91750 1.000 32.49559 140 TYR B CA 1
ATOM 5349 C C . TYR B 1 141 ? 7.59032 -3.91963 44.60978 1.000 37.79586 140 TYR B C 1
ATOM 5350 O O . TYR B 1 141 ? 6.54687 -4.43182 45.02216 1.000 35.42037 140 TYR B O 1
ATOM 5359 N N . ASP B 1 142 ? 8.77335 -4.52677 44.65708 1.000 39.83533 141 ASP B N 1
ATOM 5360 C CA . ASP B 1 142 ? 8.98987 -5.75851 45.39877 1.000 41.76821 141 ASP B CA 1
ATOM 5361 C C . ASP B 1 142 ? 9.16622 -5.39674 46.86773 1.000 41.41635 141 ASP B C 1
ATOM 5362 O O . ASP B 1 142 ? 9.63775 -4.30283 47.20555 1.000 37.71714 141 ASP B O 1
ATOM 5367 N N . VAL B 1 143 ? 8.73296 -6.30591 47.74813 1.000 39.79589 142 VAL B N 1
ATOM 5368 C CA . VAL B 1 143 ? 8.86928 -6.05257 49.18101 1.000 45.10422 142 VAL B CA 1
ATOM 5369 C C . VAL B 1 143 ? 10.32917 -5.81541 49.54347 1.000 44.00967 142 VAL B C 1
ATOM 5370 O O . VAL B 1 143 ? 10.63022 -5.06948 50.48219 1.000 45.73945 142 VAL B O 1
ATOM 5374 N N . ARG B 1 144 ? 11.25670 -6.40605 48.78553 1.000 47.03923 143 ARG B N 1
ATOM 5375 C CA . ARG B 1 144 ? 12.68571 -6.16050 48.96867 1.000 43.77225 143 ARG B CA 1
ATOM 5376 C C . ARG B 1 144 ? 13.10753 -4.76262 48.52366 1.000 47.34420 143 ARG B C 1
ATOM 5377 O O . ARG B 1 144 ? 14.26155 -4.38349 48.74966 1.000 48.02136 143 ARG B O 1
ATOM 5385 N N . GLY B 1 145 ? 12.22213 -4.00751 47.86550 1.000 44.44095 144 GLY B N 1
ATOM 5386 C CA . GLY B 1 145 ? 12.41260 -2.58508 47.64249 1.000 48.50763 144 GLY B CA 1
ATOM 5387 C C . GLY B 1 145 ? 12.67290 -2.15905 46.20445 1.000 43.99551 144 GLY B C 1
ATOM 5388 O O . GLY B 1 145 ? 12.58281 -0.95546 45.91289 1.000 43.29344 144 GLY B O 1
ATOM 5389 N N . PHE B 1 146 ? 13.02304 -3.08036 45.30378 1.000 45.28350 145 PHE B N 1
ATOM 5390 C CA . PHE B 1 146 ? 13.28575 -2.65906 43.92994 1.000 39.86935 145 PHE B CA 1
ATOM 5391 C C . PHE B 1 146 ? 11.98619 -2.54929 43.13318 1.000 40.64003 145 PHE B C 1
ATOM 5392 O O . PHE B 1 146 ? 10.94659 -3.11952 43.48695 1.000 39.71470 145 PHE B O 1
ATOM 5400 N N . LEU B 1 147 ? 12.04355 -1.75959 42.05964 1.000 36.55235 146 LEU B N 1
ATOM 5401 C CA . LEU B 1 147 ? 10.91098 -1.63070 41.15398 1.000 38.44709 146 LEU B CA 1
ATOM 5402 C C . LEU B 1 147 ? 10.85670 -2.89877 40.31151 1.000 35.84267 146 LEU B C 1
ATOM 5403 O O . LEU B 1 147 ? 11.81373 -3.19456 39.58355 1.000 35.94139 146 LEU B O 1
ATOM 5408 N N . SER B 1 148 ? 9.75174 -3.64190 40.40595 1.000 34.35468 147 SER B N 1
ATOM 5409 C CA . SER B 1 148 ? 9.67161 -4.98553 39.83513 1.000 34.40323 147 SER B CA 1
ATOM 5410 C C . SER B 1 148 ? 8.93601 -5.02809 38.49872 1.000 30.09396 147 SER B C 1
ATOM 5411 O O . SER B 1 148 ? 9.37538 -5.71807 37.57169 1.000 33.23774 147 SER B O 1
ATOM 5414 N N . CYS B 1 149 ? 7.80360 -4.34159 38.38673 1.000 34.10348 148 CYS B N 1
ATOM 5415 C CA . CYS B 1 149 ? 7.02322 -4.35753 37.16001 1.000 33.41701 148 CYS B CA 1
ATOM 5416 C C . CYS B 1 149 ? 6.32497 -3.01875 36.97704 1.000 36.25269 148 CYS B C 1
ATOM 5417 O O . CYS B 1 149 ? 5.71635 -2.51056 37.91964 1.000 35.11951 148 CYS B O 1
ATOM 5420 N N . SER B 1 150 ? 6.39811 -2.45283 35.76984 1.000 31.11708 149 SER B N 1
ATOM 5421 C CA . SER B 1 150 ? 5.53868 -1.33571 35.39220 1.000 30.04212 149 SER B CA 1
ATOM 5422 C C . SER B 1 150 ? 4.48722 -1.84404 34.40859 1.000 32.36364 149 SER B C 1
ATOM 5423 O O . SER B 1 150 ? 4.82375 -2.51937 33.42870 1.000 32.85366 149 SER B O 1
ATOM 5426 N N . ARG B 1 151 ? 3.21876 -1.51930 34.67252 1.000 29.59998 150 ARG B N 1
ATOM 5427 C CA . ARG B 1 151 ? 2.08832 -1.90759 33.83226 1.000 30.96346 150 ARG B CA 1
ATOM 5428 C C . ARG B 1 151 ? 1.57169 -0.70049 33.05629 1.000 34.64432 150 ARG B C 1
ATOM 5429 O O . ARG B 1 151 ? 1.26658 0.33171 33.65455 1.000 37.35943 150 ARG B O 1
ATOM 5437 N N . ILE B 1 152 ? 1.46081 -0.83857 31.73418 1.000 35.60088 151 ILE B N 1
ATOM 5438 C CA . ILE B 1 152 ? 0.97813 0.23649 30.86816 1.000 33.88547 151 ILE B CA 1
ATOM 5439 C C . ILE B 1 152 ? -0.50989 0.03902 30.62159 1.000 38.78915 151 ILE B C 1
ATOM 5440 O O . ILE B 1 152 ? -0.94858 -1.05339 30.23384 1.000 38.70852 151 ILE B O 1
ATOM 5445 N N . LEU B 1 153 ? -1.27532 1.11632 30.78672 1.000 35.37901 152 LEU B N 1
ATOM 5446 C CA . LEU B 1 153 ? -2.72964 1.09482 30.77120 1.000 38.56027 152 LEU B CA 1
ATOM 5447 C C . LEU B 1 153 ? -3.25957 1.83188 29.54978 1.000 40.43863 152 LEU B C 1
ATOM 5448 O O . LEU B 1 153 ? -2.63080 2.76802 29.04977 1.000 40.62115 152 LEU B O 1
ATOM 5453 N N . VAL B 1 154 ? -4.41566 1.37613 29.05651 1.000 41.32677 153 VAL B N 1
ATOM 5454 C CA . VAL B 1 154 ? -5.11764 1.97329 27.92679 1.000 44.97285 153 VAL B CA 1
ATOM 5455 C C . VAL B 1 154 ? -6.60794 1.97029 28.24890 1.000 52.91908 153 VAL B C 1
ATOM 5456 O O . VAL B 1 154 ? -7.04159 1.37983 29.23793 1.000 49.74693 153 VAL B O 1
ATOM 5460 N N . ASP B 1 155 ? -7.39246 2.64422 27.39797 1.000 51.85723 154 ASP B N 1
ATOM 5461 C CA . ASP B 1 155 ? -8.87212 2.58453 27.41337 1.000 56.14355 154 ASP B CA 1
ATOM 5462 C C . ASP B 1 155 ? -9.37085 2.80343 28.84177 1.000 57.31225 154 ASP B C 1
ATOM 5463 O O . ASP B 1 155 ? -8.92773 3.74811 29.50702 1.000 56.62725 154 ASP B O 1
ATOM 5468 N N . LYS B 1 156 ? -10.25257 1.94325 29.34990 1.000 63.01981 155 LYS B N 1
ATOM 5469 C CA . LYS B 1 156 ? -10.79729 2.01058 30.70381 1.000 61.77446 155 LYS B CA 1
ATOM 5470 C C . LYS B 1 156 ? -9.88864 1.25732 31.67681 1.000 58.11763 155 LYS B C 1
ATOM 5471 O O . LYS B 1 156 ? -10.25748 0.22364 32.23945 1.000 53.40912 155 LYS B O 1
ATOM 5477 N N . GLN B 1 157 ? -8.67454 1.78705 31.85044 1.000 57.29194 156 GLN B N 1
ATOM 5478 C CA . GLN B 1 157 ? -7.67985 1.20546 32.75542 1.000 51.68548 156 GLN B CA 1
ATOM 5479 C C . GLN B 1 157 ? -7.39115 -0.25977 32.44234 1.000 48.34174 156 GLN B C 1
ATOM 5480 O O . GLN B 1 157 ? -7.14645 -1.05585 33.34777 1.000 54.40958 156 GLN B O 1
ATOM 5486 N N . GLN B 1 158 ? -7.41466 -0.61663 31.16223 1.000 51.56050 157 GLN B N 1
ATOM 5487 C CA . GLN B 1 158 ? -7.18115 -1.98982 30.73318 1.000 51.86593 157 GLN B CA 1
ATOM 5488 C C . GLN B 1 158 ? -5.68445 -2.24067 30.57479 1.000 47.38794 157 GLN B C 1
ATOM 5489 O O . GLN B 1 158 ? -4.94377 -1.37556 30.10246 1.000 43.01669 157 GLN B O 1
ATOM 5495 N N . THR B 1 159 ? -5.24266 -3.43558 30.95443 1.000 48.15783 158 THR B N 1
ATOM 5496 C CA . THR B 1 159 ? -3.82897 -3.77851 30.85542 1.000 41.45454 158 THR B CA 1
ATOM 5497 C C . THR B 1 159 ? -3.44881 -3.98284 29.39214 1.000 38.43142 158 THR B C 1
ATOM 5498 O O . THR B 1 159 ? -4.02730 -4.82987 28.70083 1.000 39.96581 158 THR B O 1
ATOM 5502 N N . LEU B 1 160 ? -2.50938 -3.17223 28.90141 1.000 36.44294 159 LEU B N 1
ATOM 5503 C CA . LEU B 1 160 ? -1.99363 -3.34303 27.54470 1.000 34.41981 159 LEU B CA 1
ATOM 5504 C C . LEU B 1 160 ? -0.73097 -4.19448 27.51907 1.000 32.21056 159 LEU B C 1
ATOM 5505 O O . LEU B 1 160 ? -0.62980 -5.13065 26.72255 1.000 34.27088 159 LEU B O 1
ATOM 5510 N N . CYS B 1 161 ? 0.24108 -3.86393 28.36559 1.000 35.57080 160 CYS B N 1
ATOM 5511 C CA . CYS B 1 161 ? 1.49799 -4.59762 28.41414 1.000 32.67427 160 CYS B CA 1
ATOM 5512 C C . CYS B 1 161 ? 2.13602 -4.34974 29.77053 1.000 32.34094 160 CYS B C 1
ATOM 5513 O O . CYS B 1 161 ? 1.73701 -3.43368 30.49474 1.000 35.95340 160 CYS B O 1
ATOM 5516 N N . GLU B 1 162 ? 3.13076 -5.18221 30.11704 1.000 31.09217 161 GLU B N 1
ATOM 5517 C CA . GLU B 1 162 ? 3.83089 -5.04585 31.38878 1.000 31.03192 161 GLU B CA 1
ATOM 5518 C C . GLU B 1 162 ? 5.31324 -5.28015 31.15920 1.000 28.97158 161 GLU B C 1
ATOM 5519 O O . GLU B 1 162 ? 5.70829 -6.11609 30.34058 1.000 33.92270 161 GLU B O 1
ATOM 5525 N N . PHE B 1 163 ? 6.13093 -4.56413 31.91225 1.000 27.21120 162 PHE B N 1
ATOM 5526 C CA . PHE B 1 163 ? 7.57433 -4.64793 31.80963 1.000 29.46594 162 PHE B CA 1
ATOM 5527 C C . PHE B 1 163 ? 8.12023 -5.03526 33.16857 1.000 28.26774 162 PHE B C 1
ATOM 5528 O O . PHE B 1 163 ? 7.76234 -4.41856 34.17680 1.000 32.28594 162 PHE B O 1
ATOM 5536 N N . PHE B 1 164 ? 8.96006 -6.06192 33.18871 1.000 27.07087 163 PHE B N 1
ATOM 5537 C CA . PHE B 1 164 ? 9.59018 -6.57494 34.40369 1.000 28.19341 163 PHE B CA 1
ATOM 5538 C C . PHE B 1 164 ? 11.07620 -6.22659 34.40259 1.000 29.76682 163 PHE B C 1
ATOM 5539 O O . PHE B 1 164 ? 11.74232 -6.34401 33.37183 1.000 32.31529 163 PHE B O 1
ATOM 5547 N N . TYR B 1 165 ? 11.59588 -5.79218 35.55911 1.000 29.07361 164 TYR B N 1
ATOM 5548 C CA . TYR B 1 165 ? 12.92631 -5.20611 35.69125 1.000 29.39792 164 TYR B CA 1
ATOM 5549 C C . TYR B 1 165 ? 13.80811 -6.02375 36.62473 1.000 30.15004 164 TYR B C 1
ATOM 5550 O O . TYR B 1 165 ? 13.30744 -6.66201 37.55563 1.000 29.34194 164 TYR B O 1
ATOM 5559 N N . ASN B 1 166 ? 15.12884 -5.98288 36.41105 1.000 35.33270 165 ASN B N 1
ATOM 5560 C CA . ASN B 1 166 ? 16.03635 -6.44159 37.46714 1.000 34.04827 165 ASN B CA 1
ATOM 5561 C C . ASN B 1 166 ? 16.20498 -5.31376 38.48066 1.000 38.74453 165 ASN B C 1
ATOM 5562 O O . ASN B 1 166 ? 15.67641 -4.21539 38.27674 1.000 35.11786 165 ASN B O 1
ATOM 5567 N N . PRO B 1 167 ? 16.92207 -5.54776 39.59561 1.000 36.21276 166 PRO B N 1
ATOM 5568 C CA . PRO B 1 167 ? 17.00474 -4.49439 40.62623 1.000 39.36985 166 PRO B CA 1
ATOM 5569 C C . PRO B 1 167 ? 17.67445 -3.20917 40.16351 1.000 39.61521 166 PRO B C 1
ATOM 5570 O O . PRO B 1 167 ? 17.37697 -2.14477 40.71980 1.000 40.03204 166 PRO B O 1
ATOM 5574 N N . GLU B 1 168 ? 18.57967 -3.26671 39.18234 1.000 37.72796 167 GLU B N 1
ATOM 5575 C CA . GLU B 1 168 ? 19.20283 -2.05527 38.64654 1.000 39.51512 167 GLU B CA 1
ATOM 5576 C C . GLU B 1 168 ? 18.31705 -1.31501 37.64727 1.000 38.47334 167 GLU B C 1
ATOM 5577 O O . GLU B 1 168 ? 18.69974 -0.23086 37.19358 1.000 37.52284 167 GLU B O 1
ATOM 5583 N N . GLY B 1 169 ? 17.16155 -1.87176 37.28176 1.000 39.51618 168 GLY B N 1
ATOM 5584 C CA . GLY B 1 169 ? 16.22543 -1.21315 36.39159 1.000 38.01708 168 GLY B CA 1
ATOM 5585 C C . GLY B 1 169 ? 16.29912 -1.63440 34.93564 1.000 31.76560 168 GLY B C 1
ATOM 5586 O O . GLY B 1 169 ? 15.62485 -1.02631 34.10685 1.000 35.33752 168 GLY B O 1
ATOM 5587 N N . ASP B 1 170 ? 17.10492 -2.63960 34.59812 1.000 36.49198 169 ASP B N 1
ATOM 5588 C CA . ASP B 1 170 ? 17.12292 -3.16110 33.24034 1.000 31.20433 169 ASP B CA 1
ATOM 5589 C C . ASP B 1 170 ? 15.84448 -3.95946 32.96425 1.000 35.26166 169 ASP B C 1
ATOM 5590 O O . ASP B 1 170 ? 15.34611 -4.68587 33.83186 1.000 33.92734 169 ASP B O 1
ATOM 5595 N N . THR B 1 171 ? 15.30562 -3.81948 31.75261 1.000 32.28513 170 THR B N 1
ATOM 5596 C CA . THR B 1 171 ? 14.14678 -4.60932 31.34753 1.000 29.51919 170 THR B CA 1
ATOM 5597 C C . THR B 1 171 ? 14.56585 -6.04966 31.06050 1.000 27.83278 170 THR B C 1
ATOM 5598 O O . THR B 1 171 ? 15.47516 -6.29099 30.26134 1.000 32.44107 170 THR B O 1
ATOM 5602 N N . LYS B 1 172 ? 13.92436 -7.01138 31.74063 1.000 26.70109 171 LYS B N 1
ATOM 5603 C CA . LYS B 1 172 ? 14.25150 -8.42406 31.57353 1.000 27.81093 171 LYS B CA 1
ATOM 5604 C C . LYS B 1 172 ? 13.11826 -9.25286 30.99898 1.000 27.22997 171 LYS B C 1
ATOM 5605 O O . LYS B 1 172 ? 13.39154 -10.31680 30.42569 1.000 27.36868 171 LYS B O 1
ATOM 5611 N N . LEU B 1 173 ? 11.86290 -8.81656 31.15127 1.000 28.48578 172 LEU B N 1
ATOM 5612 C CA . LEU B 1 173 ? 10.71078 -9.47241 30.54574 1.000 27.39595 172 LEU B CA 1
ATOM 5613 C C . LEU B 1 173 ? 9.70009 -8.43803 30.09260 1.000 27.24735 172 LEU B C 1
ATOM 5614 O O . LEU B 1 173 ? 9.58632 -7.35861 30.68051 1.000 27.65549 172 LEU B O 1
ATOM 5619 N N . GLU B 1 174 ? 8.96748 -8.79622 29.03852 1.000 29.72767 173 GLU B N 1
ATOM 5620 C CA . GLU B 1 174 ? 7.87279 -8.00226 28.50147 1.000 28.12328 173 GLU B CA 1
ATOM 5621 C C . GLU B 1 174 ? 6.68140 -8.90853 28.25721 1.000 29.91241 173 GLU B C 1
ATOM 5622 O O . GLU B 1 174 ? 6.84669 -10.00134 27.72271 1.000 30.86470 173 GLU B O 1
ATOM 5628 N N . LYS B 1 175 ? 5.47563 -8.43810 28.59295 1.000 30.48632 174 LYS B N 1
ATOM 5629 C CA . LYS B 1 175 ? 4.24985 -9.19202 28.33381 1.000 29.17108 174 LYS B CA 1
ATOM 5630 C C . LYS B 1 175 ? 3.23705 -8.31314 27.60945 1.000 31.16090 174 LYS B C 1
ATOM 5631 O O . LYS B 1 175 ? 3.03048 -7.16064 27.99411 1.000 32.17305 174 LYS B O 1
ATOM 5637 N N . TYR B 1 176 ? 2.62100 -8.85138 26.55642 1.000 32.69380 175 TYR B N 1
ATOM 5638 C CA . TYR B 1 176 ? 1.63846 -8.13133 25.75205 1.000 32.37628 175 TYR B CA 1
ATOM 5639 C C . TYR B 1 176 ? 0.28171 -8.82040 25.83006 1.000 34.10571 175 TYR B C 1
ATOM 5640 O O . TYR B 1 176 ? 0.19281 -10.04431 25.68177 1.000 30.45443 175 TYR B O 1
ATOM 5649 N N . PHE B 1 177 ? -0.76422 -8.02570 26.06536 1.000 35.72609 176 PHE B N 1
ATOM 5650 C CA . PHE B 1 177 ? -2.10442 -8.52118 26.35711 1.000 37.46072 176 PHE B CA 1
ATOM 5651 C C . PHE B 1 177 ? -3.11597 -8.01549 25.33402 1.000 40.27063 176 PHE B C 1
ATOM 5652 O O . PHE B 1 177 ? -3.02034 -6.88600 24.84153 1.000 38.73106 176 PHE B O 1
ATOM 5660 N N . SER B 1 178 ? -4.10035 -8.86353 25.03909 1.000 44.05413 177 SER B N 1
ATOM 5661 C CA . SER B 1 178 ? -5.33681 -8.48470 24.37193 1.000 40.55692 177 SER B CA 1
ATOM 5662 C C . SER B 1 178 ? -6.50428 -8.90381 25.25318 1.000 47.32714 177 SER B C 1
ATOM 5663 O O . SER B 1 178 ? -6.37568 -9.79157 26.10470 1.000 48.86091 177 SER B O 1
ATOM 5666 N N . TYR B 1 179 ? -7.65107 -8.25975 25.05111 1.000 52.73205 178 TYR B N 1
ATOM 5667 C CA . TYR B 1 179 ? -8.84533 -8.64297 25.80962 1.000 52.46986 178 TYR B CA 1
ATOM 5668 C C . TYR B 1 179 ? -9.74710 -9.54225 24.98776 1.000 51.23096 178 TYR B C 1
ATOM 5669 O O . TYR B 1 179 ? -10.16448 -10.59599 25.47143 1.000 52.63427 178 TYR B O 1
ATOM 5678 N N . PRO B 1 184 ? -8.24508 -9.88360 29.94551 1.000 52.68751 183 PRO B N 1
ATOM 5679 C CA . PRO B 1 184 ? -6.87808 -9.67888 29.45534 1.000 53.53425 183 PRO B CA 1
ATOM 5680 C C . PRO B 1 184 ? -6.01897 -10.92664 29.53885 1.000 49.20221 183 PRO B C 1
ATOM 5681 O O . PRO B 1 184 ? -5.64901 -11.33103 30.63955 1.000 52.57500 183 PRO B O 1
ATOM 5685 N N . GLU B 1 185 ? -5.67112 -11.53614 28.41587 1.000 50.11019 184 GLU B N 1
ATOM 5686 C CA . GLU B 1 185 ? -4.74553 -12.65499 28.46881 1.000 49.85782 184 GLU B CA 1
ATOM 5687 C C . GLU B 1 185 ? -3.48904 -12.34857 27.66596 1.000 40.86005 184 GLU B C 1
ATOM 5688 O O . GLU B 1 185 ? -3.50476 -11.57426 26.70185 1.000 38.34701 184 GLU B O 1
ATOM 5694 N N . VAL B 1 186 ? -2.39579 -12.96049 28.11394 1.000 37.88716 185 VAL B N 1
ATOM 5695 C CA . VAL B 1 186 ? -1.10680 -12.81214 27.46358 1.000 33.34859 185 VAL B CA 1
ATOM 5696 C C . VAL B 1 186 ? -1.20592 -13.33069 26.04245 1.000 32.83234 185 VAL B C 1
ATOM 5697 O O . VAL B 1 186 ? -1.71066 -14.43695 25.79971 1.000 36.42598 185 VAL B O 1
ATOM 5701 N N . GLN B 1 187 ? -0.70934 -12.53923 25.09709 1.000 32.49906 186 GLN B N 1
ATOM 5702 C CA . GLN B 1 187 ? -0.51647 -12.97129 23.72822 1.000 34.31336 186 GLN B CA 1
ATOM 5703 C C . GLN B 1 187 ? 0.95790 -13.07050 23.34917 1.000 31.12450 186 GLN B C 1
ATOM 5704 O O . GLN B 1 187 ? 1.26435 -13.56861 22.25993 1.000 31.35055 186 GLN B O 1
ATOM 5710 N N . LYS B 1 188 ? 1.87204 -12.59758 24.20038 1.000 31.94443 187 LYS B N 1
ATOM 5711 C CA . LYS B 1 188 ? 3.28493 -12.52629 23.83785 1.000 32.24699 187 LYS B CA 1
ATOM 5712 C C . LYS B 1 188 ? 4.10590 -12.26310 25.08204 1.000 28.67845 187 LYS B C 1
ATOM 5713 O O . LYS B 1 188 ? 3.74594 -11.40257 25.88697 1.000 28.97521 187 LYS B O 1
ATOM 5719 N N . ILE B 1 189 ? 5.20266 -13.01380 25.23167 1.000 25.04100 188 ILE B N 1
ATOM 5720 C CA . ILE B 1 189 ? 6.18751 -12.76911 26.27384 1.000 26.35896 188 ILE B CA 1
ATOM 5721 C C . ILE B 1 189 ? 7.56308 -12.67846 25.63159 1.000 27.09222 188 ILE B C 1
ATOM 5722 O O . ILE B 1 189 ? 7.95136 -13.54739 24.83086 1.000 27.31592 188 ILE B O 1
ATOM 5727 N N . ILE B 1 190 ? 8.29985 -11.62917 25.99143 1.000 25.97195 189 ILE B N 1
ATOM 5728 C CA . ILE B 1 190 ? 9.67737 -11.43752 25.56917 1.000 26.58442 189 ILE B CA 1
ATOM 5729 C C . ILE B 1 190 ? 10.54661 -11.57937 26.80054 1.000 26.31140 189 ILE B C 1
ATOM 5730 O O . ILE B 1 190 ? 10.25481 -10.98021 27.84338 1.000 27.56954 189 ILE B O 1
ATOM 5735 N N . VAL B 1 191 ? 11.61260 -12.35468 26.69007 1.000 27.98335 190 VAL B N 1
ATOM 5736 C CA . VAL B 1 191 ? 12.55181 -12.50674 27.79495 1.000 26.26584 190 VAL B CA 1
ATOM 5737 C C . VAL B 1 191 ? 13.94909 -12.15727 27.30619 1.000 29.24618 190 VAL B C 1
ATOM 5738 O O . VAL B 1 191 ? 14.39419 -12.67014 26.27248 1.000 30.40846 190 VAL B O 1
ATOM 5742 N N . TYR B 1 192 ? 14.64004 -11.30000 2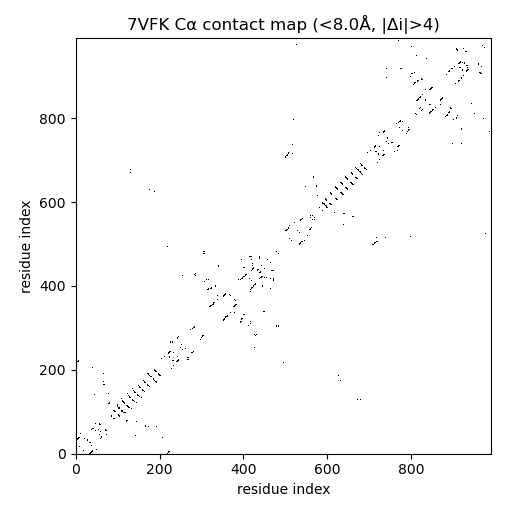8.05745 1.000 29.50725 191 TYR B N 1
ATOM 5743 C CA . TYR B 1 192 ? 16.04628 -10.98440 27.81796 1.000 32.03113 191 TYR B CA 1
ATOM 5744 C C . TYR B 1 192 ? 16.85500 -11.82844 28.79114 1.000 33.57052 191 TYR B C 1
ATOM 5745 O O . TYR B 1 192 ? 16.74349 -11.66710 30.01134 1.000 30.70148 191 TYR B O 1
ATOM 5754 N N . TYR B 1 193 ? 17.62192 -12.76306 28.24008 1.000 33.44178 192 TYR B N 1
ATOM 5755 C CA . TYR B 1 193 ? 18.28489 -13.81033 29.00625 1.000 35.00911 192 TYR B CA 1
ATOM 5756 C C . TYR B 1 193 ? 19.46512 -14.28337 28.18634 1.000 32.89881 192 TYR B C 1
ATOM 5757 O O . TYR B 1 193 ? 19.32069 -14.47653 26.97625 1.000 33.62118 192 TYR B O 1
ATOM 5766 N N . ALA B 1 194 ? 20.61998 -14.44850 28.83520 1.000 36.61275 193 ALA B N 1
ATOM 5767 C CA . ALA B 1 194 ? 21.78444 -15.05573 28.19112 1.000 37.85787 193 ALA B CA 1
ATOM 5768 C C . ALA B 1 194 ? 22.26526 -14.21393 27.01259 1.000 41.59466 193 ALA B C 1
ATOM 5769 O O . ALA B 1 194 ? 22.69648 -14.74847 25.98615 1.000 40.79266 193 ALA B O 1
ATOM 5771 N N . ASN B 1 195 ? 22.14016 -12.89135 27.14501 1.000 41.97523 194 ASN B N 1
ATOM 5772 C CA . ASN B 1 195 ? 22.54624 -11.91804 26.13159 1.000 41.11834 194 ASN B CA 1
ATOM 5773 C C . ASN B 1 195 ? 21.77772 -12.03542 24.82547 1.000 41.29214 194 ASN B C 1
ATOM 5774 O O . ASN B 1 195 ? 22.27762 -11.58866 23.79244 1.000 41.08645 194 ASN B O 1
ATOM 5779 N N . LYS B 1 196 ? 20.56396 -12.58992 24.82674 1.000 35.82847 195 LYS B N 1
ATOM 5780 C CA . LYS B 1 196 ? 19.70512 -12.45952 23.64697 1.000 33.55098 195 LYS B CA 1
ATOM 5781 C C . LYS B 1 196 ? 18.23291 -12.43699 24.06572 1.000 32.60612 195 LYS B C 1
ATOM 5782 O O . LYS B 1 196 ? 17.89918 -12.16641 25.23103 1.000 31.08932 195 LYS B O 1
ATOM 5788 N N . GLN B 1 197 ? 17.34718 -12.63035 23.08493 1.000 31.08443 196 GLN B N 1
ATOM 5789 C CA . GLN B 1 197 ? 15.90555 -12.48209 23.26298 1.000 32.89979 196 GLN B CA 1
ATOM 5790 C C . GLN B 1 197 ? 15.20357 -13.79704 22.98577 1.000 33.61579 196 GLN B C 1
ATOM 5791 O O . GLN B 1 197 ? 15.46732 -14.44978 21.96510 1.000 33.00395 196 GLN B O 1
ATOM 5797 N N . TYR B 1 198 ? 14.27770 -14.15246 23.87045 1.000 27.35106 197 TYR B N 1
ATOM 5798 C CA . TYR B 1 198 ? 13.43008 -15.31956 23.70829 1.000 27.99233 197 TYR B CA 1
ATOM 5799 C C . TYR B 1 198 ? 11.96714 -14.90220 23.65993 1.000 27.09117 197 TYR B C 1
ATOM 5800 O O . TYR B 1 198 ? 11.53418 -13.96723 24.34635 1.000 27.78959 197 TYR B O 1
ATOM 5809 N N . PHE B 1 199 ? 11.19494 -15.63043 22.88471 1.000 26.34114 198 PHE B N 1
ATOM 5810 C CA . PHE B 1 199 ? 9.79742 -15.29967 22.65969 1.000 27.96157 198 PHE B CA 1
ATOM 5811 C C . PHE B 1 199 ? 8.94707 -16.48911 23.05537 1.000 29.28040 198 PHE B C 1
ATOM 5812 O O . PHE B 1 199 ? 9.32214 -17.64079 22.79367 1.000 31.50205 198 PHE B O 1
ATOM 5820 N N . PHE B 1 200 ? 7.80829 -16.19680 23.67904 1.000 30.92302 199 PHE B N 1
ATOM 5821 C CA . PHE B 1 200 ? 6.84916 -17.20343 24.11091 1.000 29.76379 199 PHE B CA 1
ATOM 5822 C C . PHE B 1 200 ? 5.44214 -16.67581 23.89148 1.000 31.14340 199 PHE B C 1
ATOM 5823 O O . PHE B 1 200 ? 5.20693 -15.46140 23.84970 1.000 32.78326 199 PHE B O 1
ATOM 5831 N N . ASN B 1 201 ? 4.49713 -17.60862 23.73922 1.000 26.68146 200 ASN B N 1
ATOM 5832 C CA . ASN B 1 201 ? 3.10675 -17.23583 23.54511 1.000 31.01202 200 ASN B CA 1
ATOM 5833 C C . ASN B 1 201 ? 2.32463 -17.15381 24.84337 1.000 34.97502 200 ASN B C 1
ATOM 5834 O O . ASN B 1 201 ? 1.24431 -16.55072 24.84886 1.000 35.60888 200 ASN B O 1
ATOM 5839 N N . ASN B 1 202 ? 2.81335 -17.76762 25.92331 1.000 34.08173 201 ASN B N 1
ATOM 5840 C CA . ASN B 1 202 ? 2.05256 -17.83384 27.17136 1.000 34.16484 201 ASN B CA 1
ATOM 5841 C C . ASN B 1 202 ? 2.97248 -18.22472 28.32123 1.000 31.31788 201 ASN B C 1
ATOM 5842 O O . ASN B 1 202 ? 4.15391 -18.53433 28.12572 1.000 33.65416 201 ASN B O 1
ATOM 5847 N N . GLU B 1 203 ? 2.41131 -18.20628 29.53868 1.000 33.56436 202 GLU B N 1
ATOM 5848 C CA . GLU B 1 203 ? 3.22728 -18.46937 30.72790 1.000 34.01628 202 GLU B CA 1
ATOM 5849 C C . GLU B 1 203 ? 3.57361 -19.95069 30.88798 1.000 30.81437 202 GLU B C 1
ATOM 5850 O O . GLU B 1 203 ? 4.58044 -20.27295 31.53096 1.000 30.48659 202 GLU B O 1
ATOM 5856 N N . THR B 1 204 ? 2.76594 -20.86031 30.32519 1.000 31.63337 203 THR B N 1
ATOM 5857 C CA . THR B 1 204 ? 3.14837 -22.27691 30.30530 1.000 32.45741 203 THR B CA 1
ATOM 5858 C C . THR B 1 204 ? 4.44209 -22.47896 29.53038 1.000 31.99514 203 THR B C 1
ATOM 5859 O O . THR B 1 204 ? 5.35946 -23.15215 30.00464 1.000 28.50022 203 THR B O 1
ATOM 5863 N N . GLU B 1 205 ? 4.54918 -21.87426 28.34139 1.000 28.87961 204 GLU B N 1
ATOM 5864 C CA . GLU B 1 205 ? 5.78826 -21.97057 27.58429 1.000 27.02022 204 GLU B CA 1
ATOM 5865 C C . GLU B 1 205 ? 6.95170 -21.31598 28.32876 1.000 26.46213 204 GLU B C 1
ATOM 5866 O O . GLU B 1 205 ? 8.07018 -21.84107 28.32574 1.000 28.49588 204 GLU B O 1
ATOM 5872 N N . LEU B 1 206 ? 6.71672 -20.14795 28.93561 1.000 31.21154 205 LEU B N 1
ATOM 5873 C CA . LEU B 1 206 ? 7.74817 -19.52835 29.76173 1.000 29.41580 205 LEU B CA 1
ATOM 5874 C C . LEU B 1 206 ? 8.19722 -20.49521 30.85513 1.000 27.28809 205 LEU B C 1
ATOM 5875 O O . LEU B 1 206 ? 9.39751 -20.70592 31.06151 1.000 25.12602 205 LEU B O 1
ATOM 5880 N N . GLY B 1 207 ? 7.23099 -21.13922 31.50583 1.000 28.81187 206 GLY B N 1
ATOM 5881 C CA . GLY B 1 207 ? 7.53554 -22.12591 32.53385 1.000 27.15512 206 GLY B CA 1
ATOM 5882 C C . GLY B 1 207 ? 8.44954 -23.23476 32.04566 1.000 28.27710 206 GLY B C 1
ATOM 5883 O O . GLY B 1 207 ? 9.44096 -23.56485 32.70249 1.000 28.39098 206 GLY B O 1
ATOM 5884 N N . ALA B 1 208 ? 8.13116 -23.82538 30.88586 1.000 27.95686 207 ALA B N 1
ATOM 5885 C CA . ALA B 1 208 ? 8.97713 -24.89468 30.34336 1.000 28.78896 207 ALA B CA 1
ATOM 5886 C C . ALA B 1 208 ? 10.39130 -24.39439 30.05036 1.000 29.77117 207 ALA B C 1
ATOM 5887 O O . ALA B 1 208 ? 11.37095 -25.12395 30.24519 1.000 29.52261 207 ALA B O 1
ATOM 5889 N N . PHE B 1 209 ? 10.51477 -23.15543 29.56147 1.000 29.55867 208 PHE B N 1
ATOM 5890 C CA . PHE B 1 209 ? 11.83569 -22.59337 29.28755 1.000 31.30810 208 PHE B CA 1
ATOM 5891 C C . PHE B 1 209 ? 12.65367 -22.45975 30.56869 1.000 31.09519 208 PHE B C 1
ATOM 5892 O O . PHE B 1 209 ? 13.83053 -22.84407 30.61607 1.000 30.00733 208 PHE B O 1
ATOM 5900 N N . PHE B 1 210 ? 12.03686 -21.88872 31.61285 1.000 28.80716 209 PHE B N 1
ATOM 5901 C CA . PHE B 1 210 ? 12.60536 -21.83897 32.95511 1.000 29.39914 209 PHE B CA 1
ATOM 5902 C C . PHE B 1 210 ? 13.07888 -23.21248 33.42616 1.000 32.55200 209 PHE B C 1
ATOM 5903 O O . PHE B 1 210 ? 14.21479 -23.36306 33.89928 1.000 26.82109 209 PHE B O 1
ATOM 5911 N N . ILE B 1 211 ? 12.21906 -24.23235 33.30849 1.000 27.67944 210 ILE B N 1
ATOM 5912 C CA . ILE B 1 211 ? 12.62349 -25.56904 33.76327 1.000 34.31693 210 ILE B CA 1
ATOM 5913 C C . ILE B 1 211 ? 13.86237 -26.03955 33.01918 1.000 33.84220 210 ILE B C 1
ATOM 5914 O O . ILE B 1 211 ? 14.79607 -26.57238 33.62518 1.000 35.83598 210 ILE B O 1
ATOM 5919 N N . LYS B 1 212 ? 13.89720 -25.83697 31.69790 1.000 30.57039 211 LYS B N 1
ATOM 5920 C CA . LYS B 1 212 ? 15.06536 -26.23937 30.92795 1.000 31.66947 211 LYS B CA 1
ATOM 5921 C C . LYS B 1 212 ? 16.31942 -25.47322 31.33627 1.000 34.59995 211 LYS B C 1
ATOM 5922 O O . LYS B 1 212 ? 17.41886 -26.02594 31.26022 1.000 35.82837 211 LYS B O 1
ATOM 5928 N N . GLN B 1 213 ? 16.19914 -24.21134 31.77542 1.000 33.96548 212 GLN B N 1
ATOM 5929 C CA . GLN B 1 213 ? 17.40114 -23.50376 32.22236 1.000 36.00017 212 GLN B CA 1
ATOM 5930 C C . GLN B 1 213 ? 17.88437 -23.99921 33.58059 1.000 37.48062 212 GLN B C 1
ATOM 5931 O O . GLN B 1 213 ? 19.09396 -23.98467 33.85761 1.000 37.72136 212 GLN B O 1
ATOM 5937 N N . LEU B 1 214 ? 16.95989 -24.40833 34.44168 1.000 33.10052 213 LEU B N 1
ATOM 5938 C CA . LEU B 1 214 ? 17.32522 -24.90888 35.76212 1.000 38.15197 213 LEU B CA 1
ATOM 5939 C C . LEU B 1 214 ? 18.08030 -26.22523 35.66976 1.000 38.76466 213 LEU B C 1
ATOM 5940 O O . LEU B 1 214 ? 18.99393 -26.47807 36.46161 1.000 43.61859 213 LEU B O 1
ATOM 5945 N N . TYR B 1 215 ? 17.68899 -27.08429 34.72950 1.000 36.98906 214 TYR B N 1
ATOM 5946 C CA . TYR B 1 215 ? 18.11047 -28.47429 34.76427 1.000 37.66247 214 TYR B CA 1
ATOM 5947 C C . TYR B 1 215 ? 19.56912 -28.63892 34.37932 1.000 42.26723 214 TYR B C 1
ATOM 5948 O O . TYR B 1 215 ? 20.04188 -28.08665 33.37825 1.000 44.88768 214 TYR B O 1
ATOM 5957 N N . GLN B 1 216 ? 20.27175 -29.42156 35.18172 1.000 44.50170 215 GLN B N 1
ATOM 5958 C CA . GLN B 1 216 ? 21.59825 -29.91971 34.87327 1.000 42.82374 215 GLN B CA 1
ATOM 5959 C C . GLN B 1 216 ? 21.55650 -31.42316 35.09670 1.000 45.74783 215 GLN B C 1
ATOM 5960 O O . GLN B 1 216 ? 20.84072 -31.89467 35.98533 1.000 42.42301 215 GLN B O 1
ATOM 5966 N N . HIS B 1 217 ? 22.29767 -32.16895 34.27570 1.000 44.60307 216 HIS B N 1
ATOM 5967 C CA . HIS B 1 217 ? 22.24595 -33.62779 34.30596 1.000 47.31907 216 HIS B CA 1
ATOM 5968 C C . HIS B 1 217 ? 22.41747 -34.13351 35.72630 1.000 46.41542 216 HIS B C 1
ATOM 5969 O O . HIS B 1 217 ? 23.40785 -33.81339 36.38908 1.000 50.33162 216 HIS B O 1
ATOM 5976 N N . GLY B 1 218 ? 21.43665 -34.90388 36.19964 1.000 45.56484 217 GLY B N 1
ATOM 5977 C CA . GLY B 1 218 ? 21.44968 -35.46723 37.53250 1.000 48.58750 217 GLY B CA 1
ATOM 5978 C C . GLY B 1 218 ? 20.40075 -34.90377 38.47038 1.000 43.33902 217 GLY B C 1
ATOM 5979 O O . GLY B 1 218 ? 20.11244 -35.53245 39.49507 1.000 46.02715 217 GLY B O 1
ATOM 5980 N N . ASP B 1 219 ? 19.83141 -33.73907 38.16540 1.000 41.85860 218 ASP B N 1
ATOM 5981 C CA . ASP B 1 219 ? 18.77838 -33.16927 38.99890 1.000 38.49151 218 ASP B CA 1
ATOM 5982 C C . ASP B 1 219 ? 17.49603 -34.01948 38.92619 1.000 34.04872 218 ASP B C 1
ATOM 5983 O O . ASP B 1 219 ? 17.32400 -34.86019 38.04245 1.000 37.45750 218 ASP B O 1
ATOM 5988 N N . LEU B 1 220 ? 16.57926 -33.77282 39.86125 1.000 33.26520 219 LEU B N 1
ATOM 5989 C CA . LEU B 1 220 ? 15.25597 -34.39526 39.84380 1.000 37.19755 219 LEU B CA 1
ATOM 5990 C C . LEU B 1 220 ? 14.19794 -33.35163 40.17126 1.000 31.13633 219 LEU B C 1
ATOM 5991 O O . LEU B 1 220 ? 14.33809 -32.59119 41.13558 1.000 34.77844 219 LEU B O 1
ATOM 5996 N N . PHE B 1 221 ? 13.13469 -33.33210 39.38895 1.000 34.16961 220 PHE B N 1
ATOM 5997 C CA . PHE B 1 221 ? 12.01287 -32.42859 39.59484 1.000 33.41836 220 PHE B CA 1
ATOM 5998 C C . PHE B 1 221 ? 10.84873 -33.18580 40.22038 1.000 30.63117 220 PHE B C 1
ATOM 5999 O O . PHE B 1 221 ? 10.62584 -34.36355 39.92884 1.000 28.58285 220 PHE B O 1
ATOM 6007 N N . PHE B 1 222 ? 10.10054 -32.49013 41.07281 1.000 29.80631 221 PHE B N 1
ATOM 6008 C CA . PHE B 1 222 ? 8.83840 -32.97243 41.60670 1.000 30.81077 221 PHE B CA 1
ATOM 6009 C C . PHE B 1 222 ? 7.73265 -32.01260 41.23053 1.000 30.98608 221 PHE B C 1
ATOM 6010 O O . PHE B 1 222 ? 7.86868 -30.79838 41.42099 1.000 35.27876 221 PHE B O 1
ATOM 6018 N N . SER B 1 223 ? 6.63488 -32.56333 40.72119 1.000 28.67794 222 SER B N 1
ATOM 6019 C CA . SER B 1 223 ? 5.50852 -31.76896 40.26390 1.000 27.20840 222 SER B CA 1
ATOM 6020 C C . SER B 1 223 ? 4.46399 -31.76935 41.37626 1.000 31.65319 222 SER B C 1
ATOM 6021 O O . SER B 1 223 ? 3.72800 -32.74731 41.55724 1.000 32.06389 222 SER B O 1
ATOM 6024 N N . ASP B 1 224 ? 4.38352 -30.65549 42.10600 1.000 27.42340 223 ASP B N 1
ATOM 6025 C CA . ASP B 1 224 ? 3.60838 -30.58500 43.34110 1.000 28.85142 223 ASP B CA 1
ATOM 6026 C C . ASP B 1 224 ? 2.30128 -29.81283 43.20584 1.000 33.23216 223 ASP B C 1
ATOM 6027 O O . ASP B 1 224 ? 1.30628 -30.18771 43.83144 1.000 34.08499 223 ASP B O 1
ATOM 6032 N N . ARG B 1 225 ? 2.26702 -28.74243 42.40831 1.000 31.60269 224 ARG B N 1
ATOM 6033 C CA . ARG B 1 225 ? 1.04142 -28.00516 42.10799 1.000 32.41035 224 ARG B CA 1
ATOM 6034 C C . ARG B 1 225 ? 0.65479 -28.33650 40.66760 1.000 33.65849 224 ARG B C 1
ATOM 6035 O O . ARG B 1 225 ? 0.81773 -27.52470 39.75868 1.000 34.75426 224 ARG B O 1
ATOM 6043 N N . ASN B 1 226 ? 0.10746 -29.54041 40.47679 1.000 34.95345 225 ASN B N 1
ATOM 6044 C CA . ASN B 1 226 ? 0.02241 -30.16151 39.15334 1.000 35.13205 225 ASN B CA 1
ATOM 6045 C C . ASN B 1 226 ? -0.85136 -29.39013 38.17399 1.000 33.52018 225 ASN B C 1
ATOM 6046 O O . ASN B 1 226 ? -0.59550 -29.44632 36.96478 1.000 36.42794 225 ASN B O 1
ATOM 6051 N N . VAL B 1 227 ? -1.85205 -28.64769 38.65482 1.000 36.24059 226 VAL B N 1
ATOM 6052 C CA . VAL B 1 227 ? -2.72529 -27.91752 37.73627 1.000 38.76898 226 VAL B CA 1
ATOM 6053 C C . VAL B 1 227 ? -1.93232 -26.89506 36.92670 1.000 38.31329 226 VAL B C 1
ATOM 6054 O O . VAL B 1 227 ? -2.33429 -26.53789 35.81633 1.000 33.89857 226 VAL B O 1
ATOM 6058 N N . TYR B 1 228 ? -0.78535 -26.45760 37.43562 1.000 34.92794 227 TYR B N 1
ATOM 6059 C CA . TYR B 1 228 ? 0.11644 -25.53387 36.76011 1.000 36.75665 227 TYR B CA 1
ATOM 6060 C C . TYR B 1 228 ? 1.39002 -26.20507 36.29922 1.000 38.97021 227 TYR B C 1
ATOM 6061 O O . TYR B 1 228 ? 1.89893 -25.89113 35.22000 1.000 39.10979 227 TYR B O 1
ATOM 6070 N N . THR B 1 229 ? 1.92211 -27.12211 37.10680 1.000 31.92505 228 THR B N 1
ATOM 6071 C CA . THR B 1 229 ? 3.22277 -27.69455 36.80945 1.000 32.34692 228 THR B CA 1
ATOM 6072 C C . THR B 1 229 ? 3.15921 -28.83597 35.79269 1.000 35.86335 228 THR B C 1
ATOM 6073 O O . THR B 1 229 ? 4.10813 -29.00128 35.01996 1.000 33.17876 228 THR B O 1
ATOM 6077 N N . ALA B 1 230 ? 2.06966 -29.61480 35.74565 1.000 32.41607 229 ALA B N 1
ATOM 6078 C CA . ALA B 1 230 ? 1.97132 -30.65387 34.71767 1.000 32.23636 229 ALA B CA 1
ATOM 6079 C C . ALA B 1 230 ? 1.94056 -30.07825 33.30367 1.000 32.87149 229 ALA B C 1
ATOM 6080 O O . ALA B 1 230 ? 2.68094 -30.58202 32.44257 1.000 35.04007 229 ALA B O 1
ATOM 6082 N N . PRO B 1 231 ? 1.13054 -29.06145 32.98596 1.000 34.12006 230 PRO B N 1
ATOM 6083 C CA . PRO B 1 231 ? 1.23330 -28.47016 31.64248 1.000 33.68350 230 PRO B CA 1
ATOM 6084 C C . PRO B 1 231 ? 2.63939 -27.99082 31.32534 1.000 31.36432 230 PRO B C 1
ATOM 6085 O O . PRO B 1 231 ? 3.12042 -28.21756 30.20543 1.000 34.80343 230 PRO B O 1
ATOM 6089 N N . ILE B 1 232 ? 3.33451 -27.38192 32.29497 1.000 33.25319 231 ILE B N 1
ATOM 6090 C CA . ILE B 1 232 ? 4.71819 -26.97190 32.05721 1.000 33.28785 231 ILE B CA 1
ATOM 6091 C C . ILE B 1 232 ? 5.57833 -28.18611 31.73701 1.000 33.25754 231 ILE B C 1
ATOM 6092 O O . ILE B 1 232 ? 6.24795 -28.23828 30.69590 1.000 30.63857 231 ILE B O 1
ATOM 6097 N N . PHE B 1 233 ? 5.55315 -29.20156 32.60647 1.000 30.06205 232 PHE B N 1
ATOM 6098 C CA . PHE B 1 233 ? 6.40831 -30.35691 32.35559 1.000 28.17864 232 PHE B CA 1
ATOM 6099 C C . PHE B 1 233 ? 6.06182 -31.05744 31.04778 1.000 28.17017 232 PHE B C 1
ATOM 6100 O O . PHE B 1 233 ? 6.94632 -31.64322 30.42347 1.000 30.83424 232 PHE B O 1
ATOM 6108 N N . ASN B 1 234 ? 4.80414 -30.97468 30.60078 1.000 33.03471 233 ASN B N 1
ATOM 6109 C CA . ASN B 1 234 ? 4.39483 -31.62765 29.36237 1.000 32.25493 233 ASN B CA 1
ATOM 6110 C C . ASN B 1 234 ? 5.09549 -31.03005 28.13630 1.000 33.86007 233 ASN B C 1
ATOM 6111 O O . ASN B 1 234 ? 5.19722 -31.70517 27.10815 1.000 33.56660 233 ASN B O 1
ATOM 6116 N N . LEU B 1 235 ? 5.63133 -29.81047 28.24162 1.000 32.62492 234 LEU B N 1
ATOM 6117 C CA . LEU B 1 235 ? 6.36743 -29.15348 27.16500 1.000 33.08622 234 LEU B CA 1
ATOM 6118 C C . LEU B 1 235 ? 7.87995 -29.18626 27.38835 1.000 33.93354 234 LEU B C 1
ATOM 6119 O O . LEU B 1 235 ? 8.61394 -28.40518 26.76657 1.000 36.48041 234 LEU B O 1
ATOM 6124 N N . THR B 1 236 ? 8.36810 -30.05896 28.27822 1.000 30.75713 235 THR B N 1
ATOM 6125 C CA . THR B 1 236 ? 9.81327 -30.21153 28.50923 1.000 30.14024 235 THR B CA 1
ATOM 6126 C C . THR B 1 236 ? 10.27934 -31.59697 28.05700 1.000 32.51325 235 THR B C 1
ATOM 6127 O O . THR B 1 236 ? 9.47982 -32.53553 28.04766 1.000 35.70272 235 THR B O 1
ATOM 6131 N N . PRO B 1 237 ? 11.55370 -31.77014 27.68747 1.000 37.36290 236 PRO B N 1
ATOM 6132 C CA . PRO B 1 237 ? 11.99610 -33.06717 27.14702 1.000 41.18850 236 PRO B CA 1
ATOM 6133 C C . PRO B 1 237 ? 12.04748 -34.18194 28.19097 1.000 40.77624 236 PRO B C 1
ATOM 6134 O O . PRO B 1 237 ? 12.33086 -33.96070 29.37207 1.000 35.05833 236 PRO B O 1
ATOM 6138 N N . GLU B 1 238 ? 11.82027 -35.40760 27.71281 1.000 41.10116 237 GLU B N 1
ATOM 6139 C CA . GLU B 1 238 ? 11.77006 -36.58267 28.57725 1.000 43.42752 237 GLU B CA 1
ATOM 6140 C C . GLU B 1 238 ? 13.09884 -36.86428 29.26829 1.000 39.83545 237 GLU B C 1
ATOM 6141 O O . GLU B 1 238 ? 13.11813 -37.56807 30.28844 1.000 39.04692 237 GLU B O 1
ATOM 6147 N N . SER B 1 239 ? 14.20865 -36.34319 28.74140 1.000 36.77383 238 SER B N 1
ATOM 6148 C CA . SER B 1 239 ? 15.48722 -36.46031 29.43495 1.000 36.77991 238 SER B CA 1
ATOM 6149 C C . SER B 1 239 ? 15.48665 -35.72901 30.77241 1.000 33.96283 238 SER B C 1
ATOM 6150 O O . SER B 1 239 ? 16.36384 -35.98300 31.59920 1.000 37.39792 238 SER B O 1
ATOM 6153 N N . ILE B 1 240 ? 14.54680 -34.81265 30.99523 1.000 33.48251 239 ILE B N 1
ATOM 6154 C CA . ILE B 1 240 ? 14.39510 -34.15240 32.29160 1.000 35.80268 239 ILE B CA 1
ATOM 6155 C C . ILE B 1 240 ? 13.44571 -35.00177 33.13249 1.000 30.35426 239 ILE B C 1
ATOM 6156 O O . ILE B 1 240 ? 12.23501 -35.03916 32.84043 1.000 32.80476 239 ILE B O 1
ATOM 6161 N N . PRO B 1 241 ? 13.93936 -35.67835 34.17062 1.000 31.51139 240 PRO B N 1
ATOM 6162 C CA . PRO B 1 241 ? 13.08103 -36.53654 35.00246 1.000 30.55456 240 PRO B CA 1
ATOM 6163 C C . PRO B 1 241 ? 12.23016 -35.72601 35.97376 1.000 30.87803 240 PRO B C 1
ATOM 6164 O O . PRO B 1 241 ? 12.72675 -34.82323 36.65293 1.000 30.79197 240 PRO B O 1
ATOM 6168 N N . VAL B 1 242 ? 10.94642 -36.08181 36.06594 1.000 29.90917 241 VAL B N 1
ATOM 6169 C CA . VAL B 1 242 ? 10.01689 -35.42862 36.98183 1.000 32.77109 241 VAL B CA 1
ATOM 6170 C C . VAL B 1 242 ? 9.05345 -36.46072 37.57837 1.000 32.21963 241 VAL B C 1
ATOM 6171 O O . VAL B 1 242 ? 8.58524 -37.36601 36.88581 1.000 29.77730 241 VAL B O 1
ATOM 6175 N N . VAL B 1 243 ? 8.77364 -36.32841 38.87826 1.000 31.83146 242 VAL B N 1
ATOM 6176 C CA . VAL B 1 243 ? 7.81717 -37.17455 39.59109 1.000 30.13311 242 VAL B CA 1
ATOM 6177 C C . VAL B 1 243 ? 6.59366 -36.32290 39.91334 1.000 27.77001 242 VAL B C 1
ATOM 6178 O O . VAL B 1 243 ? 6.72775 -35.15867 40.29761 1.000 30.91464 242 VAL B O 1
ATOM 6182 N N . ALA B 1 244 ? 5.39749 -36.88330 39.74086 1.000 27.53452 243 ALA B N 1
ATOM 6183 C CA . ALA B 1 244 ? 4.18673 -36.17911 40.11897 1.000 26.60231 243 ALA B CA 1
ATOM 6184 C C . ALA B 1 244 ? 3.87140 -36.51383 41.56862 1.000 26.46383 243 ALA B C 1
ATOM 6185 O O . ALA B 1 244 ? 3.99071 -37.66905 41.98368 1.000 28.90377 243 ALA B O 1
ATOM 6187 N N . VAL B 1 245 ? 3.48750 -35.50429 42.33534 1.000 25.82901 244 VAL B N 1
ATOM 6188 C CA . VAL B 1 245 ? 3.03893 -35.70336 43.71425 1.000 31.39345 244 VAL B CA 1
ATOM 6189 C C . VAL B 1 245 ? 1.56551 -35.35595 43.82674 1.000 31.81633 244 VAL B C 1
ATOM 6190 O O . VAL B 1 245 ? 1.15026 -34.24092 43.47733 1.000 31.24979 244 VAL B O 1
ATOM 6194 N N . LEU B 1 246 ? 0.77612 -36.30742 44.32924 1.000 31.10488 245 LEU B N 1
ATOM 6195 C CA . LEU B 1 246 ? -0.63287 -36.07237 44.61844 1.000 32.74115 245 LEU B CA 1
ATOM 6196 C C . LEU B 1 246 ? -0.75338 -35.83183 46.11613 1.000 36.35404 245 LEU B C 1
ATOM 6197 O O . LEU B 1 246 ? -0.25410 -36.63026 46.91437 1.000 34.13869 245 LEU B O 1
ATOM 6202 N N . HIS B 1 247 ? -1.37565 -34.71476 46.48306 1.000 33.97402 246 HIS B N 1
ATOM 6203 C CA . HIS B 1 247 ? -1.58202 -34.32768 47.87371 1.000 37.22333 246 HIS B CA 1
ATOM 6204 C C . HIS B 1 247 ? -3.02854 -34.51362 48.31605 1.000 38.47377 246 HIS B C 1
ATOM 6205 O O . HIS B 1 247 ? -3.39243 -34.10564 49.42975 1.000 35.74392 246 HIS B O 1
ATOM 6212 N N . SER B 1 248 ? -3.87258 -35.08726 47.46466 1.000 36.22328 247 SER B N 1
ATOM 6213 C CA . SER B 1 248 ? -5.28012 -35.27251 47.79221 1.000 38.14507 247 SER B CA 1
ATOM 6214 C C . SER B 1 248 ? -5.79942 -36.48587 47.02994 1.000 39.87116 247 SER B C 1
ATOM 6215 O O . SER B 1 248 ? -5.05414 -37.15822 46.30388 1.000 37.38331 247 SER B O 1
ATOM 6218 N N . THR B 1 249 ? -7.09217 -36.76120 47.20152 1.000 35.50772 248 THR B N 1
ATOM 6219 C CA . THR B 1 249 ? -7.73463 -37.82446 46.43411 1.000 41.04820 248 THR B CA 1
ATOM 6220 C C . THR B 1 249 ? -7.61851 -37.53502 44.94076 1.000 36.21291 248 THR B C 1
ATOM 6221 O O . THR B 1 249 ? -7.75523 -36.38986 44.51039 1.000 35.22481 248 THR B O 1
ATOM 6225 N N . HIS B 1 250 ? -7.31532 -38.57730 44.15515 1.000 37.45721 249 HIS B N 1
ATOM 6226 C CA . HIS B 1 250 ? -6.98578 -38.42731 42.73719 1.000 37.79470 249 HIS B CA 1
ATOM 6227 C C . HIS B 1 250 ? -8.20241 -38.32934 41.82679 1.000 42.95845 249 HIS B C 1
ATOM 6228 O O . HIS B 1 250 ? -8.05781 -37.92982 40.66000 1.000 38.54494 249 HIS B O 1
ATOM 6235 N N . ILE B 1 251 ? -9.38595 -38.68556 42.31729 1.000 41.65974 250 ILE B N 1
ATOM 6236 C CA . ILE B 1 251 ? -10.58352 -38.72372 41.49674 1.000 45.95568 250 ILE B CA 1
ATOM 6237 C C . ILE B 1 251 ? -11.66019 -37.91353 42.19374 1.000 48.35356 250 ILE B C 1
ATOM 6238 O O . ILE B 1 251 ? -11.64628 -37.74025 43.41497 1.000 48.04048 250 ILE B O 1
ATOM 6243 N N . LYS B 1 252 ? -12.60324 -37.41516 41.38762 1.000 47.36726 251 LYS B N 1
ATOM 6244 C CA . LYS B 1 252 ? -13.66407 -36.55959 41.90524 1.000 48.59221 251 LYS B CA 1
ATOM 6245 C C . LYS B 1 252 ? -14.57699 -37.29903 42.87504 1.000 50.68080 251 LYS B C 1
ATOM 6246 O O . LYS B 1 252 ? -15.07707 -36.69071 43.82960 1.000 52.31835 251 LYS B O 1
ATOM 6252 N N . ASN B 1 253 ? -14.80351 -38.59608 42.66251 1.000 48.70036 252 ASN B N 1
ATOM 6253 C CA . ASN B 1 253 ? -15.68209 -39.38499 43.52577 1.000 51.99353 252 ASN B CA 1
ATOM 6254 C C . ASN B 1 253 ? -14.97757 -40.66480 43.94564 1.000 50.91499 252 ASN B C 1
ATOM 6255 O O . ASN B 1 253 ? -14.78764 -41.57245 43.12850 1.000 52.61590 252 ASN B O 1
ATOM 6260 N N . ILE B 1 254 ? -14.65146 -40.76216 45.23503 1.000 49.46309 253 ILE B N 1
ATOM 6261 C CA . ILE B 1 254 ? -13.83333 -41.86274 45.72200 1.000 52.44206 253 ILE B CA 1
ATOM 6262 C C . ILE B 1 254 ? -14.55991 -43.19955 45.69839 1.000 50.13703 253 ILE B C 1
ATOM 6263 O O . ILE B 1 254 ? -13.91378 -44.25011 45.80322 1.000 46.12007 253 ILE B O 1
ATOM 6268 N N . ASP B 1 255 ? -15.88360 -43.19806 45.53764 1.000 54.20209 254 ASP B N 1
ATOM 6269 C CA . ASP B 1 255 ? -16.63324 -44.45063 45.48990 1.000 56.02140 254 ASP B CA 1
ATOM 6270 C C . ASP B 1 255 ? -16.70553 -45.06141 44.09553 1.000 52.99231 254 ASP B C 1
ATOM 6271 O O . ASP B 1 255 ? -17.06570 -46.23562 43.97186 1.000 55.48781 254 ASP B O 1
ATOM 6276 N N . ALA B 1 256 ? -16.35260 -44.31232 43.05650 1.000 54.04184 255 ALA B N 1
ATOM 6277 C CA . ALA B 1 256 ? -16.24269 -44.84388 41.70472 1.000 51.19932 255 ALA B CA 1
ATOM 6278 C C . ALA B 1 256 ? -14.76719 -44.94244 41.32852 1.000 49.43962 255 ALA B C 1
ATOM 6279 O O . ALA B 1 256 ? -14.26276 -44.17580 40.50761 1.000 49.92305 255 ALA B O 1
ATOM 6281 N N . LEU B 1 257 ? -14.07080 -45.89897 41.95338 1.000 49.47245 256 LEU B N 1
ATOM 6282 C CA . LEU B 1 257 ? -12.62580 -46.02091 41.76487 1.000 49.39791 256 LEU B CA 1
ATOM 6283 C C . LEU B 1 257 ? -12.25944 -46.16716 40.29230 1.000 54.11248 256 LEU B C 1
ATOM 6284 O O . LEU B 1 257 ? -11.30360 -45.53880 39.81597 1.000 50.98462 256 LEU B O 1
ATOM 6289 N N . ASP B 1 258 ? -13.02402 -46.97400 39.55306 1.000 50.43651 257 ASP B N 1
ATOM 6290 C CA . ASP B 1 258 ? -12.66672 -47.32833 38.18419 1.000 50.31637 257 ASP B CA 1
ATOM 6291 C C . ASP B 1 258 ? -13.09283 -46.26224 37.18119 1.000 49.85288 257 ASP B C 1
ATOM 6292 O O . ASP B 1 258 ? -12.38555 -46.01355 36.19810 1.000 52.74119 257 ASP B O 1
ATOM 6297 N N . SER B 1 259 ? -14.23020 -45.61327 37.41676 1.000 49.79810 258 SER B N 1
ATOM 6298 C CA . SER B 1 259 ? -14.87596 -44.80580 36.39453 1.000 53.14561 258 SER B CA 1
ATOM 6299 C C . SER B 1 259 ? -14.84943 -43.30987 36.66242 1.000 50.69635 258 SER B C 1
ATOM 6300 O O . SER B 1 259 ? -15.03710 -42.53561 35.71890 1.000 48.72000 258 SER B O 1
ATOM 6303 N N . SER B 1 260 ? -14.62969 -42.88315 37.90534 1.000 48.44776 259 SER B N 1
ATOM 6304 C CA . SER B 1 260 ? -14.66498 -41.45878 38.19737 1.000 48.64065 259 SER B CA 1
ATOM 6305 C C . SER B 1 260 ? -13.60169 -40.73331 37.38037 1.000 49.11085 259 SER B C 1
ATOM 6306 O O . SER B 1 260 ? -12.48776 -41.24622 37.21665 1.000 49.37238 259 SER B O 1
ATOM 6309 N N . PRO B 1 261 ? -13.90867 -39.55714 36.84022 1.000 50.97398 260 PRO B N 1
ATOM 6310 C CA . PRO B 1 261 ? -12.86360 -38.77026 36.18551 1.000 49.98792 260 PRO B CA 1
ATOM 6311 C C . PRO B 1 261 ? -11.83743 -38.32746 37.21696 1.000 48.18093 260 PRO B C 1
ATOM 6312 O O . PRO B 1 261 ? -12.14083 -38.18975 38.40767 1.000 45.34602 260 PRO B O 1
ATOM 6316 N N . PHE B 1 262 ? -10.60281 -38.13912 36.75113 1.000 47.30678 261 PHE B N 1
ATOM 6317 C CA . PHE B 1 262 ? -9.57643 -37.55312 37.60212 1.000 41.88597 261 PHE B CA 1
ATOM 6318 C C . PHE B 1 262 ? -9.97133 -36.12835 37.96216 1.000 43.77386 261 PHE B C 1
ATOM 6319 O O . PHE B 1 262 ? -10.66284 -35.44559 37.20020 1.000 44.89076 261 PHE B O 1
ATOM 6327 N N . LYS B 1 263 ? -9.55402 -35.67764 39.14398 1.000 40.53314 262 LYS B N 1
ATOM 6328 C CA . LYS B 1 263 ? -9.78637 -34.27781 39.48979 1.000 43.90973 262 LYS B CA 1
ATOM 6329 C C . LYS B 1 263 ? -9.20854 -33.36424 38.41157 1.000 42.74654 262 LYS B C 1
ATOM 6330 O O . LYS B 1 263 ? -8.19944 -33.68457 37.77341 1.000 41.60739 262 LYS B O 1
ATOM 6336 N N . ASN B 1 264 ? -9.88022 -32.22318 38.20143 1.000 45.44680 263 ASN B N 1
ATOM 6337 C CA . ASN B 1 264 ? -9.42876 -31.24142 37.21092 1.000 44.02968 263 ASN B CA 1
ATOM 6338 C C . ASN B 1 264 ? -7.96054 -30.88148 37.39437 1.000 44.29411 263 ASN B C 1
ATOM 6339 O O . ASN B 1 264 ? -7.21942 -30.75084 36.41036 1.000 42.54747 263 ASN B O 1
ATOM 6344 N N . VAL B 1 265 ? -7.51568 -30.71612 38.64530 1.000 41.52015 264 VAL B N 1
ATOM 6345 C CA . VAL B 1 265 ? -6.14045 -30.28259 38.87742 1.000 35.90607 264 VAL B CA 1
ATOM 6346 C C . VAL B 1 265 ? -5.13718 -31.34680 38.47731 1.000 36.30140 264 VAL B C 1
ATOM 6347 O O . VAL B 1 265 ? -3.94650 -31.03635 38.31222 1.000 36.10118 264 VAL B O 1
ATOM 6351 N N . TYR B 1 266 ? -5.57132 -32.60021 38.33524 1.000 34.13667 265 TYR B N 1
ATOM 6352 C CA . TYR B 1 266 ? -4.67165 -33.70266 38.01103 1.000 35.28773 265 TYR B CA 1
ATOM 6353 C C . TYR B 1 266 ? -4.79419 -34.17889 36.55964 1.000 33.22703 265 TYR B C 1
ATOM 6354 O O . TYR B 1 266 ? -4.06294 -35.09962 36.16169 1.000 35.76304 265 TYR B O 1
ATOM 6363 N N . LYS B 1 267 ? -5.68146 -33.57864 35.75848 1.000 38.87089 266 LYS B N 1
ATOM 6364 C CA . LYS B 1 267 ? -5.96172 -34.11743 34.42281 1.000 37.21930 266 LYS B CA 1
ATOM 6365 C C . LYS B 1 267 ? -4.73032 -34.10019 33.53257 1.000 37.39916 266 LYS B C 1
ATOM 6366 O O . LYS B 1 267 ? -4.39513 -35.10968 32.90303 1.000 38.87775 266 LYS B O 1
ATOM 6372 N N . ALA B 1 268 ? -4.08505 -32.93364 33.40736 1.000 39.51198 267 ALA B N 1
ATOM 6373 C CA . ALA B 1 268 ? -2.95965 -32.81451 32.48495 1.000 36.74356 267 ALA B CA 1
ATOM 6374 C C . ALA B 1 268 ? -1.84038 -33.77869 32.85478 1.000 37.63022 267 ALA B C 1
ATOM 6375 O O . ALA B 1 268 ? -1.09617 -34.23324 31.98210 1.000 35.81069 267 ALA B O 1
ATOM 6377 N N . MET B 1 269 ? -1.71268 -34.11214 34.14077 1.000 33.50159 268 MET B N 1
ATOM 6378 C CA . MET B 1 269 ? -0.74828 -35.12449 34.55407 1.000 31.28145 268 MET B CA 1
ATOM 6379 C C . MET B 1 269 ? -1.16805 -36.50836 34.07556 1.000 31.28666 268 MET B C 1
ATOM 6380 O O . MET B 1 269 ? -0.42832 -37.17030 33.33988 1.000 32.41858 268 MET B O 1
ATOM 6385 N N . PHE B 1 270 ? -2.35494 -36.97217 34.50325 1.000 36.15827 269 PHE B N 1
ATOM 6386 C CA . PHE B 1 270 ? -2.79157 -38.33506 34.19456 1.000 36.25273 269 PHE B CA 1
ATOM 6387 C C . PHE B 1 270 ? -2.93846 -38.55379 32.69119 1.000 38.78536 269 PHE B C 1
ATOM 6388 O O . PHE B 1 270 ? -2.84081 -39.69429 32.22092 1.000 35.29510 269 PHE B O 1
ATOM 6396 N N . GLU B 1 271 ? -3.20469 -37.48872 31.92730 1.000 39.31161 270 GLU B N 1
ATOM 6397 C CA . GLU B 1 271 ? -3.31430 -37.62968 30.47812 1.000 40.09020 270 GLU B CA 1
ATOM 6398 C C . GLU B 1 271 ? -1.95912 -37.62045 29.78752 1.000 42.32388 270 GLU B C 1
ATOM 6399 O O . GLU B 1 271 ? -1.90145 -37.68649 28.55225 1.000 40.79594 270 GLU B O 1
ATOM 6405 N N . ASN B 1 272 ? -0.86870 -37.54433 30.53809 1.000 37.47854 271 ASN B N 1
ATOM 6406 C CA . ASN B 1 272 ? 0.46649 -37.70368 29.96179 1.000 38.71692 271 ASN B CA 1
ATOM 6407 C C . ASN B 1 272 ? 1.35110 -38.50595 30.90807 1.000 36.81541 271 ASN B C 1
ATOM 6408 O O . ASN B 1 272 ? 2.49209 -38.13645 31.20128 1.000 36.51753 271 ASN B O 1
ATOM 6413 N N . LEU B 1 273 ? 0.82847 -39.65486 31.35348 1.000 37.57657 272 LEU B N 1
ATOM 6414 C CA . LEU B 1 273 ? 1.47907 -40.41455 32.41702 1.000 38.78699 272 LEU B CA 1
ATOM 6415 C C . LEU B 1 273 ? 2.91709 -40.78395 32.06956 1.000 39.15947 272 LEU B C 1
ATOM 6416 O O . LEU B 1 273 ? 3.78420 -40.76211 32.94904 1.000 38.20917 272 LEU B O 1
ATOM 6421 N N . SER B 1 274 ? 3.20298 -41.07310 30.79319 1.000 35.50775 273 SER B N 1
ATOM 6422 C CA . SER B 1 274 ? 4.53555 -41.53666 30.41663 1.000 40.21076 273 SER B CA 1
ATOM 6423 C C . SER B 1 274 ? 5.60578 -40.46321 30.59710 1.000 38.13034 273 SER B C 1
ATOM 6424 O O . SER B 1 274 ? 6.79613 -40.78918 30.56890 1.000 37.24258 273 SER B O 1
ATOM 6427 N N . ARG B 1 275 ? 5.20454 -39.19321 30.76794 1.000 38.06837 274 ARG B N 1
ATOM 6428 C CA . ARG B 1 275 ? 6.14072 -38.10326 31.03588 1.000 35.99013 274 ARG B CA 1
ATOM 6429 C C . ARG B 1 275 ? 6.74259 -38.19887 32.43760 1.000 38.17144 274 ARG B C 1
ATOM 6430 O O . ARG B 1 275 ? 7.85669 -37.70276 32.66841 1.000 31.97463 274 ARG B O 1
ATOM 6438 N N . TYR B 1 276 ? 6.06450 -38.87921 33.35836 1.000 34.00857 275 TYR B N 1
ATOM 6439 C CA . TYR B 1 276 ? 6.44462 -38.91255 34.76657 1.000 32.51065 275 TYR B CA 1
ATOM 6440 C C . TYR B 1 276 ? 7.14104 -40.22590 35.13209 1.000 33.53363 275 TYR B C 1
ATOM 6441 O O . TYR B 1 276 ? 6.78574 -41.29051 34.62311 1.000 32.84207 275 TYR B O 1
ATOM 6450 N N . ARG B 1 277 ? 8.20554 -40.13108 35.95138 1.000 35.89187 276 ARG B N 1
ATOM 6451 C CA . ARG B 1 277 ? 8.94592 -41.32372 36.37997 1.000 33.03951 276 ARG B CA 1
ATOM 6452 C C . ARG B 1 277 ? 8.15760 -42.13937 37.40501 1.000 36.56335 276 ARG B C 1
ATOM 6453 O O . ARG B 1 277 ? 8.33206 -43.36099 37.49701 1.000 36.72912 276 ARG B O 1
ATOM 6461 N N . ALA B 1 278 ? 7.33078 -41.47934 38.20767 1.000 34.13757 277 ALA B N 1
ATOM 6462 C CA . ALA B 1 278 ? 6.48859 -42.14210 39.20015 1.000 32.45203 277 ALA B CA 1
ATOM 6463 C C . ALA B 1 278 ? 5.44978 -41.14558 39.67497 1.000 32.28731 277 ALA B C 1
ATOM 6464 O O . ALA B 1 278 ? 5.51960 -39.95149 39.36998 1.000 29.58560 277 ALA B O 1
ATOM 6466 N N . ILE B 1 279 ? 4.51370 -41.65562 40.47219 1.000 28.78505 278 ILE B N 1
ATOM 6467 C CA . ILE B 1 279 ? 3.56407 -40.86656 41.23744 1.000 27.68542 278 ILE B CA 1
ATOM 6468 C C . ILE B 1 279 ? 3.80040 -41.16525 42.71750 1.000 28.23336 278 ILE B C 1
ATOM 6469 O O . ILE B 1 279 ? 3.88463 -42.33585 43.10138 1.000 28.78469 278 ILE B O 1
ATOM 6474 N N . ILE B 1 280 ? 3.90759 -40.11553 43.53068 1.000 27.36015 279 ILE B N 1
ATOM 6475 C CA . ILE B 1 280 ? 3.96363 -40.21387 44.99051 1.000 28.15283 279 ILE B CA 1
ATOM 6476 C C . ILE B 1 280 ? 2.58968 -39.89747 45.56664 1.000 32.89119 279 ILE B C 1
ATOM 6477 O O . ILE B 1 280 ? 1.97388 -38.88705 45.20784 1.000 28.43622 279 ILE B O 1
ATOM 6482 N N . VAL B 1 281 ? 2.11544 -40.74813 46.48016 1.000 29.08423 280 VAL B N 1
ATOM 6483 C CA . VAL B 1 281 ? 0.93100 -40.46765 47.28175 1.000 28.22886 280 VAL B CA 1
ATOM 6484 C C . VAL B 1 281 ? 1.31726 -40.69899 48.73631 1.000 27.69931 280 VAL B C 1
ATOM 6485 O O . VAL B 1 281 ? 2.38026 -41.23934 49.02636 1.000 27.86697 280 VAL B O 1
ATOM 6489 N N . SER B 1 282 ? 0.44796 -40.26760 49.65524 1.000 29.42681 281 SER B N 1
ATOM 6490 C CA . SER B 1 282 ? 0.82619 -40.27774 51.06566 1.000 36.71725 281 SER B CA 1
ATOM 6491 C C . SER B 1 282 ? 0.55110 -41.60563 51.77376 1.000 38.35450 281 SER B C 1
ATOM 6492 O O . SER B 1 282 ? 1.19519 -41.87617 52.79513 1.000 40.46718 281 SER B O 1
ATOM 6495 N N . THR B 1 283 ? -0.36734 -42.44044 51.26626 1.000 34.24943 282 THR B N 1
ATOM 6496 C CA . THR B 1 283 ? -0.80349 -43.65185 51.96265 1.000 32.59681 282 THR B CA 1
ATOM 6497 C C . THR B 1 283 ? -0.71281 -44.87080 51.05326 1.000 36.36708 282 THR B C 1
ATOM 6498 O O . THR B 1 283 ? -0.92090 -44.77734 49.83781 1.000 35.24117 282 THR B O 1
ATOM 6502 N N . GLU B 1 284 ? -0.39262 -46.02642 51.65857 1.000 32.23605 283 GLU B N 1
ATOM 6503 C CA . GLU B 1 284 ? -0.46026 -47.29696 50.93786 1.000 33.95674 283 GLU B CA 1
ATOM 6504 C C . GLU B 1 284 ? -1.84189 -47.49655 50.32249 1.000 30.70571 283 GLU B C 1
ATOM 6505 O O . GLU B 1 284 ? -1.96485 -47.97528 49.19280 1.000 36.80912 283 GLU B O 1
ATOM 6511 N N . GLN B 1 285 ? -2.89090 -47.11214 51.05051 1.000 35.50599 284 GLN B N 1
ATOM 6512 C CA . GLN B 1 285 ? -4.24964 -47.32950 50.56979 1.000 35.17858 284 GLN B CA 1
ATOM 6513 C C . GLN B 1 285 ? -4.49575 -46.56531 49.27389 1.000 35.29542 284 GLN B C 1
ATOM 6514 O O . GLN B 1 285 ? -5.07828 -47.10617 48.32751 1.000 35.70307 284 GLN B O 1
ATOM 6520 N N . GLN B 1 286 ? -4.00822 -45.32176 49.19361 1.000 30.60257 285 GLN B N 1
ATOM 6521 C CA . GLN B 1 286 ? -4.11042 -44.56856 47.94920 1.000 33.84801 285 GLN B CA 1
ATOM 6522 C C . GLN B 1 286 ? -3.19808 -45.13975 46.87571 1.000 32.24695 285 GLN B C 1
ATOM 6523 O O . GLN B 1 286 ? -3.56396 -45.15537 45.68970 1.000 35.09295 285 GLN B O 1
ATOM 6529 N N . LYS B 1 287 ? -1.99288 -45.57705 47.25947 1.000 32.18749 286 LYS B N 1
ATOM 6530 C CA . LYS B 1 287 ? -1.08739 -46.16937 46.28598 1.000 30.66463 286 LYS B CA 1
ATOM 6531 C C . LYS B 1 287 ? -1.75240 -47.33769 45.56787 1.000 37.48766 286 LYS B C 1
ATOM 6532 O O . LYS B 1 287 ? -1.65292 -47.46833 44.34411 1.000 36.24347 286 LYS B O 1
ATOM 6538 N N . LEU B 1 288 ? -2.41892 -48.21502 46.32303 1.000 34.44059 287 LEU B N 1
ATOM 6539 C CA . LEU B 1 288 ? -3.04143 -49.38341 45.70615 1.000 37.29689 287 LEU B CA 1
ATOM 6540 C C . LEU B 1 288 ? -4.14475 -48.96650 44.74196 1.000 32.69323 287 LEU B C 1
ATOM 6541 O O . LEU B 1 288 ? -4.24096 -49.51057 43.64183 1.000 35.81450 287 LEU B O 1
ATOM 6546 N N . ASP B 1 289 ? -4.97404 -47.99145 45.13089 1.000 33.42275 288 ASP B N 1
ATOM 6547 C CA . ASP B 1 289 ? -6.02747 -47.49708 44.24407 1.000 36.56408 288 ASP B CA 1
ATOM 6548 C C . ASP B 1 289 ? -5.44592 -46.87213 42.97171 1.000 39.99713 288 ASP B C 1
ATOM 6549 O O . ASP B 1 289 ? -5.89509 -47.16267 41.85686 1.000 34.12345 288 ASP B O 1
ATOM 6554 N N . VAL B 1 290 ? -4.43910 -46.00650 43.10968 1.000 31.54188 289 VAL B N 1
ATOM 6555 C CA . VAL B 1 290 ? -3.93758 -45.32927 41.91905 1.000 36.49338 289 VAL B CA 1
ATOM 6556 C C . VAL B 1 290 ? -3.25813 -46.32929 40.99243 1.000 36.11235 289 VAL B C 1
ATOM 6557 O O . VAL B 1 290 ? -3.46408 -46.29820 39.77403 1.000 38.00296 289 VAL B O 1
ATOM 6561 N N . GLU B 1 291 ? -2.45988 -47.24189 41.55650 1.000 36.60925 290 GLU B N 1
ATOM 6562 C CA . GLU B 1 291 ? -1.83465 -48.30773 40.77472 1.000 38.23214 290 GLU B CA 1
ATOM 6563 C C . GLU B 1 291 ? -2.85216 -49.02385 39.90249 1.000 41.37560 290 GLU B C 1
ATOM 6564 O O . GLU B 1 291 ? -2.65132 -49.20041 38.69414 1.000 39.47390 290 GLU B O 1
ATOM 6570 N N . LYS B 1 292 ? -3.94089 -49.48058 40.52115 1.000 38.84112 291 LYS B N 1
ATOM 6571 C CA . LYS B 1 292 ? -4.96554 -50.20532 39.78036 1.000 43.49814 291 LYS B CA 1
ATOM 6572 C C . LYS B 1 292 ? -5.55094 -49.33067 38.68266 1.000 43.78640 291 LYS B C 1
ATOM 6573 O O . LYS B 1 292 ? -5.60431 -49.73570 37.51599 1.000 41.73810 291 LYS B O 1
ATOM 6579 N N . ARG B 1 293 ? -5.95980 -48.10622 39.03574 1.000 42.99042 292 ARG B N 1
ATOM 6580 C CA . ARG B 1 293 ? -6.61424 -47.22997 38.06812 1.000 43.59903 292 ARG B CA 1
ATOM 6581 C C . ARG B 1 293 ? -5.75262 -46.97282 36.82477 1.000 45.03316 292 ARG B C 1
ATOM 6582 O O . ARG B 1 293 ? -6.29326 -46.87197 35.71400 1.000 41.30115 292 ARG B O 1
ATOM 6590 N N . ILE B 1 294 ? -4.42701 -46.89965 36.96196 1.000 39.21784 293 ILE B N 1
ATOM 6591 C CA . ILE B 1 294 ? -3.55891 -46.59032 35.81782 1.000 43.27694 293 ILE B CA 1
ATOM 6592 C C . ILE B 1 294 ? -2.87867 -47.84029 35.24529 1.000 42.15647 293 ILE B C 1
ATOM 6593 O O . ILE B 1 294 ? -1.94353 -47.72116 34.44880 1.000 39.16860 293 ILE B O 1
ATOM 6598 N N . ASN B 1 295 ? -3.35208 -49.03646 35.61346 1.000 41.86324 294 ASN B N 1
ATOM 6599 C CA . ASN B 1 295 ? -2.81705 -50.30545 35.10804 1.000 41.94609 294 ASN B CA 1
ATOM 6600 C C . ASN B 1 295 ? -1.29782 -50.36841 35.22882 1.000 46.06070 294 ASN B C 1
ATOM 6601 O O . ASN B 1 295 ? -0.60377 -50.84940 34.32792 1.000 41.99554 294 ASN B O 1
ATOM 6606 N N . HIS B 1 296 ? -0.77528 -49.86159 36.34954 1.000 42.94234 295 HIS B N 1
ATOM 6607 C CA . HIS B 1 296 ? 0.65723 -49.90614 36.64559 1.000 45.03617 295 HIS B CA 1
ATOM 6608 C C . HIS B 1 296 ? 1.49637 -49.37226 35.48257 1.000 43.16250 295 HIS B C 1
ATOM 6609 O O . HIS B 1 296 ? 2.59618 -49.86490 35.23993 1.000 43.54139 295 HIS B O 1
ATOM 6616 N N . THR B 1 297 ? 0.97507 -48.36743 34.75065 1.000 43.49680 296 THR B N 1
ATOM 6617 C CA . THR B 1 297 ? 1.72543 -47.78280 33.63112 1.000 42.32301 296 THR B CA 1
ATOM 6618 C C . THR B 1 297 ? 3.07783 -47.25620 34.09999 1.000 44.19002 296 THR B C 1
ATOM 6619 O O . THR B 1 297 ? 4.09951 -47.43986 33.42978 1.000 39.51545 296 THR B O 1
ATOM 6623 N N . ILE B 1 298 ? 3.09135 -46.58814 35.24910 1.000 42.12585 297 ILE B N 1
ATOM 6624 C CA . ILE B 1 298 ? 4.30208 -46.07077 35.88151 1.000 36.82479 297 ILE B CA 1
ATOM 6625 C C . ILE B 1 298 ? 4.21321 -46.36205 37.37038 1.000 32.55278 297 ILE B C 1
ATOM 6626 O O . ILE B 1 298 ? 3.11416 -46.52855 37.91745 1.000 36.28783 297 ILE B O 1
ATOM 6631 N N . PRO B 1 299 ? 5.35522 -46.41435 38.05760 1.000 33.36666 298 PRO B N 1
ATOM 6632 C CA . PRO B 1 299 ? 5.33153 -46.71743 39.49081 1.000 35.28620 298 PRO B CA 1
ATOM 6633 C C . PRO B 1 299 ? 4.50488 -45.72503 40.28776 1.000 36.70107 298 PRO B C 1
ATOM 6634 O O . PRO B 1 299 ? 4.44000 -44.52464 39.98648 1.000 34.59151 298 PRO B O 1
ATOM 6638 N N . VAL B 1 300 ? 3.88540 -46.25001 41.33585 1.000 33.64911 299 VAL B N 1
ATOM 6639 C CA . VAL B 1 300 ? 3.25845 -45.44817 42.37081 1.000 31.72895 299 VAL B CA 1
ATOM 6640 C C . VAL B 1 300 ? 3.90256 -45.85324 43.68413 1.000 32.86493 299 VAL B C 1
ATOM 6641 O O . VAL B 1 300 ? 4.12725 -47.04573 43.92047 1.000 36.54803 299 VAL B O 1
ATOM 6645 N N . VAL B 1 301 ? 4.26363 -44.86015 44.50085 1.000 35.37039 300 VAL B N 1
ATOM 6646 C CA . VAL B 1 301 ? 5.00810 -45.07398 45.74145 1.000 33.88738 300 VAL B CA 1
ATOM 6647 C C . VAL B 1 301 ? 4.36110 -44.25637 46.84367 1.000 32.72483 300 VAL B C 1
ATOM 6648 O O . VAL B 1 301 ? 4.04902 -43.07587 46.64860 1.000 29.29478 300 VAL B O 1
ATOM 6652 N N . ASN B 1 302 ? 4.13866 -44.88440 47.99768 1.000 35.76489 301 ASN B N 1
ATOM 6653 C CA . ASN B 1 302 ? 3.59329 -44.17135 49.14373 1.000 33.29801 301 ASN B CA 1
ATOM 6654 C C . ASN B 1 302 ? 4.75983 -43.69278 50.00184 1.000 35.07917 301 ASN B C 1
ATOM 6655 O O . ASN B 1 302 ? 5.65560 -44.47461 50.33621 1.000 32.40446 301 ASN B O 1
ATOM 6660 N N . ILE B 1 303 ? 4.79206 -42.38888 50.26304 1.000 35.05307 302 ILE B N 1
ATOM 6661 C CA . ILE B 1 303 ? 5.73424 -41.75215 51.17893 1.000 34.97986 302 ILE B CA 1
ATOM 6662 C C . ILE B 1 303 ? 4.92603 -40.77771 52.02193 1.000 33.04704 302 ILE B C 1
ATOM 6663 O O . ILE B 1 303 ? 4.31835 -39.84743 51.47464 1.000 32.23242 302 ILE B O 1
ATOM 6668 N N . PRO B 1 304 ? 4.86231 -40.97945 53.34010 1.000 33.17091 303 PRO B N 1
ATOM 6669 C CA . PRO B 1 304 ? 4.14159 -40.04358 54.21169 1.000 36.34296 303 PRO B CA 1
ATOM 6670 C C . PRO B 1 304 ? 4.53508 -38.59095 53.97807 1.000 35.78314 303 PRO B C 1
ATOM 6671 O O . PRO B 1 304 ? 5.68090 -38.25914 53.66792 1.000 34.74064 303 PRO B O 1
ATOM 6675 N N . VAL B 1 305 ? 3.55224 -37.70747 54.14790 1.000 40.71751 304 VAL B N 1
ATOM 6676 C CA . VAL B 1 305 ? 3.76590 -36.29651 53.86021 1.000 42.77585 304 VAL B CA 1
ATOM 6677 C C . VAL B 1 305 ? 4.31815 -35.55583 55.07957 1.000 47.50126 304 VAL B C 1
ATOM 6678 O O . VAL B 1 305 ? 4.58342 -34.34598 55.00279 1.000 47.25110 304 VAL B O 1
ATOM 6682 N N . GLY B 1 306 ? 4.53690 -36.25868 56.19129 1.000 39.85046 305 GLY B N 1
ATOM 6683 C CA . GLY B 1 306 ? 5.17906 -35.69410 57.36678 1.000 44.19060 305 GLY B CA 1
ATOM 6684 C C . GLY B 1 306 ? 5.61618 -36.79332 58.31202 1.000 42.99101 305 GLY B C 1
ATOM 6685 O O . GLY B 1 306 ? 5.46866 -37.98566 58.02978 1.000 40.88441 305 GLY B O 1
ATOM 6686 N N . TYR B 1 307 ? 6.15741 -36.37120 59.45058 1.000 42.74614 306 TYR B N 1
ATOM 6687 C CA . TYR B 1 307 ? 6.79383 -37.27410 60.39631 1.000 45.82286 306 TYR B CA 1
ATOM 6688 C C . TYR B 1 307 ? 6.47767 -36.83698 61.81842 1.000 45.12120 306 TYR B C 1
ATOM 6689 O O . TYR B 1 307 ? 5.97417 -35.73619 62.05264 1.000 46.15772 306 TYR B O 1
ATOM 6698 N N . SER B 1 308 ? 6.80269 -37.70750 62.77785 1.000 43.49191 307 SER B N 1
ATOM 6699 C CA . SER B 1 308 ? 6.56994 -37.43418 64.19284 1.000 44.23372 307 SER B CA 1
ATOM 6700 C C . SER B 1 308 ? 7.83140 -36.81568 64.78229 1.000 48.40264 307 SER B C 1
ATOM 6701 O O . SER B 1 308 ? 8.86930 -37.47566 64.87710 1.000 47.30845 307 SER B O 1
ATOM 6704 N N . GLU B 1 309 ? 7.73661 -35.55529 65.18381 1.000 49.62099 308 GLU B N 1
ATOM 6705 C CA . GLU B 1 309 ? 8.85758 -34.86217 65.80222 1.000 52.65122 308 GLU B CA 1
ATOM 6706 C C . GLU B 1 309 ? 9.07289 -35.38040 67.22195 1.000 49.63018 308 GLU B C 1
ATOM 6707 O O . GLU B 1 309 ? 8.16585 -35.93934 67.84974 1.000 47.31735 308 GLU B O 1
ATOM 6713 N N . THR B 1 310 ? 10.28305 -35.17144 67.73838 1.000 48.66328 309 THR B N 1
ATOM 6714 C CA . THR B 1 310 ? 10.57348 -35.59031 69.10308 1.000 49.20602 309 THR B CA 1
ATOM 6715 C C . THR B 1 310 ? 9.76636 -34.75366 70.10160 1.000 50.35728 309 THR B C 1
ATOM 6716 O O . THR B 1 310 ? 9.48826 -33.57199 69.87462 1.000 50.68562 309 THR B O 1
ATOM 6720 N N . ILE B 1 311 ? 9.36847 -35.39636 71.20548 1.000 48.33605 310 ILE B N 1
ATOM 6721 C CA . ILE B 1 311 ? 8.45954 -34.80228 72.18826 1.000 54.69537 310 ILE B CA 1
ATOM 6722 C C . ILE B 1 311 ? 9.24681 -33.93074 73.15404 1.000 52.76057 310 ILE B C 1
ATOM 6723 O O . ILE B 1 311 ? 10.30932 -34.32512 73.64313 1.000 49.09157 310 ILE B O 1
ATOM 6728 N N . ASP B 1 312 ? 8.70876 -32.75445 73.45559 1.000 54.24963 311 ASP B N 1
ATOM 6729 C CA . ASP B 1 312 ? 9.42064 -31.76608 74.24446 1.000 58.18890 311 ASP B CA 1
ATOM 6730 C C . ASP B 1 312 ? 8.54353 -31.25050 75.38445 1.000 63.84422 311 ASP B C 1
ATOM 6731 O O . ASP B 1 312 ? 8.97825 -30.38399 76.15121 1.000 63.89052 311 ASP B O 1
ATOM 6736 N N . THR B 1 313 ? 7.32969 -31.77462 75.52404 1.000 60.45675 312 THR B N 1
ATOM 6737 C CA . THR B 1 313 ? 6.33097 -31.36505 76.49865 1.000 58.49688 312 THR B CA 1
ATOM 6738 C C . THR B 1 313 ? 5.88895 -32.57584 77.31880 1.000 55.31195 312 THR B C 1
ATOM 6739 O O . THR B 1 313 ? 6.18718 -33.71924 76.95148 1.000 55.97952 312 THR B O 1
ATOM 6743 N N . PRO B 1 314 ? 5.21221 -32.36933 78.45490 1.000 57.14934 313 PRO B N 1
ATOM 6744 C CA . PRO B 1 314 ? 4.75564 -33.52099 79.24869 1.000 52.24599 313 PRO B CA 1
ATOM 6745 C C . PRO B 1 314 ? 3.62638 -34.28233 78.56082 1.000 51.66191 313 PRO B C 1
ATOM 6746 O O . PRO B 1 314 ? 2.83615 -33.71929 77.79492 1.000 50.66774 313 PRO B O 1
ATOM 6750 N N . VAL B 1 315 ? 3.56409 -35.58724 78.84048 1.000 49.35799 314 VAL B N 1
ATOM 6751 C CA . VAL B 1 315 ? 2.71718 -36.52307 78.10042 1.000 48.02327 314 VAL B CA 1
ATOM 6752 C C . VAL B 1 315 ? 1.80648 -37.24856 79.08094 1.000 40.21506 314 VAL B C 1
ATOM 6753 O O . VAL B 1 315 ? 2.27847 -37.79861 80.08724 1.000 42.06509 314 VAL B O 1
ATOM 6757 N N . GLN B 1 316 ? 0.50310 -37.24223 78.78477 1.000 37.06780 315 GLN B N 1
ATOM 6758 C CA . GLN B 1 316 ? -0.48340 -38.07673 79.47168 1.000 35.61125 315 GLN B CA 1
ATOM 6759 C C . GLN B 1 316 ? -0.49012 -37.82325 80.97731 1.000 35.75710 315 GLN B C 1
ATOM 6760 O O . GLN B 1 316 ? -0.56038 -38.74883 81.79002 1.000 34.60159 315 GLN B O 1
ATOM 6766 N N . THR B 1 317 ? -0.46010 -36.54865 81.35227 1.000 36.85393 316 THR B N 1
ATOM 6767 C CA . THR B 1 317 ? -0.78822 -36.15731 82.72301 1.000 41.04655 316 THR B CA 1
ATOM 6768 C C . THR B 1 317 ? -2.30787 -36.01102 82.82171 1.000 40.72400 316 THR B C 1
ATOM 6769 O O . THR B 1 317 ? -2.87241 -34.92306 82.68662 1.000 40.24028 316 THR B O 1
ATOM 6773 N N . LEU B 1 318 ? -2.98092 -37.13713 83.05972 1.000 39.02263 317 LEU B N 1
ATOM 6774 C CA . LEU B 1 318 ? -4.43392 -37.17220 83.14085 1.000 44.88617 317 LEU B CA 1
ATOM 6775 C C . LEU B 1 318 ? -4.87971 -36.97508 84.58907 1.000 51.24183 317 LEU B C 1
ATOM 6776 O O . LEU B 1 318 ? -4.07540 -36.99776 85.51986 1.000 53.53357 317 LEU B O 1
ATOM 6781 N N . ASP B 1 319 ? -6.18551 -36.79004 84.77063 1.000 55.43633 318 ASP B N 1
ATOM 6782 C CA . ASP B 1 319 ? -6.76889 -36.48570 86.07719 1.000 60.12363 318 ASP B CA 1
ATOM 6783 C C . ASP B 1 319 ? -8.17700 -37.03801 86.19274 1.000 58.59878 318 ASP B C 1
ATOM 6784 O O . ASP B 1 319 ? -8.98718 -36.83879 85.29079 1.000 57.43520 318 ASP B O 1
ATOM 6789 N N . SER B 1 322 ? -11.34808 -34.31411 85.01824 1.000 58.83035 321 SER B N 1
ATOM 6790 C CA . SER B 1 322 ? -11.95756 -34.10901 83.70439 1.000 52.81035 321 SER B CA 1
ATOM 6791 C C . SER B 1 322 ? -11.41336 -35.08021 82.64818 1.000 50.32995 321 SER B C 1
ATOM 6792 O O . SER B 1 322 ? -10.20959 -35.35071 82.58236 1.000 50.08843 321 SER B O 1
ATOM 6795 N N . VAL B 1 323 ? -12.32419 -35.59306 81.82791 1.000 42.16861 322 VAL B N 1
ATOM 6796 C CA . VAL B 1 323 ? -12.00925 -36.45196 80.69475 1.000 40.21623 322 VAL B CA 1
ATOM 6797 C C . VAL B 1 323 ? -12.02762 -35.56026 79.46631 1.000 39.49228 322 VAL B C 1
ATOM 6798 O O . VAL B 1 323 ? -13.07958 -35.02266 79.09649 1.000 41.55961 322 VAL B O 1
ATOM 6802 N N . LYS B 1 324 ? -10.86226 -35.36810 78.85565 1.000 33.34451 323 LYS B N 1
ATOM 6803 C CA . LYS B 1 324 ? -10.68415 -34.37980 77.78928 1.000 31.35247 323 LYS B CA 1
ATOM 6804 C C . LYS B 1 324 ? -10.60731 -35.10204 76.45142 1.000 33.98834 323 LYS B C 1
ATOM 6805 O O . LYS B 1 324 ? -9.61186 -35.77315 76.16133 1.000 29.22816 323 LYS B O 1
ATOM 6811 N N . LEU B 1 325 ? -11.66287 -34.96118 75.63574 1.000 32.50766 324 LEU B N 1
ATOM 6812 C CA . LEU B 1 325 ? -11.65453 -35.42190 74.25509 1.000 29.52076 324 LEU B CA 1
ATOM 6813 C C . LEU B 1 325 ? -11.20448 -34.27545 73.36122 1.000 26.62273 324 LEU B C 1
ATOM 6814 O O . LEU B 1 325 ? -11.48754 -33.10910 73.63250 1.000 29.56369 324 LEU B O 1
ATOM 6819 N N . ILE B 1 326 ? -10.51172 -34.59744 72.28713 1.000 26.32187 325 ILE B N 1
ATOM 6820 C CA . ILE B 1 326 ? -10.09748 -33.53585 71.38430 1.000 26.08887 325 ILE B CA 1
ATOM 6821 C C . ILE B 1 326 ? -10.36276 -33.90713 69.94014 1.000 23.62565 325 ILE B C 1
ATOM 6822 O O . ILE B 1 326 ? -10.34200 -35.07893 69.55471 1.000 23.74400 325 ILE B O 1
ATOM 6827 N N . SER B 1 327 ? -10.55027 -32.86355 69.13475 1.000 25.99116 326 SER B N 1
ATOM 6828 C CA . SER B 1 327 ? -10.70973 -32.95054 67.69327 1.000 28.62857 326 SER B CA 1
ATOM 6829 C C . SER B 1 327 ? -9.84273 -31.86919 67.08185 1.000 28.68865 326 SER B C 1
ATOM 6830 O O . SER B 1 327 ? -10.01817 -30.69060 67.39940 1.000 33.68963 326 SER B O 1
ATOM 6833 N N . VAL B 1 328 ? -8.91738 -32.26002 66.21250 1.000 31.03065 327 VAL B N 1
ATOM 6834 C CA . VAL B 1 328 ? -8.00448 -31.32136 65.55304 1.000 34.33673 327 VAL B CA 1
ATOM 6835 C C . VAL B 1 328 ? -8.33292 -31.39853 64.06980 1.000 34.13295 327 VAL B C 1
ATOM 6836 O O . VAL B 1 328 ? -7.81725 -32.26202 63.35778 1.000 33.29263 327 VAL B O 1
ATOM 6840 N N . ALA B 1 329 ? -9.19484 -30.49842 63.60181 1.000 35.55988 328 ALA B N 1
ATOM 6841 C CA . ALA B 1 329 ? -9.79624 -30.60760 62.28234 1.000 43.40035 328 ALA B CA 1
ATOM 6842 C C . ALA B 1 329 ? -10.39655 -29.26710 61.88957 1.000 43.73035 328 ALA B C 1
ATOM 6843 O O . ALA B 1 329 ? -11.02263 -28.60081 62.71865 1.000 39.86067 328 ALA B O 1
ATOM 6845 N N . ARG B 1 330 ? -10.21190 -28.89367 60.62612 1.000 47.89035 329 ARG B N 1
ATOM 6846 C CA . ARG B 1 330 ? -10.88418 -27.73554 60.05476 1.000 47.63078 329 ARG B CA 1
ATOM 6847 C C . ARG B 1 330 ? -12.38640 -27.85312 60.26326 1.000 45.95407 329 ARG B C 1
ATOM 6848 O O . ARG B 1 330 ? -12.95344 -28.94819 60.22105 1.000 46.63704 329 ARG B O 1
ATOM 6856 N N . TYR B 1 331 ? -13.03220 -26.71329 60.51755 1.000 41.52381 330 TYR B N 1
ATOM 6857 C CA . TYR B 1 331 ? -14.48127 -26.69034 60.74595 1.000 45.51119 330 TYR B CA 1
ATOM 6858 C C . TYR B 1 331 ? -15.20959 -26.69358 59.40069 1.000 46.13722 330 TYR B C 1
ATOM 6859 O O . TYR B 1 331 ? -15.80636 -25.69845 58.98264 1.000 47.50840 330 TYR B O 1
ATOM 6868 N N . SER B 1 332 ? -15.17519 -27.84679 58.73972 1.000 43.73588 331 SER B N 1
ATOM 6869 C CA . SER B 1 332 ? -15.67522 -28.03373 57.38817 1.000 50.60822 331 SER B CA 1
ATOM 6870 C C . SER B 1 332 ? -16.73001 -29.14174 57.32449 1.000 51.52402 331 SER B C 1
ATOM 6871 O O . SER B 1 332 ? -16.83031 -29.97356 58.23809 1.000 48.12054 331 SER B O 1
ATOM 6874 N N . PRO B 1 333 ? -17.52897 -29.18667 56.24479 1.000 55.04768 332 PRO B N 1
ATOM 6875 C CA . PRO B 1 333 ? -18.58252 -30.22278 56.14932 1.000 47.78613 332 PRO B CA 1
ATOM 6876 C C . PRO B 1 333 ? -18.04879 -31.64067 56.21632 1.000 46.96536 332 PRO B C 1
ATOM 6877 O O . PRO B 1 333 ? -18.55320 -32.45804 56.99904 1.000 49.52887 332 PRO B O 1
ATOM 6881 N N . GLU B 1 334 ? -17.03846 -31.94579 55.39526 1.000 42.75128 333 GLU B N 1
ATOM 6882 C CA . GLU B 1 334 ? -16.41489 -33.26438 55.33553 1.000 42.07403 333 GLU B CA 1
ATOM 6883 C C . GLU B 1 334 ? -15.96055 -33.78880 56.68976 1.000 43.12492 333 GLU B C 1
ATOM 6884 O O . GLU B 1 334 ? -15.82433 -35.00767 56.85433 1.000 43.36211 333 GLU B O 1
ATOM 6890 N N . LYS B 1 335 ? -15.67021 -32.90717 57.64971 1.000 37.64736 334 LYS B N 1
ATOM 6891 C CA . LYS B 1 335 ? -15.20435 -33.32367 58.97880 1.000 40.37959 334 LYS B CA 1
ATOM 6892 C C . LYS B 1 335 ? -16.34781 -33.72487 59.90726 1.000 41.59134 334 LYS B C 1
ATOM 6893 O O . LYS B 1 335 ? -16.09099 -34.28723 60.98154 1.000 34.64062 334 LYS B O 1
ATOM 6899 N N . GLN B 1 336 ? -17.58933 -33.43779 59.50820 1.000 42.18061 335 GLN B N 1
ATOM 6900 C CA . GLN B 1 336 ? -18.79760 -33.84837 60.21228 1.000 39.42464 335 GLN B CA 1
ATOM 6901 C C . GLN B 1 336 ? -18.65179 -33.68456 61.73075 1.000 40.83948 335 GLN B C 1
ATOM 6902 O O . GLN B 1 336 ? -18.79802 -34.63306 62.50956 1.000 40.37715 335 GLN B O 1
ATOM 6908 N N . LEU B 1 337 ? -18.36794 -32.44683 62.15228 1.000 42.08965 336 LEU B N 1
ATOM 6909 C CA . LEU B 1 337 ? -18.01564 -32.19232 63.54811 1.000 38.40152 336 LEU B CA 1
ATOM 6910 C C . LEU B 1 337 ? -19.23271 -32.18736 64.47329 1.000 38.73542 336 LEU B C 1
ATOM 6911 O O . LEU B 1 337 ? -19.10908 -32.51724 65.65968 1.000 35.71048 336 LEU B O 1
ATOM 6916 N N . HIS B 1 338 ? -20.41449 -31.84774 63.95107 1.000 40.67377 337 HIS B N 1
ATOM 6917 C CA . HIS B 1 338 ? -21.65159 -31.95431 64.72905 1.000 40.80544 337 HIS B CA 1
ATOM 6918 C C . HIS B 1 338 ? -21.83318 -33.33412 65.37313 1.000 38.45325 337 HIS B C 1
ATOM 6919 O O . HIS B 1 338 ? -22.40618 -33.43418 66.46325 1.000 40.80472 337 HIS B O 1
ATOM 6926 N N . GLN B 1 339 ? -21.34817 -34.39943 64.72065 1.000 41.13093 338 GLN B N 1
ATOM 6927 C CA . GLN B 1 339 ? -21.49826 -35.75765 65.24795 1.000 40.17429 338 GLN B CA 1
ATOM 6928 C C . GLN B 1 339 ? -20.81843 -35.89412 66.60612 1.000 44.25680 338 GLN B C 1
ATOM 6929 O O . GLN B 1 339 ? -21.31253 -36.59352 67.49988 1.000 40.68933 338 GLN B O 1
ATOM 6935 N N . GLN B 1 340 ? -19.68205 -35.21852 66.77717 1.000 37.77852 339 GLN B N 1
ATOM 6936 C CA . GLN B 1 340 ? -18.96726 -35.25832 68.04234 1.000 39.32056 339 GLN B CA 1
ATOM 6937 C C . GLN B 1 340 ? -19.71546 -34.47712 69.10397 1.000 33.37329 339 GLN B C 1
ATOM 6938 O O . GLN B 1 340 ? -19.70662 -34.85264 70.28212 1.000 37.11423 339 GLN B O 1
ATOM 6944 N N . ILE B 1 341 ? -20.39643 -33.40665 68.70033 1.000 33.24953 340 ILE B N 1
ATOM 6945 C CA . ILE B 1 341 ? -21.24362 -32.67753 69.63638 1.000 36.94048 340 ILE B CA 1
ATOM 6946 C C . ILE B 1 341 ? -22.39731 -33.56381 70.07488 1.000 37.52028 340 ILE B C 1
ATOM 6947 O O . ILE B 1 341 ? -22.73744 -33.63413 71.26316 1.000 36.49356 340 ILE B O 1
ATOM 6952 N N . GLU B 1 342 ? -22.98104 -34.28773 69.12148 1.000 36.99219 341 GLU B N 1
ATOM 6953 C CA . GLU B 1 342 ? -24.00815 -35.26684 69.44275 1.000 41.88378 341 GLU B CA 1
ATOM 6954 C C . GLU B 1 342 ? -23.45143 -36.33358 70.37681 1.000 41.50261 341 GLU B C 1
ATOM 6955 O O . GLU B 1 342 ? -24.06940 -36.65864 71.39806 1.000 40.42987 341 GLU B O 1
ATOM 6961 N N . LEU B 1 343 ? -22.25497 -36.85570 70.06429 1.000 38.72932 342 LEU B N 1
ATOM 6962 C CA . LEU B 1 343 ? -21.62367 -37.84858 70.93482 1.000 42.09227 342 LEU B CA 1
ATOM 6963 C C . LEU B 1 343 ? -21.51119 -37.33148 72.36549 1.000 36.09045 342 LEU B C 1
ATOM 6964 O O . LEU B 1 343 ? -21.82904 -38.05030 73.32057 1.000 37.40863 342 LEU B O 1
ATOM 6969 N N . ILE B 1 344 ? -21.10110 -36.07267 72.53572 1.000 37.62299 343 ILE B N 1
ATOM 6970 C CA . ILE B 1 344 ? -21.01826 -35.50639 73.87634 1.000 35.02065 343 ILE B CA 1
ATOM 6971 C C . ILE B 1 344 ? -22.40180 -35.40043 74.51294 1.000 41.04216 343 ILE B C 1
ATOM 6972 O O . ILE B 1 344 ? -22.56928 -35.70899 75.69774 1.000 40.76603 343 ILE B O 1
ATOM 6977 N N . LYS B 1 345 ? -23.41266 -34.95569 73.75033 1.000 43.19599 344 LYS B N 1
ATOM 6978 C CA . LYS B 1 345 ? -24.76405 -34.89015 74.30410 1.000 44.84483 344 LYS B CA 1
ATOM 6979 C C . LYS B 1 345 ? -25.16033 -36.22745 74.93408 1.000 44.87081 344 LYS B C 1
ATOM 6980 O O . LYS B 1 345 ? -25.69737 -36.26712 76.04828 1.000 48.28917 344 LYS B O 1
ATOM 6986 N N . ARG B 1 346 ? -24.83727 -37.33586 74.26098 1.000 40.74172 345 ARG B N 1
ATOM 6987 C CA . ARG B 1 346 ? -25.13624 -38.66492 74.79298 1.000 42.93938 345 ARG B CA 1
ATOM 6988 C C . ARG B 1 346 ? -24.25473 -39.00702 75.99311 1.000 46.74864 345 ARG B C 1
ATOM 6989 O O . ARG B 1 346 ? -24.74528 -39.51641 77.00873 1.000 46.47919 345 ARG B O 1
ATOM 6997 N N . LEU B 1 347 ? -22.95272 -38.72317 75.90190 1.000 45.43539 346 LEU B N 1
ATOM 6998 C CA . LEU B 1 347 ? -22.01735 -39.18561 76.92392 1.000 43.63781 346 LEU B CA 1
ATOM 6999 C C . LEU B 1 347 ? -22.17018 -38.44910 78.24749 1.000 44.95981 346 LEU B C 1
ATOM 7000 O O . LEU B 1 347 ? -21.91991 -39.04052 79.30683 1.000 44.95731 346 LEU B O 1
ATOM 7005 N N . VAL B 1 348 ? -22.54860 -37.16715 78.21703 1.000 40.02967 347 VAL B N 1
ATOM 7006 C CA . VAL B 1 348 ? -22.43187 -36.32425 79.40256 1.000 40.70099 347 VAL B CA 1
ATOM 7007 C C . VAL B 1 348 ? -23.30321 -36.81997 80.54566 1.000 46.72439 347 VAL B C 1
ATOM 7008 O O . VAL B 1 348 ? -22.98999 -36.55775 81.71170 1.000 46.35124 347 VAL B O 1
ATOM 7012 N N . SER B 1 349 ? -24.37570 -37.56143 80.24456 1.000 46.52568 348 SER B N 1
ATOM 7013 C CA . SER B 1 349 ? -25.16586 -38.19204 81.30079 1.000 52.34624 348 SER B CA 1
ATOM 7014 C C . SER B 1 349 ? -24.41954 -39.33582 81.98043 1.000 51.56425 348 SER B C 1
ATOM 7015 O O . SER B 1 349 ? -24.70271 -39.63352 83.14497 1.000 51.90333 348 SER B O 1
ATOM 7018 N N . TYR B 1 350 ? -23.48310 -39.98480 81.28440 1.000 47.02635 349 TYR B N 1
ATOM 7019 C CA . TYR B 1 350 ? -22.67204 -41.03714 81.88866 1.000 45.44102 349 TYR B CA 1
ATOM 7020 C C . TYR B 1 350 ? -21.35341 -40.50355 82.43472 1.000 48.34859 349 TYR B C 1
ATOM 7021 O O . TYR B 1 350 ? -20.79740 -41.08850 83.36999 1.000 45.07721 349 TYR B O 1
ATOM 7030 N N . VAL B 1 351 ? -20.84097 -39.41662 81.85956 1.000 44.41300 350 VAL B N 1
ATOM 7031 C CA . VAL B 1 351 ? -19.54445 -38.83262 82.20625 1.000 49.34902 350 VAL B CA 1
ATOM 7032 C C . VAL B 1 351 ? -19.74241 -37.34779 82.47409 1.000 47.25208 350 VAL B C 1
ATOM 7033 O O . VAL B 1 351 ? -19.54485 -36.52634 81.56519 1.000 43.84240 350 VAL B O 1
ATOM 7037 N N . PRO B 1 352 ? -20.11705 -36.95582 83.69206 1.000 49.67829 351 PRO B N 1
ATOM 7038 C CA . PRO B 1 352 ? -20.50618 -35.55446 83.91193 1.000 46.42281 351 PRO B CA 1
ATOM 7039 C C . PRO B 1 352 ? -19.38896 -34.54808 83.66578 1.000 50.56103 351 PRO B C 1
ATOM 7040 O O . PRO B 1 352 ? -19.67883 -33.43057 83.21955 1.000 51.59164 351 PRO B O 1
ATOM 7044 N N . LYS B 1 353 ? -18.12380 -34.89609 83.91546 1.000 48.89221 352 LYS B N 1
ATOM 7045 C CA . LYS B 1 353 ? -17.02450 -33.95163 83.74330 1.000 49.29798 352 LYS B CA 1
ATOM 7046 C C . LYS B 1 353 ? -16.28503 -34.14074 82.41741 1.000 49.00277 352 LYS B C 1
ATOM 7047 O O . LYS B 1 353 ? -15.07258 -33.90735 82.34033 1.000 52.89746 352 LYS B O 1
ATOM 7053 N N . ILE B 1 354 ? -16.98885 -34.54685 81.37074 1.000 43.49838 353 ILE B N 1
ATOM 7054 C CA . ILE B 1 354 ? -16.37321 -34.71758 80.06036 1.000 40.76599 353 ILE B CA 1
ATOM 7055 C C . ILE B 1 354 ? -16.24720 -33.36144 79.37342 1.000 42.31877 353 ILE B C 1
ATOM 7056 O O . ILE B 1 354 ? -17.04924 -32.44457 79.59560 1.000 39.89026 353 ILE B O 1
ATOM 7061 N N . GLU B 1 355 ? -15.21129 -33.21757 78.54529 1.000 39.89284 354 GLU B N 1
ATOM 7062 C CA . GLU B 1 355 ? -15.00370 -32.00905 77.75980 1.000 35.17546 354 GLU B CA 1
ATOM 7063 C C . GLU B 1 355 ? -14.53260 -32.40687 76.37081 1.000 35.06690 354 GLU B C 1
ATOM 7064 O O . GLU B 1 355 ? -13.76766 -33.36029 76.21822 1.000 32.68763 354 GLU B O 1
ATOM 7070 N N . LEU B 1 356 ? -14.99865 -31.68199 75.35898 1.000 30.56949 355 LEU B N 1
ATOM 7071 C CA . LEU B 1 356 ? -14.57114 -31.88844 73.98729 1.000 29.07643 355 LEU B CA 1
ATOM 7072 C C . LEU B 1 356 ? -14.00452 -30.57229 73.48141 1.000 29.03010 355 LEU B C 1
ATOM 7073 O O . LEU B 1 356 ? -14.72475 -29.57841 73.42368 1.000 29.89572 355 LEU B O 1
ATOM 7078 N N . HIS B 1 357 ? -12.72021 -30.55883 73.13268 1.000 29.87516 356 HIS B N 1
ATOM 7079 C CA . HIS B 1 357 ? -12.08461 -29.37383 72.56886 1.000 30.87708 356 HIS B CA 1
ATOM 7080 C C . HIS B 1 357 ? -11.83789 -29.60064 71.08751 1.000 25.67415 356 HIS B C 1
ATOM 7081 O O . HIS B 1 357 ? -11.21537 -30.59788 70.71532 1.000 30.31057 356 HIS B O 1
ATOM 7088 N N . MET B 1 358 ? -12.30539 -28.66477 70.25042 1.000 27.08660 357 MET B N 1
ATOM 7089 C CA . MET B 1 358 ? -12.23158 -28.78351 68.79808 1.000 28.41249 357 MET B CA 1
ATOM 7090 C C . MET B 1 358 ? -11.34108 -27.65597 68.27771 1.000 31.93459 357 MET B C 1
ATOM 7091 O O . MET B 1 358 ? -11.69294 -26.47354 68.39682 1.000 30.61200 357 MET B O 1
ATOM 7096 N N . TYR B 1 359 ? -10.18711 -28.01470 67.71241 1.000 34.43835 358 TYR B N 1
ATOM 7097 C CA . TYR B 1 359 ? -9.18622 -27.03630 67.28531 1.000 35.94450 358 TYR B CA 1
ATOM 7098 C C . TYR B 1 359 ? -9.22825 -26.94375 65.76472 1.000 38.18177 358 TYR B C 1
ATOM 7099 O O . TYR B 1 359 ? -8.85742 -27.89837 65.07858 1.000 35.62876 358 TYR B O 1
ATOM 7108 N N . GLY B 1 360 ? -9.65667 -25.79918 65.24512 1.000 37.82809 359 GLY B N 1
ATOM 7109 C CA . GLY B 1 360 ? -9.72854 -25.59090 63.81189 1.000 42.78796 359 GLY B CA 1
ATOM 7110 C C . GLY B 1 360 ? -10.50912 -24.32437 63.50068 1.000 40.25627 359 GLY B C 1
ATOM 7111 O O . GLY B 1 360 ? -10.79854 -23.52797 64.38425 1.000 39.54412 359 GLY B O 1
ATOM 7112 N N . PHE B 1 361 ? -10.85418 -24.16899 62.21818 1.000 46.27612 360 PHE B N 1
ATOM 7113 C CA . PHE B 1 361 ? -11.56683 -22.98851 61.72657 1.000 46.83552 360 PHE B CA 1
ATOM 7114 C C . PHE B 1 361 ? -12.24969 -23.34071 60.40479 1.000 49.94267 360 PHE B C 1
ATOM 7115 O O . PHE B 1 361 ? -11.93698 -24.35946 59.78294 1.000 51.99722 360 PHE B O 1
ATOM 7123 N N . GLY B 1 362 ? -13.16992 -22.47904 59.96234 1.000 48.73272 361 GLY B N 1
ATOM 7124 C CA . GLY B 1 362 ? -13.85450 -22.71005 58.70621 1.000 48.63776 361 GLY B CA 1
ATOM 7125 C C . GLY B 1 362 ? -15.31596 -22.31325 58.78625 1.000 43.88311 361 GLY B C 1
ATOM 7126 O O . GLY B 1 362 ? -15.77183 -21.73528 59.77092 1.000 48.25460 361 GLY B O 1
ATOM 7127 N N . SER B 1 363 ? -16.06478 -22.64906 57.72736 1.000 48.69198 362 SER B N 1
ATOM 7128 C CA . SER B 1 363 ? -17.43306 -22.14949 57.58280 1.000 47.72193 362 SER B CA 1
ATOM 7129 C C . SER B 1 363 ? -18.34179 -22.58654 58.72882 1.000 50.70714 362 SER B C 1
ATOM 7130 O O . SER B 1 363 ? -19.26996 -21.85274 59.09607 1.000 54.32046 362 SER B O 1
ATOM 7133 N N . GLU B 1 364 ? -18.08725 -23.75846 59.32257 1.000 53.35832 363 GLU B N 1
ATOM 7134 C CA . GLU B 1 364 ? -19.07913 -24.39685 60.18398 1.000 54.32814 363 GLU B CA 1
ATOM 7135 C C . GLU B 1 364 ? -19.12433 -23.81446 61.58722 1.000 54.07527 363 GLU B C 1
ATOM 7136 O O . GLU B 1 364 ? -19.85159 -24.35257 62.43023 1.000 56.76748 363 GLU B O 1
ATOM 7142 N N . SER B 1 365 ? -18.39499 -22.72213 61.84225 1.000 55.68255 364 SER B N 1
ATOM 7143 C CA . SER B 1 365 ? -18.27335 -22.18483 63.19607 1.000 56.00195 364 SER B CA 1
ATOM 7144 C C . SER B 1 365 ? -19.63549 -21.85010 63.78714 1.000 55.95662 364 SER B C 1
ATOM 7145 O O . SER B 1 365 ? -19.97013 -22.29965 64.88796 1.000 55.81842 364 SER B O 1
ATOM 7148 N N . LYS B 1 366 ? -20.43722 -21.06047 63.06616 1.000 58.27108 365 LYS B N 1
ATOM 7149 C CA . LYS B 1 366 ? -21.70157 -20.57626 63.61744 1.000 60.88247 365 LYS B CA 1
ATOM 7150 C C . LYS B 1 366 ? -22.66379 -21.72756 63.89511 1.000 59.09281 365 LYS B C 1
ATOM 7151 O O . LYS B 1 366 ? -23.29353 -21.78568 64.96021 1.000 56.23707 365 LYS B O 1
ATOM 7157 N N . LYS B 1 367 ? -22.80055 -22.64505 62.93222 1.000 56.04884 366 LYS B N 1
ATOM 7158 C CA . LYS B 1 367 ? -23.69062 -23.78995 63.09564 1.000 61.69932 366 LYS B CA 1
ATOM 7159 C C . LYS B 1 367 ? -23.29982 -24.60780 64.31942 1.000 59.32746 366 LYS B C 1
ATOM 7160 O O . LYS B 1 367 ? -24.14882 -24.95425 65.15344 1.000 57.15766 366 LYS B O 1
ATOM 7166 N N . LEU B 1 368 ? -22.00052 -24.89088 64.45350 1.000 55.96279 367 LEU B N 1
ATOM 7167 C CA . LEU B 1 368 ? -21.50334 -25.71633 65.54820 1.000 53.72219 367 LEU B CA 1
ATOM 7168 C C . LEU B 1 368 ? -21.75628 -25.04393 66.89640 1.000 50.52456 367 LEU B C 1
ATOM 7169 O O . LEU B 1 368 ? -22.24875 -25.67634 67.83786 1.000 48.34514 367 LEU B O 1
ATOM 7174 N N . ASN B 1 369 ? -21.43043 -23.75128 67.00501 1.000 48.45268 368 ASN B N 1
ATOM 7175 C CA . ASN B 1 369 ? -21.60338 -23.03758 68.26928 1.000 52.56591 368 ASN B CA 1
ATOM 7176 C C . ASN B 1 369 ? -23.06689 -22.94755 68.67627 1.000 55.98693 368 ASN B C 1
ATOM 7177 O O . ASN B 1 369 ? -23.38407 -22.96587 69.87177 1.000 52.50179 368 ASN B O 1
ATOM 7182 N N . GLU B 1 370 ? -23.96754 -22.83106 67.70507 1.000 59.53076 369 GLU B N 1
ATOM 7183 C CA . GLU B 1 370 ? -25.38120 -22.75378 68.03751 1.000 59.23836 369 GLU B CA 1
ATOM 7184 C C . GLU B 1 370 ? -25.88803 -24.11252 68.49823 1.000 56.82303 369 GLU B C 1
ATOM 7185 O O . GLU B 1 370 ? -26.70856 -24.19827 69.42066 1.000 56.34231 369 GLU B O 1
ATOM 7191 N N . LEU B 1 371 ? -25.36874 -25.18604 67.89003 1.000 54.96923 370 LEU B N 1
ATOM 7192 C CA . LEU B 1 371 ? -25.69707 -26.53928 68.32417 1.000 51.68562 370 LEU B CA 1
ATOM 7193 C C . LEU B 1 371 ? -25.23901 -26.78196 69.75935 1.000 50.82441 370 LEU B C 1
ATOM 7194 O O . LEU B 1 371 ? -25.89327 -27.50854 70.51472 1.000 50.22016 370 LEU B O 1
ATOM 7199 N N . ILE B 1 372 ? -24.11854 -26.17401 70.16060 1.000 49.65281 371 ILE B N 1
ATOM 7200 C CA . ILE B 1 372 ? -23.67763 -26.28748 71.54873 1.000 49.21776 371 ILE B CA 1
ATOM 7201 C C . ILE B 1 372 ? -24.65154 -25.56228 72.46648 1.000 50.51747 371 ILE B C 1
ATOM 7202 O O . ILE B 1 372 ? -25.07469 -26.09657 73.50136 1.000 47.85645 371 ILE B O 1
ATOM 7207 N N . GLN B 1 373 ? -25.02033 -24.32904 72.09205 1.000 53.11637 372 GLN B N 1
ATOM 7208 C CA . GLN B 1 373 ? -26.00601 -23.55824 72.84873 1.000 53.27417 372 GLN B CA 1
ATOM 7209 C C . GLN B 1 373 ? -27.33303 -24.29516 72.93792 1.000 54.36921 372 GLN B C 1
ATOM 7210 O O . GLN B 1 373 ? -28.02485 -24.22916 73.96228 1.000 54.90728 372 GLN B O 1
ATOM 7216 N N . LYS B 1 374 ? -27.71461 -24.98861 71.86186 1.000 51.98557 373 LYS B N 1
ATOM 7217 C CA . LYS B 1 374 ? -28.98927 -25.69179 71.86479 1.000 53.37780 373 LYS B CA 1
ATOM 7218 C C . LYS B 1 374 ? -29.00659 -26.80318 72.90515 1.000 55.68892 373 LYS B C 1
ATOM 7219 O O . LYS B 1 374 ? -30.02106 -26.99508 73.58290 1.000 53.11769 373 LYS B O 1
ATOM 7225 N N . TYR B 1 375 ? -27.89285 -27.51395 73.08834 1.000 51.59548 374 TYR B N 1
ATOM 7226 C CA . TYR B 1 375 ? -27.86525 -28.65145 74.00244 1.000 52.39906 374 TYR B CA 1
ATOM 7227 C C . TYR B 1 375 ? -27.40412 -28.28868 75.40711 1.000 50.06621 374 TYR B C 1
ATOM 7228 O O . TYR B 1 375 ? -27.24465 -29.18740 76.23535 1.000 51.94138 374 TYR B O 1
ATOM 7237 N N . GLY B 1 376 ? -27.19860 -27.00599 75.69847 1.000 48.01332 375 GLY B N 1
ATOM 7238 C CA . GLY B 1 376 ? -26.67413 -26.60972 76.99387 1.000 49.99735 375 GLY B CA 1
ATOM 7239 C C . GLY B 1 376 ? -25.27267 -27.11240 77.28360 1.000 54.16711 375 GLY B C 1
ATOM 7240 O O . GLY B 1 376 ? -24.90103 -27.25979 78.45786 1.000 49.26535 375 GLY B O 1
ATOM 7241 N N . LEU B 1 377 ? -24.47112 -27.35351 76.24087 1.000 49.03709 376 LEU B N 1
ATOM 7242 C CA . LEU B 1 377 ? -23.16434 -27.98899 76.37136 1.000 50.73018 376 LEU B CA 1
ATOM 7243 C C . LEU B 1 377 ? -22.02006 -26.98074 76.40907 1.000 49.58826 376 LEU B C 1
ATOM 7244 O O . LEU B 1 377 ? -20.88633 -27.32341 76.06160 1.000 44.43823 376 LEU B O 1
ATOM 7249 N N . GLU B 1 378 ? -22.28619 -25.74576 76.84693 1.000 51.07849 377 GLU B N 1
ATOM 7250 C CA . GLU B 1 378 ? -21.25957 -24.71003 76.81377 1.000 49.77808 377 GLU B CA 1
ATOM 7251 C C . GLU B 1 378 ? -20.18614 -24.93036 77.87138 1.000 47.64087 377 GLU B C 1
ATOM 7252 O O . GLU B 1 378 ? -19.10959 -24.33797 77.77256 1.000 43.08541 377 GLU B O 1
ATOM 7258 N N . ASN B 1 379 ? -20.46493 -25.74253 78.88825 1.000 45.61014 378 ASN B N 1
ATOM 7259 C CA . ASN B 1 379 ? -19.46197 -26.15680 79.85347 1.000 47.58208 378 ASN B CA 1
ATOM 7260 C C . ASN B 1 379 ? -18.79349 -27.46812 79.45680 1.000 44.44015 378 ASN B C 1
ATOM 7261 O O . ASN B 1 379 ? -18.00396 -28.01074 80.23573 1.000 44.40773 378 ASN B O 1
ATOM 7266 N N . HIS B 1 380 ? -19.08049 -27.98549 78.26157 1.000 44.30877 379 HIS B N 1
ATOM 7267 C CA . HIS B 1 380 ? -18.56652 -29.29916 77.89829 1.000 42.61676 379 HIS B CA 1
ATOM 7268 C C . HIS B 1 380 ? -17.90622 -29.34098 76.52607 1.000 38.94166 379 HIS B C 1
ATOM 7269 O O . HIS B 1 380 ? -17.04249 -30.18810 76.29085 1.000 39.25670 379 HIS B O 1
ATOM 7276 N N . VAL B 1 381 ? -18.28239 -28.44877 75.61372 1.000 37.99940 380 VAL B N 1
ATOM 7277 C CA . VAL B 1 381 ? -17.74872 -28.45855 74.25674 1.000 36.15857 380 VAL B CA 1
ATOM 7278 C C . VAL B 1 381 ? -17.23855 -27.06214 73.93293 1.000 39.07944 380 VAL B C 1
ATOM 7279 O O . VAL B 1 381 ? -17.96595 -26.07596 74.09961 1.000 36.86277 380 VAL B O 1
ATOM 7283 N N . TYR B 1 382 ? -15.99432 -26.97948 73.46916 1.000 36.48772 381 TYR B N 1
ATOM 7284 C CA . TYR B 1 382 ? -15.33811 -25.70517 73.19700 1.000 34.39478 381 TYR B CA 1
ATOM 7285 C C . TYR B 1 382 ? -14.84388 -25.67567 71.75531 1.000 38.51376 381 TYR B C 1
ATOM 7286 O O . TYR B 1 382 ? -14.08965 -26.56097 71.32742 1.000 33.75171 381 TYR B O 1
ATOM 7295 N N . LEU B 1 383 ? -15.27171 -24.66020 71.00599 1.000 36.67828 382 LEU B N 1
ATOM 7296 C CA . LEU B 1 383 ? -14.72399 -24.38802 69.68063 1.000 37.76688 382 LEU B CA 1
ATOM 7297 C C . LEU B 1 383 ? -13.51227 -23.50100 69.90360 1.000 37.64384 382 LEU B C 1
ATOM 7298 O O . LEU B 1 383 ? -13.65144 -22.29744 70.13537 1.000 34.16963 382 LEU B O 1
ATOM 7303 N N . ARG B 1 384 ? -12.31993 -24.10952 69.86189 1.000 33.08425 383 ARG B N 1
ATOM 7304 C CA . ARG B 1 384 ? -11.08529 -23.45826 70.28340 1.000 30.59183 383 ARG B CA 1
ATOM 7305 C C . ARG B 1 384 ? -10.45615 -22.57104 69.20923 1.000 37.98174 383 ARG B C 1
ATOM 7306 O O . ARG B 1 384 ? -9.50582 -21.83786 69.51415 1.000 38.67936 383 ARG B O 1
ATOM 7314 N N . GLY B 1 385 ? -10.94407 -22.61585 67.96886 1.000 38.94940 384 GLY B N 1
ATOM 7315 C CA . GLY B 1 385 ? -10.30000 -21.84934 66.91503 1.000 40.44827 384 GLY B CA 1
ATOM 7316 C C . GLY B 1 385 ? -8.94566 -22.45729 66.56098 1.000 44.42860 384 GLY B C 1
ATOM 7317 O O . GLY B 1 385 ? -8.61813 -23.58608 66.92878 1.000 45.16207 384 GLY B O 1
ATOM 7318 N N . PHE B 1 386 ? -8.14487 -21.68064 65.84083 1.000 46.34388 385 PHE B N 1
ATOM 7319 C CA . PHE B 1 386 ? -6.84385 -22.16223 65.39395 1.000 47.65951 385 PHE B CA 1
ATOM 7320 C C . PHE B 1 386 ? -5.77394 -21.80906 66.41916 1.000 43.91390 385 PHE B C 1
ATOM 7321 O O . PHE B 1 386 ? -5.70666 -20.66892 66.88240 1.000 45.10382 385 PHE B O 1
ATOM 7329 N N . LEU B 1 387 ? -4.94756 -22.79306 66.77443 1.000 44.46242 386 LEU B N 1
ATOM 7330 C CA . LEU B 1 387 ? -3.80466 -22.60352 67.66377 1.000 48.26044 386 LEU B CA 1
ATOM 7331 C C . LEU B 1 387 ? -2.52688 -22.97352 66.92086 1.000 50.74228 386 LEU B C 1
ATOM 7332 O O . LEU B 1 387 ? -2.39569 -24.10159 66.43265 1.000 49.31838 386 LEU B O 1
ATOM 7337 N N . SER B 1 388 ? -1.59231 -22.01965 66.83622 1.000 53.16766 387 SER B 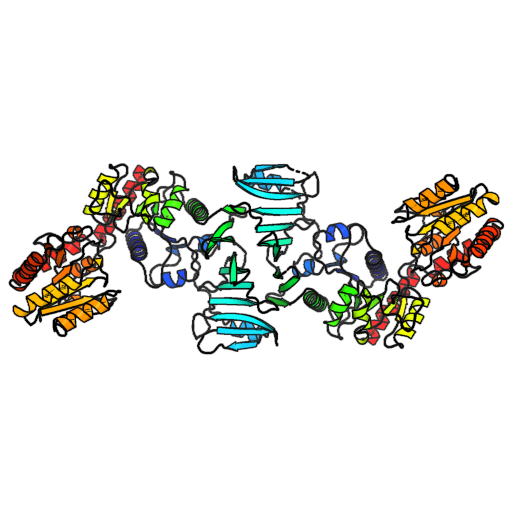N 1
ATOM 7338 C CA . SER B 1 388 ? -0.27860 -22.29974 66.25775 1.000 55.94103 387 SER B CA 1
ATOM 7339 C C . SER B 1 388 ? 0.37933 -23.49551 66.93268 1.000 52.87043 387 SER B C 1
ATOM 7340 O O . SER B 1 388 ? 0.81438 -24.44361 66.26775 1.000 61.01047 387 SER B O 1
ATOM 7343 N N . ASN B 1 389 ? 0.45033 -23.47227 68.25758 1.000 55.79707 388 ASN B N 1
ATOM 7344 C CA . ASN B 1 389 ? 1.14059 -24.49117 69.03627 1.000 54.61686 388 ASN B CA 1
ATOM 7345 C C . ASN B 1 389 ? 0.11689 -25.28311 69.83787 1.000 52.45466 388 ASN B C 1
ATOM 7346 O O . ASN B 1 389 ? -0.54905 -24.72688 70.71737 1.000 51.22088 388 ASN B O 1
ATOM 7351 N N . LEU B 1 390 ? 0.00696 -26.57842 69.54658 1.000 48.37139 389 LEU B N 1
ATOM 7352 C CA . LEU B 1 390 ? -0.91697 -27.45475 70.25374 1.000 47.09442 389 LEU B CA 1
ATOM 7353 C C . LEU B 1 390 ? -0.22728 -28.29368 71.31628 1.000 42.41651 389 LEU B C 1
ATOM 7354 O O . LEU B 1 390 ? -0.87352 -29.14831 71.91830 1.000 37.54243 389 LEU B O 1
ATOM 7359 N N . ASP B 1 391 ? 1.06495 -28.05785 71.57004 1.000 46.96580 390 ASP B N 1
ATOM 7360 C CA . ASP B 1 391 ? 1.83959 -28.97071 72.41321 1.000 48.73632 390 ASP B CA 1
ATOM 7361 C C . ASP B 1 391 ? 1.24484 -29.06932 73.81244 1.000 42.11394 390 ASP B C 1
ATOM 7362 O O . ASP B 1 391 ? 1.08035 -30.17007 74.35398 1.000 45.88722 390 ASP B O 1
ATOM 7367 N N . GLN B 1 392 ? 0.88104 -27.92867 74.39468 1.000 40.93635 391 GLN B N 1
ATOM 7368 C CA . GLN B 1 392 ? 0.32269 -27.91226 75.74309 1.000 42.52705 391 GLN B CA 1
ATOM 7369 C C . GLN B 1 392 ? -1.06244 -28.56923 75.80232 1.000 40.93078 391 GLN B C 1
ATOM 7370 O O . GLN B 1 392 ? -1.46780 -29.07315 76.86039 1.000 39.91095 391 GLN B O 1
ATOM 7376 N N . GLU B 1 393 ? -1.79027 -28.59252 74.67703 1.000 34.48480 392 GLU B N 1
ATOM 7377 C CA . GLU B 1 393 ? -3.17018 -29.09326 74.66239 1.000 35.07264 392 GLU B CA 1
ATOM 7378 C C . GLU B 1 393 ? -3.25100 -30.62361 74.72644 1.000 36.29581 392 GLU B C 1
ATOM 7379 O O . GLU B 1 393 ? -4.26990 -31.16977 75.17080 1.000 34.84688 392 GLU B O 1
ATOM 7385 N N . TYR B 1 394 ? -2.20499 -31.33209 74.28926 1.000 32.83314 393 TYR B N 1
ATOM 7386 C CA . TYR B 1 394 ? -2.24350 -32.79057 74.24973 1.000 30.34009 393 TYR B CA 1
ATOM 7387 C C . TYR B 1 394 ? -1.94619 -33.44236 75.59500 1.000 34.18223 393 TYR B C 1
ATOM 7388 O O . TYR B 1 394 ? -2.26763 -34.62482 75.77659 1.000 30.49295 393 TYR B O 1
ATOM 7397 N N . SER B 1 395 ? -1.32793 -32.71797 76.54013 1.000 31.86330 394 SER B N 1
ATOM 7398 C CA . SER B 1 395 ? -0.80195 -33.39318 77.71917 1.000 34.63339 394 SER B CA 1
ATOM 7399 C C . SER B 1 395 ? -1.91290 -34.02308 78.54954 1.000 32.76170 394 SER B C 1
ATOM 7400 O O . SER B 1 395 ? -1.71053 -35.09053 79.12981 1.000 35.96808 394 SER B O 1
ATOM 7403 N N . ASP B 1 396 ? -3.10792 -33.42156 78.57672 1.000 32.70495 395 ASP B N 1
ATOM 7404 C CA . ASP B 1 396 ? -4.22085 -33.97167 79.33935 1.000 34.43102 395 ASP B CA 1
ATOM 7405 C C . ASP B 1 396 ? -5.30798 -34.54995 78.43597 1.000 34.21440 395 ASP B C 1
ATOM 7406 O O . ASP B 1 396 ? -6.44636 -34.76299 78.88975 1.000 30.10489 395 ASP B O 1
ATOM 7411 N N . ALA B 1 397 ? -4.96520 -34.83035 77.17089 1.000 30.82222 396 ALA B N 1
ATOM 7412 C CA . ALA B 1 397 ? -5.91658 -35.34138 76.19076 1.000 28.95814 396 ALA B CA 1
ATOM 7413 C C . ALA B 1 397 ? -6.08223 -36.84976 76.37633 1.000 28.29139 396 ALA B C 1
ATOM 7414 O O . ALA B 1 397 ? -5.09664 -37.59982 76.36403 1.000 27.95655 396 ALA B O 1
ATOM 7416 N N . TYR B 1 398 ? -7.32736 -37.28251 76.60723 1.000 24.03946 397 TYR B N 1
ATOM 7417 C CA . TYR B 1 398 ? -7.63869 -38.69054 76.84372 1.000 25.31951 397 TYR B CA 1
ATOM 7418 C C . TYR B 1 398 ? -7.72423 -39.46970 75.53744 1.000 25.37555 397 TYR B C 1
ATOM 7419 O O . TYR B 1 398 ? -7.22034 -40.59956 75.44506 1.000 26.27331 397 TYR B O 1
ATOM 7428 N N . LEU B 1 399 ? -8.33976 -38.87666 74.51564 1.000 27.47378 398 LEU B N 1
ATOM 7429 C CA . LEU B 1 399 ? -8.39597 -39.49001 73.19097 1.000 29.68637 398 LEU B CA 1
ATOM 7430 C C . LEU B 1 399 ? -8.83149 -38.44773 72.16806 1.000 26.03520 398 LEU B C 1
ATOM 7431 O O . LEU B 1 399 ? -9.48938 -37.46143 72.50096 1.000 31.26512 398 LEU B O 1
ATOM 7436 N N . SER B 1 400 ? -8.46839 -38.70910 70.91063 1.000 28.07322 399 SER B N 1
ATOM 7437 C CA . SER B 1 400 ? -8.79989 -37.91458 69.73484 1.000 25.95540 399 SER B CA 1
ATOM 7438 C C . SER B 1 400 ? -9.95361 -38.56387 68.97073 1.000 26.95321 399 SER B C 1
ATOM 7439 O O . SER B 1 400 ? -10.11195 -39.78687 68.98006 1.000 28.69636 399 SER B O 1
ATOM 7442 N N . LEU B 1 401 ? -10.71536 -37.74009 68.26346 1.000 25.39260 400 LEU B N 1
ATOM 7443 C CA . LEU B 1 401 ? -11.89999 -38.17600 67.52213 1.000 24.81671 400 LEU B CA 1
ATOM 7444 C C . LEU B 1 401 ? -11.75410 -37.75230 66.07763 1.000 26.09030 400 LEU B C 1
ATOM 7445 O O . LEU B 1 401 ? -11.38001 -36.60612 65.80660 1.000 26.63414 400 LEU B O 1
ATOM 7450 N N . ILE B 1 402 ? -12.02996 -38.67829 65.15694 1.000 29.94483 401 ILE B N 1
ATOM 7451 C CA . ILE B 1 402 ? -12.18438 -38.37081 63.74140 1.000 29.13089 401 ILE B CA 1
ATOM 7452 C C . ILE B 1 402 ? -13.53582 -38.91183 63.28431 1.000 29.69750 401 ILE B C 1
ATOM 7453 O O . ILE B 1 402 ? -13.73326 -40.13349 63.28069 1.000 25.18390 401 ILE B O 1
ATOM 7458 N N . THR B 1 403 ? -14.44640 -38.01482 62.87425 1.000 32.27696 402 THR B N 1
ATOM 7459 C CA . THR B 1 403 ? -15.78411 -38.39437 62.40941 1.000 35.81629 402 THR B CA 1
ATOM 7460 C C . THR B 1 403 ? -16.03126 -37.93584 60.97285 1.000 36.94690 402 THR B C 1
ATOM 7461 O O . THR B 1 403 ? -17.17404 -37.67729 60.58641 1.000 38.38788 402 THR B O 1
ATOM 7465 N N . SER B 1 404 ? -14.96544 -37.85061 60.17714 1.000 36.24393 403 SER B N 1
ATOM 7466 C CA . SER B 1 404 ? -15.01836 -37.32332 58.81524 1.000 38.95735 403 SER B CA 1
ATOM 7467 C C . SER B 1 404 ? -15.60373 -38.34509 57.83858 1.000 47.66841 403 SER B C 1
ATOM 7468 O O . SER B 1 404 ? -15.47553 -39.56151 58.02620 1.000 38.95342 403 SER B O 1
ATOM 7471 N N . ASN B 1 405 ? -16.21134 -37.84331 56.75457 1.000 43.90857 404 ASN B N 1
ATOM 7472 C CA . ASN B 1 405 ? -16.59098 -38.74708 55.66976 1.000 47.22078 404 ASN B CA 1
ATOM 7473 C C . ASN B 1 405 ? -15.45951 -38.96186 54.66661 1.000 45.92241 404 ASN B C 1
ATOM 7474 O O . ASN B 1 405 ? -15.52720 -39.90596 53.87065 1.000 48.53747 404 ASN B O 1
ATOM 7479 N N . MET B 1 406 ? -14.42127 -38.12600 54.70372 1.000 42.66075 405 MET B N 1
ATOM 7480 C CA . MET B 1 406 ? -13.24564 -38.27249 53.85618 1.000 42.67689 405 MET B CA 1
ATOM 7481 C C . MET B 1 406 ? -12.05131 -37.59422 54.51848 1.000 38.02988 405 MET B C 1
ATOM 7482 O O . MET B 1 406 ? -12.18771 -36.54306 55.15107 1.000 40.64953 405 MET B O 1
ATOM 7487 N N . GLU B 1 407 ? -10.87626 -38.19122 54.32876 1.000 37.27402 406 GLU B N 1
ATOM 7488 C CA . GLU B 1 407 ? -9.65121 -37.75524 54.98020 1.000 40.06992 406 GLU B CA 1
ATOM 7489 C C . GLU B 1 407 ? -8.48572 -37.73641 53.99744 1.000 38.20873 406 GLU B C 1
ATOM 7490 O O . GLU B 1 407 ? -8.54183 -38.30107 52.89811 1.000 42.44708 406 GLU B O 1
ATOM 7496 N N . GLY B 1 408 ? -7.42039 -37.04253 54.41508 1.000 37.41607 407 GLY B N 1
ATOM 7497 C CA . GLY B 1 408 ? -6.10196 -37.24270 53.85624 1.000 34.20794 407 GLY B CA 1
ATOM 7498 C C . GLY B 1 408 ? -5.13871 -37.58808 54.97921 1.000 35.90789 407 GLY B C 1
ATOM 7499 O O . GLY B 1 408 ? -5.50243 -37.54660 56.15790 1.000 33.63050 407 GLY B O 1
ATOM 7500 N N . PHE B 1 409 ? -3.91150 -37.93829 54.60441 1.000 36.31314 408 PHE B N 1
ATOM 7501 C CA . PHE B 1 409 ? -2.87818 -38.15601 55.61478 1.000 37.88719 408 PHE B CA 1
ATOM 7502 C C . PHE B 1 409 ? -2.85177 -36.98075 56.58264 1.000 34.70185 408 PHE B C 1
ATOM 7503 O O . PHE B 1 409 ? -2.69546 -35.83323 56.15989 1.000 35.77230 408 PHE B O 1
ATOM 7511 N N . SER B 1 410 ? -3.03305 -37.26687 57.88355 1.000 32.96790 409 SER B N 1
ATOM 7512 C CA . SER B 1 410 ? -3.19626 -36.24109 58.91444 1.000 35.48173 409 SER B CA 1
ATOM 7513 C C . SER B 1 410 ? -1.87986 -36.01670 59.65596 1.000 38.16537 409 SER B C 1
ATOM 7514 O O . SER B 1 410 ? -1.42704 -36.88183 60.41654 1.000 31.89439 409 SER B O 1
ATOM 7517 N N . LEU B 1 411 ? -1.27086 -34.84686 59.43546 1.000 37.97167 410 LEU B N 1
ATOM 7518 C CA . LEU B 1 411 ? -0.14247 -34.43530 60.26754 1.000 38.27730 410 LEU B CA 1
ATOM 7519 C C . LEU B 1 411 ? -0.57007 -34.25580 61.72003 1.000 31.56780 410 LEU B C 1
ATOM 7520 O O . LEU B 1 411 ? 0.19088 -34.56449 62.64790 1.000 33.17357 410 LEU B O 1
ATOM 7525 N N . ALA B 1 412 ? -1.78748 -33.76146 61.93058 1.000 30.56598 411 ALA B N 1
ATOM 7526 C CA . ALA B 1 412 ? -2.29926 -33.56732 63.28586 1.000 32.02122 411 ALA B CA 1
ATOM 7527 C C . ALA B 1 412 ? -2.39996 -34.89479 64.03340 1.000 35.33261 411 ALA B C 1
ATOM 7528 O O . ALA B 1 412 ? -1.95984 -35.00883 65.18893 1.000 31.69328 411 ALA B O 1
ATOM 7530 N N . LEU B 1 413 ? -3.00157 -35.90468 63.38757 1.000 30.79735 412 LEU B N 1
ATOM 7531 C CA . LEU B 1 413 ? -3.07766 -37.24030 63.97239 1.000 33.58416 412 LEU B CA 1
ATOM 7532 C C . LEU B 1 413 ? -1.70219 -37.74966 64.36622 1.000 32.11744 412 LEU B C 1
ATOM 7533 O O . LEU B 1 413 ? -1.50857 -38.26192 65.47151 1.000 31.39260 412 LEU B O 1
ATOM 7538 N N . LEU B 1 414 ? -0.73195 -37.63052 63.46826 1.000 32.31908 413 LEU B N 1
ATOM 7539 C CA . LEU B 1 414 ? 0.61979 -38.06211 63.81055 1.000 35.63849 413 LEU B CA 1
ATOM 7540 C C . LEU B 1 414 ? 1.15885 -37.30870 65.03235 1.000 30.46265 413 LEU B C 1
ATOM 7541 O O . LEU B 1 414 ? 1.81261 -37.90933 65.90197 1.000 33.96770 413 LEU B O 1
ATOM 7546 N N . GLU B 1 415 ? 0.86905 -35.99729 65.13835 1.000 31.78772 414 GLU B N 1
ATOM 7547 C CA . GLU B 1 415 ? 1.35234 -35.22086 66.28021 1.000 36.38654 414 GLU B CA 1
ATOM 7548 C C . GLU B 1 415 ? 0.73171 -35.68483 67.59021 1.000 31.55489 414 GLU B C 1
ATOM 7549 O O . GLU B 1 415 ? 1.42651 -35.81339 68.60785 1.000 31.06738 414 GLU B O 1
ATOM 7555 N N . SER B 1 416 ? -0.57177 -35.92971 67.58673 1.000 30.96261 415 SER B N 1
ATOM 7556 C CA . SER B 1 416 ? -1.23907 -36.31854 68.81383 1.000 31.33098 415 SER B CA 1
ATOM 7557 C C . SER B 1 416 ? -0.86055 -37.73846 69.21351 1.000 26.31725 415 SER B C 1
ATOM 7558 O O . SER B 1 416 ? -0.66401 -38.01197 70.40535 1.000 25.78343 415 SER B O 1
ATOM 7561 N N . LEU B 1 417 ? -0.71570 -38.64401 68.22917 1.000 25.46525 416 LEU B N 1
ATOM 7562 C CA . LEU B 1 417 ? -0.17414 -39.97659 68.51245 1.000 28.02364 416 LEU B CA 1
ATOM 7563 C C . LEU B 1 417 ? 1.23222 -39.88786 69.08327 1.000 28.32244 416 LEU B C 1
ATOM 7564 O O . LEU B 1 417 ? 1.59270 -40.65568 69.99053 1.000 24.96785 416 LEU B O 1
ATOM 7569 N N . ALA B 1 418 ? 2.04137 -38.95309 68.56830 1.000 27.42622 417 ALA B N 1
ATOM 7570 C CA . ALA B 1 418 ? 3.36901 -38.74349 69.14733 1.000 30.52484 417 ALA B CA 1
ATOM 7571 C C . ALA B 1 418 ? 3.26463 -38.28121 70.59390 1.000 31.90493 417 ALA B C 1
ATOM 7572 O O . ALA B 1 418 ? 4.15496 -38.55582 71.40394 1.000 33.98222 417 ALA B O 1
ATOM 7574 N N . HIS B 1 419 ? 2.16177 -37.63873 70.95988 1.000 29.27135 418 HIS B N 1
ATOM 7575 C CA . HIS B 1 419 ? 1.95133 -37.23322 72.34421 1.000 29.09174 418 HIS B CA 1
ATOM 7576 C C . HIS B 1 419 ? 1.21487 -38.28995 73.16775 1.000 30.41738 418 HIS B C 1
ATOM 7577 O O . HIS B 1 419 ? 0.76203 -38.00361 74.28224 1.000 27.62799 418 HIS B O 1
ATOM 7584 N N . GLY B 1 420 ? 1.09826 -39.50749 72.65335 1.000 28.27446 419 GLY B N 1
ATOM 7585 C CA . GLY B 1 420 ? 0.47825 -40.57416 73.41044 1.000 28.18290 419 GLY B CA 1
ATOM 7586 C C . GLY B 1 420 ? -1.03148 -40.53354 73.48683 1.000 24.10886 419 GLY B C 1
ATOM 7587 O O . GLY B 1 420 ? -1.60352 -41.19424 74.35472 1.000 25.27387 419 GLY B O 1
ATOM 7588 N N . VAL B 1 421 ? -1.70326 -39.79273 72.60339 1.000 26.36175 420 VAL B N 1
ATOM 7589 C CA . VAL B 1 421 ? -3.15275 -39.65390 72.63110 1.000 23.75806 420 VAL B CA 1
ATOM 7590 C C . VAL B 1 421 ? -3.73936 -40.64627 71.63627 1.000 25.13218 420 VAL B C 1
ATOM 7591 O O . VAL B 1 421 ? -3.46661 -40.52769 70.42938 1.000 21.63171 420 VAL B O 1
ATOM 7595 N N . PRO B 1 422 ? -4.49264 -41.64775 72.07780 1.000 25.38272 421 PRO B N 1
ATOM 7596 C CA . PRO B 1 422 ? -5.06020 -42.62154 71.14551 1.000 27.22122 421 PRO B CA 1
ATOM 7597 C C . PRO B 1 422 ? -6.23159 -42.00019 70.40031 1.000 25.69622 421 PRO B C 1
ATOM 7598 O O . PRO B 1 422 ? -6.68498 -40.90572 70.72187 1.000 23.68924 421 PRO B O 1
ATOM 7602 N N . VAL B 1 423 ? -6.70886 -42.68306 69.36213 1.000 26.43993 422 VAL B N 1
ATOM 7603 C CA . VAL B 1 423 ? -7.66347 -42.03581 68.47169 1.000 23.07503 422 VAL B CA 1
ATOM 7604 C C . VAL B 1 423 ? -8.75347 -43.03048 68.09231 1.000 26.42933 422 VAL B C 1
ATOM 7605 O O . VAL B 1 423 ? -8.47540 -44.19786 67.81789 1.000 27.50158 422 VAL B O 1
ATOM 7609 N N . ILE B 1 424 ? -9.99424 -42.57223 68.11201 1.000 28.38487 423 ILE B N 1
ATOM 7610 C CA . ILE B 1 424 ? -11.11883 -43.32088 67.54796 1.000 22.78748 423 ILE B CA 1
ATOM 7611 C C . ILE B 1 424 ? -11.54589 -42.59549 66.28092 1.000 23.10105 423 ILE B C 1
ATOM 7612 O O . ILE B 1 424 ? -11.85130 -41.39910 66.32333 1.000 32.10384 423 ILE B O 1
ATOM 7617 N N . SER B 1 425 ? -11.55079 -43.31113 65.15388 1.000 28.19572 424 SER B N 1
ATOM 7618 C CA . SER B 1 425 ? -11.78306 -42.72887 63.83271 1.000 29.88832 424 SER B CA 1
ATOM 7619 C C . SER B 1 425 ? -12.72702 -43.58435 62.98965 1.000 29.06636 424 SER B C 1
ATOM 7620 O O . SER B 1 425 ? -12.68187 -44.81395 63.04268 1.000 32.94754 424 SER B O 1
ATOM 7623 N N . TYR B 1 426 ? -13.53679 -42.92259 62.15837 1.000 30.73775 425 TYR B N 1
ATOM 7624 C CA . TYR B 1 426 ? -14.20861 -43.64172 61.08006 1.000 34.60417 425 TYR B CA 1
ATOM 7625 C C . TYR B 1 426 ? -13.18037 -44.22112 60.11721 1.000 38.65457 425 TYR B C 1
ATOM 7626 O O . TYR B 1 426 ? -12.08908 -43.66981 59.92126 1.000 37.62447 425 TYR B O 1
ATOM 7635 N N . ASP B 1 427 ? -13.54801 -45.34207 59.49575 1.000 37.83065 426 ASP B N 1
ATOM 7636 C CA . ASP B 1 427 ? -12.66271 -46.05194 58.57954 1.000 38.14712 426 ASP B CA 1
ATOM 7637 C C . ASP B 1 427 ? -12.97417 -45.55675 57.16795 1.000 40.96128 426 ASP B C 1
ATOM 7638 O O . ASP B 1 427 ? -13.66009 -46.20859 56.37758 1.000 39.42492 426 ASP B O 1
ATOM 7643 N N . ILE B 1 428 ? -12.48345 -44.35231 56.85932 1.000 38.55075 427 ILE B N 1
ATOM 7644 C CA . ILE B 1 428 ? -12.64811 -43.75361 55.54094 1.000 39.22007 427 ILE B CA 1
ATOM 7645 C C . ILE B 1 428 ? -11.26584 -43.49682 54.94205 1.000 40.14626 427 ILE B C 1
ATOM 7646 O O . ILE B 1 428 ? -10.26770 -43.39209 55.65560 1.000 42.87356 427 ILE B O 1
ATOM 7651 N N . LYS B 1 429 ? -11.20986 -43.44614 53.60805 1.000 38.60941 428 LYS B N 1
ATOM 7652 C CA . LYS B 1 429 ? -9.98907 -43.08502 52.88919 1.000 38.66960 428 LYS B CA 1
ATOM 7653 C C . LYS B 1 429 ? -9.76200 -41.57863 52.98261 1.000 35.36655 428 LYS B C 1
ATOM 7654 O O . LYS B 1 429 ? -10.72110 -40.80710 53.09951 1.000 38.76960 428 LYS B O 1
ATOM 7660 N N . TYR B 1 430 ? -8.49778 -41.14020 52.95562 1.000 37.41114 429 TYR B N 1
ATOM 7661 C CA . TYR B 1 430 ? -7.26589 -41.90682 53.16055 1.000 31.89254 429 TYR B CA 1
ATOM 7662 C C . TYR B 1 430 ? -6.60397 -41.32958 54.41078 1.000 31.04268 429 TYR B C 1
ATOM 7663 O O . TYR B 1 430 ? -6.80045 -40.16496 54.70902 1.000 31.93535 429 TYR B O 1
ATOM 7672 N N . GLY B 1 431 ? -5.80375 -42.10829 55.12425 1.000 34.39446 430 GLY B N 1
ATOM 7673 C CA . GLY B 1 431 ? -5.16100 -41.59506 56.31627 1.000 37.05775 430 GLY B CA 1
ATOM 7674 C C . GLY B 1 431 ? -5.37084 -42.44946 57.55554 1.000 33.76936 430 GLY B C 1
ATOM 7675 O O . GLY B 1 431 ? -4.41155 -42.95591 58.14019 1.000 34.94020 430 GLY B O 1
ATOM 7676 N N . PRO B 1 432 ? -6.62214 -42.60256 58.00627 1.000 32.12201 431 PRO B N 1
ATOM 7677 C CA . PRO B 1 432 ? -6.85480 -43.40292 59.23092 1.000 33.23065 431 PRO B CA 1
ATOM 7678 C C . PRO B 1 432 ? -6.28713 -44.81736 59.18353 1.000 34.45587 431 PRO B C 1
ATOM 7679 O O . PRO B 1 432 ? -5.62540 -45.25324 60.13943 1.000 35.98135 431 PRO B O 1
ATOM 7683 N N . ASN B 1 433 ? -6.50241 -45.54620 58.08450 1.000 32.03063 432 ASN B N 1
ATOM 7684 C CA . ASN B 1 433 ? -5.97385 -46.90256 57.98493 1.000 33.96252 432 ASN B CA 1
ATOM 7685 C C . ASN B 1 433 ? -4.44951 -46.90818 58.07436 1.000 40.10201 432 ASN B C 1
ATOM 7686 O O . ASN B 1 433 ? -3.85304 -47.78474 58.71208 1.000 42.21101 432 ASN B O 1
ATOM 7691 N N . GLU B 1 434 ? -3.80695 -45.92021 57.45608 1.000 37.97806 433 GLU B N 1
ATOM 7692 C CA . GLU B 1 434 ? -2.35744 -45.77580 57.55214 1.000 39.98881 433 GLU B CA 1
ATOM 7693 C C . GLU B 1 434 ? -1.91079 -45.71361 59.01645 1.000 39.05889 433 GLU B C 1
ATOM 7694 O O . GLU B 1 434 ? -1.02001 -46.46216 59.45040 1.000 39.97030 433 GLU B O 1
ATOM 7700 N N . LEU B 1 435 ? -2.56407 -44.86101 59.80464 1.000 32.74162 434 LEU B N 1
ATOM 7701 C CA . LEU B 1 435 ? -2.06322 -44.46423 61.10918 1.000 32.46855 434 LEU B CA 1
ATOM 7702 C C . LEU B 1 435 ? -2.73804 -45.18372 62.27227 1.000 35.19119 434 LEU B C 1
ATOM 7703 O O . LEU B 1 435 ? -2.31491 -44.99756 63.41821 1.000 32.95201 434 LEU B O 1
ATOM 7708 N N . ILE B 1 436 ? -3.77979 -45.97094 62.02496 1.000 29.55825 435 ILE B N 1
ATOM 7709 C CA . ILE B 1 436 ? -4.55253 -46.58143 63.10139 1.000 31.63042 435 ILE B CA 1
ATOM 7710 C C . ILE B 1 436 ? -4.66829 -48.08258 62.85539 1.000 34.31854 435 ILE B C 1
ATOM 7711 O O . ILE B 1 436 ? -5.10158 -48.51611 61.77559 1.000 36.65076 435 ILE B O 1
ATOM 7716 N N . THR B 1 437 ? -4.24292 -48.85776 63.85123 1.000 29.06108 436 THR B N 1
ATOM 7717 C CA . THR B 1 437 ? -4.47804 -50.29055 63.98975 1.000 32.85666 436 THR B CA 1
ATOM 7718 C C . THR B 1 437 ? -5.43983 -50.47827 65.15761 1.000 37.18610 436 THR B C 1
ATOM 7719 O O . THR B 1 437 ? -5.13422 -50.07158 66.28856 1.000 29.24404 436 THR B O 1
ATOM 7723 N N . SER B 1 438 ? -6.61337 -51.05592 64.87898 1.000 30.85077 437 SER B N 1
ATOM 7724 C CA . SER B 1 438 ? -7.62968 -51.20371 65.91526 1.000 32.82435 437 SER B CA 1
ATOM 7725 C C . SER B 1 438 ? -7.10011 -52.01829 67.08530 1.000 29.48610 437 SER B C 1
ATOM 7726 O O . SER B 1 438 ? -6.39359 -53.01001 66.89905 1.000 35.03562 437 SER B O 1
ATOM 7729 N N . ASP B 1 439 ? -7.45797 -51.59729 68.29767 1.000 25.62027 438 ASP B N 1
ATOM 7730 C CA . ASP B 1 439 ? -7.00759 -52.19552 69.54668 1.000 30.70449 438 ASP B CA 1
ATOM 7731 C C . ASP B 1 439 ? -5.49491 -52.08937 69.73773 1.000 29.96755 438 ASP B C 1
ATOM 7732 O O . ASP B 1 439 ? -4.92236 -52.77831 70.59203 1.000 28.93745 438 ASP B O 1
ATOM 7737 N N . PHE B 1 440 ? -4.81696 -51.24355 68.96583 1.000 27.76113 439 PHE B N 1
ATOM 7738 C CA . PHE B 1 440 ? -3.39915 -50.98698 69.18337 1.000 30.46368 439 PHE B CA 1
ATOM 7739 C C . PHE B 1 440 ? -3.20033 -49.55953 69.67285 1.000 28.85968 439 PHE B C 1
ATOM 7740 O O . PHE B 1 440 ? -2.78957 -49.34717 70.81198 1.000 26.92385 439 PHE B O 1
ATOM 7748 N N . ASN B 1 441 ? -3.54572 -48.57847 68.84001 1.000 28.89976 440 ASN B N 1
ATOM 7749 C CA . ASN B 1 441 ? -3.43618 -47.16439 69.17745 1.000 25.61103 440 ASN B CA 1
ATOM 7750 C C . ASN B 1 441 ? -4.77988 -46.47245 69.07390 1.000 26.27891 440 ASN B C 1
ATOM 7751 O O . ASN B 1 441 ? -4.84912 -45.24091 68.98724 1.000 29.16034 440 ASN B O 1
ATOM 7756 N N . GLY B 1 442 ? -5.85564 -47.24002 69.07644 1.000 27.42996 441 GLY B N 1
ATOM 7757 C CA . GLY B 1 442 ? -7.17383 -46.67119 68.93794 1.000 26.77380 441 GLY B CA 1
ATOM 7758 C C . GLY B 1 442 ? -8.10752 -47.67714 68.29413 1.000 28.82254 441 GLY B C 1
ATOM 7759 O O . GLY B 1 442 ? -7.86343 -48.87228 68.35907 1.000 29.84868 441 GLY B O 1
ATOM 7760 N N . TYR B 1 443 ? -9.18177 -47.16714 67.68456 1.000 29.09771 442 TYR B N 1
ATOM 7761 C CA . TYR B 1 443 ? -10.16117 -48.02178 67.02170 1.000 30.66327 442 TYR B CA 1
ATOM 7762 C C . TYR B 1 443 ? -10.61591 -47.37360 65.72177 1.000 30.64822 442 TYR B C 1
ATOM 7763 O O . TYR B 1 443 ? -10.75960 -46.15211 65.65217 1.000 32.13750 442 TYR B O 1
ATOM 7772 N N . LEU B 1 444 ? -10.83906 -48.19968 64.69698 1.000 33.12913 443 LEU B N 1
ATOM 7773 C CA . LEU B 1 444 ? -11.50304 -47.78169 63.46517 1.000 34.87196 443 LEU B CA 1
ATOM 7774 C C . LEU B 1 444 ? -12.97727 -48.19049 63.50371 1.000 32.11321 443 LEU B C 1
ATOM 7775 O O . LEU B 1 444 ? -13.30043 -49.35021 63.78784 1.000 35.02179 443 LEU B O 1
ATOM 7780 N N . ILE B 1 445 ? -13.85504 -47.23171 63.21830 1.000 35.51694 444 ILE B N 1
ATOM 7781 C CA . ILE B 1 445 ? -15.30054 -47.37502 63.33711 1.000 37.11321 444 ILE B CA 1
ATOM 7782 C C . ILE B 1 445 ? -15.92384 -47.32420 61.94755 1.000 41.09791 444 ILE B C 1
ATOM 7783 O O . ILE B 1 445 ? -15.51708 -46.50914 61.10998 1.000 37.49910 444 ILE B O 1
ATOM 7788 N N . THR B 1 446 ? -16.91356 -48.19422 61.70417 1.000 38.10794 445 THR B N 1
ATOM 7789 C CA . THR B 1 446 ? -17.67819 -48.14598 60.45691 1.000 38.13011 445 THR B CA 1
ATOM 7790 C C . THR B 1 446 ? -18.17089 -46.72388 60.19400 1.000 32.00153 445 THR B C 1
ATOM 7791 O O . THR B 1 446 ? -18.74269 -46.08534 61.07972 1.000 34.48274 445 THR B O 1
ATOM 7795 N N . LYS B 1 447 ? -17.91065 -46.21296 58.98806 1.000 38.91788 446 LYS B N 1
ATOM 7796 C CA . LYS B 1 447 ? -18.22217 -44.82012 58.68003 1.000 36.83604 446 LYS B CA 1
ATOM 7797 C C . LYS B 1 447 ? -19.67075 -44.49200 59.02742 1.000 40.02270 446 LYS B C 1
ATOM 7798 O O . LYS B 1 447 ? -20.58544 -45.25123 58.70066 1.000 43.14507 446 LYS B O 1
ATOM 7804 N N . ASN B 1 448 ? -19.86757 -43.38411 59.74906 1.000 35.24949 447 ASN B N 1
ATOM 7805 C CA . ASN B 1 448 ? -21.16042 -42.83986 60.15765 1.000 40.40581 447 ASN B CA 1
ATOM 7806 C C . ASN B 1 448 ? -21.89656 -43.71944 61.16323 1.000 44.12402 447 ASN B C 1
ATOM 7807 O O . ASN B 1 448 ? -23.00404 -43.35069 61.59467 1.000 47.05533 447 ASN B O 1
ATOM 7812 N N . ASP B 1 449 ? -21.32311 -44.85092 61.57279 1.000 41.59335 448 ASP B N 1
ATOM 7813 C CA . ASP B 1 449 ? -21.87806 -45.62879 62.67540 1.000 39.08869 448 ASP B CA 1
ATOM 7814 C C . ASP B 1 449 ? -21.67890 -44.91223 64.00522 1.000 39.65756 448 ASP B C 1
ATOM 7815 O O . ASP B 1 449 ? -20.70861 -45.17758 64.72579 1.000 41.89890 448 ASP B O 1
ATOM 7820 N N . GLU B 1 450 ? -22.60780 -44.02240 64.35378 1.000 41.55847 449 GLU B N 1
ATOM 7821 C CA . GLU B 1 450 ? -22.48352 -43.23342 65.57240 1.000 43.65561 449 GLU B CA 1
ATOM 7822 C C . GLU B 1 450 ? -22.79401 -44.03413 66.82876 1.000 44.32268 449 GLU B C 1
ATOM 7823 O O . GLU B 1 450 ? -22.37479 -43.62618 67.92017 1.000 44.98293 449 GLU B O 1
ATOM 7829 N N . ASP B 1 451 ? -23.52212 -45.15528 66.70721 1.000 45.28983 450 ASP B N 1
ATOM 7830 C CA . ASP B 1 451 ? -23.73560 -46.01708 67.87051 1.000 48.33988 450 ASP B CA 1
ATOM 7831 C C . ASP B 1 451 ? -22.45211 -46.75148 68.25193 1.000 36.53245 450 ASP B C 1
ATOM 7832 O O . ASP B 1 451 ? -22.13915 -46.88203 69.44004 1.000 38.98714 450 ASP B O 1
ATOM 7837 N N . ALA B 1 452 ? -21.70748 -47.24580 67.25415 1.000 38.69964 451 ALA B N 1
ATOM 7838 C CA . ALA B 1 452 ? -20.43272 -47.91274 67.50513 1.000 37.82519 451 ALA B CA 1
ATOM 7839 C C . ALA B 1 452 ? -19.37836 -46.92533 67.99056 1.000 42.50896 451 ALA B C 1
ATOM 7840 O O . ALA B 1 452 ? -18.50215 -47.27931 68.79940 1.000 36.74355 451 ALA B O 1
ATOM 7842 N N . LEU B 1 453 ? -19.44019 -45.68966 67.48629 1.000 39.80969 452 LEU B N 1
ATOM 7843 C CA . LEU B 1 453 ? -18.59264 -44.61417 67.99441 1.000 41.08804 452 LEU B CA 1
ATOM 7844 C C . LEU B 1 453 ? -18.83161 -44.38423 69.48049 1.000 38.78806 452 LEU B C 1
ATOM 7845 O O . LEU B 1 453 ? -17.87994 -44.30128 70.27769 1.000 34.24871 452 LEU B O 1
ATOM 7850 N N . PHE B 1 454 ? -20.10404 -44.27492 69.86735 1.000 34.33373 453 PHE B N 1
ATOM 7851 C CA . PHE B 1 454 ? -20.45511 -44.09576 71.26667 1.000 35.43892 453 PHE B CA 1
ATOM 7852 C C . PHE B 1 454 ? -19.98366 -45.28275 72.09597 1.000 37.57687 453 PHE B C 1
ATOM 7853 O O . PHE B 1 454 ? -19.46786 -45.10090 73.20666 1.000 39.52815 453 PHE B O 1
ATOM 7861 N N . ASP B 1 455 ? -20.13052 -46.50562 71.56151 1.000 32.45233 454 ASP B N 1
ATOM 7862 C CA . ASP B 1 455 ? -19.74987 -47.69608 72.31830 1.000 39.29538 454 ASP B CA 1
ATOM 7863 C C . ASP B 1 455 ? -18.24572 -47.72404 72.60317 1.000 33.79850 454 ASP B C 1
ATOM 7864 O O . ASP B 1 455 ? -17.83583 -47.97322 73.74087 1.000 35.65028 454 ASP B O 1
ATOM 7869 N N . LYS B 1 456 ? -17.40995 -47.44837 71.58691 1.000 34.10545 455 LYS B N 1
ATOM 7870 C CA . LYS B 1 456 ? -15.95414 -47.49289 71.78370 1.000 34.21392 455 LYS B CA 1
ATOM 7871 C C . LYS B 1 456 ? -15.48172 -46.34858 72.66980 1.000 35.55953 455 LYS B C 1
ATOM 7872 O O . LYS B 1 456 ? -14.66863 -46.55023 73.57954 1.000 37.48889 455 LYS B O 1
ATOM 7878 N N . VAL B 1 457 ? -15.96016 -45.12862 72.40604 1.000 32.74883 456 VAL B N 1
ATOM 7879 C CA . VAL B 1 457 ? -15.54864 -43.99966 73.23134 1.000 31.39856 456 VAL B CA 1
ATOM 7880 C C . VAL B 1 457 ? -15.89420 -44.27030 74.69256 1.000 38.52654 456 VAL B C 1
ATOM 7881 O O . VAL B 1 457 ? -15.04001 -44.15504 75.58890 1.000 32.37796 456 VAL B O 1
ATOM 7885 N N . LYS B 1 458 ? -17.14059 -44.69365 74.94650 1.000 34.67141 457 LYS B N 1
ATOM 7886 C CA . LYS B 1 458 ? -17.55110 -44.98557 76.31577 1.000 34.80532 457 LYS B CA 1
ATOM 7887 C C . LYS B 1 458 ? -16.70507 -46.10304 76.91788 1.000 32.33120 457 LYS B C 1
ATOM 7888 O O . LYS B 1 458 ? -16.36785 -46.06090 78.10815 1.000 34.96848 457 LYS B O 1
ATOM 7894 N N . TYR B 1 459 ? -16.34269 -47.10103 76.10771 1.000 32.73817 458 TYR B N 1
ATOM 7895 C CA . TYR B 1 459 ? -15.53110 -48.21427 76.59020 1.000 34.06715 458 TYR B CA 1
ATOM 7896 C C . TYR B 1 459 ? -14.15471 -47.74089 77.04326 1.000 36.02376 458 TYR B C 1
ATOM 7897 O O . TYR B 1 459 ? -13.66676 -48.13471 78.10984 1.000 34.69314 458 TYR B O 1
ATOM 7906 N N . VAL B 1 460 ? -13.50940 -46.89206 76.24335 1.000 31.17207 459 VAL B N 1
ATOM 7907 C CA . VAL B 1 460 ? -12.17942 -46.43293 76.62585 1.000 31.17721 459 VAL B CA 1
ATOM 7908 C C . VAL B 1 460 ? -12.25803 -45.51224 77.84210 1.000 31.79067 459 VAL B C 1
ATOM 7909 O O . VAL B 1 460 ? -11.37723 -45.55071 78.71414 1.000 33.90554 459 VAL B O 1
ATOM 7913 N N . ILE B 1 461 ? -13.32785 -44.71393 77.95466 1.000 30.04739 460 ILE B N 1
ATOM 7914 C CA . ILE B 1 461 ? -13.52449 -43.87217 79.13758 1.000 32.30095 460 ILE B CA 1
ATOM 7915 C C . ILE B 1 461 ? -13.78851 -44.72555 80.37495 1.000 34.90362 460 ILE B C 1
ATOM 7916 O O . ILE B 1 461 ? -13.29153 -44.42697 81.47439 1.000 29.44921 460 ILE B O 1
ATOM 7921 N N . ASP B 1 462 ? -14.58179 -45.78767 80.22185 1.000 33.11002 461 ASP B N 1
ATOM 7922 C CA . ASP B 1 462 ? -14.92156 -46.65398 81.35037 1.000 34.49506 461 ASP B CA 1
ATOM 7923 C C . ASP B 1 462 ? -13.75265 -47.50235 81.81796 1.000 36.91866 461 ASP B C 1
ATOM 7924 O O . ASP B 1 462 ? -13.82287 -48.08425 82.90411 1.000 37.05987 461 ASP B O 1
ATOM 7929 N N . HIS B 1 463 ? -12.70311 -47.63193 81.01488 1.000 34.17729 462 HIS B N 1
ATOM 7930 C CA . HIS B 1 463 ? -11.58146 -48.52334 81.32034 1.000 36.93028 462 HIS B CA 1
ATOM 7931 C C . HIS B 1 463 ? -10.26088 -47.79864 81.09835 1.000 35.38685 462 HIS B C 1
ATOM 7932 O O . HIS B 1 463 ? -9.59169 -47.98924 80.07318 1.000 35.27650 462 HIS B O 1
ATOM 7939 N N . PRO B 1 464 ? -9.84107 -46.97954 82.06294 1.000 31.65087 463 PRO B N 1
ATOM 7940 C CA . PRO B 1 464 ? -8.59360 -46.21699 81.88899 1.000 31.49976 463 PRO B CA 1
ATOM 7941 C C . PRO B 1 464 ? -7.38689 -47.08220 81.58849 1.000 30.81653 463 PRO B C 1
ATOM 7942 O O . PRO B 1 464 ? -6.45905 -46.60177 80.93163 1.000 33.72339 463 PRO B O 1
ATOM 7946 N N . GLU B 1 465 ? -7.37802 -48.34267 82.03512 1.000 32.41268 464 GLU B N 1
ATOM 7947 C CA . GLU B 1 465 ? -6.30495 -49.26924 81.67761 1.000 34.02318 464 GLU B CA 1
ATOM 7948 C C . GLU B 1 465 ? -6.31255 -49.58634 80.17988 1.000 34.34589 464 GLU B C 1
ATOM 7949 O O . GLU B 1 465 ? -5.25797 -49.87887 79.59916 1.000 31.73188 464 GLU B O 1
ATOM 7955 N N . VAL B 1 466 ? -7.48419 -49.53260 79.52906 1.000 30.45935 465 VAL B N 1
ATOM 7956 C CA . VAL B 1 466 ? -7.50835 -49.66100 78.07570 1.000 30.09679 465 VAL B CA 1
ATOM 7957 C C . VAL B 1 466 ? -6.91384 -48.41423 77.43811 1.000 29.70215 465 VAL B C 1
ATOM 7958 O O . VAL B 1 466 ? -6.06944 -48.50075 76.53817 1.000 30.37312 465 VAL B O 1
ATOM 7962 N N . GLN B 1 467 ? -7.30564 -47.23938 77.93783 1.000 28.79240 466 GLN B N 1
ATOM 7963 C CA . GLN B 1 467 ? -6.77060 -45.99145 77.41391 1.000 27.61820 466 GLN B CA 1
ATOM 7964 C C . GLN B 1 467 ? -5.25046 -45.93689 77.58882 1.000 26.92840 466 GLN B C 1
ATOM 7965 O O . GLN B 1 467 ? -4.53726 -45.51385 76.67440 1.000 25.14586 466 GLN B O 1
ATOM 7971 N N . GLN B 1 468 ? -4.72821 -46.38877 78.74134 1.000 25.98419 467 GLN B N 1
ATOM 7972 C CA . GLN B 1 468 ? -3.26827 -46.41528 78.93553 1.000 28.68464 467 GLN B CA 1
ATOM 7973 C C . GLN B 1 468 ? -2.58786 -47.31947 77.91094 1.000 27.45285 467 GLN B C 1
ATOM 7974 O O . GLN B 1 468 ? -1.55548 -46.96327 77.33237 1.000 29.63893 467 GLN B O 1
ATOM 7980 N N . ARG B 1 469 ? -3.12757 -48.52136 77.71007 1.000 28.23684 468 ARG B N 1
ATOM 7981 C CA . ARG B 1 469 ? -2.51648 -49.42663 76.74508 1.000 27.19713 468 ARG B CA 1
ATOM 7982 C C . ARG B 1 469 ? -2.56658 -48.84086 75.33187 1.000 25.38206 468 ARG B C 1
ATOM 7983 O O . ARG B 1 469 ? -1.56018 -48.87508 74.61406 1.000 23.47796 468 ARG B O 1
ATOM 7991 N N . LEU B 1 470 ? -3.70475 -48.24296 74.93923 1.000 22.65181 469 LEU B N 1
ATOM 7992 C CA . LEU B 1 470 ? -3.81681 -47.63070 73.60639 1.000 27.37867 469 LEU B CA 1
ATOM 7993 C C . LEU B 1 470 ? -2.89609 -46.42154 73.47200 1.000 26.94598 469 LEU B C 1
ATOM 7994 O O . LEU B 1 470 ? -2.53561 -46.03298 72.35209 1.000 26.70215 469 LEU B O 1
ATOM 7999 N N . SER B 1 471 ? -2.56755 -45.78670 74.59660 1.000 24.80475 470 SER B N 1
ATOM 8000 C CA . SER B 1 471 ? -1.57008 -44.71829 74.62733 1.000 26.44749 470 SER B CA 1
ATOM 8001 C C . SER B 1 471 ? -0.17551 -45.23609 74.30357 1.000 25.12443 470 SER B C 1
ATOM 8002 O O . SER B 1 471 ? 0.57197 -44.60384 73.53669 1.000 26.09486 470 SER B O 1
ATOM 8005 N N . LYS B 1 472 ? 0.20219 -46.37234 74.88813 1.000 24.50218 471 LYS B N 1
ATOM 8006 C CA . LYS B 1 472 ? 1.50672 -46.94754 74.57554 1.000 27.44385 471 LYS B CA 1
ATOM 8007 C C . LYS B 1 472 ? 1.56518 -47.37117 73.11640 1.000 25.45161 471 LYS B C 1
ATOM 8008 O O . LYS B 1 472 ? 2.60670 -47.23560 72.46731 1.000 24.89197 471 LYS B O 1
ATOM 8014 N N . GLY B 1 473 ? 0.44755 -47.85885 72.57113 1.000 25.75996 472 GLY B N 1
ATOM 8015 C CA . GLY B 1 473 ? 0.40411 -48.14356 71.14097 1.000 25.54291 472 GLY B CA 1
ATOM 8016 C C . GLY B 1 473 ? 0.52694 -46.89145 70.29135 1.000 27.00122 472 GLY B C 1
ATOM 8017 O O . GLY B 1 473 ? 1.16650 -46.90931 69.23547 1.000 22.86088 472 GLY B O 1
ATOM 8018 N N . SER B 1 474 ? -0.11966 -45.80114 70.71639 1.000 26.73232 473 SER B N 1
ATOM 8019 C CA . SER B 1 474 ? 0.01067 -44.52831 70.01634 1.000 25.26649 473 SER B CA 1
ATOM 8020 C C . SER B 1 474 ? 1.47205 -44.09332 69.91994 1.000 25.31039 473 SER B C 1
ATOM 8021 O O . SER B 1 474 ? 1.94443 -43.70259 68.85246 1.000 26.62026 473 SER B O 1
ATOM 8024 N N . LEU B 1 475 ? 2.18883 -44.11835 71.03408 1.000 24.76718 474 LEU B N 1
ATOM 8025 C CA . LEU B 1 475 ? 3.59986 -43.75322 70.99636 1.000 28.88595 474 LEU B CA 1
ATOM 8026 C C . LEU B 1 475 ? 4.35675 -44.62400 69.99510 1.000 28.54625 474 LEU B C 1
ATOM 8027 O O . LEU B 1 475 ? 5.15513 -44.11969 69.19325 1.000 28.72019 474 LEU B O 1
ATOM 8032 N N . ALA B 1 476 ? 4.06535 -45.93231 69.98877 1.000 28.90868 475 ALA B N 1
ATOM 8033 C CA . ALA B 1 476 ? 4.75001 -46.85162 69.08807 1.000 28.69769 475 ALA B CA 1
ATOM 8034 C C . ALA B 1 476 ? 4.36140 -46.59048 67.64434 1.000 29.91478 475 ALA B C 1
ATOM 8035 O O . ALA B 1 476 ? 5.21391 -46.62860 66.74548 1.000 29.38650 475 ALA B O 1
ATOM 8037 N N . LYS B 1 477 ? 3.07388 -46.34110 67.38733 1.000 27.51047 476 LYS B N 1
ATOM 8038 C CA . LYS B 1 477 ? 2.68035 -45.98389 66.03251 1.000 25.20464 476 LYS B CA 1
ATOM 8039 C C . LYS B 1 477 ? 3.44016 -44.74559 65.56740 1.000 32.14198 476 LYS B C 1
ATOM 8040 O O . LYS B 1 477 ? 3.94908 -44.70152 64.43920 1.000 31.47779 476 LYS B O 1
ATOM 8046 N N . ALA B 1 478 ? 3.54354 -43.73371 66.43414 1.000 30.60741 477 ALA B N 1
ATOM 8047 C CA . ALA B 1 478 ? 4.26973 -42.51869 66.06109 1.000 34.38568 477 ALA B CA 1
ATOM 8048 C C . ALA B 1 478 ? 5.74226 -42.81187 65.78705 1.000 33.89917 477 ALA B C 1
ATOM 8049 O O . ALA B 1 478 ? 6.32529 -42.26444 64.83894 1.000 35.95770 477 ALA B O 1
ATOM 8051 N N . GLN B 1 479 ? 6.35570 -43.67433 66.60298 1.000 35.18154 478 GLN B N 1
ATOM 8052 C CA . GLN B 1 479 ? 7.75837 -44.03711 66.38615 1.000 38.07683 478 GLN B CA 1
ATOM 8053 C C . GLN B 1 479 ? 7.96639 -44.66657 65.01710 1.000 40.08808 478 GLN B C 1
ATOM 8054 O O . GLN B 1 479 ? 9.05886 -44.57285 64.45124 1.000 41.39081 478 GLN B O 1
ATOM 8060 N N . GLN B 1 480 ? 6.93049 -45.29009 64.45371 1.000 37.59567 479 GLN B N 1
ATOM 8061 C CA . GLN B 1 480 ? 7.09874 -45.88901 63.13779 1.000 41.19517 479 GLN B CA 1
ATOM 8062 C C . GLN B 1 480 ? 7.23538 -44.83136 62.04856 1.000 40.77205 479 GLN B C 1
ATOM 8063 O O . GLN B 1 480 ? 7.85406 -45.09441 61.00729 1.000 41.80861 479 GLN B O 1
ATOM 8069 N N . TYR B 1 481 ? 6.63166 -43.65560 62.24154 1.000 39.45299 480 TYR B N 1
ATOM 8070 C CA . TYR B 1 481 ? 6.67405 -42.57394 61.26229 1.000 31.28732 480 TYR B CA 1
ATOM 8071 C C . TYR B 1 481 ? 7.70358 -41.52404 61.63007 1.000 35.87813 480 TYR B C 1
ATOM 8072 O O . TYR B 1 481 ? 7.54015 -40.34985 61.29136 1.000 38.66401 480 TYR B O 1
ATOM 8081 N N . SER B 1 482 ? 8.77686 -41.94048 62.30303 1.000 33.90641 481 SER B N 1
ATOM 8082 C CA . SER B 1 482 ? 9.81477 -41.00864 62.71215 1.000 36.19976 481 SER B CA 1
ATOM 8083 C C . SER B 1 482 ? 10.38755 -40.25526 61.51518 1.000 37.64250 481 SER B C 1
ATOM 8084 O O . SER B 1 482 ? 10.22632 -40.64246 60.35980 1.000 38.92680 481 SER B O 1
ATOM 8087 N N . LYS B 1 483 ? 11.07601 -39.15760 61.82325 1.000 41.76205 482 LYS B N 1
ATOM 8088 C CA . LYS B 1 483 ? 11.79944 -38.40571 60.80294 1.000 43.72593 482 LYS B CA 1
ATOM 8089 C C . LYS B 1 483 ? 12.82271 -39.27357 60.07445 1.000 39.75065 482 LYS B C 1
ATOM 8090 O O . LYS B 1 483 ? 13.00322 -39.14822 58.85662 1.000 35.93846 482 LYS B O 1
ATOM 8096 N N . ALA B 1 484 ? 13.51223 -40.14706 60.80696 1.000 39.45512 483 ALA B N 1
ATOM 8097 C CA . ALA B 1 484 ? 14.57940 -40.94526 60.21175 1.000 35.79171 483 ALA B CA 1
ATOM 8098 C C . ALA B 1 484 ? 14.02253 -42.01050 59.28270 1.000 43.84684 483 ALA B C 1
ATOM 8099 O O . ALA B 1 484 ? 14.62210 -42.32412 58.24301 1.000 41.54528 483 ALA B O 1
ATOM 8101 N N . SER B 1 485 ? 12.88374 -42.59452 59.64777 1.000 39.76434 484 SER B N 1
ATOM 8102 C CA . SER B 1 485 ? 12.24190 -43.52341 58.73571 1.000 40.89791 484 SER B CA 1
ATOM 8103 C C . SER B 1 485 ? 11.78581 -42.80018 57.47231 1.000 34.80548 484 SER B C 1
ATOM 8104 O O . SER B 1 485 ? 11.98631 -43.30211 56.36377 1.000 34.99544 484 SER B O 1
ATOM 8107 N N . LEU B 1 486 ? 11.22333 -41.59532 57.62286 1.000 36.41760 485 LEU B N 1
ATOM 8108 C CA . LEU B 1 486 ? 10.79247 -40.80790 56.46701 1.000 38.23270 485 LEU B CA 1
ATOM 8109 C C . LEU B 1 486 ? 11.96813 -40.43177 55.57674 1.000 40.52721 485 LEU B C 1
ATOM 8110 O O . LEU B 1 486 ? 11.87833 -40.52908 54.34112 1.000 34.39272 485 LEU B O 1
ATOM 8115 N N . ILE B 1 487 ? 13.07068 -39.99354 56.19180 1.000 41.87953 486 ILE B N 1
ATOM 8116 C CA . ILE B 1 487 ? 14.29181 -39.68971 55.44689 1.000 42.96541 486 ILE B CA 1
ATOM 8117 C C . ILE B 1 487 ? 14.72041 -40.88497 54.60606 1.000 42.95001 486 ILE B C 1
ATOM 8118 O O . ILE B 1 487 ? 15.05437 -40.74864 53.42257 1.000 40.83438 486 ILE B O 1
ATOM 8123 N N . LYS B 1 488 ? 14.72410 -42.07792 55.20564 1.000 43.14748 487 LYS B N 1
ATOM 8124 C CA . LYS B 1 488 ? 15.22759 -43.25347 54.50173 1.000 42.79839 487 LYS B CA 1
ATOM 8125 C C . LYS B 1 488 ? 14.34252 -43.62270 53.31210 1.000 40.03782 487 LYS B C 1
ATOM 8126 O O . LYS B 1 488 ? 14.85556 -44.06724 52.27729 1.000 47.07930 487 LYS B O 1
ATOM 8132 N N . GLN B 1 489 ? 13.02537 -43.40835 53.42081 1.000 39.26432 488 GLN B N 1
ATOM 8133 C CA . GLN B 1 489 ? 12.13058 -43.64589 52.29083 1.000 39.22919 488 GLN B CA 1
ATOM 8134 C C . GLN B 1 489 ? 12.42810 -42.68623 51.14059 1.000 36.13351 488 GLN B C 1
ATOM 8135 O O . GLN B 1 489 ? 12.46752 -43.09356 49.97677 1.000 33.12272 488 GLN B O 1
ATOM 8141 N N . TRP B 1 490 ? 12.61905 -41.39741 51.45024 1.000 36.68346 489 TRP B N 1
ATOM 8142 C CA . TRP B 1 490 ? 12.92977 -40.42148 50.40453 1.000 34.80784 489 TRP B CA 1
ATOM 8143 C C . TRP B 1 490 ? 14.29613 -40.69577 49.79011 1.000 37.91139 489 TRP B C 1
ATOM 8144 O O . TRP B 1 490 ? 14.44569 -40.64241 48.56392 1.000 36.79982 489 TRP B O 1
ATOM 8155 N N . ASP B 1 491 ? 15.30735 -40.97418 50.62869 1.000 37.83343 490 ASP B N 1
ATOM 8156 C CA . ASP B 1 491 ? 16.63491 -41.31517 50.12505 1.000 40.22297 490 ASP B CA 1
ATOM 8157 C C . ASP B 1 491 ? 16.58926 -42.43631 49.09966 1.000 42.20084 490 ASP B C 1
ATOM 8158 O O . ASP B 1 491 ? 17.16939 -42.32308 48.01223 1.000 40.49199 490 ASP B O 1
ATOM 8163 N N . GLN B 1 492 ? 15.94712 -43.55463 49.44774 1.000 40.30714 491 GLN B N 1
ATOM 8164 C CA . GLN B 1 492 ? 15.93290 -44.69114 48.53230 1.000 42.27269 491 GLN B CA 1
ATOM 8165 C C . GLN B 1 492 ? 15.09107 -44.39090 47.29489 1.000 36.60094 491 GLN B C 1
ATOM 8166 O O . GLN B 1 492 ? 15.43371 -44.81606 46.19075 1.000 37.34467 491 GLN B O 1
ATOM 8172 N N . PHE B 1 493 ? 13.99625 -43.65079 47.45754 1.000 37.01482 492 PHE B N 1
ATOM 8173 C CA . PHE B 1 493 ? 13.17688 -43.29861 46.30265 1.000 37.02420 492 PHE B CA 1
ATOM 8174 C C . PHE B 1 493 ? 13.97025 -42.49088 45.27873 1.000 36.93544 492 PHE B C 1
ATOM 8175 O O . PHE B 1 493 ? 14.01984 -42.84194 44.09082 1.000 35.47578 492 PHE B O 1
ATOM 8183 N N . VAL B 1 494 ? 14.57854 -41.39005 45.71834 1.000 35.77392 493 VAL B N 1
ATOM 8184 C CA . VAL B 1 494 ? 15.30581 -40.52901 44.78920 1.000 37.84287 493 VAL B CA 1
ATOM 8185 C C . VAL B 1 494 ? 16.39349 -41.32780 44.07645 1.000 37.12478 493 VAL B C 1
ATOM 8186 O O . VAL B 1 494 ? 16.50637 -41.30279 42.84187 1.000 34.70557 493 VAL B O 1
ATOM 8190 N N . ARG B 1 495 ? 17.20095 -42.06631 44.84825 1.000 37.96769 494 ARG B N 1
ATOM 8191 C CA . ARG B 1 495 ? 18.29189 -42.83815 44.25790 1.000 39.09113 494 ARG B CA 1
ATOM 8192 C C . ARG B 1 495 ? 17.78133 -43.82483 43.22512 1.000 36.45830 494 ARG B C 1
ATOM 8193 O O . ARG B 1 495 ? 18.36988 -43.96767 42.14805 1.000 41.80649 494 ARG B O 1
ATOM 8201 N N . LEU B 1 496 ? 16.68584 -44.51570 43.53818 1.000 35.61628 495 LEU B N 1
ATOM 8202 C CA . LEU B 1 496 ? 16.14464 -45.53070 42.64332 1.000 36.10278 495 LEU B CA 1
ATOM 8203 C C . LEU B 1 496 ? 15.52341 -44.90004 41.40033 1.000 34.29871 495 LEU B C 1
ATOM 8204 O O . LEU B 1 496 ? 15.69464 -45.41113 40.28724 1.000 35.74003 495 LEU B O 1
ATOM 8209 N N . ILE B 1 497 ? 14.79667 -43.79272 41.57613 1.000 32.88302 496 ILE B N 1
ATOM 8210 C CA . ILE B 1 497 ? 14.23960 -43.05525 40.44312 1.000 36.01460 496 ILE B CA 1
ATOM 8211 C C . ILE B 1 497 ? 15.35344 -42.61710 39.49413 1.000 34.87479 496 ILE B C 1
ATOM 8212 O O . ILE B 1 497 ? 15.29403 -42.85183 38.28126 1.000 36.36351 496 ILE B O 1
ATOM 8217 N N . LEU B 1 498 ? 16.40369 -42.00223 40.03934 1.000 38.79574 497 LEU B N 1
ATOM 8218 C CA . LEU B 1 498 ? 17.48841 -41.51959 39.19087 1.000 38.70867 497 LEU B CA 1
ATOM 8219 C C . LEU B 1 498 ? 18.22726 -42.67953 38.55438 1.000 40.43634 497 LEU B C 1
ATOM 8220 O O . LEU B 1 498 ? 18.59603 -42.62577 37.37612 1.000 41.09491 497 LEU B O 1
ATOM 8225 N N . GLU B 1 499 ? 18.44506 -43.74115 39.32636 1.000 39.57347 498 GLU B N 1
ATOM 8226 C CA . GLU B 1 499 ? 19.16497 -44.89317 38.80983 1.000 43.58556 498 GLU B CA 1
ATOM 8227 C C . GLU B 1 499 ? 18.46700 -45.47039 37.58290 1.000 41.33169 498 GLU B C 1
ATOM 8228 O O . GLU B 1 499 ? 19.12392 -45.78120 36.58269 1.000 44.57025 498 GLU B O 1
ATOM 8234 N N . HIS B 1 500 ? 17.12776 -45.56140 37.61673 1.000 39.93060 499 HIS B N 1
ATOM 8235 C CA . HIS B 1 500 ? 16.37166 -46.12848 36.49710 1.000 42.10284 499 HIS B CA 1
ATOM 8236 C C . HIS B 1 500 ? 16.28790 -45.15960 35.31500 1.000 46.43812 499 HIS B C 1
ATOM 8237 O O . HIS B 1 500 ? 16.26669 -45.59590 34.15720 1.000 48.93567 499 HIS B O 1
ATOM 8244 N N . HIS B 1 501 ? 16.24480 -43.85123 35.58535 1.000 41.18478 500 HIS B N 1
ATOM 8245 C CA . HIS B 1 501 ? 16.17267 -42.85003 34.51906 1.000 48.41555 500 HIS B CA 1
ATOM 8246 C C . HIS B 1 501 ? 17.40107 -42.91155 33.61805 1.000 43.69896 500 HIS B C 1
ATOM 8247 O O . HIS B 1 501 ? 17.28371 -42.98937 32.38762 1.000 44.75257 500 HIS B O 1
ATOM 8254 N N . HIS B 1 502 ? 18.58707 -42.86806 34.21655 1.000 48.77198 501 HIS B N 1
ATOM 8255 C CA . HIS B 1 502 ? 19.83978 -43.06005 33.49629 1.000 46.71435 501 HIS B CA 1
ATOM 8256 C C . HIS B 1 502 ? 20.17466 -44.54542 33.42225 1.000 47.20253 501 HIS B C 1
ATOM 8257 O O . HIS B 1 502 ? 19.99012 -45.18939 32.38872 1.000 56.96560 501 HIS B O 1
#

Nearest PDB structures (foldseek):
  7vfk-assembly1_A  TM=1.002E+00  e=0.000E+00  Staphylococcus aureus subsp. aureus USA300
  7ec6-assembly1_A  TM=1.002E+00  e=0.000E+00  Staphylococcus aureus subsp. aureus USA300
  7vfm-assembly1_A  TM=1.001E+00  e=0.000E+00  Staphylococcus aureus subsp. aureus USA300
  7vfn-assembly2_C  TM=9.947E-01  e=2.232E-101  Staphylococcus aureus subsp. aureus USA300
  7vfk-assembly1_B  TM=9.919E-01  e=4.282E-101  Staphylococcus aureus subsp. aureus USA300

Solvent-accessible surface area: 44010 Å² total; per-residue (Å²): 103,47,8,13,0,0,1,34,16,0,28,106,133,27,73,54,41,23,98,4,1,9,42,10,0,59,4,0,102,110,39,60,61,73,9,10,0,0,0,10,35,63,38,25,56,5,13,80,15,1,95,130,98,12,59,11,66,12,9,10,4,6,5,13,44,2,3,102,0,34,106,58,82,114,75,158,101,108,77,53,36,46,57,10,53,94,97,23,133,25,60,38,115,94,40,137,144,35,59,14,20,69,0,32,61,127,144,82,23,12,10,36,0,47,0,58,21,95,152,46,120,38,10,10,44,5,6,3,14,7,50,116,128,95,60,12,9,51,10,10,19,6,8,6,38,12,52,2,0,2,52,2,9,23,114,179,100,61,14,23,0,10,16,0,32,6,41,137,48,68,43,32,0,8,12,5,24,25,74,125,136,62,146,59,77,22,13,4,0,0,0,50,60,53,153,58,71,57,22,22,46,58,83,40,32,0,0,5,21,0,0,99,63,16,45,132,145,11,3,0,0,0,0,1,80,4,54,100,0,0,38,8,0,46,93,10,60,106,71,7,0,0,0,0,6,4,50,47,24,1,1,116,73,35,116,29,65,101,87,3,85,36,64,104,63,12,96,34,0,11,122,51,27,92,6,3,80,0,0,4,0,17,0,94,46,5,43,93,24,0,25,134,57,12,126,120,83,19,78,6,44,36,5,6,41,2,58,12,106,102,41,141,58,90,48,38,79,115,92,24,14,0,1,0,52,19,149,6,25,94,63,30,22,7,70,12,1,0,57,9,0,100,102,5,29,93,135,41,90,122,2,47,0,18,0,4,7,95,34,94,50,42,151,105,4,63,90,10,10,124,156,50,42,4,95,106,32,4,70,43,76,26,135,48,105,98,14,47,156,30,0,17,60,0,15,0,9,5,24,0,3,43,98,28,37,27,31,63,36,12,1,71,3,0,9,2,0,0,0,0,0,0,0,68,11,52,5,2,4,51,28,0,4,59,71,69,86,0,0,13,43,9,98,84,69,55,70,91,32,1,15,83,74,0,57,95,0,20,68,63,77,97,11,2,115,108,0,8,144,6,0,43,42,19,2,94,102,17,36,69,68,25,0,31,146,58,9,39,98,13,0,102,90,15,29,110,156,37,102,99,42,5,14,0,0,1,40,16,1,28,118,130,23,69,52,42,22,102,10,1,10,50,9,1,61,8,0,95,101,44,64,59,67,7,13,0,0,0,8,31,61,36,29,52,3,14,78,16,2,92,129,105,13,81,9,68,15,5,10,4,4,2,10,46,2,3,94,0,32,110,65,103,96,84,221,138,79,47,42,74,12,53,91,101,19,136,26,78,42,124,106,70,92,56,12,19,74,0,49,52,142,142,79,29,12,11,39,0,52,1,72,26,95,133,42,173,51,8,8,44,5,6,4,22,8,44,114,145,111,59,12,9,48,8,9,23,4,10,6,36,10,50,2,0,1,56,1,10,21,112,188,116,56,20,20,0,13,15,2,31,2,45,134,47,65,44,32,0,10,11,4,27,26,133,90,114,29,23,6,0,0,0,54,59,55,156,78,69,57,27,22,42,59,69,46,33,0,0,4,25,0,0,95,64,11,41,130,150,13,6,0,0,0,0,2,80,4,50,104,0,0,38,9,0,47,94,9,61,111,75,5,0,0,0,0,5,4,50,47,8,1,1,106,66,32,127,28,54,104,91,5,70,36,58,102,53,13,73,33,0,11,132,49,26,79,10,4,58,0,0,5,0,18,0,99,46,5,44,98,21,0,25,127,54,7,124,124,84,14,72,6,45,39,4,6,44,5,61,15,105,134,68,138,39,86,52,38,84,67,159,70,31,16,0,0,0,45,16,121,5,23,92,62,8,24,4,86,13,1,0,58,9,0,101,104,0,35,93,128,15,95,143,0,42,0,19,0,7,5,119,35,82,25,47,139,117,6,63,107,32,7,114,150,54,43,6,95,108,37,4,78,39,77,26,144,46,116,91,21,46,147,27,1,18,62,0,17,1,8,5,23,1,2,53,53,19,38,22,24,75,30,9,1,56,3,0,6,6,0,0,2,0,3,0,0,70,11,54,4,1,2,72,30,0,5,68,56,75,77,0,0,11,38,7,94,94,69,53,73,91,30,1,14,87,73,0,49,95,1,21,70,67,71,104,11,1,106,113,1,5,139,6,0,61,43,17,4,132,96,26,24,64,68,22,3,34,128,60,10,54,92,13,0,106,86,13,26,110,130,35,112

B-factor: mean 39.23, std 11.85, range [16.24, 115.32]

Radius of gyration: 43.95 Å; Cα contacts (8 Å, |Δi|>4): 2035; chains: 2; bounding box: 66×104×119 Å

Secondary structure (DSSP, 8-state):
--EEEE-----SS--HHHHHHHHHHHHHHHHT--EEEEE-S--TTHHHHHHTT--GGGEEEHHHHHTT-TT--PPPP--HHHIIIIIT--EEEEETTTTEEEEEETTEEEEEEEESSTTS-SEEEEEEE-TT--EEEEEEE-TTSSEEEEEEEETTTEEEEEEEE-TTS-EEEEEEEEEETTEEEEEEEEEEETTEEEEESSHHHHHHHHHHHH--TT-EEEE-SHHHHHHHHTTS-TTS-EEEE--S-SBS-TT-TTTSPBPGGGHHHHTTGGG-S-EEESSHHHHHHHHHHTTTSS-EEE--S--BPPP-S------EEEEEE--SSGGG-THHHHHHHHHHTTT-TTEEEEEE--STTHHHHHHHHHHTT-TTTEEEEE--S--HHHHTT--EEEE--SS----HHHHHHHHTT--EEEE--SSSHHHH--BTTTEEEE-TT-HHHHHHHHHHHHH-HHHHHHHHHHHHHHHHTTBHHHHHHHHHHHHHHHHHHH-/--EEEE-----SS--HHHHHHHHHHHHHHHHT--EEEEE-S--TTHHHHHTTT--GGGEEEHHHHHTT-SS------HHHIIIIIT--EEEE---EEEEEETTEEEEEEEESSTT--SEEEEEEE-TT--EEEEEEE-TTSSEEEEEEEETTTEEEEEEEE-TTS-EEEEEEEE--EEEEEEEEETTEEEEESSHHHHHHHHHHHH--TT-EEEE-SHHHHHHHHHTS-TTS-EEEE--S-SBS-TT-TTTSPBPGGGHHHHTTGGG-S-EEES-HHHHHHHHHHTTTSS-EEE--S--BPPP-S-------EEEEEE--SSGGG-THHHHHHHHHHTTT-TTEEEEEE--STTHHHHHHHHHHTT-TTTEEEEE--S--HHHHTTEEEEEE--SS----HHHHHHHHTT--EEEE--SSSHHHH--BTTTEEEE-TT-HHHHHHHHHHHHH-HHHHHHHHHHHHHHHHHTBHHHHHHHH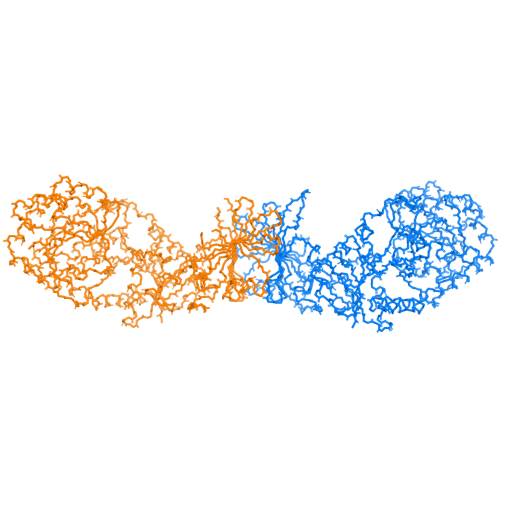HHHHHHHHHHH-